Protein AF-A0A9E2VN50-F1 (afdb_monomer_lite)

Secondary structure (DSSP, 8-state):
-----------------------PPPPBHHHHHHHHHTTS--EEEE-TTS-SEEEEETTTTTEEEEEESSGGGSBP-B-B-HHHHHHT---SS----B-SBEEEEE--SSTT-SSS-TT--SSTTT----HHHHTPPPEEEEEETTEEEEEEEEEEE-TT--EEEEEEEEEEEEEPHHHHHHHTT-PPPTT-EEEEEEEEEEEEE-SSS---GGG--BEEEEEEEE---TTEEEEEEB--S-HHHH--S-B--BTBPPPTTTEEEETTEEEEE-SSSS-EEEEE-TTTB-SEEEEEETTTTEEEEEEE---TT---B----SS--S-TTB--SEEEEE---SSTTPPPS-S-EEEEEEPPPB-PPTT-EEEEEEEEEEEES-HHHHHHHHHHHHSS-HHHHHHHS---S--S--PPB-HHHHHHHHT-HHHHTB--SS-EEEEEEE---TT---TT-HHHHT----SS--SEEEEETTEEEEEEEEEESSEEEEEEEEEESS--TT-EEEEEETT-SS-SEEEEHHHHHTTSSS--TTTEEEES--STT---EEEE---EEESSEEEEEEES--HHHH--GGG-EEEEEEEEEEPTT--BPPP-HHHHHHTHHHHHHHHHHHHSPPP---SEEEEEEEEE-TT-EEEEEPPSSSEEEEEEEEEEE-SSHHHHHHHEEEEEEETTEEEEEEEHHHHTT--SS---EE-SSEEE-TTS-EEE---EEESS-EEEEEEE-SSS-EEEEEEEEEEE----TTB-EEEEEEEEEEEEE-SS-EEEEEEEEESSEEEEEEEEEEEESSSS----PPEEEEETT-SS-SEE-S-HHHHTT--TT----EE-SSEEEEEE-SSTT-EEEEEEEE-STT-EEESSEEEEEEEE--SS--EEEEEEEEEEEE-TT-EES----HHHHHSPPP--

Foldseek 3Di:
DDDDDDDDDDDPPPPDDDDDDDQDDFDFPLVVQVLVVVQADWDWAADPVQQWIWTFGQQFQRAGQFIALGHRRGGTWKDAPSVLSVVSDDDFAARCGTGQKAKAKDDCAAQFHQQAAAPDALDSVRGHDPCQRGGGGWDFPDDDNFKTKTKDWDWTAGNNGDIFTKMKIKMKGWDPPVRVCVVLVHDDFPFKGKTKMKMKIKIATQDQFWDDPVRFFMKMKIKGWTRAAPQKKKKFFWDADDCVVQNDLKDKCLLHHDDLLAWDDDRGMIIGHWHLADWTKMFGFLSTGPQKMWMADPVQQKIKIKGKDRDPPARQCAARRHDHDPRRRRGGQWMKTAWHASDVPRDTPGGTMITMGMDHGDRHGNGDMDIMMMMMMMMHGDQVRVQVSCCSRRVDGPVCNSVVRPNPVVPPPPPAAELLVLLVLLLDLVCQLWQHVLHWFKFKFWLQQPLCDAPVDLCSVFDAPSWLNAPDWDQAPNFIKGWRDKDWAWKKFFKKKKFAPAQQQPKWKFKDAPPDSHGLDIDRPNCQQCANPQHHPPQRHFWFQAPVRTTKIGMHRRIFTGGTIIIMIMGDDGCVVPVDRRRTMTMMIMMIHGPHPRRYDGDHSVVSVVCVVSRVVSNVCFVPPDQPADADKDKDKDWAAAFRKDKDKDDWFKWKWFKKKKAKDFPPQLLQQLQKWKWKDAPNRTQETHRNCFVQQNARGQFAADANAWTGDPVRITMGRNIFIHGTIMMIMITRNENTIMIMIMMIGIGDDDDDPTGWGKHKFKDKDPWDWLPPKDWDWLKKKFAWWKWWWKKKKKADADQFAFWQKWKFKCAPPDNGGSGTHGTRVSVQRTDDLRQDWDHGHFKTWRDAPDPHNHTMTMIIGTDRSSIGTHHTMMIMIIMRHTPDGDTMMIMMMTIIIHHPPMDMPGDHDSVSSHDDDDDD

Sequence (924 aa):
MKPTATLLGCLTLSSLIWFPISPARAAAFADDVAFVRAHTDVVVLSDRQGQAEVAVVPAWRGRVLTSTDHGANGPSFGWINRPLIAAGKLEPHINVFGGEDRLWLGPEGGQFSIFFAKDAPFDLEHWYTPPSVDTEPFQVVRERGDRIELRHRFALTNYSGTRFQVQINRAVRLLDTAETWNRLGLAPVAGVRLVGYESVNRLTNLGQQPWQKATGLLSLWILGMYNPSPTTTIVVPIHPGPESQLGRAVTSDYFGAVPPERLVVKDHVIFFSGDGKYRAKIGINPRRSRGILGSYDAANRVLTLVQFSLPNGRTDYVNSQWKLQVDPYAGDAANSYNDGPPAPGAKPLGPFFEMESSSPAAALAPGRSLTHVHRTMHLRGPEAALDAVARAELGVSLEEITRALPRPAAAADKPVITLPSLLQEMINADAVARWPKPAFTERHASSFDRRSKTPGDPQGWFANDDWSEFVRAEDHHGRREWVMLDAAGPGCVVRIWWGGLFPPKDGRIRFYLDDADEPAIEAPAYDLLVGHFLVGRPLAIENGHGPPGAPGGMNLHLPIPYARHCKITWDGPNFRATHRGEDQRWYNIEYRTYEAGTAVKTFTLEELRAARTTVERVERTLLDPPDLVDGFTLKASGYLGPSATTTADFPPGPAALRHLELHVAADDLPRALRSTVLQLTFDGEQTVWCPVGDFFGSGVGLNPMQTWYRSVDKNGTLRCRWVMPYAKSARLTVVNLGRQPVTVQAEARTGGWTWDDRSMHFHANWRYQYPIRTRPFSDWNYITINGQGLYLGDTLALFNPVRDWWGEGDEKIFVDGESFPSHFGTGSEDYYGYSWGNPTLFEGPFSAQPRCDGPGNQGHTTNTRTRNLDVIPFTKSLRFDMEIWHWRDTNVAYAATTYWYARPGATCNRQPEPDAARAPIPSM

Radius of gyration: 33.66 Å; chains: 1; bounding box: 78×70×100 Å

pLDDT: mean 92.15, std 13.13, range [20.61, 98.88]

Structure (mmCIF, N/CA/C/O backbone):
data_AF-A0A9E2VN50-F1
#
_entry.id   AF-A0A9E2VN50-F1
#
loop_
_atom_site.group_PDB
_atom_site.id
_atom_site.type_symbol
_atom_site.label_atom_id
_atom_site.label_alt_id
_atom_site.label_comp_id
_atom_site.label_asym_id
_atom_site.label_entity_id
_atom_site.label_seq_id
_atom_site.pdbx_PDB_ins_code
_atom_site.Cartn_x
_atom_site.Cartn_y
_atom_site.Cartn_z
_atom_site.occupancy
_atom_site.B_iso_or_equiv
_atom_site.auth_seq_id
_atom_site.auth_comp_id
_atom_site.auth_asym_id
_atom_site.auth_atom_id
_atom_site.pdbx_PDB_model_num
ATOM 1 N N . MET A 1 1 ? 41.976 -9.951 -63.081 1.00 32.56 1 MET A N 1
ATOM 2 C CA . MET A 1 1 ? 42.824 -10.772 -62.188 1.00 32.56 1 MET A CA 1
ATOM 3 C C . MET A 1 1 ? 43.218 -9.910 -60.995 1.00 32.56 1 MET A C 1
ATOM 5 O O . MET A 1 1 ? 43.551 -8.755 -61.206 1.00 32.56 1 MET A O 1
ATOM 9 N N . LYS A 1 2 ? 43.054 -10.450 -59.780 1.00 30.88 2 LYS A N 1
ATOM 10 C CA . LYS A 1 2 ? 43.315 -9.852 -58.446 1.00 30.88 2 LYS A CA 1
ATOM 11 C C . LYS A 1 2 ? 44.756 -9.290 -58.302 1.00 30.88 2 LYS A C 1
ATOM 13 O O . LYS A 1 2 ? 45.608 -9.728 -59.073 1.00 30.88 2 LYS A O 1
ATOM 18 N N . PRO A 1 3 ? 45.042 -8.383 -57.334 1.00 38.19 3 PRO A N 1
ATOM 19 C CA . PRO A 1 3 ? 45.327 -8.809 -55.947 1.00 38.19 3 PRO A CA 1
ATOM 20 C C . PRO A 1 3 ? 44.765 -7.925 -54.798 1.00 38.19 3 PRO A C 1
ATOM 22 O O . PRO A 1 3 ? 44.810 -6.704 -54.828 1.00 38.19 3 PRO A O 1
ATOM 25 N N . THR A 1 4 ? 44.234 -8.643 -53.797 1.00 28.73 4 THR A N 1
ATOM 26 C CA . THR A 1 4 ? 44.271 -8.477 -52.320 1.00 28.73 4 THR A CA 1
ATOM 27 C C . THR A 1 4 ? 44.264 -7.102 -51.630 1.00 28.73 4 THR A C 1
ATOM 29 O O . THR A 1 4 ? 45.248 -6.372 -51.677 1.00 28.73 4 THR A O 1
ATOM 32 N N . ALA A 1 5 ? 43.243 -6.895 -50.782 1.00 26.48 5 ALA A N 1
ATOM 33 C CA . ALA A 1 5 ? 43.303 -6.084 -49.562 1.00 26.48 5 ALA A CA 1
ATOM 34 C C . ALA A 1 5 ? 42.621 -6.831 -48.393 1.00 26.48 5 ALA A C 1
ATOM 36 O O . ALA A 1 5 ? 41.614 -7.516 -48.574 1.00 26.48 5 ALA A O 1
ATOM 37 N N . THR A 1 6 ? 43.248 -6.733 -47.225 1.00 26.06 6 THR A N 1
ATOM 38 C CA . THR A 1 6 ? 43.039 -7.490 -45.983 1.00 26.06 6 THR A CA 1
ATOM 39 C C . THR A 1 6 ? 41.771 -7.062 -45.229 1.00 26.06 6 THR A C 1
ATOM 41 O O . THR A 1 6 ? 41.504 -5.873 -45.088 1.00 26.06 6 THR A O 1
ATOM 44 N N . LEU A 1 7 ? 41.010 -8.040 -44.720 1.00 26.47 7 LEU A N 1
ATOM 45 C CA . LEU A 1 7 ? 39.853 -7.865 -43.832 1.00 26.47 7 LEU A CA 1
ATOM 46 C C . LEU A 1 7 ? 40.304 -7.474 -42.410 1.00 26.47 7 LEU A C 1
ATOM 48 O O . LEU A 1 7 ? 41.065 -8.217 -41.792 1.00 26.47 7 LEU A O 1
ATOM 52 N N . LEU A 1 8 ? 39.746 -6.393 -41.857 1.00 26.56 8 LEU A N 1
ATOM 53 C CA . LEU A 1 8 ? 39.602 -6.188 -40.410 1.00 26.56 8 LEU A CA 1
ATOM 54 C C . LEU A 1 8 ? 38.100 -6.057 -40.117 1.00 26.56 8 LEU A C 1
ATOM 56 O O . LEU A 1 8 ? 37.452 -5.114 -40.567 1.00 26.56 8 LEU A O 1
ATOM 60 N N . GLY A 1 9 ? 37.534 -7.048 -39.428 1.00 23.78 9 GLY A N 1
ATOM 61 C CA . GLY A 1 9 ? 36.123 -7.079 -39.057 1.00 23.78 9 GLY A CA 1
ATOM 62 C C . GLY A 1 9 ? 35.833 -6.171 -37.864 1.00 23.78 9 GLY A C 1
ATOM 63 O O . GLY A 1 9 ? 36.377 -6.379 -36.784 1.00 23.78 9 GLY A O 1
ATOM 64 N N . CYS A 1 10 ? 34.939 -5.199 -38.050 1.00 23.64 10 CYS A N 1
ATOM 65 C CA . CYS A 1 10 ? 34.227 -4.541 -36.957 1.00 23.64 10 CYS A CA 1
ATOM 66 C C . CYS A 1 10 ? 32.946 -5.332 -36.661 1.00 23.64 10 CYS A C 1
ATOM 68 O O . CYS A 1 10 ? 31.980 -5.269 -37.418 1.00 23.64 10 CYS A O 1
ATOM 70 N N . LEU A 1 11 ? 32.948 -6.081 -35.558 1.00 22.98 11 LEU A N 1
ATOM 71 C CA . LEU A 1 11 ? 31.744 -6.609 -34.919 1.00 22.98 11 LEU A CA 1
ATOM 72 C C . LEU A 1 11 ? 31.120 -5.485 -34.085 1.00 22.98 11 LEU A C 1
ATOM 74 O O . LEU A 1 11 ? 31.511 -5.248 -32.946 1.00 22.98 11 LEU A O 1
ATOM 78 N N . THR A 1 12 ? 30.149 -4.773 -34.652 1.00 24.58 12 THR A N 1
ATOM 79 C CA . THR A 1 12 ? 29.237 -3.932 -33.872 1.00 24.58 12 THR A CA 1
ATOM 80 C C . THR A 1 12 ? 28.202 -4.835 -33.205 1.00 24.58 12 THR A C 1
ATOM 82 O O . THR A 1 12 ? 27.199 -5.195 -33.824 1.00 24.58 12 THR A O 1
ATOM 85 N N . LEU A 1 13 ? 28.449 -5.222 -31.948 1.00 23.62 13 LEU A N 1
ATOM 86 C CA . LEU A 1 13 ? 27.417 -5.777 -31.071 1.00 23.62 13 LEU A CA 1
ATOM 87 C C . LEU A 1 13 ? 26.358 -4.695 -30.827 1.00 23.62 13 LEU A C 1
ATOM 89 O O . LEU A 1 13 ? 26.558 -3.768 -30.048 1.00 23.62 13 LEU A O 1
ATOM 93 N N . SER A 1 14 ? 25.229 -4.812 -31.515 1.00 23.81 14 SER A N 1
ATOM 94 C CA . SER A 1 14 ? 23.996 -4.114 -31.166 1.00 23.81 14 SER A CA 1
ATOM 95 C C . SER A 1 14 ? 23.349 -4.904 -30.028 1.00 23.81 14 SER A C 1
ATOM 97 O O . SER A 1 14 ? 22.725 -5.940 -30.245 1.00 23.81 14 SER A O 1
ATOM 99 N N . SER A 1 15 ? 23.564 -4.458 -28.793 1.00 23.80 15 SER A N 1
ATOM 100 C CA . SER A 1 15 ? 22.897 -4.987 -27.606 1.00 23.80 15 SER A CA 1
ATOM 101 C C . SER A 1 15 ? 21.396 -4.690 -27.691 1.00 23.80 15 SER A C 1
ATOM 103 O O . SER A 1 15 ? 20.943 -3.559 -27.530 1.00 23.80 15 SER A O 1
ATOM 105 N N . LEU A 1 16 ? 20.617 -5.731 -27.985 1.00 23.44 16 LEU A N 1
ATOM 106 C CA . LEU A 1 16 ? 19.161 -5.741 -27.887 1.00 23.44 16 LEU A CA 1
ATOM 107 C C . LEU A 1 16 ? 18.757 -5.579 -26.415 1.00 23.44 16 LEU A C 1
ATOM 109 O O . LEU A 1 16 ? 18.897 -6.497 -25.611 1.00 23.44 16 LEU A O 1
ATOM 113 N N . ILE A 1 17 ? 18.273 -4.386 -26.076 1.00 25.36 17 ILE A N 1
ATOM 114 C CA . ILE A 1 17 ? 17.692 -4.038 -24.777 1.00 25.36 17 ILE A CA 1
ATOM 115 C C . ILE A 1 17 ? 16.386 -4.829 -24.614 1.00 25.36 17 ILE A C 1
ATOM 117 O O . ILE A 1 17 ? 15.418 -4.622 -25.351 1.00 25.36 17 ILE A O 1
ATOM 121 N N . TRP A 1 18 ? 16.361 -5.756 -23.658 1.00 20.61 18 TRP A N 1
ATOM 122 C CA . TRP A 1 18 ? 15.185 -6.550 -23.311 1.00 20.61 18 TRP A CA 1
ATOM 123 C C . TRP A 1 18 ? 14.410 -5.824 -22.205 1.00 20.61 18 TRP A C 1
ATOM 125 O O . TRP A 1 18 ? 14.773 -5.896 -21.037 1.00 20.61 18 TRP A O 1
ATOM 135 N N . PHE A 1 19 ? 13.360 -5.083 -22.570 1.00 22.59 19 PHE A N 1
ATOM 136 C CA . PHE A 1 19 ? 12.452 -4.470 -21.596 1.00 22.59 19 PHE A CA 1
ATOM 137 C C . PHE A 1 19 ? 11.523 -5.541 -20.995 1.00 22.59 19 PHE A C 1
ATOM 139 O O . PHE A 1 19 ? 10.743 -6.139 -21.746 1.00 22.59 19 PHE A O 1
ATOM 146 N N . PRO A 1 20 ? 11.538 -5.781 -19.671 1.00 24.42 20 PRO A N 1
ATOM 147 C CA . PRO A 1 20 ? 10.512 -6.583 -19.025 1.00 24.42 20 PRO A CA 1
ATOM 148 C C . PRO A 1 20 ? 9.205 -5.779 -18.979 1.00 24.42 20 PRO A C 1
ATOM 150 O O . PRO A 1 20 ? 9.172 -4.618 -18.575 1.00 24.42 20 PRO A O 1
ATOM 153 N N . ILE A 1 21 ? 8.114 -6.398 -19.421 1.00 26.89 21 ILE A N 1
ATOM 154 C CA . ILE A 1 21 ? 6.777 -5.805 -19.404 1.00 26.89 21 ILE A CA 1
ATOM 155 C C . ILE A 1 21 ? 6.240 -5.894 -17.965 1.00 26.89 21 ILE A C 1
ATOM 157 O O . ILE A 1 21 ? 5.832 -6.964 -17.514 1.00 26.89 21 ILE A O 1
ATOM 161 N N . SER A 1 22 ? 6.279 -4.778 -17.229 1.00 28.14 22 SER A N 1
ATOM 162 C CA . SER A 1 22 ? 5.589 -4.609 -15.939 1.00 28.14 22 SER A CA 1
ATOM 163 C C . SER A 1 22 ? 4.064 -4.695 -16.121 1.00 28.14 22 SER A C 1
ATOM 165 O O . SER A 1 22 ? 3.560 -4.265 -17.161 1.00 28.14 22 SER A O 1
ATOM 167 N N . PRO A 1 23 ? 3.292 -5.186 -15.130 1.00 28.19 23 PRO A N 1
ATOM 168 C CA . PRO A 1 23 ? 1.835 -5.140 -15.192 1.00 28.19 23 PRO A CA 1
ATOM 169 C C . PRO A 1 23 ? 1.388 -3.674 -15.113 1.00 28.19 23 PRO A C 1
ATOM 171 O O . PRO A 1 23 ? 1.518 -3.021 -14.078 1.00 28.19 23 PRO A O 1
ATOM 174 N N . ALA A 1 24 ? 0.925 -3.132 -16.237 1.00 34.72 24 ALA A N 1
ATOM 175 C CA . ALA A 1 24 ? 0.445 -1.764 -16.330 1.00 34.72 24 ALA A CA 1
ATOM 176 C C . ALA A 1 24 ? -0.798 -1.577 -15.443 1.00 34.72 24 ALA A C 1
ATOM 178 O O . ALA A 1 24 ? -1.762 -2.335 -15.537 1.00 34.72 24 ALA A O 1
ATOM 179 N N . ARG A 1 25 ? -0.801 -0.539 -14.597 1.00 41.22 25 ARG A N 1
ATOM 180 C CA . ARG A 1 25 ? -2.047 0.047 -14.081 1.00 41.22 25 ARG A CA 1
ATOM 181 C C . ARG A 1 25 ? -2.906 0.417 -15.297 1.00 41.22 25 ARG A C 1
ATOM 183 O O . ARG A 1 25 ? -2.372 1.033 -16.217 1.00 41.22 25 ARG A O 1
ATOM 190 N N . ALA A 1 26 ? -4.194 0.063 -15.294 1.00 54.97 26 ALA A N 1
ATOM 191 C CA . ALA A 1 26 ? -5.105 0.426 -16.379 1.00 54.97 26 ALA A CA 1
ATOM 192 C C . ALA A 1 26 ? -5.023 1.942 -16.633 1.00 54.97 26 ALA A C 1
ATOM 194 O O . ALA A 1 26 ? -5.189 2.740 -15.702 1.00 54.97 26 ALA A O 1
ATOM 195 N N . ALA A 1 27 ? -4.683 2.326 -17.864 1.00 72.56 27 ALA A N 1
ATOM 196 C CA . ALA A 1 27 ? -4.639 3.724 -18.272 1.00 72.56 27 ALA A CA 1
ATOM 197 C C . ALA A 1 27 ? -6.037 4.346 -18.130 1.00 72.56 27 ALA A C 1
ATOM 199 O O . ALA A 1 27 ? -7.050 3.642 -18.210 1.00 72.56 27 ALA A O 1
ATOM 200 N N . ALA A 1 28 ? -6.104 5.657 -17.886 1.00 89.69 28 ALA A N 1
ATOM 201 C CA . ALA A 1 28 ? -7.387 6.344 -17.953 1.00 89.69 28 ALA A CA 1
ATOM 202 C C . ALA A 1 28 ? -7.875 6.361 -19.408 1.00 89.69 28 ALA A C 1
ATOM 204 O O . ALA A 1 28 ? -7.075 6.456 -20.342 1.00 89.69 28 ALA A O 1
ATOM 205 N N . PHE A 1 29 ? -9.189 6.301 -19.606 1.00 95.31 29 PHE A N 1
ATOM 206 C CA . PHE A 1 29 ? -9.799 6.309 -20.935 1.00 95.31 29 PHE A CA 1
ATOM 207 C C . PHE A 1 29 ? -9.353 7.513 -21.776 1.00 95.31 29 PHE A C 1
ATOM 209 O O . PHE A 1 29 ? -8.977 7.358 -22.939 1.00 95.31 29 PHE A O 1
ATOM 216 N N . ALA A 1 30 ? -9.313 8.708 -21.178 1.00 94.50 30 ALA A N 1
ATOM 217 C CA . ALA A 1 30 ? -8.839 9.912 -21.853 1.00 94.50 30 ALA A CA 1
ATOM 218 C C . ALA A 1 30 ? -7.372 9.816 -22.292 1.00 94.50 30 ALA A C 1
ATOM 220 O O . ALA A 1 30 ? -7.042 10.300 -23.373 1.00 94.50 30 ALA A O 1
ATOM 221 N N . ASP A 1 31 ? -6.512 9.166 -21.505 1.00 94.25 31 ASP A N 1
ATOM 222 C CA . ASP A 1 31 ? -5.094 8.999 -21.839 1.00 94.25 31 ASP A CA 1
ATOM 223 C C . ASP A 1 31 ? -4.910 8.073 -23.044 1.00 94.25 31 ASP A C 1
ATOM 225 O O . ASP A 1 31 ? -4.044 8.307 -23.889 1.00 94.25 31 ASP A O 1
ATOM 229 N N . ASP A 1 32 ? -5.707 7.007 -23.133 1.00 96.25 32 ASP A N 1
ATOM 230 C CA . ASP A 1 32 ? -5.695 6.084 -24.270 1.00 96.25 32 ASP A CA 1
ATOM 231 C C . ASP A 1 32 ? -6.272 6.729 -25.531 1.00 96.25 32 ASP A C 1
ATOM 233 O O . ASP A 1 32 ? -5.678 6.629 -26.608 1.00 96.25 32 ASP A O 1
ATOM 237 N N . VAL A 1 33 ? -7.384 7.457 -25.404 1.00 97.00 33 VAL A N 1
ATOM 238 C CA . VAL A 1 33 ? -7.977 8.203 -26.520 1.00 97.00 33 VAL A CA 1
ATOM 239 C C . VAL A 1 33 ? -7.028 9.289 -27.017 1.00 97.00 33 VAL A C 1
ATOM 241 O O . VAL A 1 33 ? -6.829 9.408 -28.224 1.00 97.00 33 VAL A O 1
ATOM 244 N N . ALA A 1 34 ? -6.421 10.071 -26.122 1.00 96.25 34 ALA A N 1
ATOM 245 C CA . ALA A 1 34 ? -5.465 11.113 -26.490 1.00 96.25 34 ALA A CA 1
ATOM 246 C C . ALA A 1 34 ? -4.220 10.525 -27.161 1.00 96.25 34 ALA A C 1
ATOM 248 O O . ALA A 1 34 ? -3.782 11.039 -28.190 1.00 96.25 34 ALA A O 1
ATOM 249 N N . PHE A 1 35 ? -3.692 9.422 -26.621 1.00 97.19 35 PHE A N 1
ATOM 250 C CA . PHE A 1 35 ? -2.577 8.703 -27.227 1.00 97.19 35 PHE A CA 1
ATOM 251 C C . PHE A 1 35 ? -2.909 8.273 -28.658 1.00 97.19 35 PHE A C 1
ATOM 253 O O . PHE A 1 35 ? -2.168 8.603 -29.577 1.00 97.19 35 PHE A O 1
ATOM 260 N N . VAL A 1 36 ? -4.039 7.598 -28.884 1.00 96.62 36 VAL A N 1
ATOM 261 C CA . VAL A 1 36 ? -4.384 7.123 -30.232 1.00 96.62 36 VAL A CA 1
ATOM 262 C C . VAL A 1 36 ? -4.740 8.264 -31.182 1.00 96.62 36 VAL A C 1
ATOM 264 O O . VAL A 1 36 ? -4.352 8.200 -32.347 1.00 96.62 36 VAL A O 1
ATOM 267 N N . ARG A 1 37 ? -5.360 9.347 -30.698 1.00 97.50 37 ARG A N 1
ATOM 268 C CA . ARG A 1 37 ? -5.615 10.564 -31.492 1.00 97.50 37 ARG A CA 1
ATOM 269 C C . ARG A 1 37 ? -4.350 11.213 -32.046 1.00 97.50 37 ARG A C 1
ATOM 271 O O . ARG A 1 37 ? -4.421 11.877 -33.073 1.00 97.50 37 ARG A O 1
ATOM 278 N N . ALA A 1 38 ? -3.197 11.006 -31.411 1.00 96.56 38 ALA A N 1
ATOM 279 C CA . ALA A 1 38 ? -1.919 11.463 -31.952 1.00 96.56 38 ALA A CA 1
ATOM 280 C C . ALA A 1 38 ? -1.474 10.676 -33.202 1.00 96.56 38 ALA A C 1
ATOM 282 O O . ALA A 1 38 ? -0.595 11.133 -33.931 1.00 96.56 38 ALA A O 1
ATOM 283 N N . HIS A 1 39 ? -2.068 9.505 -33.457 1.00 96.00 39 HIS A N 1
ATOM 284 C CA . HIS A 1 39 ? -1.680 8.588 -34.530 1.00 96.00 39 HIS A CA 1
ATOM 285 C C . HIS A 1 39 ? -2.785 8.347 -35.568 1.00 96.00 39 HIS A C 1
ATOM 287 O O . HIS A 1 39 ? -2.481 8.016 -36.714 1.00 96.00 39 HIS A O 1
ATOM 293 N N . THR A 1 40 ? -4.061 8.480 -35.198 1.00 95.50 40 THR A N 1
ATOM 294 C CA . THR A 1 40 ? -5.204 8.302 -36.103 1.00 95.50 40 THR A CA 1
ATOM 295 C C . THR A 1 40 ? -6.490 8.904 -35.528 1.00 95.50 40 THR A C 1
ATOM 297 O O . THR A 1 40 ? -6.578 9.170 -34.331 1.00 95.50 40 THR A O 1
ATOM 300 N N . ASP A 1 41 ? -7.517 9.082 -36.358 1.00 95.50 41 ASP A N 1
ATOM 301 C CA . ASP A 1 41 ? -8.806 9.616 -35.918 1.00 95.50 41 ASP A CA 1
ATOM 302 C C . ASP A 1 41 ? -9.566 8.628 -35.019 1.00 95.50 41 ASP A C 1
ATOM 304 O O . ASP A 1 41 ? -9.726 7.445 -35.340 1.00 95.50 41 ASP A O 1
ATOM 308 N N . VAL A 1 42 ? -10.095 9.146 -33.907 1.00 97.69 42 VAL A N 1
ATOM 309 C CA . VAL A 1 42 ? -10.885 8.387 -32.925 1.00 97.69 42 VAL A CA 1
ATOM 310 C C . VAL A 1 42 ? -12.253 9.033 -32.749 1.00 97.69 42 VAL A C 1
ATOM 312 O O . VAL A 1 42 ? -12.353 10.174 -32.283 1.00 97.69 42 VAL A O 1
ATOM 315 N N . VAL A 1 43 ? -13.302 8.269 -33.049 1.00 98.00 43 VAL A N 1
ATOM 316 C CA . VAL A 1 43 ? -14.694 8.639 -32.778 1.00 98.00 43 VAL A CA 1
ATOM 317 C C . VAL A 1 43 ? -15.061 8.146 -31.385 1.00 98.00 43 VAL A C 1
ATOM 319 O O . VAL A 1 43 ? -14.959 6.954 -31.105 1.00 98.00 43 VAL A O 1
ATOM 322 N N . VAL A 1 44 ? -15.484 9.055 -30.509 1.00 98.00 44 VAL A N 1
ATOM 323 C CA . VAL A 1 44 ? -15.928 8.713 -29.151 1.00 98.00 44 VAL A CA 1
ATOM 324 C C . VAL A 1 44 ? -17.447 8.756 -29.115 1.00 98.00 44 VAL A C 1
ATOM 326 O O . VAL A 1 44 ? -18.044 9.807 -29.339 1.00 98.00 44 VAL A O 1
ATOM 329 N N . LEU A 1 45 ? -18.058 7.602 -28.859 1.00 98.19 45 LEU A N 1
ATOM 330 C CA . LEU A 1 45 ? -19.481 7.489 -28.566 1.00 98.19 45 LEU A CA 1
ATOM 331 C C . LEU A 1 45 ? -19.672 7.694 -27.064 1.00 98.19 45 LEU A C 1
ATOM 333 O O . LEU A 1 45 ? -18.911 7.128 -26.283 1.00 98.19 45 LEU A O 1
ATOM 337 N N . SER A 1 46 ? -20.668 8.473 -26.662 1.00 96.31 46 SER A N 1
ATOM 338 C CA . SER A 1 46 ? -20.876 8.860 -25.266 1.00 96.31 46 SER A CA 1
ATOM 339 C C . SER A 1 46 ? -22.363 8.856 -24.927 1.00 96.31 46 SER A C 1
ATOM 341 O O . SER A 1 46 ? -23.211 9.159 -25.776 1.00 96.31 46 SER A O 1
ATOM 343 N N . ASP A 1 47 ? -22.697 8.481 -23.695 1.00 93.06 47 ASP A N 1
ATOM 344 C CA . ASP A 1 47 ? -24.057 8.629 -23.196 1.00 93.06 47 ASP A CA 1
ATOM 345 C C . ASP A 1 47 ? -24.385 10.115 -22.958 1.00 93.06 47 ASP A C 1
ATOM 347 O O . ASP A 1 47 ? -23.561 11.017 -23.115 1.00 93.06 47 ASP A O 1
ATOM 351 N N . ARG A 1 48 ? -25.628 10.410 -22.571 1.00 89.56 48 ARG A N 1
ATOM 352 C CA . ARG A 1 48 ? -26.036 11.804 -22.328 1.00 89.56 48 ARG A CA 1
ATOM 353 C C . ARG A 1 48 ? -25.333 12.453 -21.130 1.00 89.56 48 ARG A C 1
ATOM 355 O O . ARG A 1 48 ? -25.405 13.671 -21.003 1.00 89.56 48 ARG A O 1
ATOM 362 N N . GLN A 1 49 ? -24.745 11.664 -20.232 1.00 87.38 49 GLN A N 1
ATOM 363 C CA . GLN A 1 49 ? -24.133 12.123 -18.982 1.00 87.38 49 GLN A CA 1
ATOM 364 C C . GLN A 1 49 ? -22.596 12.157 -19.052 1.00 87.38 49 GLN A C 1
ATOM 366 O O . GLN A 1 49 ? -21.958 12.594 -18.092 1.00 87.38 49 GLN A O 1
ATOM 371 N N . GLY A 1 50 ? -21.999 11.699 -20.156 1.00 88.94 50 GLY A N 1
ATOM 372 C CA . GLY A 1 50 ? -20.556 11.527 -20.297 1.00 88.94 50 GLY A CA 1
ATOM 373 C C . GLY A 1 50 ? -19.971 10.481 -19.347 1.00 88.94 50 GLY A C 1
ATOM 374 O O . GLY A 1 50 ? -18.814 10.611 -18.958 1.00 88.94 50 GLY A O 1
ATOM 375 N N . GLN A 1 51 ? -20.768 9.505 -18.896 1.00 90.88 51 GLN A N 1
ATOM 376 C CA . GLN A 1 51 ? -20.318 8.479 -17.946 1.00 90.88 51 GLN A CA 1
ATOM 377 C C . GLN A 1 51 ? -19.914 7.193 -18.662 1.00 90.88 51 GLN A C 1
ATOM 379 O O . GLN A 1 51 ? -18.821 6.687 -18.429 1.00 90.88 51 GLN A O 1
ATOM 384 N N . ALA A 1 52 ? -20.750 6.673 -19.555 1.00 96.12 52 ALA A N 1
ATOM 385 C CA . ALA A 1 52 ? -20.385 5.552 -20.411 1.00 96.12 52 ALA A CA 1
ATOM 386 C C . ALA A 1 52 ? -19.842 6.062 -21.753 1.00 96.12 52 ALA A C 1
ATOM 388 O O . ALA A 1 52 ? -20.547 6.772 -22.474 1.00 96.12 52 ALA A O 1
ATOM 389 N N . GLU A 1 53 ? -18.609 5.687 -22.104 1.00 97.88 53 GLU A N 1
ATOM 390 C CA . GLU A 1 53 ? -17.972 6.105 -23.361 1.00 97.88 53 GLU A CA 1
ATOM 391 C C . GLU A 1 53 ? -17.276 4.941 -24.075 1.00 97.88 53 GLU A C 1
ATOM 393 O O . GLU A 1 53 ? -16.794 4.000 -23.444 1.00 97.88 53 GLU A O 1
ATOM 398 N N . VAL A 1 54 ? -17.228 5.001 -25.410 1.00 98.38 54 VAL A N 1
ATOM 399 C CA . VAL A 1 54 ? -16.646 3.975 -26.292 1.00 98.38 54 VAL A CA 1
ATOM 400 C C . VAL A 1 54 ? -15.816 4.648 -27.379 1.00 98.38 54 VAL A C 1
ATOM 402 O O . VAL A 1 54 ? -16.329 5.455 -28.154 1.00 98.38 54 VAL A O 1
ATOM 405 N N . ALA A 1 55 ? -14.538 4.290 -27.475 1.00 98.25 55 ALA A N 1
ATOM 406 C CA . ALA A 1 55 ? -13.613 4.795 -28.482 1.00 98.25 55 ALA A CA 1
ATOM 407 C C . ALA A 1 55 ? -13.563 3.860 -29.699 1.00 98.25 55 ALA A C 1
ATOM 409 O O . ALA A 1 55 ? -13.150 2.704 -29.596 1.00 98.25 55 ALA A O 1
ATOM 410 N N . VAL A 1 56 ? -13.950 4.366 -30.869 1.00 98.44 56 VAL A N 1
ATOM 411 C CA . VAL A 1 56 ? -13.974 3.634 -32.142 1.00 98.44 56 VAL A CA 1
ATOM 412 C C . VAL A 1 56 ? -12.947 4.222 -33.102 1.00 98.44 56 VAL A C 1
ATOM 414 O O . VAL A 1 56 ? -12.866 5.438 -33.265 1.00 98.44 56 VAL A O 1
ATOM 417 N N . VAL A 1 57 ? -12.196 3.358 -33.788 1.00 97.69 57 VAL A N 1
ATOM 418 C CA . VAL A 1 57 ? -11.158 3.765 -34.748 1.00 97.69 57 VAL A CA 1
ATOM 419 C C . VAL A 1 57 ? -11.525 3.289 -36.161 1.00 97.69 57 VAL A C 1
ATOM 421 O O . VAL A 1 57 ? -11.248 2.136 -36.516 1.00 97.69 57 VAL A O 1
ATOM 424 N N . PRO A 1 58 ? -12.150 4.141 -37.005 1.00 95.81 58 PRO A N 1
ATOM 425 C CA . PRO A 1 58 ? -12.538 3.781 -38.374 1.00 95.81 58 PRO A CA 1
ATOM 426 C C . PRO A 1 58 ? -11.363 3.321 -39.241 1.00 95.81 58 PRO A C 1
ATOM 428 O O . PRO A 1 58 ? -11.497 2.358 -40.004 1.00 95.81 58 PRO A O 1
ATOM 431 N N . ALA A 1 59 ? -10.206 3.970 -39.082 1.00 94.12 59 ALA A N 1
ATOM 432 C CA . ALA A 1 59 ? -8.997 3.666 -39.840 1.00 94.12 59 ALA A CA 1
ATOM 433 C C . ALA A 1 59 ? -8.456 2.260 -39.548 1.00 94.12 59 ALA A C 1
ATOM 435 O O . ALA A 1 59 ? -7.940 1.591 -40.437 1.00 94.12 59 ALA A O 1
ATOM 436 N N . TRP A 1 60 ? -8.636 1.772 -38.321 1.00 94.00 60 TRP A N 1
ATOM 437 C CA . TRP A 1 60 ? -8.175 0.457 -37.890 1.00 94.00 60 TRP A CA 1
ATOM 438 C C . TRP A 1 60 ? -9.341 -0.518 -37.849 1.00 94.00 60 TRP A C 1
ATOM 440 O O . TRP A 1 60 ? -9.696 -1.055 -36.800 1.00 94.00 60 TRP A O 1
ATOM 450 N N . ARG A 1 61 ? -9.940 -0.766 -39.016 1.00 92.00 61 ARG A N 1
ATOM 451 C CA . ARG A 1 61 ? -11.010 -1.764 -39.200 1.00 92.00 61 ARG A CA 1
ATOM 452 C C . ARG A 1 61 ? -12.317 -1.448 -38.468 1.00 92.00 61 ARG A C 1
ATOM 454 O O . ARG A 1 61 ? -13.125 -2.347 -38.241 1.00 92.00 61 ARG A O 1
ATOM 461 N N . GLY A 1 62 ? -12.546 -0.186 -38.099 1.00 92.38 62 GLY A N 1
ATOM 462 C CA . GLY A 1 62 ? -13.748 0.186 -37.353 1.00 92.38 62 GLY A CA 1
ATOM 463 C C . GLY A 1 62 ? -13.828 -0.453 -35.970 1.00 92.38 62 GLY A C 1
ATOM 464 O O . GLY A 1 62 ? -14.933 -0.744 -35.497 1.00 92.38 62 GLY A O 1
ATOM 465 N N . ARG A 1 63 ? -12.672 -0.763 -35.373 1.00 94.94 63 ARG A N 1
ATOM 466 C CA . ARG A 1 63 ? -12.603 -1.480 -34.101 1.00 94.94 63 ARG A CA 1
ATOM 467 C C . ARG A 1 63 ? -13.049 -0.600 -32.946 1.00 94.94 63 ARG A C 1
ATOM 469 O O . ARG A 1 63 ? -12.809 0.608 -32.972 1.00 94.94 63 ARG A O 1
ATOM 476 N N . VAL A 1 64 ? -13.651 -1.216 -31.935 1.00 98.19 64 VAL A N 1
ATOM 477 C CA . VAL A 1 64 ? -13.717 -0.594 -30.611 1.00 98.19 64 VAL A CA 1
ATOM 478 C C . VAL A 1 64 ? -12.356 -0.795 -29.977 1.00 98.19 64 VAL A C 1
ATOM 480 O O . VAL A 1 64 ? -11.899 -1.926 -29.834 1.00 98.19 64 VAL A O 1
ATOM 483 N N . LEU A 1 65 ? -11.677 0.306 -29.689 1.00 96.81 65 LEU A N 1
ATOM 484 C CA . LEU A 1 65 ? -10.356 0.288 -29.086 1.00 96.81 65 LEU A CA 1
ATOM 485 C C . LEU A 1 65 ? -10.459 0.073 -27.577 1.00 96.81 65 LEU A C 1
ATOM 487 O O . LEU A 1 65 ? -9.750 -0.758 -27.026 1.00 96.81 65 LEU A O 1
ATOM 491 N N . THR A 1 66 ? -11.331 0.834 -26.927 1.00 98.12 66 THR A N 1
ATOM 492 C CA . THR A 1 66 ? -11.576 0.737 -25.491 1.00 98.12 66 THR A CA 1
ATOM 493 C C . THR A 1 66 ? -12.893 1.424 -25.122 1.00 98.12 66 THR A C 1
ATOM 495 O O . THR A 1 66 ? -13.476 2.153 -25.935 1.00 98.12 66 THR A O 1
ATOM 498 N N . SER A 1 67 ? -13.342 1.222 -23.892 1.00 98.25 67 SER A N 1
ATOM 499 C CA . SER A 1 67 ? -14.548 1.772 -23.293 1.00 98.25 67 SER A CA 1
ATOM 500 C C . SER A 1 67 ? -14.319 2.084 -21.811 1.00 98.25 67 SER A C 1
ATOM 502 O O . SER A 1 67 ? -13.309 1.684 -21.228 1.00 98.25 67 SER A O 1
ATOM 504 N N . THR A 1 68 ? -15.236 2.845 -21.212 1.00 97.44 68 THR A N 1
ATOM 505 C CA . THR A 1 68 ? -15.197 3.273 -19.802 1.00 97.44 68 THR A CA 1
ATOM 506 C C . THR A 1 68 ? -16.607 3.422 -19.244 1.00 97.44 68 THR A C 1
ATOM 508 O O . THR A 1 68 ? -17.522 3.816 -19.965 1.00 97.44 68 THR A O 1
ATOM 511 N N . ASP A 1 69 ? -16.778 3.124 -17.955 1.00 94.38 69 ASP A N 1
ATOM 512 C CA . ASP A 1 69 ? -18.022 3.284 -17.186 1.00 94.38 69 ASP A CA 1
ATOM 513 C C . ASP A 1 69 ? -18.038 4.559 -16.318 1.00 94.38 69 ASP A C 1
ATOM 515 O O . ASP A 1 69 ? -18.926 4.725 -15.477 1.00 94.38 69 ASP A O 1
ATOM 519 N N . HIS A 1 70 ? -17.017 5.416 -16.435 1.00 93.44 70 HIS A N 1
ATOM 520 C CA . HIS A 1 70 ? -16.861 6.606 -15.593 1.00 93.44 70 HIS A CA 1
ATOM 521 C C . HIS A 1 70 ? -16.180 7.785 -16.315 1.00 93.44 70 HIS A C 1
ATOM 523 O O . HIS A 1 70 ? -15.324 8.485 -15.761 1.00 93.44 70 HIS A O 1
ATOM 529 N N . GLY A 1 71 ? -16.547 7.974 -17.579 1.00 91.06 71 GLY A N 1
ATOM 530 C CA . GLY A 1 71 ? -16.098 9.052 -18.448 1.00 91.06 71 GLY A CA 1
ATOM 531 C C . GLY A 1 71 ? -14.587 9.067 -18.663 1.00 91.06 71 GLY A C 1
ATOM 532 O O . GLY A 1 71 ? -13.882 8.090 -18.388 1.00 91.06 71 GLY A O 1
ATOM 533 N N . ALA A 1 72 ? -14.086 10.226 -19.086 1.00 88.38 72 ALA A N 1
ATOM 534 C CA . ALA A 1 72 ? -12.678 10.511 -19.366 1.00 88.38 72 ALA A CA 1
ATOM 535 C C . ALA A 1 72 ? -11.681 9.982 -18.313 1.00 88.38 72 ALA A C 1
ATOM 537 O O . ALA A 1 72 ? -10.617 9.474 -18.667 1.00 88.38 72 ALA A O 1
ATOM 538 N N . ASN A 1 73 ? -12.027 10.081 -17.025 1.00 89.56 73 ASN A N 1
ATOM 539 C CA . ASN A 1 73 ? -11.158 9.682 -15.910 1.00 89.56 73 ASN A CA 1
ATOM 540 C C . ASN A 1 73 ? -11.374 8.231 -15.451 1.00 89.56 73 ASN A C 1
ATOM 542 O O . ASN A 1 73 ? -10.717 7.773 -14.513 1.00 89.56 73 ASN A O 1
ATOM 546 N N . GLY A 1 74 ? -12.329 7.522 -16.049 1.00 89.44 74 GLY A N 1
ATOM 547 C CA . GLY A 1 74 ? -12.567 6.113 -15.781 1.00 89.44 74 GLY A CA 1
ATOM 548 C C . GLY A 1 74 ? -11.476 5.211 -16.369 1.00 89.44 74 GLY A C 1
ATOM 549 O O . GLY A 1 74 ? -10.646 5.661 -17.167 1.00 89.44 74 GLY A O 1
ATOM 550 N N . PRO A 1 75 ? -11.435 3.940 -15.941 1.00 92.38 75 PRO A N 1
ATOM 551 C CA . PRO A 1 75 ? -10.477 2.978 -16.462 1.00 92.38 75 PRO A CA 1
ATOM 552 C C . PRO A 1 75 ? -10.764 2.663 -17.932 1.00 92.38 75 PRO A C 1
ATOM 554 O O . PRO A 1 75 ? -11.914 2.624 -18.359 1.00 92.38 75 PRO A O 1
ATOM 557 N N . SER A 1 76 ? -9.701 2.386 -18.672 1.00 95.06 76 SER A N 1
ATOM 558 C CA . SER A 1 76 ? -9.759 1.808 -20.007 1.00 95.06 76 SER A CA 1
ATOM 559 C C . SER A 1 76 ? -9.800 0.280 -19.915 1.00 95.06 76 SER A C 1
ATOM 561 O O . SER A 1 76 ? -8.944 -0.333 -19.268 1.00 95.06 76 SER A O 1
ATOM 563 N N . PHE A 1 77 ? -10.804 -0.347 -20.526 1.00 96.69 77 PHE A N 1
ATOM 564 C CA . PHE A 1 77 ? -11.001 -1.799 -20.449 1.00 96.69 77 PHE A CA 1
ATOM 565 C C . PHE A 1 77 ? -10.293 -2.582 -21.570 1.00 96.69 77 PHE A C 1
ATOM 567 O O . PHE A 1 77 ? -9.867 -3.724 -21.357 1.00 96.69 77 PHE A O 1
ATOM 574 N N . GLY A 1 78 ? -10.061 -1.940 -22.717 1.00 96.25 78 GLY A N 1
ATOM 575 C CA . GLY A 1 78 ? -9.356 -2.528 -23.850 1.00 96.25 78 GLY A CA 1
ATOM 576 C C . GLY A 1 78 ? -7.848 -2.534 -23.696 1.00 96.25 78 GLY A C 1
ATOM 577 O O . GLY A 1 78 ? -7.247 -1.578 -23.202 1.00 96.25 78 GLY A O 1
ATOM 578 N N . TRP A 1 79 ? -7.223 -3.609 -24.171 1.00 96.06 79 TRP A N 1
ATOM 579 C CA . TRP A 1 79 ? -5.775 -3.653 -24.306 1.00 96.06 79 TRP A CA 1
ATOM 580 C C . TRP A 1 79 ? -5.330 -2.916 -25.572 1.00 96.06 79 TRP A C 1
ATOM 582 O O . TRP A 1 79 ? -5.902 -3.110 -26.648 1.00 96.06 79 TRP A O 1
ATOM 592 N N . ILE A 1 80 ? -4.292 -2.083 -25.449 1.00 94.69 80 ILE A N 1
ATOM 593 C CA . ILE A 1 80 ? -3.766 -1.237 -26.528 1.00 94.69 80 ILE A CA 1
ATOM 594 C C . ILE A 1 80 ? -2.261 -1.451 -26.667 1.00 94.69 80 ILE A C 1
ATOM 596 O O . ILE A 1 80 ? -1.490 -1.238 -25.727 1.00 94.69 80 ILE A O 1
ATOM 600 N N . ASN A 1 81 ? -1.816 -1.777 -27.881 1.00 94.06 81 ASN A N 1
ATOM 601 C CA . ASN A 1 81 ? -0.399 -1.951 -28.188 1.00 94.06 81 ASN A CA 1
ATOM 602 C C . ASN A 1 81 ? 0.286 -0.604 -28.436 1.00 94.06 81 ASN A C 1
ATOM 604 O O . ASN A 1 81 ? 0.631 -0.246 -29.566 1.00 94.06 81 ASN A O 1
ATOM 608 N N . ARG A 1 82 ? 0.472 0.166 -27.361 1.00 92.81 82 ARG A N 1
ATOM 609 C CA . ARG A 1 82 ? 1.113 1.486 -27.411 1.00 92.81 82 ARG A CA 1
ATOM 610 C C . ARG A 1 82 ? 2.481 1.460 -28.121 1.00 92.81 82 ARG A C 1
ATOM 612 O O . ARG A 1 82 ? 2.691 2.334 -28.958 1.00 92.81 82 ARG A O 1
ATOM 619 N N . PRO A 1 83 ? 3.383 0.479 -27.889 1.00 90.88 83 PRO A N 1
ATOM 620 C CA . PRO A 1 83 ? 4.656 0.412 -28.611 1.00 90.88 83 PRO A CA 1
ATOM 621 C C . PRO A 1 83 ? 4.505 0.277 -30.131 1.00 90.88 83 PRO A C 1
ATOM 623 O O . PRO A 1 83 ? 5.179 0.994 -30.868 1.00 90.88 83 PRO A O 1
ATOM 626 N N . LEU A 1 84 ? 3.615 -0.605 -30.605 1.00 91.00 84 LEU A N 1
ATOM 627 C CA . LEU A 1 84 ? 3.376 -0.793 -32.040 1.00 91.00 84 LEU A CA 1
ATOM 628 C C . LEU A 1 84 ? 2.777 0.469 -32.675 1.00 91.00 84 LEU A C 1
ATOM 630 O O . LEU A 1 84 ? 3.243 0.920 -33.717 1.00 91.00 84 LEU A O 1
ATOM 634 N N . ILE A 1 85 ? 1.773 1.064 -32.023 1.00 93.88 85 ILE A N 1
ATOM 635 C CA . ILE A 1 85 ? 1.117 2.290 -32.501 1.00 93.88 85 ILE A CA 1
ATOM 636 C C . ILE A 1 85 ? 2.127 3.441 -32.588 1.00 93.88 85 ILE A C 1
ATOM 638 O O . ILE A 1 85 ? 2.209 4.115 -33.615 1.00 93.88 85 ILE A O 1
ATOM 642 N N . ALA A 1 86 ? 2.938 3.629 -31.544 1.00 93.19 86 ALA A N 1
ATOM 643 C CA . ALA A 1 86 ? 3.941 4.688 -31.490 1.00 93.19 86 ALA A CA 1
ATOM 644 C C . ALA A 1 86 ? 5.046 4.518 -32.543 1.00 93.19 86 ALA A C 1
ATOM 646 O O . ALA A 1 86 ? 5.580 5.512 -33.033 1.00 93.19 86 ALA A O 1
ATOM 647 N N . ALA A 1 87 ? 5.379 3.277 -32.917 1.00 92.94 87 ALA A N 1
ATOM 648 C CA . ALA A 1 87 ? 6.369 3.005 -33.955 1.00 92.94 87 ALA A CA 1
ATOM 649 C C . ALA A 1 87 ? 5.926 3.494 -35.344 1.00 92.94 87 ALA A C 1
ATOM 651 O O . ALA A 1 87 ? 6.784 3.747 -36.191 1.00 92.94 87 ALA A O 1
ATOM 652 N N . GLY A 1 88 ? 4.613 3.610 -35.593 1.00 90.25 88 GLY A N 1
ATOM 653 C CA . GLY A 1 88 ? 4.053 4.087 -36.863 1.00 90.25 88 GLY A CA 1
ATOM 654 C C . GLY A 1 88 ? 4.405 3.216 -38.075 1.00 90.25 88 GLY A C 1
ATOM 655 O O . GLY A 1 88 ? 4.266 3.661 -39.214 1.00 90.25 88 GLY A O 1
ATOM 656 N N . LYS A 1 89 ? 4.893 1.992 -37.846 1.00 88.31 89 LYS A N 1
ATOM 657 C CA . LYS A 1 89 ? 5.310 1.042 -38.880 1.00 88.31 89 LYS A CA 1
ATOM 658 C C . LYS A 1 89 ? 4.347 -0.128 -38.908 1.00 88.31 89 LYS A C 1
ATOM 660 O O . LYS A 1 89 ? 4.000 -0.664 -37.861 1.00 88.31 89 LYS A O 1
ATOM 665 N N . LEU A 1 90 ? 3.941 -0.503 -40.116 1.00 88.56 90 LEU A N 1
ATOM 666 C CA . LEU A 1 90 ? 3.154 -1.706 -40.322 1.00 88.56 90 LEU A CA 1
ATOM 667 C C . LEU A 1 90 ? 4.079 -2.919 -40.380 1.00 88.56 90 LEU A C 1
ATOM 669 O O . LEU A 1 90 ? 5.100 -2.893 -41.068 1.00 88.56 90 LEU A O 1
ATOM 673 N N . GLU A 1 91 ? 3.696 -3.973 -39.675 1.00 87.56 91 GLU A N 1
ATOM 674 C CA . GLU A 1 91 ? 4.389 -5.253 -39.685 1.00 87.56 91 GLU A CA 1
ATOM 675 C C . GLU A 1 91 ? 3.924 -6.114 -40.871 1.00 87.56 91 GLU A C 1
ATOM 677 O O . GLU A 1 91 ? 2.749 -6.036 -41.256 1.00 87.56 91 GLU A O 1
ATOM 682 N N . PRO A 1 92 ? 4.804 -6.960 -41.446 1.00 82.12 92 PRO A N 1
ATOM 683 C CA . PRO A 1 92 ? 4.471 -7.757 -42.626 1.00 82.12 92 PRO A CA 1
ATOM 684 C C . PRO A 1 92 ? 3.333 -8.765 -42.416 1.00 82.12 92 PRO A C 1
ATOM 686 O O . PRO A 1 92 ? 2.539 -8.957 -43.329 1.00 82.12 92 PRO A O 1
ATOM 689 N N . HIS A 1 93 ? 3.250 -9.408 -41.243 1.00 88.75 93 HIS A N 1
ATOM 690 C CA . HIS A 1 93 ? 2.304 -10.506 -40.987 1.00 88.75 93 HIS A CA 1
ATOM 691 C C . HIS A 1 93 ? 0.949 -10.037 -40.429 1.00 88.75 93 HIS A C 1
ATOM 693 O O . HIS A 1 93 ? -0.107 -10.433 -40.931 1.00 88.75 93 HIS A O 1
ATOM 699 N N . ILE A 1 94 ? 0.976 -9.225 -39.367 1.00 90.25 94 ILE A N 1
ATOM 700 C CA . ILE A 1 94 ? -0.214 -8.719 -38.668 1.00 90.25 94 ILE A CA 1
ATOM 701 C C . ILE A 1 94 ? 0.111 -7.475 -37.841 1.00 90.25 94 ILE A C 1
ATOM 703 O O . ILE A 1 94 ? 1.153 -7.401 -37.191 1.00 90.25 94 ILE A O 1
ATOM 707 N N . ASN A 1 95 ? -0.836 -6.539 -37.779 1.00 91.56 95 ASN A N 1
ATOM 708 C CA . ASN A 1 95 ? -0.742 -5.322 -36.983 1.00 91.56 95 ASN A CA 1
ATOM 709 C C . ASN A 1 95 ? -1.649 -5.388 -35.744 1.00 91.56 95 ASN A C 1
ATOM 711 O O . ASN A 1 95 ? -2.832 -5.030 -35.741 1.00 91.56 95 ASN A O 1
ATOM 715 N N . VAL A 1 96 ? -1.072 -5.862 -34.640 1.00 90.88 96 VAL A N 1
ATOM 716 C CA . VAL A 1 96 ? -1.773 -6.090 -33.368 1.00 90.88 96 VAL A CA 1
ATOM 717 C C . VAL A 1 96 ? -1.935 -4.780 -32.588 1.00 90.88 96 VAL A C 1
ATOM 719 O O . VAL A 1 96 ? -1.315 -4.596 -31.548 1.00 90.88 96 VAL A O 1
ATOM 722 N N . PHE A 1 97 ? -2.753 -3.843 -33.080 1.00 93.56 97 PHE A N 1
ATOM 723 C CA . PHE A 1 97 ? -2.982 -2.550 -32.407 1.00 93.56 97 PHE A CA 1
ATOM 724 C C . PHE A 1 97 ? -3.723 -2.658 -31.058 1.00 93.56 97 PHE A C 1
ATOM 726 O O . PHE A 1 97 ? -3.664 -1.725 -30.259 1.00 93.56 97 PHE A O 1
ATOM 733 N N . GLY A 1 98 ? -4.406 -3.777 -30.794 1.00 93.31 98 GLY A N 1
ATOM 734 C CA . GLY A 1 98 ? -5.312 -3.940 -29.652 1.00 93.31 98 GLY A CA 1
ATOM 735 C C . GLY A 1 98 ? -6.790 -3.726 -30.005 1.00 93.31 98 GLY A C 1
ATOM 736 O O . GLY A 1 98 ? -7.137 -3.601 -31.190 1.00 93.31 98 GLY A O 1
ATOM 737 N N . GLY A 1 99 ? -7.644 -3.663 -28.982 1.00 94.81 99 GLY A N 1
ATOM 738 C CA . GLY A 1 99 ? -9.063 -3.313 -29.092 1.00 94.81 99 GLY A CA 1
ATOM 739 C C . GLY A 1 99 ? -10.052 -4.369 -28.594 1.00 94.81 99 GLY A C 1
ATOM 740 O O . GLY A 1 99 ? -9.916 -5.548 -28.900 1.00 94.81 99 GLY A O 1
ATOM 741 N N . GLU A 1 100 ? -11.096 -3.920 -27.900 1.00 95.44 100 GLU A N 1
ATOM 742 C CA . GLU A 1 100 ? -12.172 -4.737 -27.310 1.00 95.44 100 GLU A CA 1
ATOM 743 C C . GLU A 1 100 ? -13.174 -5.314 -28.319 1.00 95.44 100 GLU A C 1
ATOM 745 O O . GLU A 1 100 ? -13.980 -6.174 -27.976 1.00 95.44 100 GLU A O 1
ATOM 750 N N . ASP A 1 101 ? -13.168 -4.831 -29.561 1.00 96.75 101 ASP A N 1
ATOM 751 C CA . ASP A 1 101 ? -13.975 -5.396 -30.645 1.00 96.75 101 ASP A CA 1
ATOM 752 C C . ASP A 1 101 ? -13.290 -5.138 -31.989 1.00 96.75 101 ASP A C 1
ATOM 754 O O . ASP A 1 101 ? -13.459 -4.079 -32.607 1.00 96.75 101 ASP A O 1
ATOM 758 N N . ARG A 1 102 ? -12.505 -6.115 -32.444 1.00 93.94 102 ARG A N 1
ATOM 759 C CA . ARG A 1 102 ? -11.845 -6.142 -33.750 1.00 93.94 102 ARG A CA 1
ATOM 760 C C . ARG A 1 102 ? -12.593 -7.080 -34.693 1.00 93.94 102 ARG A C 1
ATOM 762 O O . ARG A 1 102 ? -12.723 -8.272 -34.421 1.00 93.94 102 ARG A O 1
ATOM 769 N N . LEU A 1 103 ? -13.027 -6.552 -35.840 1.00 94.81 103 LEU A N 1
ATOM 770 C CA . LEU A 1 103 ? -13.622 -7.362 -36.901 1.00 94.81 103 LEU A CA 1
ATOM 771 C C . LEU A 1 103 ? -12.551 -8.113 -37.695 1.00 94.81 103 LEU A C 1
ATOM 773 O O . LEU A 1 103 ? -11.620 -7.509 -38.227 1.00 94.81 103 LEU A O 1
ATOM 777 N N . TRP A 1 104 ? -12.774 -9.409 -37.856 1.00 93.88 104 TRP A N 1
ATOM 778 C CA . TRP A 1 104 ? -11.969 -10.358 -38.611 1.00 93.88 104 TRP A CA 1
ATOM 779 C C . TRP A 1 104 ? -12.845 -11.194 -39.552 1.00 93.88 104 TRP A C 1
ATOM 781 O O . TRP A 1 104 ? -14.078 -11.084 -39.555 1.00 93.88 104 TRP A O 1
ATOM 791 N N . LEU A 1 105 ? -12.206 -12.031 -40.369 1.00 95.31 105 LEU A N 1
ATOM 792 C CA . LEU A 1 105 ? -12.868 -12.965 -41.279 1.00 95.31 105 LEU A CA 1
ATOM 793 C C . LEU A 1 105 ? -12.201 -14.335 -41.206 1.00 95.31 105 LEU A C 1
ATOM 795 O O . LEU A 1 105 ? -10.981 -14.425 -41.121 1.00 95.31 105 LEU A O 1
ATOM 799 N N . GLY A 1 106 ? -13.000 -15.395 -41.270 1.00 94.06 106 GLY A N 1
ATOM 800 C CA . GLY A 1 106 ? -12.505 -16.758 -41.447 1.00 94.06 106 GLY A CA 1
ATOM 801 C C . GLY A 1 106 ? -12.803 -17.307 -42.848 1.00 94.06 106 GLY A C 1
ATOM 802 O O . GLY A 1 106 ? -13.610 -16.715 -43.577 1.00 94.06 106 GLY A O 1
ATOM 803 N N . PRO A 1 107 ? -12.213 -18.459 -43.216 1.00 94.94 107 PRO A N 1
ATOM 804 C CA . PRO A 1 107 ? -11.312 -19.299 -42.407 1.00 94.94 107 PRO A CA 1
ATOM 805 C C . PRO A 1 107 ? -9.860 -18.800 -42.372 1.00 94.94 107 PRO A C 1
ATOM 807 O O . PRO A 1 107 ? -9.349 -18.270 -43.359 1.00 94.94 107 PRO A O 1
ATOM 810 N N . GLU A 1 108 ? -9.179 -19.044 -41.250 1.00 92.38 108 GLU A N 1
ATOM 811 C CA . GLU A 1 108 ? -7.754 -18.724 -41.098 1.00 92.38 108 GLU A CA 1
ATOM 812 C C . GLU A 1 108 ? -6.825 -19.775 -41.720 1.00 92.38 108 GLU A C 1
ATOM 814 O O . GLU A 1 108 ? -5.831 -19.435 -42.355 1.00 92.38 108 GLU A O 1
ATOM 819 N N . GLY A 1 109 ? -7.172 -21.056 -41.598 1.00 91.56 109 GLY A N 1
ATOM 820 C CA . GLY A 1 109 ? -6.386 -22.186 -42.099 1.00 91.56 109 GLY A CA 1
ATOM 821 C C . GLY A 1 109 ? -7.160 -23.078 -43.074 1.00 91.56 109 GLY A C 1
ATOM 822 O O . GLY A 1 109 ? -8.334 -22.847 -43.366 1.00 91.56 109 GLY A O 1
ATOM 823 N N . GLY A 1 110 ? -6.486 -24.105 -43.591 1.00 94.31 110 GLY A N 1
ATOM 824 C CA . GLY A 1 110 ? -7.070 -25.103 -44.489 1.00 94.31 110 GLY A CA 1
ATOM 825 C C . GLY A 1 110 ? -7.240 -24.655 -45.937 1.00 94.31 110 GLY A C 1
ATOM 826 O O . GLY A 1 110 ? -6.902 -23.540 -46.327 1.00 94.31 110 GLY A O 1
ATOM 827 N N . GLN A 1 111 ? -7.786 -25.553 -46.761 1.00 95.19 111 GLN A N 1
ATOM 828 C CA . GLN A 1 111 ? -7.896 -25.374 -48.216 1.00 95.19 111 GLN A CA 1
ATOM 829 C C . GLN A 1 111 ? -8.769 -24.186 -48.645 1.00 95.19 111 GLN A C 1
ATOM 831 O O . GLN A 1 111 ? -8.742 -23.797 -49.811 1.00 95.19 111 GLN A O 1
ATOM 836 N N . PHE A 1 112 ? -9.531 -23.581 -47.732 1.00 96.75 112 PHE A N 1
ATOM 837 C CA . PHE A 1 112 ? -10.330 -22.385 -48.005 1.00 96.75 112 PHE A CA 1
ATOM 838 C C . PHE A 1 112 ? -9.820 -21.127 -47.300 1.00 96.75 112 PHE A C 1
ATOM 840 O O . PHE A 1 112 ? -10.521 -20.118 -47.352 1.00 96.75 112 PHE A O 1
ATOM 847 N N . SER A 1 113 ? -8.634 -21.174 -46.679 1.00 96.94 113 SER A N 1
ATOM 848 C CA . SER A 1 113 ? -8.017 -20.041 -45.980 1.00 96.94 113 SER A CA 1
ATOM 849 C C . SER A 1 113 ? -7.938 -18.787 -46.847 1.00 96.94 113 SER A C 1
ATOM 851 O O . SER A 1 113 ? -7.660 -18.878 -48.039 1.00 96.94 113 SER A O 1
ATOM 853 N N . ILE A 1 114 ? -8.124 -17.614 -46.244 1.00 96.56 114 ILE A N 1
ATOM 854 C CA . ILE A 1 114 ? -7.858 -16.310 -46.876 1.00 96.56 114 ILE A CA 1
ATOM 855 C C . ILE A 1 114 ? -6.517 -15.687 -46.436 1.00 96.56 114 ILE A C 1
ATOM 857 O O . ILE A 1 114 ? -6.252 -14.543 -46.785 1.00 96.56 114 ILE A O 1
ATOM 861 N N . PHE A 1 115 ? -5.694 -16.420 -45.679 1.00 96.25 115 PHE A N 1
ATOM 862 C CA . PHE A 1 115 ? -4.443 -15.947 -45.055 1.00 96.25 115 PHE A CA 1
ATOM 863 C C . PHE A 1 115 ? -3.186 -16.603 -45.629 1.00 96.25 115 PHE A C 1
ATOM 865 O O . PHE A 1 115 ? -2.072 -16.183 -45.331 1.00 96.25 115 PHE A O 1
ATOM 872 N N . PHE A 1 116 ? -3.365 -17.633 -46.457 1.00 95.69 116 PHE A N 1
ATOM 873 C CA . PHE A 1 116 ? -2.282 -18.354 -47.111 1.00 95.69 116 PHE A CA 1
ATOM 874 C C . PHE A 1 116 ? -2.418 -18.233 -48.624 1.00 95.69 116 PHE A C 1
ATOM 876 O O . PHE A 1 116 ? -3.506 -18.402 -49.187 1.00 95.69 116 PHE A O 1
ATOM 883 N N . ALA A 1 117 ? -1.293 -17.976 -49.289 1.00 94.06 117 ALA A N 1
ATOM 884 C CA . ALA A 1 117 ? -1.217 -18.102 -50.735 1.00 94.06 117 ALA A CA 1
ATOM 885 C C . ALA A 1 117 ? -1.471 -19.559 -51.150 1.00 94.06 117 ALA A C 1
ATOM 887 O O . ALA A 1 117 ? -1.192 -20.493 -50.398 1.00 94.06 117 ALA A O 1
ATOM 888 N N . LYS A 1 118 ? -2.001 -19.753 -52.360 1.00 94.00 118 LYS A N 1
ATOM 889 C CA . LYS A 1 118 ? -2.238 -21.089 -52.908 1.00 94.00 118 LYS A CA 1
ATOM 890 C C . LYS A 1 118 ? -0.952 -21.925 -52.865 1.00 94.00 118 LYS A C 1
ATOM 892 O O . LYS A 1 118 ? 0.113 -21.429 -53.220 1.00 94.00 118 LYS A O 1
ATOM 897 N N . ASP A 1 119 ? -1.093 -23.183 -52.452 1.00 91.81 119 ASP A N 1
ATOM 898 C CA . ASP A 1 119 ? -0.021 -24.178 -52.320 1.00 91.81 119 ASP A CA 1
ATOM 899 C C . ASP A 1 119 ? 1.063 -23.829 -51.273 1.00 91.81 119 ASP A C 1
ATOM 901 O O . ASP A 1 119 ? 2.018 -24.587 -51.103 1.00 91.81 119 ASP A O 1
ATOM 905 N N . ALA A 1 120 ? 0.905 -22.733 -50.517 1.00 94.25 120 ALA A N 1
ATOM 906 C CA . ALA A 1 120 ? 1.815 -22.390 -49.429 1.00 94.25 120 ALA A CA 1
ATOM 907 C C . ALA A 1 120 ? 1.685 -23.376 -48.247 1.00 94.25 120 ALA A C 1
ATOM 909 O O . ALA A 1 120 ? 0.582 -23.879 -47.983 1.00 94.25 120 ALA A O 1
ATOM 910 N N . PRO A 1 121 ? 2.783 -23.644 -47.517 1.00 93.69 121 PRO A N 1
ATOM 911 C CA . PRO A 1 121 ? 2.738 -24.353 -46.242 1.00 93.69 121 PRO A CA 1
ATOM 912 C C . PRO A 1 121 ? 1.892 -23.615 -45.194 1.00 93.69 121 PRO A C 1
ATOM 914 O O . PRO A 1 121 ? 1.814 -22.389 -45.187 1.00 93.69 121 PRO A O 1
ATOM 917 N N . PHE A 1 122 ? 1.282 -24.367 -44.275 1.00 90.56 122 PHE A N 1
ATOM 918 C CA . PHE A 1 122 ? 0.524 -23.810 -43.151 1.00 90.56 122 PHE A CA 1
ATOM 919 C C . PHE A 1 122 ? 1.433 -23.577 -41.933 1.00 90.56 122 PHE A C 1
ATOM 921 O O . PHE A 1 122 ? 1.360 -24.304 -40.942 1.00 90.56 122 PHE A O 1
ATOM 928 N N . ASP A 1 123 ? 2.307 -22.578 -42.020 1.00 87.19 123 ASP A N 1
ATOM 929 C CA . ASP A 1 123 ? 3.208 -22.155 -40.944 1.00 87.19 123 ASP A CA 1
ATOM 930 C C . ASP A 1 123 ? 3.219 -20.624 -40.771 1.00 87.19 123 ASP A C 1
ATOM 932 O O . ASP A 1 123 ? 2.564 -19.891 -41.510 1.00 87.19 123 ASP A O 1
ATOM 936 N N . LEU A 1 124 ? 3.933 -20.131 -39.754 1.00 82.94 124 LEU A N 1
ATOM 937 C CA . LEU A 1 124 ? 3.935 -18.705 -39.409 1.00 82.94 124 LEU A CA 1
ATOM 938 C C . LEU A 1 124 ? 4.617 -17.834 -40.477 1.00 82.94 124 LEU A C 1
ATOM 940 O O . LEU A 1 124 ? 4.231 -16.682 -40.646 1.00 82.94 124 LEU A O 1
ATOM 944 N N . GLU A 1 125 ? 5.609 -18.370 -41.191 1.00 88.88 125 GLU A N 1
ATOM 945 C CA . GLU A 1 125 ? 6.356 -17.639 -42.224 1.00 88.88 125 GLU A CA 1
ATOM 946 C C . GLU A 1 125 ? 5.472 -17.326 -43.437 1.00 88.88 125 GLU A C 1
ATOM 948 O O . GLU A 1 125 ? 5.592 -16.264 -44.041 1.00 88.88 125 GLU A O 1
ATOM 953 N N . HIS A 1 126 ? 4.540 -18.220 -43.763 1.00 93.56 126 HIS A N 1
ATOM 954 C CA . HIS A 1 126 ? 3.653 -18.079 -44.919 1.00 93.56 126 HIS A CA 1
ATOM 955 C C . HIS A 1 126 ? 2.274 -17.505 -44.580 1.00 93.56 126 HIS A C 1
ATOM 957 O O . HIS A 1 126 ? 1.450 -17.302 -45.478 1.00 93.56 126 HIS A O 1
ATOM 963 N N . TRP A 1 127 ? 2.008 -17.256 -43.300 1.00 93.69 127 TRP A N 1
ATOM 964 C CA . TRP A 1 127 ? 0.752 -16.690 -42.831 1.00 93.69 127 TRP A CA 1
ATOM 965 C C . TRP A 1 127 ? 0.768 -15.163 -42.936 1.00 93.69 127 TRP A C 1
ATOM 967 O O . TRP A 1 127 ? 1.643 -14.502 -42.375 1.00 93.69 127 TRP A O 1
ATOM 977 N N . TYR A 1 128 ? -0.226 -14.588 -43.612 1.00 93.06 128 TYR A N 1
ATOM 978 C CA . TYR A 1 128 ? -0.355 -13.141 -43.773 1.00 93.06 128 TYR A CA 1
ATOM 979 C C . TYR A 1 128 ? -1.799 -12.686 -43.613 1.00 93.06 128 TYR A C 1
ATOM 981 O O . TYR A 1 128 ? -2.721 -13.267 -44.186 1.00 93.06 128 TYR A O 1
ATOM 989 N N . THR A 1 129 ? -2.002 -11.587 -42.889 1.00 93.81 129 THR A N 1
ATOM 990 C CA . THR A 1 129 ? -3.322 -10.963 -42.791 1.00 93.81 129 THR A CA 1
ATOM 991 C C . THR A 1 129 ? -3.595 -10.120 -44.040 1.00 93.81 129 THR A C 1
ATOM 993 O O . THR A 1 129 ? -2.830 -9.197 -44.326 1.00 93.81 129 THR A O 1
ATOM 996 N N . PRO A 1 130 ? -4.690 -10.361 -44.789 1.00 93.06 130 PRO A N 1
ATOM 997 C CA . PRO A 1 130 ? -5.042 -9.510 -45.919 1.00 93.06 130 PRO A CA 1
ATOM 998 C C . PRO A 1 130 ? -5.189 -8.041 -45.490 1.00 93.06 130 PRO A C 1
ATOM 1000 O O . PRO A 1 130 ? -5.806 -7.780 -44.453 1.00 93.06 130 PRO A O 1
ATOM 1003 N N . PRO A 1 131 ? -4.745 -7.058 -46.299 1.00 92.06 131 PRO A N 1
ATOM 1004 C CA . PRO A 1 131 ? -4.942 -5.639 -45.985 1.00 92.06 131 PRO A CA 1
ATOM 1005 C C . PRO A 1 131 ? -6.413 -5.299 -45.717 1.00 92.06 131 PRO A C 1
ATOM 1007 O O . PRO A 1 131 ? -6.740 -4.595 -44.764 1.00 92.06 131 PRO A O 1
ATOM 1010 N N . SER A 1 132 ? -7.313 -5.923 -46.480 1.00 92.12 132 SER A N 1
ATOM 1011 C CA . SER A 1 132 ? -8.768 -5.859 -46.305 1.00 92.12 132 SER A CA 1
ATOM 1012 C C . SER A 1 132 ? -9.312 -6.478 -45.012 1.00 92.12 132 SER A C 1
ATOM 1014 O O . SER A 1 132 ? -10.527 -6.494 -44.834 1.00 92.12 132 SER A O 1
ATOM 1016 N N . VAL A 1 133 ? -8.467 -6.994 -44.116 1.00 90.94 133 VAL A N 1
ATOM 1017 C CA . VAL A 1 133 ? -8.795 -7.510 -42.774 1.00 90.94 133 VAL A CA 1
ATOM 1018 C C . VAL A 1 133 ? -7.963 -6.809 -41.688 1.00 90.94 133 VAL A C 1
ATOM 1020 O O . VAL A 1 133 ? -8.457 -6.678 -40.571 1.00 90.94 133 VAL A O 1
ATOM 1023 N N . ASP A 1 134 ? -6.783 -6.271 -42.019 1.00 91.75 134 ASP A N 1
ATOM 1024 C CA . ASP A 1 134 ? -5.853 -5.651 -41.059 1.00 91.75 134 ASP A CA 1
ATOM 1025 C C . ASP A 1 134 ? -5.783 -4.115 -41.133 1.00 91.75 134 ASP A C 1
ATOM 1027 O O . ASP A 1 134 ? -6.093 -3.416 -40.166 1.00 91.75 134 ASP A O 1
ATOM 1031 N N . THR A 1 135 ? -5.400 -3.579 -42.295 1.00 90.88 135 THR A N 1
ATOM 1032 C CA . THR A 1 135 ? -4.863 -2.214 -42.431 1.00 90.88 135 THR A CA 1
ATOM 1033 C C . THR A 1 135 ? -5.728 -1.281 -43.273 1.00 90.88 135 THR A C 1
ATOM 1035 O O . THR A 1 135 ? -5.627 -0.065 -43.126 1.00 90.88 135 THR A O 1
ATOM 1038 N N . GLU A 1 136 ? -6.606 -1.803 -44.133 1.00 93.81 136 GLU A N 1
ATOM 1039 C CA . GLU A 1 136 ? -7.485 -0.965 -44.950 1.00 93.81 136 GLU A CA 1
ATOM 1040 C C . GLU A 1 136 ? -8.629 -0.362 -44.111 1.00 93.81 136 GLU A C 1
ATOM 1042 O O . GLU A 1 136 ? -9.324 -1.100 -43.395 1.00 93.81 136 GLU A O 1
ATOM 1047 N N . PRO A 1 137 ? -8.886 0.954 -44.226 1.00 94.69 137 PRO A N 1
ATOM 1048 C CA . PRO A 1 137 ? -9.854 1.654 -43.393 1.00 94.69 137 PRO A CA 1
ATOM 1049 C C . PRO A 1 137 ? -11.307 1.361 -43.792 1.00 94.69 137 PRO A C 1
ATOM 1051 O O . PRO A 1 137 ? -11.630 1.054 -44.946 1.00 94.69 137 PRO A O 1
ATOM 1054 N N . PHE A 1 138 ? -12.221 1.532 -42.836 1.00 96.31 138 PHE A N 1
ATOM 1055 C CA . PHE A 1 138 ? -13.647 1.625 -43.139 1.00 96.31 138 PHE A CA 1
ATOM 1056 C C . PHE A 1 138 ? -14.026 3.059 -43.511 1.00 96.31 138 PHE A C 1
ATOM 1058 O O . PHE A 1 138 ? -13.603 4.021 -42.876 1.00 96.31 138 PHE A O 1
ATOM 1065 N N . GLN A 1 139 ? -14.914 3.193 -44.492 1.00 97.19 139 GLN A N 1
ATOM 1066 C CA . GLN A 1 139 ? -15.604 4.447 -44.758 1.00 97.19 139 GLN A CA 1
ATOM 1067 C C . GLN A 1 139 ? -16.650 4.696 -43.667 1.00 97.19 139 GLN A C 1
ATOM 1069 O O . GLN A 1 139 ? -17.534 3.859 -43.460 1.00 97.19 139 GLN A O 1
ATOM 1074 N N . VAL A 1 140 ? -16.611 5.868 -43.035 1.00 97.69 140 VAL A N 1
ATOM 1075 C CA . VAL A 1 140 ? -17.708 6.353 -42.186 1.00 97.69 140 VAL A CA 1
ATOM 1076 C C . VAL A 1 140 ? -18.898 6.718 -43.072 1.00 97.69 140 VAL A C 1
ATOM 1078 O O . VAL A 1 140 ? -18.816 7.600 -43.921 1.00 97.69 140 VAL A O 1
ATOM 1081 N N . VAL A 1 141 ? -20.003 5.991 -42.912 1.00 97.94 141 VAL A N 1
ATOM 1082 C CA . VAL A 1 141 ? -21.271 6.234 -43.620 1.00 97.94 141 VAL A CA 1
ATOM 1083 C C . VAL A 1 141 ? -22.131 7.219 -42.843 1.00 97.94 141 VAL A C 1
ATOM 1085 O O . VAL A 1 141 ? -22.797 8.064 -43.438 1.00 97.94 141 VAL A O 1
ATOM 1088 N N . ARG A 1 142 ? -22.152 7.081 -41.515 1.00 97.19 142 ARG A N 1
ATOM 1089 C CA . ARG A 1 142 ? -22.946 7.920 -40.624 1.00 97.19 142 ARG A CA 1
ATOM 1090 C C . ARG A 1 142 ? -22.346 7.932 -39.227 1.00 97.19 142 ARG A C 1
ATOM 1092 O O . ARG A 1 142 ? -21.949 6.886 -38.728 1.00 97.19 142 ARG A O 1
ATOM 1099 N N . GLU A 1 143 ? -22.393 9.086 -38.580 1.00 96.62 143 GLU A N 1
ATOM 1100 C CA . GLU A 1 143 ? -21.987 9.272 -37.189 1.00 96.62 143 GLU A CA 1
ATOM 1101 C C . GLU A 1 143 ? -23.099 9.983 -36.404 1.00 96.62 143 GLU A C 1
ATOM 1103 O O . GLU A 1 143 ? -23.813 10.840 -36.935 1.00 96.62 143 GLU A O 1
ATOM 1108 N N . ARG A 1 144 ? -23.291 9.564 -35.156 1.00 94.81 144 ARG A N 1
ATOM 1109 C CA . ARG A 1 144 ? -24.143 10.163 -34.125 1.00 94.81 144 ARG A CA 1
ATOM 1110 C C . ARG A 1 144 ? -23.413 10.027 -32.784 1.00 94.81 144 ARG A C 1
ATOM 1112 O O . ARG A 1 144 ? -22.545 9.171 -32.658 1.00 94.81 144 ARG A O 1
ATOM 1119 N N . GLY A 1 145 ? -23.813 10.805 -31.776 1.00 93.75 145 GLY A N 1
ATOM 1120 C CA . GLY A 1 145 ? -23.152 10.795 -30.461 1.00 93.75 145 GLY A CA 1
ATOM 1121 C C . GLY A 1 145 ? -23.107 9.427 -29.763 1.00 93.75 145 GLY A C 1
ATOM 1122 O O . GLY A 1 145 ? -22.197 9.178 -28.990 1.00 93.75 145 GLY A O 1
ATOM 1123 N N . ASP A 1 146 ? -24.035 8.521 -30.069 1.00 96.31 146 ASP A N 1
ATOM 1124 C CA . ASP A 1 146 ? -24.158 7.185 -29.473 1.00 96.31 146 ASP A CA 1
ATOM 1125 C C . ASP A 1 146 ? -23.895 6.036 -30.468 1.00 96.31 146 ASP A C 1
ATOM 1127 O O . ASP A 1 146 ? -23.972 4.860 -30.104 1.00 96.31 146 ASP A O 1
ATOM 1131 N N . ARG A 1 147 ? -23.628 6.339 -31.747 1.00 97.88 147 ARG A N 1
ATOM 1132 C CA . ARG A 1 147 ? -23.518 5.328 -32.807 1.00 97.88 147 ARG A CA 1
ATOM 1133 C C . ARG A 1 147 ? -22.682 5.781 -33.997 1.00 97.88 147 ARG A C 1
ATOM 1135 O O . ARG A 1 147 ? -22.881 6.867 -34.533 1.00 97.88 147 ARG A O 1
ATOM 1142 N N . ILE A 1 148 ? -21.900 4.855 -34.542 1.00 98.38 148 ILE A N 1
ATOM 1143 C CA . ILE A 1 148 ? -21.213 5.009 -35.828 1.00 98.38 148 ILE A CA 1
ATOM 1144 C C . ILE A 1 148 ? -21.554 3.863 -36.786 1.00 98.38 148 ILE A C 1
ATOM 1146 O O . ILE A 1 148 ? -21.655 2.701 -36.393 1.00 98.38 148 ILE A O 1
ATOM 1150 N N . GLU A 1 149 ? -21.750 4.193 -38.061 1.00 98.69 149 GLU A N 1
ATOM 1151 C CA . GLU A 1 149 ? -21.982 3.255 -39.158 1.00 98.69 149 GLU A CA 1
ATOM 1152 C C . GLU A 1 149 ? -20.847 3.332 -40.170 1.00 98.69 149 GLU A C 1
ATOM 1154 O O . GLU A 1 149 ? -20.477 4.399 -40.662 1.00 98.69 149 GLU A O 1
ATOM 1159 N N . LEU A 1 150 ? -20.329 2.165 -40.516 1.00 98.31 150 LEU A N 1
ATOM 1160 C CA . LEU A 1 150 ? -19.101 1.969 -41.254 1.00 98.31 150 LEU A CA 1
ATOM 1161 C C . LEU A 1 150 ? -19.357 1.035 -42.441 1.00 98.31 150 LEU A C 1
ATOM 1163 O O . LEU A 1 150 ? -20.165 0.098 -42.372 1.00 98.31 150 LEU A O 1
ATOM 1167 N N . ARG A 1 151 ? -18.660 1.269 -43.553 1.00 98.38 151 ARG A N 1
ATOM 1168 C CA . ARG A 1 151 ? -18.712 0.423 -44.749 1.00 98.38 151 ARG A CA 1
ATOM 1169 C C . ARG A 1 151 ? -17.322 0.163 -45.299 1.00 98.38 151 ARG A C 1
ATOM 1171 O O . ARG A 1 151 ? -16.520 1.076 -45.432 1.00 98.38 151 ARG A O 1
ATOM 1178 N N . HIS A 1 152 ? -17.081 -1.074 -45.700 1.00 97.69 152 HIS A N 1
ATOM 1179 C CA . HIS A 1 152 ? -15.858 -1.459 -46.387 1.00 97.69 152 HIS A CA 1
ATOM 1180 C C . HIS A 1 152 ? -16.195 -2.430 -47.522 1.00 97.69 152 HIS A C 1
ATOM 1182 O O . HIS A 1 152 ? -17.056 -3.300 -47.366 1.00 97.69 152 HIS A O 1
ATOM 1188 N N . ARG A 1 153 ? -15.584 -2.227 -48.692 1.00 98.00 153 ARG A N 1
ATOM 1189 C CA . ARG A 1 153 ? -15.774 -3.039 -49.901 1.00 98.00 153 ARG A CA 1
ATOM 1190 C C . ARG A 1 153 ? -14.412 -3.451 -50.422 1.00 98.00 153 ARG A C 1
ATOM 1192 O O . ARG A 1 153 ? -13.564 -2.588 -50.605 1.00 98.00 153 ARG A O 1
ATOM 1199 N N . PHE A 1 154 ? -14.236 -4.735 -50.687 1.00 97.50 154 PHE A N 1
ATOM 1200 C CA . PHE A 1 154 ? -12.951 -5.294 -51.090 1.00 97.50 154 PHE A CA 1
ATOM 1201 C C . PHE A 1 154 ? -13.152 -6.605 -51.845 1.00 97.50 154 PHE A C 1
ATOM 1203 O O . PHE A 1 154 ? -14.243 -7.188 -51.853 1.00 97.50 154 PHE A O 1
ATOM 1210 N N . ALA A 1 155 ? -12.073 -7.071 -52.465 1.00 96.81 155 ALA A N 1
ATOM 1211 C CA . ALA A 1 155 ? -11.986 -8.412 -53.007 1.00 96.81 155 ALA A CA 1
ATOM 1212 C C . ALA A 1 155 ? -10.888 -9.185 -52.280 1.00 96.81 155 ALA A C 1
ATOM 1214 O O . ALA A 1 155 ? -9.845 -8.620 -51.964 1.00 96.81 155 ALA A O 1
ATOM 1215 N N . LEU A 1 156 ? -11.105 -10.476 -52.065 1.00 94.81 156 LEU A N 1
ATOM 1216 C CA . LEU A 1 156 ? -10.067 -11.385 -51.589 1.00 94.81 156 LEU A CA 1
ATOM 1217 C C . LEU A 1 156 ? -10.162 -12.720 -52.321 1.00 94.81 156 LEU A C 1
ATOM 1219 O O . LEU A 1 156 ? -11.193 -13.035 -52.919 1.00 94.81 156 LEU A O 1
ATOM 1223 N N . THR A 1 157 ? -9.084 -13.489 -52.292 1.00 96.06 157 THR A N 1
ATOM 1224 C CA . THR A 1 157 ? -9.009 -14.811 -52.913 1.00 96.06 157 THR A CA 1
ATOM 1225 C C . THR A 1 157 ? -8.572 -15.800 -51.851 1.00 96.06 157 THR A C 1
ATOM 1227 O O . THR A 1 157 ? -7.651 -15.502 -51.097 1.00 96.06 157 THR A O 1
ATOM 1230 N N . ASN A 1 158 ? -9.237 -16.950 -51.769 1.00 96.75 158 ASN A N 1
ATOM 1231 C CA . ASN A 1 158 ? -8.820 -17.993 -50.840 1.00 96.75 158 ASN A CA 1
ATOM 1232 C C . ASN A 1 158 ? -7.744 -18.915 -51.433 1.00 96.75 158 ASN A C 1
ATOM 1234 O O . ASN A 1 158 ? -7.460 -18.880 -52.630 1.00 96.75 158 ASN A O 1
ATOM 1238 N N . TYR A 1 159 ? -7.197 -19.789 -50.595 1.00 96.56 159 TYR A N 1
ATOM 1239 C CA . TYR A 1 159 ? -6.167 -20.770 -50.922 1.00 96.56 159 TYR A CA 1
ATOM 1240 C C . TYR A 1 159 ? -6.529 -21.656 -52.129 1.00 96.56 159 TYR A C 1
ATOM 1242 O O . TYR A 1 159 ? -5.684 -21.942 -52.971 1.00 96.56 159 TYR A O 1
ATOM 1250 N N . SER A 1 160 ? -7.807 -22.030 -52.275 1.00 95.81 160 SER A N 1
ATOM 1251 C CA . SER A 1 160 ? -8.313 -22.800 -53.427 1.00 95.81 160 SER A CA 1
ATOM 1252 C C . SER A 1 160 ? -8.465 -21.982 -54.722 1.00 95.81 160 SER A C 1
ATOM 1254 O O . SER A 1 160 ? -8.769 -22.549 -55.771 1.00 95.81 160 SER A O 1
ATOM 1256 N N . GLY A 1 161 ? -8.257 -20.663 -54.686 1.00 95.62 161 GLY A N 1
ATOM 1257 C CA . GLY A 1 161 ? -8.365 -19.767 -55.842 1.00 95.62 161 GLY A CA 1
ATOM 1258 C C . GLY A 1 161 ? -9.747 -19.137 -56.048 1.00 95.62 161 GLY A C 1
ATOM 1259 O O . GLY A 1 161 ? -9.971 -18.459 -57.051 1.00 95.62 161 GLY A O 1
ATOM 1260 N N . THR A 1 162 ? -10.684 -19.315 -55.117 1.00 96.19 162 THR A N 1
ATOM 1261 C CA . THR A 1 162 ? -12.014 -18.697 -55.189 1.00 96.19 162 THR A CA 1
ATOM 1262 C C . THR A 1 162 ? -11.922 -17.220 -54.850 1.00 96.19 162 THR A C 1
ATOM 1264 O O . THR A 1 162 ? -11.466 -16.853 -53.767 1.00 96.19 162 THR A O 1
ATOM 1267 N N . ARG A 1 163 ? -12.399 -16.363 -55.757 1.00 96.44 163 ARG A N 1
ATOM 1268 C CA . ARG A 1 163 ? -12.431 -14.910 -55.563 1.00 96.44 163 ARG A CA 1
ATOM 1269 C C . ARG A 1 163 ? -13.770 -14.454 -54.989 1.00 96.44 163 ARG A C 1
ATOM 1271 O O . ARG A 1 163 ? -14.826 -14.705 -55.568 1.00 96.44 163 ARG A O 1
ATOM 1278 N N . PHE A 1 164 ? -13.712 -13.698 -53.903 1.00 97.56 164 PHE A N 1
ATOM 1279 C CA . PHE A 1 164 ? -14.855 -13.107 -53.222 1.00 97.56 164 PHE A CA 1
ATOM 1280 C C . PHE A 1 164 ? -14.892 -11.603 -53.487 1.00 97.56 164 PHE A C 1
ATOM 1282 O O . PHE A 1 164 ? -13.868 -10.930 -53.412 1.00 97.56 164 PHE A O 1
ATOM 1289 N N . GLN A 1 165 ? -16.079 -11.077 -53.785 1.00 98.12 165 GLN A N 1
ATOM 1290 C CA . GLN A 1 165 ? -16.364 -9.642 -53.818 1.00 98.12 165 GLN A CA 1
ATOM 1291 C C . GLN A 1 165 ? -17.265 -9.345 -52.625 1.00 98.12 165 GLN A C 1
ATOM 1293 O O . GLN A 1 165 ? -18.377 -9.872 -52.545 1.00 98.12 165 GLN A O 1
ATOM 1298 N N . VAL A 1 166 ? -16.773 -8.562 -51.672 1.00 98.12 166 VAL A N 1
ATOM 1299 C CA . VAL A 1 166 ? -17.346 -8.488 -50.327 1.00 98.12 166 VAL A CA 1
ATOM 1300 C C . VAL A 1 166 ? -17.705 -7.051 -49.978 1.00 98.12 166 VAL A C 1
ATOM 1302 O O . VAL A 1 166 ? -16.949 -6.120 -50.249 1.00 98.12 166 VAL A O 1
ATOM 1305 N N . GLN A 1 167 ? -18.857 -6.871 -49.332 1.00 98.31 167 GLN A N 1
ATOM 1306 C CA . GLN A 1 167 ? -19.157 -5.665 -48.562 1.00 98.31 167 GLN A CA 1
ATOM 1307 C C . GLN A 1 167 ? -19.399 -6.029 -47.105 1.00 98.31 167 GLN A C 1
ATOM 1309 O O . GLN A 1 167 ? -20.216 -6.903 -46.808 1.00 98.31 167 GLN A O 1
ATOM 1314 N N . ILE A 1 168 ? -18.754 -5.286 -46.211 1.00 98.31 168 ILE A N 1
ATOM 1315 C CA . ILE A 1 168 ? -19.042 -5.297 -44.782 1.00 98.31 168 ILE A CA 1
ATOM 1316 C C . ILE A 1 168 ? -19.719 -3.981 -44.419 1.00 98.31 168 ILE A C 1
ATOM 1318 O O . ILE A 1 168 ? -19.198 -2.900 -44.702 1.00 98.31 168 ILE A O 1
ATOM 1322 N N . ASN A 1 169 ? -20.890 -4.072 -43.793 1.00 98.56 169 ASN A N 1
ATOM 1323 C CA . ASN A 1 169 ? -21.495 -2.959 -43.070 1.00 98.56 169 ASN A CA 1
ATOM 1324 C C . ASN A 1 169 ? -21.390 -3.240 -41.581 1.00 98.56 169 ASN A C 1
ATOM 1326 O O . ASN A 1 169 ? -21.841 -4.288 -41.126 1.00 98.56 169 ASN A O 1
ATOM 1330 N N . ARG A 1 170 ? -20.813 -2.303 -40.840 1.00 98.25 170 ARG A N 1
ATOM 1331 C CA . ARG A 1 170 ? -20.615 -2.418 -39.401 1.00 98.25 170 ARG A CA 1
ATOM 1332 C C . ARG A 1 170 ? -21.265 -1.231 -38.716 1.00 98.25 170 ARG A C 1
ATOM 1334 O O . ARG A 1 170 ? -21.064 -0.102 -39.145 1.00 98.25 170 ARG A O 1
ATOM 1341 N N . ALA A 1 171 ? -22.053 -1.478 -37.683 1.00 98.44 171 ALA A N 1
ATOM 1342 C CA . ALA A 1 171 ? -22.568 -0.432 -36.813 1.00 98.44 171 ALA A CA 1
ATOM 1343 C C . ALA A 1 171 ? -22.075 -0.697 -35.395 1.00 98.44 171 ALA A C 1
ATOM 1345 O O . ALA A 1 171 ? -22.324 -1.783 -34.885 1.00 98.44 171 ALA A O 1
ATOM 1346 N N . VAL A 1 172 ? -21.392 0.270 -34.787 1.00 98.62 172 VAL A N 1
ATOM 1347 C CA . VAL A 1 172 ? -21.024 0.232 -33.366 1.00 98.62 172 VAL A CA 1
ATOM 1348 C C . VAL A 1 172 ? -21.931 1.204 -32.634 1.00 98.62 172 VAL A C 1
ATOM 1350 O O . VAL A 1 172 ? -22.080 2.349 -33.067 1.00 98.62 172 VAL A O 1
ATOM 1353 N N . ARG A 1 173 ? -22.566 0.740 -31.560 1.00 98.06 173 ARG A N 1
ATOM 1354 C CA . ARG A 1 173 ? -23.535 1.518 -30.793 1.00 98.06 173 ARG A CA 1
ATOM 1355 C C . ARG A 1 173 ? -23.281 1.370 -29.302 1.00 98.06 173 ARG A C 1
ATOM 1357 O O . ARG A 1 173 ? -23.194 0.247 -28.809 1.00 98.06 173 ARG A O 1
ATOM 1364 N N . LEU A 1 174 ? -23.226 2.501 -28.611 1.00 98.19 174 LEU A N 1
ATOM 1365 C CA . LEU A 1 174 ? -23.291 2.549 -27.160 1.00 98.19 174 LEU A CA 1
ATOM 1366 C C . LEU A 1 174 ? -24.720 2.212 -26.715 1.00 98.19 174 LEU A C 1
ATOM 1368 O O . LEU A 1 174 ? -25.696 2.761 -27.234 1.00 98.19 174 LEU A O 1
ATOM 1372 N N . LEU A 1 175 ? -24.845 1.280 -25.780 1.00 97.00 175 LEU A N 1
ATOM 1373 C CA . LEU A 1 175 ? -26.110 0.939 -25.146 1.00 97.00 175 LEU A CA 1
ATOM 1374 C C . LEU A 1 175 ? -26.297 1.859 -23.947 1.00 97.00 175 LEU A C 1
ATOM 1376 O O . LEU A 1 175 ? -25.385 2.008 -23.134 1.00 97.00 175 LEU A O 1
ATOM 1380 N N . ASP A 1 176 ? -27.478 2.456 -23.807 1.00 92.56 176 ASP A N 1
ATOM 1381 C CA . ASP A 1 176 ? -27.778 3.150 -22.561 1.00 92.56 176 ASP A CA 1
ATOM 1382 C C . ASP A 1 176 ? -27.874 2.148 -21.393 1.00 92.56 176 ASP A C 1
ATOM 1384 O O . ASP A 1 176 ? -27.996 0.928 -21.575 1.00 92.56 176 ASP A O 1
ATOM 1388 N N . THR A 1 177 ? -27.779 2.657 -20.166 1.00 91.25 177 THR A N 1
ATOM 1389 C CA . THR A 1 177 ? -27.762 1.823 -18.959 1.00 91.25 177 THR A CA 1
ATOM 1390 C C . THR A 1 177 ? -29.007 0.943 -18.852 1.00 91.25 177 THR A C 1
ATOM 1392 O O . THR A 1 177 ? -28.900 -0.229 -18.496 1.00 91.25 177 THR A O 1
ATOM 1395 N N . ALA A 1 178 ? -30.187 1.482 -19.177 1.00 92.12 178 ALA A N 1
ATOM 1396 C CA . ALA A 1 178 ? -31.446 0.751 -19.074 1.00 92.12 178 ALA A CA 1
ATOM 1397 C C . ALA A 1 178 ? -31.517 -0.374 -20.113 1.00 92.12 178 ALA A C 1
ATOM 1399 O O . ALA A 1 178 ? -31.897 -1.497 -19.785 1.00 92.12 178 ALA A O 1
ATOM 1400 N N . GLU A 1 179 ? -31.105 -0.106 -21.352 1.00 95.00 179 GLU A N 1
ATOM 1401 C CA . GLU A 1 179 ? -31.000 -1.125 -22.384 1.00 95.00 179 GLU A CA 1
ATOM 1402 C C . GLU A 1 179 ? -29.990 -2.199 -21.989 1.00 95.00 179 GLU A C 1
ATOM 1404 O O . GLU A 1 179 ? -30.291 -3.379 -22.145 1.00 95.00 179 GLU A O 1
ATOM 1409 N N . THR A 1 180 ? -28.833 -1.830 -21.439 1.00 95.06 180 THR A N 1
ATOM 1410 C CA . THR A 1 180 ? -27.816 -2.810 -21.035 1.00 95.06 180 THR A CA 1
ATOM 1411 C C . THR A 1 180 ? -28.350 -3.767 -19.968 1.00 95.06 180 THR A C 1
ATOM 1413 O O . THR A 1 180 ? -28.251 -4.980 -20.141 1.00 95.06 180 THR A O 1
ATOM 1416 N N . TRP A 1 181 ? -29.022 -3.256 -18.932 1.00 95.19 181 TRP A N 1
ATOM 1417 C CA . TRP A 1 181 ? -29.705 -4.093 -17.936 1.00 95.19 181 TRP A CA 1
ATOM 1418 C C . TRP A 1 181 ? -30.807 -4.966 -18.549 1.00 95.19 181 TRP A C 1
ATOM 1420 O O . TRP A 1 181 ? -30.890 -6.156 -18.248 1.00 95.19 181 TRP A O 1
ATOM 1430 N N . ASN A 1 182 ? -31.592 -4.426 -19.487 1.00 94.75 182 ASN A N 1
ATOM 1431 C CA . ASN A 1 182 ? -32.595 -5.207 -20.213 1.00 94.75 182 ASN A CA 1
ATOM 1432 C C . ASN A 1 182 ? -31.966 -6.348 -21.033 1.00 94.75 182 ASN A C 1
ATOM 1434 O O . ASN A 1 182 ? -32.559 -7.420 -21.134 1.00 94.75 182 ASN A O 1
ATOM 1438 N N . ARG A 1 183 ? -30.773 -6.151 -21.618 1.00 93.94 183 ARG A N 1
ATOM 1439 C CA . ARG A 1 183 ? -30.034 -7.207 -22.341 1.00 93.94 183 ARG A CA 1
ATOM 1440 C C . ARG A 1 183 ? -29.485 -8.290 -21.416 1.00 93.94 183 ARG A C 1
ATOM 1442 O O . ARG A 1 183 ? -29.386 -9.430 -21.856 1.00 93.94 183 ARG A O 1
ATOM 1449 N N . LEU A 1 184 ? -29.152 -7.933 -20.180 1.00 93.00 184 LEU A N 1
ATOM 1450 C CA . LEU A 1 184 ? -28.788 -8.876 -19.119 1.00 93.00 184 LEU A CA 1
ATOM 1451 C C . LEU A 1 184 ? -30.016 -9.591 -18.533 1.00 93.00 184 LEU A C 1
ATOM 1453 O O . LEU A 1 184 ? -29.875 -10.487 -17.719 1.00 93.00 184 LEU A O 1
ATOM 1457 N N . GLY A 1 185 ? -31.241 -9.170 -18.872 1.00 90.94 185 GLY A N 1
ATOM 1458 C CA . GLY A 1 185 ? -32.451 -9.725 -18.261 1.00 90.94 185 GLY A CA 1
ATOM 1459 C C . GLY A 1 185 ? -32.531 -9.496 -16.745 1.00 90.94 185 GLY A C 1
ATOM 1460 O O . GLY A 1 185 ? -33.223 -10.241 -16.051 1.00 90.94 185 GLY A O 1
ATOM 1461 N N . LEU A 1 186 ? -31.832 -8.480 -16.228 1.00 91.62 186 LEU A N 1
ATOM 1462 C CA . LEU A 1 186 ? -31.714 -8.179 -14.802 1.00 91.62 186 LEU A CA 1
ATOM 1463 C C . LEU A 1 186 ? -32.247 -6.783 -14.484 1.00 91.62 186 LEU A C 1
ATOM 1465 O O . LEU A 1 186 ? -32.125 -5.851 -15.278 1.00 91.62 186 LEU A O 1
ATOM 1469 N N . ALA A 1 187 ? -32.797 -6.624 -13.281 1.00 92.06 187 ALA A N 1
ATOM 1470 C CA . ALA A 1 187 ? -33.058 -5.298 -12.738 1.00 92.06 187 ALA A CA 1
ATOM 1471 C C . ALA A 1 187 ? -31.726 -4.594 -12.406 1.00 92.06 187 ALA A C 1
ATOM 1473 O O . ALA A 1 187 ? -30.785 -5.270 -11.979 1.00 92.06 187 ALA A O 1
ATOM 1474 N N . PRO A 1 188 ? -31.642 -3.255 -12.541 1.00 92.81 188 PRO A N 1
ATOM 1475 C CA . PRO A 1 188 ? -30.455 -2.510 -12.145 1.00 92.81 188 PRO A CA 1
ATOM 1476 C C . PRO A 1 188 ? -30.043 -2.799 -10.700 1.00 92.81 188 PRO A C 1
ATOM 1478 O O . PRO A 1 188 ? -30.836 -2.631 -9.772 1.00 92.81 188 PRO A O 1
ATOM 1481 N N . VAL A 1 189 ? -28.791 -3.216 -10.509 1.00 89.56 189 VAL A N 1
ATOM 1482 C CA . VAL A 1 189 ? -28.242 -3.531 -9.185 1.00 89.56 189 VAL A CA 1
ATOM 1483 C C . VAL A 1 189 ? -27.567 -2.292 -8.597 1.00 89.56 189 VAL A C 1
ATOM 1485 O O . VAL A 1 189 ? -26.713 -1.671 -9.231 1.00 89.56 189 VAL A O 1
ATOM 1488 N N . ALA A 1 190 ? -27.941 -1.924 -7.370 1.00 87.12 190 ALA A N 1
ATOM 1489 C CA . ALA A 1 190 ? -27.385 -0.756 -6.693 1.00 87.12 190 ALA A CA 1
ATOM 1490 C C . ALA A 1 190 ? -25.859 -0.870 -6.515 1.00 87.12 190 ALA A C 1
ATOM 1492 O O . ALA A 1 190 ? -25.339 -1.919 -6.140 1.00 87.12 190 ALA A O 1
ATOM 1493 N N . GLY A 1 191 ? -25.143 0.228 -6.774 1.00 87.06 191 GLY A N 1
ATOM 1494 C CA . GLY A 1 191 ? -23.681 0.281 -6.663 1.00 87.06 191 GLY A CA 1
ATOM 1495 C C . GLY A 1 191 ? -22.916 -0.336 -7.840 1.00 87.06 191 GLY A C 1
ATOM 1496 O O . GLY A 1 191 ? -21.687 -0.298 -7.826 1.00 87.06 191 GLY A O 1
ATOM 1497 N N . VAL A 1 192 ? -23.604 -0.868 -8.859 1.00 93.62 192 VAL A N 1
ATOM 1498 C CA . VAL A 1 192 ? -22.973 -1.352 -10.095 1.00 93.62 192 VAL A CA 1
ATOM 1499 C C . VAL A 1 192 ? -22.981 -0.249 -11.147 1.00 93.62 192 VAL A C 1
ATOM 1501 O O . VAL A 1 192 ? -24.035 0.180 -11.615 1.00 93.62 192 VAL A O 1
ATOM 1504 N N . ARG A 1 193 ? -21.784 0.189 -11.534 1.00 93.88 193 ARG A N 1
ATOM 1505 C CA . ARG A 1 193 ? -21.554 0.984 -12.742 1.00 93.88 193 ARG A CA 1
ATOM 1506 C C . ARG A 1 193 ? -21.298 0.051 -13.912 1.00 93.88 193 ARG A C 1
ATOM 1508 O O . ARG A 1 193 ? -20.767 -1.046 -13.724 1.00 93.88 193 ARG A O 1
ATOM 1515 N N . LEU A 1 194 ? -21.683 0.485 -15.106 1.00 95.50 194 LEU A N 1
ATOM 1516 C CA . LEU A 1 194 ? -21.465 -0.301 -16.306 1.00 95.50 194 LEU A CA 1
ATOM 1517 C C . LEU A 1 194 ? -21.303 0.563 -17.549 1.00 95.50 194 LEU A C 1
ATOM 1519 O O . LEU A 1 194 ? -21.848 1.662 -17.632 1.00 95.50 194 LEU A O 1
ATOM 1523 N N . VAL A 1 195 ? -20.615 -0.003 -18.532 1.00 97.81 195 VAL A N 1
ATOM 1524 C CA . VAL A 1 195 ? -20.638 0.430 -19.929 1.00 97.81 195 VAL A CA 1
ATOM 1525 C C . VAL A 1 195 ? -20.965 -0.782 -20.789 1.00 97.81 195 VAL A C 1
ATOM 1527 O O . VAL A 1 195 ? -20.421 -1.866 -20.578 1.00 97.81 195 VAL A O 1
ATOM 1530 N N . GLY A 1 196 ? -21.888 -0.613 -21.732 1.00 97.88 196 GLY A N 1
ATOM 1531 C CA . GLY A 1 196 ? -22.284 -1.652 -22.672 1.00 97.88 196 GLY A CA 1
ATOM 1532 C C . GLY A 1 196 ? -22.278 -1.113 -24.091 1.00 97.88 196 GLY A C 1
ATOM 1533 O O . GLY A 1 196 ? -22.772 -0.017 -24.346 1.00 97.88 196 GLY A O 1
ATOM 1534 N N . TYR A 1 197 ? -21.750 -1.880 -25.036 1.00 98.44 197 TYR A N 1
ATOM 1535 C CA . TYR A 1 197 ? -21.806 -1.535 -26.453 1.00 98.44 197 TYR A CA 1
ATOM 1536 C C . TYR A 1 197 ? -22.007 -2.781 -27.309 1.00 98.44 197 TYR A C 1
ATOM 1538 O O . TYR A 1 197 ? -21.694 -3.899 -26.903 1.00 98.44 197 TYR A O 1
ATOM 1546 N N . GLU A 1 198 ? -22.534 -2.598 -28.516 1.00 97.94 198 GLU A N 1
ATOM 1547 C CA . GLU A 1 198 ? -22.675 -3.682 -29.486 1.00 97.94 198 GLU A CA 1
ATOM 1548 C C . GLU A 1 198 ? -22.132 -3.298 -30.860 1.00 97.94 198 GLU A C 1
ATOM 1550 O O . GLU A 1 198 ? -22.285 -2.160 -31.316 1.00 97.94 198 GLU A O 1
ATOM 1555 N N . SER A 1 199 ? -21.537 -4.277 -31.541 1.00 98.38 199 SER A N 1
ATOM 1556 C CA . SER A 1 199 ? -21.239 -4.221 -32.962 1.00 98.38 199 SER A CA 1
ATOM 1557 C C . SER A 1 199 ? -22.188 -5.128 -33.749 1.00 98.38 199 SER A C 1
ATOM 1559 O O . SER A 1 199 ? -22.334 -6.325 -33.490 1.00 98.38 199 SER A O 1
ATOM 1561 N N . VAL A 1 200 ? -22.860 -4.550 -34.744 1.00 98.50 200 VAL A N 1
ATOM 1562 C CA . VAL A 1 200 ? -23.711 -5.264 -35.703 1.00 98.50 200 VAL A CA 1
ATOM 1563 C C . VAL A 1 200 ? -22.976 -5.323 -37.031 1.00 98.50 200 VAL A C 1
ATOM 1565 O O . VAL A 1 200 ? -22.779 -4.301 -37.690 1.00 98.50 200 VAL A O 1
ATOM 1568 N N . ASN A 1 201 ? -22.578 -6.525 -37.429 1.00 98.38 201 ASN A N 1
ATOM 1569 C CA . ASN A 1 201 ? -21.671 -6.761 -38.544 1.00 98.38 201 ASN A CA 1
ATOM 1570 C C . ASN A 1 201 ? -22.407 -7.530 -39.640 1.00 98.38 201 ASN A C 1
ATOM 1572 O O . ASN A 1 201 ? -22.909 -8.624 -39.403 1.00 98.38 201 ASN A O 1
ATOM 1576 N N . ARG A 1 202 ? -22.494 -6.967 -40.846 1.00 98.50 202 ARG A N 1
ATOM 1577 C CA . ARG A 1 202 ? -23.230 -7.544 -41.975 1.00 98.50 202 ARG A CA 1
ATOM 1578 C C . ARG A 1 202 ? -22.298 -7.822 -43.146 1.00 98.50 202 ARG A C 1
ATOM 1580 O O . ARG A 1 202 ? -21.797 -6.887 -43.766 1.00 98.50 202 ARG A O 1
ATOM 1587 N N . LEU A 1 203 ? -22.126 -9.099 -43.471 1.00 98.44 203 LEU A N 1
ATOM 1588 C CA . LEU A 1 203 ? -21.315 -9.608 -44.577 1.00 98.44 203 LEU A CA 1
ATOM 1589 C C . LEU A 1 203 ? -22.197 -9.823 -45.805 1.00 98.44 203 LEU A C 1
ATOM 1591 O O . LEU A 1 203 ? -23.183 -10.546 -45.715 1.00 98.44 203 LEU A O 1
ATOM 1595 N N . THR A 1 204 ? -21.864 -9.213 -46.942 1.00 98.69 204 THR A N 1
ATOM 1596 C CA . THR A 1 204 ? -22.663 -9.280 -48.179 1.00 98.69 204 THR A CA 1
ATOM 1597 C C . THR A 1 204 ? -21.822 -9.754 -49.356 1.00 98.69 204 THR A C 1
ATOM 1599 O O . THR A 1 204 ? -20.727 -9.236 -49.578 1.00 98.69 204 THR A O 1
ATOM 1602 N N . ASN A 1 205 ? -22.369 -10.681 -50.145 1.00 98.44 205 ASN A N 1
ATOM 1603 C CA . ASN A 1 205 ? -21.777 -11.108 -51.411 1.00 98.44 205 ASN A CA 1
ATOM 1604 C C . ASN A 1 205 ? -22.111 -10.094 -52.520 1.00 98.44 205 ASN A C 1
ATOM 1606 O O . ASN A 1 205 ? -23.262 -9.993 -52.942 1.00 98.44 205 ASN A O 1
ATOM 1610 N N . LEU A 1 206 ? -21.113 -9.345 -52.991 1.00 98.44 206 LEU A N 1
ATOM 1611 C CA . LEU A 1 206 ? -21.224 -8.437 -54.143 1.00 98.44 206 LEU A CA 1
ATOM 1612 C C . LEU A 1 206 ? -20.832 -9.099 -55.475 1.00 98.44 206 LEU A C 1
ATOM 1614 O O . LEU A 1 206 ? -20.841 -8.446 -56.517 1.00 98.44 206 LEU A O 1
ATOM 1618 N N . GLY A 1 207 ? -20.450 -10.374 -55.450 1.00 96.56 207 GLY A N 1
ATOM 1619 C CA . GLY A 1 207 ? -20.108 -11.138 -56.640 1.00 96.56 207 GLY A CA 1
ATOM 1620 C C . GLY A 1 207 ? -21.337 -11.509 -57.464 1.00 96.56 207 GLY A C 1
ATOM 1621 O O . GLY A 1 207 ? -22.478 -11.361 -57.035 1.00 96.56 207 GLY A O 1
ATOM 1622 N N . GLN A 1 208 ? -21.089 -12.038 -58.661 1.00 95.81 208 GLN A N 1
ATOM 1623 C CA . GLN A 1 208 ? -22.144 -12.493 -59.574 1.00 95.81 208 GLN A CA 1
ATOM 1624 C C . GLN A 1 208 ? -22.563 -13.952 -59.334 1.00 95.81 208 GLN A C 1
ATOM 1626 O O . GLN A 1 208 ? -23.572 -14.391 -59.875 1.00 95.81 208 GLN A O 1
ATOM 1631 N N . GLN A 1 209 ? -21.803 -14.701 -58.528 1.00 95.75 209 GLN A N 1
ATOM 1632 C CA . GLN A 1 209 ? -22.021 -16.124 -58.260 1.00 95.75 209 GLN A CA 1
ATOM 1633 C C . GLN A 1 209 ? -22.283 -16.379 -56.769 1.00 95.75 209 GLN A C 1
ATOM 1635 O O . GLN A 1 209 ? -21.759 -15.642 -55.924 1.00 95.75 209 GLN A O 1
ATOM 1640 N N . PRO A 1 210 ? -23.079 -17.407 -56.416 1.00 97.25 210 PRO A N 1
ATOM 1641 C CA . PRO A 1 210 ? -23.272 -17.799 -55.026 1.00 97.25 210 PRO A CA 1
ATOM 1642 C C . PRO A 1 210 ? -21.985 -18.382 -54.429 1.00 97.25 210 PRO A C 1
ATOM 1644 O O . PRO A 1 210 ? -21.252 -19.102 -55.107 1.00 97.25 210 PRO A O 1
ATOM 1647 N N . TRP A 1 211 ? -21.729 -18.112 -53.147 1.00 97.62 211 TRP A N 1
ATOM 1648 C CA . TRP A 1 211 ? -20.659 -18.783 -52.402 1.00 97.62 211 TRP A CA 1
ATOM 1649 C C . TRP A 1 211 ? -21.091 -20.203 -52.041 1.00 97.62 211 TRP A C 1
ATOM 1651 O O . TRP A 1 211 ? -22.193 -20.410 -51.527 1.00 97.62 211 TRP A O 1
ATOM 1661 N N . GLN A 1 212 ? -20.228 -21.180 -52.313 1.00 96.56 212 GLN A N 1
ATOM 1662 C CA . GLN A 1 212 ? -20.538 -22.601 -52.172 1.00 96.56 212 GLN A CA 1
ATOM 1663 C C . GLN A 1 212 ? -19.528 -23.300 -51.265 1.00 96.56 212 GLN A C 1
ATOM 1665 O O . GLN A 1 212 ? -18.337 -22.996 -51.292 1.00 96.56 212 GLN A O 1
ATOM 1670 N N . LYS A 1 213 ? -19.994 -24.303 -50.507 1.00 95.69 213 LYS A N 1
ATOM 1671 C CA . LYS A 1 213 ? -19.134 -25.089 -49.606 1.00 95.69 213 LYS A CA 1
ATOM 1672 C C . LYS A 1 213 ? -17.927 -25.702 -50.319 1.00 95.69 213 LYS A C 1
ATOM 1674 O O . LYS A 1 213 ? -16.845 -25.710 -49.743 1.00 95.69 213 LYS A O 1
ATOM 1679 N N . ALA A 1 214 ? -18.109 -26.169 -51.556 1.00 95.25 214 ALA A N 1
ATOM 1680 C CA . ALA A 1 214 ? -17.064 -26.811 -52.354 1.00 95.25 214 ALA A CA 1
ATOM 1681 C C . ALA A 1 214 ? -15.911 -25.866 -52.741 1.00 95.25 214 ALA A C 1
ATOM 1683 O O . ALA A 1 214 ? -14.804 -26.324 -52.991 1.00 95.25 214 ALA A O 1
ATOM 1684 N N . THR A 1 215 ? -16.165 -24.557 -52.784 1.00 94.94 215 THR A N 1
ATOM 1685 C CA . THR A 1 215 ? -15.193 -23.531 -53.193 1.00 94.94 215 THR A CA 1
ATOM 1686 C C . THR A 1 215 ? -14.722 -22.662 -52.022 1.00 94.94 215 THR A C 1
ATOM 1688 O O . THR A 1 215 ? -13.857 -21.804 -52.198 1.00 94.94 215 THR A O 1
ATOM 1691 N N . GLY A 1 216 ? -15.291 -22.869 -50.832 1.00 96.06 216 GLY A N 1
ATOM 1692 C CA . GLY A 1 216 ? -15.028 -22.093 -49.625 1.00 96.06 216 GLY A CA 1
ATOM 1693 C C . GLY A 1 216 ? -16.140 -21.097 -49.304 1.00 96.06 216 GLY A C 1
ATOM 1694 O O . GLY A 1 216 ? -16.696 -20.449 -50.193 1.00 96.06 216 GLY A O 1
ATOM 1695 N N . LEU A 1 217 ? -16.440 -20.962 -48.014 1.00 97.50 217 LEU A N 1
ATOM 1696 C CA . LEU A 1 217 ? -17.350 -19.961 -47.457 1.00 97.50 217 LEU A CA 1
ATOM 1697 C C . LEU A 1 217 ? -16.598 -19.084 -46.456 1.00 97.50 217 LEU A C 1
ATOM 1699 O O . LEU A 1 217 ? -15.693 -19.565 -45.780 1.00 97.50 217 LEU A O 1
ATOM 1703 N N . LEU A 1 218 ? -17.026 -17.829 -46.325 1.00 97.38 218 LEU A N 1
ATOM 1704 C CA . LEU A 1 218 ? -16.501 -16.897 -45.328 1.00 97.38 218 LEU A CA 1
ATOM 1705 C C . LEU A 1 218 ? -17.381 -16.872 -44.074 1.00 97.38 218 LEU A C 1
ATOM 1707 O O . LEU A 1 218 ? -18.581 -17.151 -44.144 1.00 97.38 218 LEU A O 1
ATOM 1711 N N . SER A 1 219 ? -16.802 -16.467 -42.949 1.00 97.19 219 SER A N 1
ATOM 1712 C CA . SER A 1 219 ? -17.522 -16.120 -41.719 1.00 97.19 219 SER A CA 1
ATOM 1713 C C . SER A 1 219 ? -17.054 -14.767 -41.182 1.00 97.19 219 SER A C 1
ATOM 1715 O O . SER A 1 219 ? -15.940 -14.325 -41.463 1.00 97.19 219 SER A O 1
ATOM 1717 N N . LEU A 1 220 ? -17.912 -14.107 -40.404 1.00 97.81 220 LEU A N 1
ATOM 1718 C CA . LEU A 1 220 ? -17.524 -13.001 -39.532 1.00 97.81 220 LEU A CA 1
ATOM 1719 C C . LEU A 1 220 ? -16.955 -13.565 -38.230 1.00 97.81 220 LEU A C 1
ATOM 1721 O O . LEU A 1 220 ? -17.514 -14.510 -37.673 1.00 97.81 220 LEU A O 1
ATOM 1725 N N . TRP A 1 221 ? -15.888 -12.950 -37.736 1.00 96.94 221 TRP A N 1
ATOM 1726 C CA . TRP A 1 221 ? -15.244 -13.313 -36.478 1.00 96.94 221 TRP A CA 1
ATOM 1727 C C . TRP A 1 221 ? -14.865 -12.026 -35.749 1.00 96.94 221 TRP A C 1
ATOM 1729 O O . TRP A 1 221 ? -14.259 -11.139 -36.338 1.00 96.94 221 TRP A O 1
ATOM 1739 N N . ILE A 1 222 ? -15.306 -11.876 -34.504 1.00 97.62 222 ILE A N 1
ATOM 1740 C CA . ILE A 1 222 ? -15.055 -10.697 -33.673 1.00 97.62 222 ILE A CA 1
ATOM 1741 C C . ILE A 1 222 ? -14.154 -11.111 -32.518 1.00 97.62 222 ILE A C 1
ATOM 1743 O O . ILE A 1 222 ? -14.482 -12.072 -31.821 1.00 97.62 222 ILE A O 1
ATOM 1747 N N . LEU A 1 223 ? -13.046 -10.394 -32.337 1.00 94.88 223 LEU A N 1
ATOM 1748 C CA . LEU A 1 223 ? -12.043 -10.647 -31.305 1.00 94.88 223 LEU A CA 1
ATOM 1749 C C . LEU A 1 223 ? -11.939 -9.417 -30.406 1.00 94.88 223 LEU A C 1
ATOM 1751 O O . LEU A 1 223 ? -11.640 -8.332 -30.907 1.00 94.88 223 LEU A O 1
ATOM 1755 N N . GLY A 1 224 ? -12.188 -9.574 -29.108 1.00 96.75 224 GLY A N 1
ATOM 1756 C CA . GLY A 1 224 ? -11.962 -8.516 -28.127 1.00 96.75 224 GLY A CA 1
ATOM 1757 C C . GLY A 1 224 ? -10.704 -8.783 -27.322 1.00 96.75 224 GLY A C 1
ATOM 1758 O O . GLY A 1 224 ? -10.649 -9.807 -26.659 1.00 96.75 224 GLY A O 1
ATOM 1759 N N . MET A 1 225 ? -9.718 -7.885 -27.382 1.00 96.88 225 MET A N 1
ATOM 1760 C CA . MET A 1 225 ? -8.474 -7.922 -26.607 1.00 96.88 225 MET A CA 1
ATOM 1761 C C . MET A 1 225 ? -8.622 -7.078 -25.340 1.00 96.88 225 MET A C 1
ATOM 1763 O O . MET A 1 225 ? -8.740 -5.851 -25.409 1.00 96.88 225 MET A O 1
ATOM 1767 N N . TYR A 1 226 ? -8.571 -7.731 -24.184 1.00 96.88 226 TYR A N 1
ATOM 1768 C CA . TYR A 1 226 ? -8.795 -7.111 -22.881 1.00 96.88 226 TYR A CA 1
ATOM 1769 C C . TYR A 1 226 ? -7.515 -7.058 -22.048 1.00 96.88 226 TYR A C 1
ATOM 1771 O O . TYR A 1 226 ? -6.601 -7.874 -22.214 1.00 96.88 226 TYR A O 1
ATOM 1779 N N . ASN A 1 227 ? -7.467 -6.097 -21.124 1.00 93.94 227 ASN A N 1
ATOM 1780 C CA . ASN A 1 227 ? -6.365 -5.962 -20.176 1.00 93.94 227 ASN A CA 1
ATOM 1781 C C . ASN A 1 227 ? -6.319 -7.172 -19.222 1.00 93.94 227 ASN A C 1
ATOM 1783 O O . ASN A 1 227 ? -7.302 -7.414 -18.521 1.00 93.94 227 ASN A O 1
ATOM 1787 N N . PRO A 1 228 ? -5.206 -7.926 -19.155 1.00 93.00 228 PRO A N 1
ATOM 1788 C CA . PRO A 1 228 ? -5.103 -9.084 -18.281 1.00 93.00 228 PRO A CA 1
ATOM 1789 C C . PRO A 1 228 ? -4.716 -8.676 -16.858 1.00 93.00 228 PRO A C 1
ATOM 1791 O O . PRO A 1 228 ? -4.096 -7.636 -16.622 1.00 93.00 228 PRO A O 1
ATOM 1794 N N . SER A 1 229 ? -4.983 -9.559 -15.900 1.00 89.25 229 SER A N 1
ATOM 1795 C CA . SER A 1 229 ? -4.462 -9.448 -14.536 1.00 89.25 229 SER A CA 1
ATOM 1796 C C . SER A 1 229 ? -4.062 -10.821 -13.992 1.00 89.25 229 SER A C 1
ATOM 1798 O O . SER A 1 229 ? -4.605 -11.835 -14.437 1.00 89.25 229 SER A O 1
ATOM 1800 N N . PRO A 1 230 ? -3.186 -10.900 -12.969 1.00 85.44 230 PRO A N 1
ATOM 1801 C CA . PRO A 1 230 ? -2.833 -12.173 -12.332 1.00 85.44 230 PRO A CA 1
ATOM 1802 C C . PRO A 1 230 ? -4.028 -12.959 -11.771 1.00 85.44 230 PRO A C 1
ATOM 1804 O O . PRO A 1 230 ? -3.891 -14.137 -11.453 1.00 85.44 230 PRO A O 1
ATOM 1807 N N . THR A 1 231 ? -5.179 -12.305 -11.602 1.00 89.38 231 THR A N 1
ATOM 1808 C CA . THR A 1 231 ? -6.404 -12.891 -11.052 1.00 89.38 231 THR A CA 1
ATOM 1809 C C . THR A 1 231 ? -7.536 -12.999 -12.069 1.00 89.38 231 THR A C 1
ATOM 1811 O O . THR A 1 231 ? -8.652 -13.337 -11.680 1.00 89.38 231 THR A O 1
ATOM 1814 N N . THR A 1 232 ? -7.280 -12.712 -13.347 1.00 95.62 232 THR A N 1
ATOM 1815 C CA . THR A 1 232 ? -8.310 -12.773 -14.386 1.00 95.62 232 THR A CA 1
ATOM 1816 C C . THR A 1 232 ? -8.617 -14.217 -14.767 1.00 95.62 232 THR A C 1
ATOM 1818 O O . THR A 1 232 ? -7.738 -14.975 -15.187 1.00 95.62 232 THR A O 1
ATOM 1821 N N . THR A 1 233 ? -9.888 -14.591 -14.635 1.00 97.94 233 THR A N 1
ATOM 1822 C CA . THR A 1 233 ? -10.408 -15.900 -15.052 1.00 97.94 233 THR A CA 1
ATOM 1823 C C . THR A 1 233 ? -11.524 -15.703 -16.066 1.00 97.94 233 THR A C 1
ATOM 1825 O O . THR A 1 233 ? -12.511 -15.025 -15.781 1.00 97.94 233 THR A O 1
ATOM 1828 N N . ILE A 1 234 ? -11.363 -16.302 -17.241 1.00 98.50 234 ILE A N 1
ATOM 1829 C CA . ILE A 1 234 ? -12.384 -16.409 -18.282 1.00 98.50 234 ILE A CA 1
ATOM 1830 C C . ILE A 1 234 ? -13.329 -17.553 -17.916 1.00 98.50 234 ILE A C 1
ATOM 1832 O O . ILE A 1 234 ? -12.909 -18.606 -17.433 1.00 98.50 234 ILE A O 1
ATOM 1836 N N . VAL A 1 235 ? -14.613 -17.334 -18.150 1.00 98.38 235 VAL A N 1
ATOM 1837 C CA . VAL A 1 235 ? -15.726 -18.204 -17.791 1.00 98.38 235 VAL A CA 1
ATOM 1838 C C . VAL A 1 235 ? -16.560 -18.421 -19.039 1.00 98.38 235 VAL A C 1
ATOM 1840 O O . VAL A 1 235 ? -17.043 -17.468 -19.650 1.00 98.38 235 VAL A O 1
ATOM 1843 N N . VAL A 1 236 ? -16.746 -19.679 -19.425 1.00 98.25 236 VAL A N 1
ATOM 1844 C CA . VAL A 1 236 ? -17.487 -20.028 -20.638 1.00 98.25 236 VAL A CA 1
ATOM 1845 C C . VAL A 1 236 ? -18.595 -21.019 -20.296 1.00 98.25 236 VAL A C 1
ATOM 1847 O O . VAL A 1 236 ? -18.330 -22.216 -20.152 1.00 98.25 236 VAL A O 1
ATOM 1850 N N . PRO A 1 237 ? -19.841 -20.544 -20.136 1.00 97.94 237 PRO A N 1
ATOM 1851 C CA . PRO A 1 237 ? -20.993 -21.413 -19.932 1.00 97.94 237 PRO A CA 1
ATOM 1852 C C . PRO A 1 237 ? -21.235 -22.311 -21.153 1.00 97.94 237 PRO A C 1
ATOM 1854 O O . PRO A 1 237 ? -21.254 -21.839 -22.292 1.00 97.94 237 PRO A O 1
ATOM 1857 N N . ILE A 1 238 ? -21.478 -23.605 -20.922 1.00 97.56 238 ILE A N 1
ATOM 1858 C CA . ILE A 1 238 ? -21.719 -24.594 -21.985 1.00 97.56 238 ILE A CA 1
ATOM 1859 C C . ILE A 1 238 ? -22.981 -25.425 -21.741 1.00 97.56 238 ILE A C 1
ATOM 1861 O O . ILE A 1 238 ? -23.455 -25.588 -20.613 1.00 97.56 238 ILE A O 1
ATOM 1865 N N . HIS A 1 239 ? -23.577 -25.950 -22.809 1.00 96.31 239 HIS A N 1
ATOM 1866 C CA . HIS A 1 239 ? -24.643 -26.944 -22.711 1.00 96.31 239 HIS A CA 1
ATOM 1867 C C . HIS A 1 239 ? -24.079 -28.290 -22.204 1.00 96.31 239 HIS A C 1
ATOM 1869 O O . HIS A 1 239 ? -23.191 -28.858 -22.857 1.00 96.31 239 HIS A O 1
ATOM 1875 N N . PRO A 1 240 ? -24.574 -28.817 -21.063 1.00 95.56 240 PRO A N 1
ATOM 1876 C CA . PRO A 1 240 ? -24.148 -30.115 -20.547 1.00 95.56 240 PRO A CA 1
ATOM 1877 C C . PRO A 1 240 ? -24.707 -31.253 -21.409 1.00 95.56 240 PRO A C 1
ATOM 1879 O O . PRO A 1 240 ? -25.763 -31.120 -22.025 1.00 95.56 240 PRO A O 1
ATOM 1882 N N . GLY A 1 241 ? -24.006 -32.387 -21.444 1.00 93.62 241 GLY A N 1
ATOM 1883 C CA . GLY A 1 241 ? -24.449 -33.579 -22.176 1.00 93.62 241 GLY A CA 1
ATOM 1884 C C . GLY A 1 241 ? -23.304 -34.386 -22.796 1.00 93.62 241 GLY A C 1
ATOM 1885 O O . GLY A 1 241 ? -22.151 -33.940 -22.776 1.00 93.62 241 GLY A O 1
ATOM 1886 N N . PRO A 1 242 ? -23.599 -35.567 -23.369 1.00 93.00 242 PRO A N 1
ATOM 1887 C CA . PRO A 1 242 ? -22.588 -36.482 -23.891 1.00 93.00 242 PRO A CA 1
ATOM 1888 C C . PRO A 1 242 ? -21.906 -35.945 -25.156 1.00 93.00 242 PRO A C 1
ATOM 1890 O O . PRO A 1 242 ? -22.540 -35.347 -26.030 1.00 93.00 242 PRO A O 1
ATOM 1893 N N . GLU A 1 243 ? -20.604 -36.210 -25.282 1.00 91.62 243 GLU A N 1
ATOM 1894 C CA . GLU A 1 243 ? -19.797 -35.811 -26.445 1.00 91.62 243 GLU A CA 1
ATOM 1895 C C . GLU A 1 243 ? -20.299 -36.418 -27.763 1.00 91.62 243 GLU A C 1
ATOM 1897 O O . GLU A 1 243 ? -20.250 -35.754 -28.794 1.00 91.62 243 GLU A O 1
ATOM 1902 N N . SER A 1 244 ? -20.891 -37.615 -27.736 1.00 92.06 244 SER A N 1
ATOM 1903 C CA . SER A 1 244 ? -21.492 -38.242 -28.924 1.00 92.06 244 SER A CA 1
ATOM 1904 C C . SER A 1 244 ? -22.642 -37.437 -29.547 1.00 92.06 244 SER A C 1
ATOM 1906 O O . SER A 1 244 ? -22.946 -37.632 -30.720 1.00 92.06 244 SER A O 1
ATOM 1908 N N . GLN A 1 245 ? -23.275 -36.533 -28.789 1.00 91.94 245 GLN A N 1
ATOM 1909 C CA . GLN A 1 245 ? -24.382 -35.695 -29.266 1.00 91.94 245 GLN A CA 1
ATOM 1910 C C . GLN A 1 245 ? -23.952 -34.244 -29.509 1.00 91.94 245 GLN A C 1
ATOM 1912 O O . GLN A 1 245 ? -24.318 -33.639 -30.517 1.00 91.94 245 GLN A O 1
ATOM 1917 N N . LEU A 1 246 ? -23.170 -33.677 -28.586 1.00 93.38 246 LEU A N 1
ATOM 1918 C CA . LEU A 1 246 ? -22.828 -32.250 -28.576 1.00 93.38 246 LEU A CA 1
ATOM 1919 C C . LEU A 1 246 ? -21.382 -31.963 -29.012 1.00 93.38 246 LEU A C 1
ATOM 1921 O O . LEU A 1 246 ? -20.981 -30.803 -29.081 1.00 93.38 246 LEU A O 1
ATOM 1925 N N . GLY A 1 247 ? -20.590 -32.993 -29.310 1.00 91.69 247 GLY A N 1
ATOM 1926 C CA . GLY A 1 247 ? -19.146 -32.876 -29.513 1.00 91.69 247 GLY A CA 1
ATOM 1927 C C . GLY A 1 247 ? -18.386 -32.616 -28.208 1.00 91.69 247 GLY A C 1
ATOM 1928 O O . GLY A 1 247 ? -18.978 -32.507 -27.122 1.00 91.69 247 GLY A O 1
ATOM 1929 N N . ARG A 1 248 ? -17.056 -32.522 -28.316 1.00 91.19 248 ARG A N 1
ATOM 1930 C CA . ARG A 1 248 ? -16.162 -32.222 -27.188 1.00 91.19 248 ARG A CA 1
ATOM 1931 C C . ARG A 1 248 ? -16.592 -30.949 -26.462 1.00 91.19 248 ARG A C 1
ATOM 1933 O O . ARG A 1 248 ? -17.074 -30.010 -27.096 1.00 91.19 248 ARG A O 1
ATOM 1940 N N . ALA A 1 249 ? -16.422 -30.921 -25.142 1.00 91.31 249 ALA A N 1
ATOM 1941 C CA . ALA A 1 249 ? -16.771 -29.758 -24.325 1.00 91.31 249 ALA A CA 1
ATOM 1942 C C . ALA A 1 249 ? -15.919 -28.528 -24.682 1.00 91.31 249 ALA A C 1
ATOM 1944 O O . ALA A 1 249 ? -16.448 -27.423 -24.770 1.00 91.31 249 ALA A O 1
ATOM 1945 N N . VAL A 1 250 ? -14.624 -28.742 -24.939 1.00 94.12 250 VAL A N 1
ATOM 1946 C CA . VAL A 1 250 ? -13.658 -27.707 -25.315 1.00 94.12 250 VAL A CA 1
ATOM 1947 C C . VAL A 1 250 ? -12.612 -28.274 -26.276 1.00 94.12 250 VAL A C 1
ATOM 1949 O O . VAL A 1 250 ? -12.162 -29.409 -26.124 1.00 94.12 250 VAL A O 1
ATOM 1952 N N . THR A 1 251 ? -12.220 -27.486 -27.271 1.00 91.38 251 THR A N 1
ATOM 1953 C CA . THR A 1 251 ? -11.005 -27.684 -28.070 1.00 91.38 251 THR A CA 1
ATOM 1954 C C . THR A 1 251 ? -9.891 -26.869 -27.425 1.00 91.38 251 THR A C 1
ATOM 1956 O O . THR A 1 251 ? -10.032 -25.657 -27.334 1.00 91.38 251 THR A O 1
ATOM 1959 N N . SER A 1 252 ? -8.805 -27.489 -26.965 1.00 89.44 252 SER A N 1
ATOM 1960 C CA . SER A 1 252 ? -7.727 -26.793 -26.234 1.00 89.44 252 SER A CA 1
ATOM 1961 C C . SER A 1 252 ? -6.322 -27.134 -26.730 1.00 89.44 252 SER A C 1
ATOM 1963 O O . SER A 1 252 ? -5.345 -26.734 -26.120 1.00 89.44 252 SER A O 1
ATOM 1965 N N . ASP A 1 253 ? -6.194 -27.894 -27.813 1.00 82.06 253 ASP A N 1
ATOM 1966 C CA . ASP A 1 253 ? -4.931 -28.419 -28.342 1.00 82.06 253 ASP A CA 1
ATOM 1967 C C . ASP A 1 253 ? -4.336 -27.564 -29.476 1.00 82.06 253 ASP A C 1
ATOM 1969 O O . ASP A 1 253 ? -3.405 -27.992 -30.155 1.00 82.06 253 ASP A O 1
ATOM 1973 N N . TYR A 1 254 ? -4.829 -26.332 -29.658 1.00 80.19 254 TYR A N 1
ATOM 1974 C CA . TYR A 1 254 ? -4.394 -25.392 -30.702 1.00 80.19 254 TYR A CA 1
ATOM 1975 C C . TYR A 1 254 ? -2.878 -25.137 -30.722 1.00 80.19 254 TYR A C 1
ATOM 1977 O O . TYR A 1 254 ? -2.296 -25.009 -31.796 1.00 80.19 254 TYR A O 1
ATOM 1985 N N . PHE A 1 255 ? -2.245 -25.087 -29.547 1.00 79.06 255 PHE A N 1
ATOM 1986 C CA . PHE A 1 255 ? -0.803 -24.858 -29.382 1.00 79.06 255 PHE A CA 1
ATOM 1987 C C . PHE A 1 255 ? -0.134 -25.937 -28.513 1.00 79.06 255 PHE A C 1
ATOM 1989 O O . PHE A 1 255 ? 0.931 -25.705 -27.946 1.00 79.06 255 PHE A O 1
ATOM 1996 N N . GLY A 1 256 ? -0.768 -27.107 -28.391 1.00 80.25 256 GLY A N 1
ATOM 1997 C CA . GLY A 1 256 ? -0.434 -28.132 -27.398 1.00 80.25 256 GLY A CA 1
ATOM 1998 C C . GLY A 1 256 ? -1.430 -28.171 -26.235 1.00 80.25 256 GLY A C 1
ATOM 1999 O O . GLY A 1 256 ? -2.368 -27.381 -26.181 1.00 80.25 256 GLY A O 1
ATOM 2000 N N . ALA A 1 257 ? -1.257 -29.131 -25.324 1.00 83.25 257 ALA A N 1
ATOM 2001 C CA . ALA A 1 257 ? -2.167 -29.323 -24.196 1.00 83.25 257 ALA A CA 1
ATOM 2002 C C . ALA A 1 257 ? -2.099 -28.149 -23.203 1.00 83.25 257 ALA A C 1
ATOM 2004 O O . ALA A 1 257 ? -1.013 -27.769 -22.767 1.00 83.25 257 ALA A O 1
ATOM 2005 N N . VAL A 1 258 ? -3.259 -27.613 -22.811 1.00 88.31 258 VAL A N 1
ATOM 2006 C CA . VAL A 1 258 ? -3.344 -26.575 -21.773 1.00 88.31 258 VAL A CA 1
ATOM 2007 C C . VAL A 1 258 ? -3.244 -27.225 -20.387 1.00 88.31 258 VAL A C 1
ATOM 2009 O O . VAL A 1 258 ? -4.005 -28.157 -20.114 1.00 88.31 258 VAL A O 1
ATOM 2012 N N . PRO A 1 259 ? -2.349 -26.750 -19.503 1.00 86.44 259 PRO A N 1
ATOM 2013 C CA . PRO A 1 259 ? -2.192 -27.317 -18.169 1.00 86.44 259 PRO A CA 1
ATOM 2014 C C . PRO A 1 259 ? -3.460 -27.197 -17.295 1.00 86.44 259 PRO A C 1
ATOM 2016 O O . PRO A 1 259 ? -4.172 -26.191 -17.403 1.00 86.44 259 PRO A O 1
ATOM 2019 N N . PRO A 1 260 ? -3.740 -28.164 -16.394 1.00 86.19 260 PRO A N 1
ATOM 2020 C CA . PRO A 1 260 ? -4.915 -28.143 -15.511 1.00 86.19 260 PRO A CA 1
ATOM 2021 C C . PRO A 1 260 ? -5.016 -26.910 -14.598 1.00 86.19 260 PRO A C 1
ATOM 2023 O O . PRO A 1 260 ? -6.112 -26.488 -14.240 1.00 86.19 260 PRO A O 1
ATOM 2026 N N . GLU A 1 261 ? -3.890 -26.292 -14.241 1.00 84.75 261 GLU A N 1
ATOM 2027 C CA . GLU A 1 261 ? -3.834 -25.034 -13.487 1.00 84.75 261 GLU A CA 1
ATOM 2028 C C . GLU A 1 261 ? -4.321 -23.814 -14.290 1.00 84.75 261 GLU A C 1
ATOM 2030 O O . GLU A 1 261 ? -4.561 -22.750 -13.721 1.00 84.75 261 GLU A O 1
ATOM 2035 N N . ARG A 1 262 ? -4.494 -23.949 -15.613 1.00 92.06 262 ARG A N 1
ATOM 2036 C CA . ARG A 1 262 ? -4.948 -22.872 -16.510 1.00 92.06 262 ARG A CA 1
ATOM 2037 C C . ARG A 1 262 ? -6.257 -23.159 -17.229 1.00 92.06 262 ARG A C 1
ATOM 2039 O O . ARG A 1 262 ? -6.824 -22.228 -17.798 1.00 92.06 262 ARG A O 1
ATOM 2046 N N . LEU A 1 263 ? -6.736 -24.400 -17.204 1.00 95.62 263 LEU A N 1
ATOM 2047 C CA . LEU A 1 263 ? -7.995 -24.806 -17.814 1.00 95.62 263 LEU A CA 1
ATOM 2048 C C . LEU A 1 263 ? -8.689 -25.862 -16.952 1.00 95.62 263 LEU A C 1
ATOM 2050 O O . LEU A 1 263 ? -8.186 -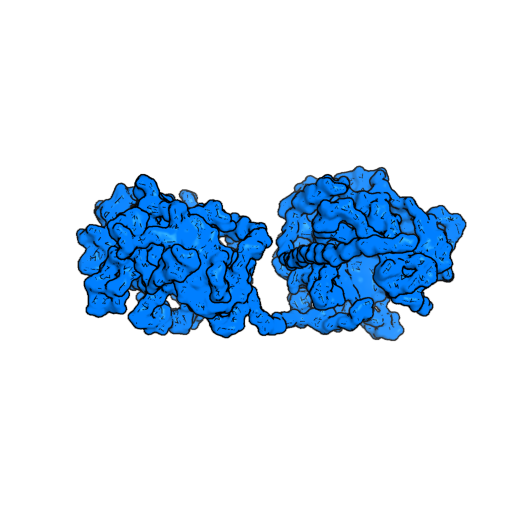26.970 -16.786 1.00 95.62 263 LEU A O 1
ATOM 2054 N N . VAL A 1 264 ? -9.887 -25.535 -16.470 1.00 95.56 264 VAL A N 1
ATOM 2055 C CA . VAL A 1 264 ? -10.766 -26.468 -15.756 1.00 95.56 264 VAL A CA 1
ATOM 2056 C C . VAL A 1 264 ? -12.094 -26.568 -16.491 1.00 95.56 264 VAL A C 1
ATOM 2058 O O . VAL A 1 264 ? -12.781 -25.573 -16.709 1.00 95.56 264 VAL A O 1
ATOM 2061 N N . VAL A 1 265 ? -12.470 -27.791 -16.858 1.00 95.44 265 VAL A N 1
ATOM 2062 C CA . VAL A 1 265 ? -13.713 -28.097 -17.573 1.00 95.44 265 VAL A CA 1
ATOM 2063 C C . VAL A 1 265 ? -14.670 -28.787 -16.607 1.00 95.44 265 VAL A C 1
ATOM 2065 O O . VAL A 1 265 ? -14.361 -29.861 -16.097 1.00 95.44 265 VAL A O 1
ATOM 2068 N N . LYS A 1 266 ? -15.828 -28.174 -16.352 1.00 94.88 266 LYS A N 1
ATOM 2069 C CA . LYS A 1 266 ? -16.955 -28.782 -15.632 1.00 94.88 266 LYS A CA 1
ATOM 2070 C C . LYS A 1 266 ? -18.102 -29.055 -16.609 1.00 94.88 266 LYS A C 1
ATOM 2072 O O . LYS A 1 266 ? -18.124 -28.522 -17.715 1.00 94.88 266 LYS A O 1
ATOM 2077 N N . ASP A 1 267 ? -19.096 -29.829 -16.177 1.00 93.25 267 ASP A N 1
ATOM 2078 C CA . ASP A 1 267 ? -20.210 -30.268 -17.036 1.00 93.25 267 ASP A CA 1
ATOM 2079 C C . ASP A 1 267 ? -20.965 -29.125 -17.735 1.00 93.25 267 ASP A C 1
ATOM 2081 O O . ASP A 1 267 ? -21.422 -29.286 -18.865 1.00 93.25 267 ASP A O 1
ATOM 2085 N N . HIS A 1 268 ? -21.115 -27.977 -17.068 1.00 96.12 268 HIS A N 1
ATOM 2086 C CA . HIS A 1 268 ? -21.919 -26.847 -17.548 1.00 96.12 268 HIS A CA 1
ATOM 2087 C C . HIS A 1 268 ? -21.124 -25.549 -17.752 1.00 96.12 268 HIS A C 1
ATOM 2089 O O . HIS A 1 268 ? -21.706 -24.547 -18.170 1.00 96.12 268 HIS A O 1
ATOM 2095 N N . VAL A 1 269 ? -19.822 -25.537 -17.453 1.00 98.00 269 VAL A N 1
ATOM 2096 C CA . VAL A 1 269 ? -18.985 -24.329 -17.490 1.00 98.00 269 VAL A CA 1
ATOM 2097 C C . VAL A 1 269 ? -17.507 -24.685 -17.640 1.00 98.00 269 VAL A C 1
ATOM 2099 O O . VAL A 1 269 ? -17.033 -25.683 -17.098 1.00 98.00 269 VAL A O 1
ATOM 2102 N N . ILE A 1 270 ? -16.770 -23.845 -18.356 1.00 98.19 270 ILE A N 1
ATOM 2103 C CA . ILE A 1 270 ? -15.316 -23.924 -18.502 1.00 98.19 270 ILE A CA 1
ATOM 2104 C C . ILE A 1 270 ? -14.693 -22.693 -17.852 1.00 98.19 270 ILE A C 1
ATOM 2106 O O . ILE A 1 270 ? -15.186 -21.581 -18.031 1.00 98.19 270 ILE A O 1
ATOM 2110 N N . PHE A 1 271 ? -13.591 -22.894 -17.140 1.00 98.06 271 PHE A N 1
ATOM 2111 C CA . PHE A 1 271 ? -12.760 -21.833 -16.586 1.00 98.06 271 PHE A CA 1
ATOM 2112 C C . PHE A 1 271 ? -11.397 -21.852 -17.262 1.00 98.06 271 PHE A C 1
ATOM 2114 O O . PHE A 1 271 ? -10.775 -22.908 -17.365 1.00 98.06 271 PHE A O 1
ATOM 2121 N N . PHE A 1 272 ? -10.934 -20.692 -17.714 1.00 97.62 272 PHE A N 1
ATOM 2122 C CA . PHE A 1 272 ? -9.701 -20.548 -18.479 1.00 97.62 272 PHE A CA 1
ATOM 2123 C C . PHE A 1 272 ? -8.913 -19.319 -18.015 1.00 97.62 272 PHE A C 1
ATOM 2125 O O . PHE A 1 272 ? -9.490 -18.294 -17.661 1.00 97.62 272 PHE A O 1
ATOM 2132 N N . SER A 1 273 ? -7.590 -19.426 -17.940 1.00 95.50 273 SER A N 1
ATOM 2133 C CA . SER A 1 273 ? -6.729 -18.354 -17.427 1.00 95.50 273 SER A CA 1
ATOM 2134 C C . SER A 1 273 ? -6.624 -17.194 -18.423 1.00 95.50 273 SER A C 1
ATOM 2136 O O . SER A 1 273 ? -6.313 -17.424 -19.588 1.00 95.50 273 SER A O 1
ATOM 2138 N N . GLY A 1 274 ? -6.842 -15.958 -17.956 1.00 94.94 274 GLY A N 1
ATOM 2139 C CA . GLY A 1 274 ? -6.710 -14.722 -18.745 1.00 94.94 274 GLY A CA 1
ATOM 2140 C C . GLY A 1 274 ? -5.615 -13.792 -18.216 1.00 94.94 274 GLY A C 1
ATOM 2141 O O . GLY A 1 274 ? -5.812 -12.583 -18.133 1.00 94.94 274 GLY A O 1
ATOM 2142 N N . ASP A 1 275 ? -4.493 -14.352 -17.757 1.00 92.12 275 ASP A N 1
ATOM 2143 C CA . ASP A 1 275 ? -3.447 -13.611 -17.039 1.00 92.12 275 ASP A CA 1
ATOM 2144 C C . ASP A 1 275 ? -2.344 -13.002 -17.920 1.00 92.12 275 ASP A C 1
ATOM 2146 O O . ASP A 1 275 ? -1.468 -12.308 -17.399 1.00 92.12 275 ASP A O 1
ATOM 2150 N N . GLY A 1 276 ? -2.355 -13.269 -19.228 1.00 91.00 276 GLY A N 1
ATOM 2151 C CA . GLY A 1 276 ? -1.333 -12.812 -20.171 1.00 91.00 276 GLY A CA 1
ATOM 2152 C C . GLY A 1 276 ? 0.059 -13.423 -19.947 1.00 91.00 276 GLY A C 1
ATOM 2153 O O . GLY A 1 276 ? 1.065 -12.817 -20.313 1.00 91.00 276 GLY A O 1
ATOM 2154 N N . LYS A 1 277 ? 0.164 -14.586 -19.280 1.00 88.12 277 LYS A N 1
ATOM 2155 C CA . LYS A 1 277 ? 1.460 -15.223 -18.946 1.00 88.12 277 LYS A CA 1
ATOM 2156 C C . LYS A 1 277 ? 1.699 -16.577 -19.597 1.00 88.12 277 LYS A C 1
ATOM 2158 O O . LYS A 1 277 ? 2.801 -17.108 -19.486 1.00 88.12 277 LYS A O 1
ATOM 2163 N N . TYR A 1 278 ? 0.704 -17.157 -20.259 1.00 87.56 278 TYR A N 1
ATOM 2164 C CA . TYR A 1 278 ? 0.852 -18.452 -20.916 1.00 87.56 278 TYR A CA 1
ATOM 2165 C C . TYR A 1 278 ? 0.068 -18.495 -22.217 1.00 87.56 278 TYR A C 1
ATOM 2167 O O . TYR A 1 278 ? -1.151 -18.322 -22.195 1.00 87.56 278 TYR A O 1
ATOM 2175 N N . ARG A 1 279 ? 0.759 -18.767 -23.330 1.00 90.75 279 ARG A N 1
ATOM 2176 C CA . ARG A 1 279 ? 0.109 -18.856 -24.634 1.00 90.75 279 ARG A CA 1
ATOM 2177 C C . ARG A 1 279 ? -0.800 -20.077 -24.703 1.00 90.75 279 ARG A C 1
ATOM 2179 O O . ARG A 1 279 ? -0.318 -21.206 -24.743 1.00 90.75 279 ARG A O 1
ATOM 2186 N N . ALA A 1 280 ? -2.103 -19.849 -24.776 1.00 91.62 280 ALA A N 1
ATOM 2187 C CA . ALA A 1 280 ? -3.096 -20.906 -24.921 1.00 91.62 280 ALA A CA 1
ATOM 2188 C C . ALA A 1 280 ? -4.329 -20.400 -25.665 1.00 91.62 280 ALA A C 1
ATOM 2190 O O . ALA A 1 280 ? -4.647 -19.215 -25.624 1.00 91.62 280 ALA A O 1
ATOM 2191 N N . LYS A 1 281 ? -5.047 -21.320 -26.312 1.00 93.56 281 LYS A N 1
ATOM 2192 C CA . LYS A 1 281 ? -6.333 -21.036 -26.944 1.00 93.56 281 LYS A CA 1
ATOM 2193 C C . LYS A 1 281 ? -7.321 -22.144 -26.639 1.00 93.56 281 LYS A C 1
ATOM 2195 O O . LYS A 1 281 ? -6.970 -23.322 -26.706 1.00 93.56 281 LYS A O 1
ATOM 2200 N N . ILE A 1 282 ? -8.555 -21.749 -26.357 1.00 95.81 282 ILE A N 1
ATOM 2201 C CA . ILE A 1 282 ? -9.696 -22.649 -26.272 1.00 95.81 282 ILE A CA 1
ATOM 2202 C C . ILE A 1 282 ? -10.741 -22.320 -27.335 1.00 95.81 282 ILE A C 1
ATOM 2204 O O . ILE A 1 282 ? -10.823 -21.199 -27.844 1.00 95.81 282 ILE A O 1
ATOM 2208 N N . GLY A 1 283 ? -11.550 -23.317 -27.668 1.00 95.56 283 GLY A N 1
ATOM 2209 C CA . GLY A 1 283 ? -12.599 -23.218 -28.665 1.00 95.56 283 GLY A CA 1
ATOM 2210 C C . GLY A 1 283 ? -13.827 -24.034 -28.304 1.00 95.56 283 GLY A C 1
ATOM 2211 O O . GLY A 1 283 ? -13.712 -25.158 -27.811 1.00 95.56 283 GLY A O 1
ATOM 2212 N N . ILE A 1 284 ? -14.999 -23.435 -28.503 1.00 96.88 284 ILE A N 1
ATOM 2213 C CA . ILE A 1 284 ? -16.300 -23.996 -28.154 1.00 96.88 284 ILE A CA 1
ATOM 2214 C C . ILE A 1 284 ? -17.141 -24.132 -29.414 1.00 96.88 284 ILE A C 1
ATOM 2216 O O . ILE A 1 284 ? -17.526 -23.148 -30.054 1.00 96.88 284 ILE A O 1
ATOM 2220 N N . ASN A 1 285 ? -17.492 -25.373 -29.723 1.00 95.25 285 ASN A N 1
ATOM 2221 C CA . ASN A 1 285 ? -18.307 -25.696 -30.879 1.00 95.25 285 ASN A CA 1
ATOM 2222 C C . ASN A 1 285 ? -19.750 -25.143 -30.732 1.00 95.25 285 ASN A C 1
ATOM 2224 O O . ASN A 1 285 ? -20.247 -24.968 -29.610 1.00 95.25 285 ASN A O 1
ATOM 2228 N N . PRO A 1 286 ? -20.469 -24.903 -31.843 1.00 95.75 286 PRO A N 1
ATOM 2229 C CA . PRO A 1 286 ? -21.804 -24.294 -31.825 1.00 95.75 286 PRO A CA 1
ATOM 2230 C C . PRO A 1 286 ? -22.877 -25.081 -31.057 1.00 95.75 286 PRO A C 1
ATOM 2232 O O . PRO A 1 286 ? -23.861 -24.485 -30.636 1.00 95.75 286 PRO A O 1
ATOM 2235 N N . ARG A 1 287 ? -22.719 -26.397 -30.855 1.00 95.25 287 ARG A N 1
ATOM 2236 C CA . ARG A 1 287 ? -23.666 -27.212 -30.068 1.00 95.25 287 ARG A CA 1
ATOM 2237 C C . ARG A 1 287 ? -23.440 -27.087 -28.560 1.00 95.25 287 ARG A C 1
ATOM 2239 O O . ARG A 1 287 ? -24.353 -27.365 -27.789 1.00 95.25 287 ARG A O 1
ATOM 2246 N N . ARG A 1 288 ? -22.231 -26.703 -28.133 1.00 96.31 288 ARG A N 1
ATOM 2247 C CA . ARG A 1 288 ? -21.872 -26.488 -26.720 1.00 96.31 288 ARG A CA 1
ATOM 2248 C C . ARG A 1 288 ? -22.051 -25.044 -26.288 1.00 96.31 288 ARG A C 1
ATOM 2250 O O . ARG A 1 288 ? -22.419 -24.817 -25.141 1.00 96.31 288 ARG A O 1
ATOM 2257 N N . SER A 1 289 ? -21.764 -24.091 -27.171 1.00 96.44 289 SER A N 1
ATOM 2258 C CA . SER A 1 289 ? -21.814 -22.669 -26.844 1.00 96.44 289 SER A CA 1
ATOM 2259 C C . SER A 1 289 ? -23.216 -22.234 -26.417 1.00 96.44 289 SER A C 1
ATOM 2261 O O . SER A 1 289 ? -24.200 -22.636 -27.029 1.00 96.44 289 SER A O 1
ATOM 2263 N N . ARG A 1 290 ? -23.297 -21.373 -25.397 1.00 96.31 290 ARG A N 1
ATOM 2264 C CA . ARG A 1 290 ? -24.543 -20.707 -24.986 1.00 96.31 290 ARG A CA 1
ATOM 2265 C C . ARG A 1 290 ? -24.720 -19.306 -25.585 1.00 96.31 290 ARG A C 1
ATOM 2267 O O . ARG A 1 290 ? -25.658 -18.610 -25.217 1.00 96.31 290 ARG A O 1
ATOM 2274 N N . GLY A 1 291 ? -23.828 -18.875 -26.481 1.00 96.75 291 GLY A N 1
ATOM 2275 C CA . GLY A 1 291 ? -23.861 -17.515 -27.035 1.00 96.75 291 GLY A CA 1
ATOM 2276 C C . GLY A 1 291 ? -23.341 -16.435 -26.077 1.00 96.75 291 GLY A C 1
ATOM 2277 O O . GLY A 1 291 ? -23.615 -15.255 -26.291 1.00 96.75 291 GLY A O 1
ATOM 2278 N N . ILE A 1 292 ? -22.612 -16.833 -25.027 1.00 97.81 292 ILE A N 1
ATOM 2279 C CA . ILE A 1 292 ? -22.032 -15.934 -24.026 1.00 97.81 292 ILE A CA 1
ATOM 2280 C C . ILE A 1 292 ? -20.647 -16.417 -23.568 1.00 97.81 292 ILE A C 1
ATOM 2282 O O . ILE A 1 292 ? -20.415 -17.621 -23.438 1.00 97.81 292 ILE A O 1
ATOM 2286 N N . LEU A 1 293 ? -19.743 -15.470 -23.314 1.00 97.81 293 LEU A N 1
ATOM 2287 C CA . LEU A 1 293 ? -18.515 -15.638 -22.534 1.00 97.81 293 LEU A CA 1
ATOM 2288 C C . LEU A 1 293 ? -18.471 -14.558 -21.448 1.00 97.81 293 LEU A C 1
ATOM 2290 O O . LEU A 1 293 ? -19.093 -13.505 -21.589 1.00 97.81 293 LEU A O 1
ATOM 2294 N N . GLY A 1 294 ? -17.703 -14.783 -20.390 1.00 98.19 294 GLY A N 1
ATOM 2295 C CA . GLY A 1 294 ? -17.378 -13.738 -19.432 1.00 98.19 294 GLY A CA 1
ATOM 2296 C C . GLY A 1 294 ? -15.953 -13.845 -18.923 1.00 98.19 294 GLY A C 1
ATOM 2297 O O . GLY A 1 294 ? -15.281 -14.854 -19.108 1.00 98.19 294 GLY A O 1
ATOM 2298 N N . SER A 1 295 ? -15.495 -12.808 -18.242 1.00 98.44 295 SER A N 1
ATOM 2299 C CA . SER A 1 295 ? -14.257 -12.832 -17.475 1.00 98.44 295 SER A CA 1
ATOM 2300 C C . SER A 1 295 ? -14.429 -12.036 -16.196 1.00 98.44 295 SER A C 1
ATOM 2302 O O . SER A 1 295 ? -15.071 -10.985 -16.206 1.00 98.44 295 SER A O 1
ATOM 2304 N N . TYR A 1 296 ? -13.814 -12.497 -15.114 1.00 98.31 296 TYR A N 1
ATOM 2305 C CA . TYR A 1 296 ? -13.756 -11.742 -13.872 1.00 98.31 296 TYR A CA 1
ATOM 2306 C C . TYR A 1 296 ? -12.313 -11.440 -13.492 1.00 98.31 296 TYR A C 1
ATOM 2308 O O . TYR A 1 296 ? -11.509 -12.353 -13.290 1.00 98.31 296 TYR A O 1
ATOM 2316 N N . ASP A 1 297 ? -12.009 -10.151 -13.377 1.00 95.38 297 ASP A N 1
ATOM 2317 C CA . ASP A 1 297 ? -10.769 -9.644 -12.811 1.00 95.38 297 ASP A CA 1
ATOM 2318 C C . ASP A 1 297 ? -10.993 -9.283 -11.339 1.00 95.38 297 ASP A C 1
ATOM 2320 O O . ASP A 1 297 ? -11.476 -8.195 -11.011 1.00 95.38 297 ASP A O 1
ATOM 2324 N N . ALA A 1 298 ? -10.633 -10.205 -10.443 1.00 88.12 298 ALA A N 1
ATOM 2325 C CA . ALA A 1 298 ? -10.829 -10.024 -9.007 1.00 88.12 298 ALA A CA 1
ATOM 2326 C C . ALA A 1 298 ? -9.993 -8.873 -8.419 1.00 88.12 298 ALA A C 1
ATOM 2328 O O . ALA A 1 298 ? -10.448 -8.199 -7.499 1.00 88.12 298 ALA A O 1
ATOM 2329 N N . ALA A 1 299 ? -8.796 -8.611 -8.955 1.00 83.88 299 ALA A N 1
ATOM 2330 C CA . ALA A 1 299 ? -7.923 -7.544 -8.467 1.00 83.88 299 ALA A CA 1
ATOM 2331 C C . ALA A 1 299 ? -8.526 -6.156 -8.713 1.00 83.88 299 ALA A C 1
ATOM 2333 O O . ALA A 1 299 ? -8.404 -5.274 -7.865 1.00 83.88 299 ALA A O 1
ATOM 2334 N N . ASN A 1 300 ? -9.199 -5.977 -9.852 1.00 85.44 300 ASN A N 1
ATOM 2335 C CA . ASN A 1 300 ? -9.797 -4.698 -10.240 1.00 85.44 300 ASN A CA 1
ATOM 2336 C C . ASN A 1 300 ? -11.328 -4.658 -10.077 1.00 85.44 300 ASN A C 1
ATOM 2338 O O . ASN A 1 300 ? -11.944 -3.632 -10.370 1.00 85.44 300 ASN A O 1
ATOM 2342 N N . ARG A 1 301 ? -11.943 -5.750 -9.596 1.00 93.44 301 ARG A N 1
ATOM 2343 C CA . ARG A 1 301 ? -13.398 -5.936 -9.447 1.00 93.44 301 ARG A CA 1
ATOM 2344 C C . ARG A 1 301 ? -14.165 -5.612 -10.737 1.00 93.44 301 ARG A C 1
ATOM 2346 O O . ARG A 1 301 ? -15.146 -4.866 -10.715 1.00 93.44 301 ARG A O 1
ATOM 2353 N N . VAL A 1 302 ? -13.705 -6.168 -11.859 1.00 96.69 302 VAL A N 1
ATOM 2354 C CA . VAL A 1 302 ? -14.327 -5.985 -13.181 1.00 96.69 302 VAL A CA 1
ATOM 2355 C C . VAL A 1 302 ? -14.917 -7.307 -13.655 1.00 96.69 302 VAL A C 1
ATOM 2357 O O . VAL A 1 302 ? -14.191 -8.284 -13.832 1.00 96.69 302 VAL A O 1
ATOM 2360 N N . LEU A 1 303 ? -16.233 -7.333 -13.872 1.00 98.38 303 LEU A N 1
ATOM 2361 C CA . LEU A 1 303 ? -16.919 -8.412 -14.579 1.00 98.38 303 LEU A CA 1
ATOM 2362 C C . LEU A 1 303 ? -17.159 -7.962 -16.021 1.00 98.38 303 LEU A C 1
ATOM 2364 O O . LEU A 1 303 ? -17.902 -7.010 -16.253 1.00 98.38 303 LEU A O 1
ATOM 2368 N N . THR A 1 304 ? -16.544 -8.648 -16.977 1.00 98.56 304 THR A N 1
ATOM 2369 C CA . THR A 1 304 ? -16.770 -8.421 -18.408 1.00 98.56 304 THR A CA 1
ATOM 2370 C C . THR A 1 304 ? -17.636 -9.543 -18.959 1.00 98.56 304 THR A C 1
ATOM 2372 O O . THR A 1 304 ? -17.370 -10.713 -18.691 1.00 98.56 304 THR A O 1
ATOM 2375 N N . LEU A 1 305 ? -18.651 -9.197 -19.744 1.00 98.56 305 LEU A N 1
ATOM 2376 C CA . LEU A 1 305 ? -19.552 -10.134 -20.406 1.00 98.56 305 LEU A CA 1
ATOM 2377 C C . LEU A 1 305 ? -19.554 -9.876 -21.910 1.00 98.56 305 LEU A C 1
ATOM 2379 O O . LEU A 1 305 ? -19.633 -8.729 -22.350 1.00 98.56 305 LEU A O 1
ATOM 2383 N N . VAL A 1 306 ? -19.506 -10.953 -22.687 1.00 98.50 306 VAL A N 1
ATOM 2384 C CA . VAL A 1 306 ? -19.587 -10.938 -24.147 1.00 98.50 306 VAL A CA 1
ATOM 2385 C C . VAL A 1 306 ? -20.761 -11.799 -24.584 1.00 98.50 306 VAL A C 1
ATOM 2387 O O . VAL A 1 306 ? -20.707 -13.021 -24.477 1.00 98.50 306 VAL A O 1
ATOM 2390 N N . GLN A 1 307 ? -21.812 -11.173 -25.107 1.00 98.12 307 GLN A N 1
ATOM 2391 C CA . GLN A 1 307 ? -22.970 -11.845 -25.704 1.00 98.12 307 GLN A CA 1
ATOM 2392 C C . GLN A 1 307 ? -22.881 -11.764 -27.232 1.00 98.12 307 GLN A C 1
ATOM 2394 O O . GLN A 1 307 ? -22.529 -10.720 -27.785 1.00 98.12 307 GLN A O 1
ATOM 2399 N N . PHE A 1 308 ? -23.245 -12.826 -27.947 1.00 98.19 308 PHE A N 1
ATOM 2400 C CA . PHE A 1 308 ? -23.179 -12.822 -29.410 1.00 98.19 308 PHE A CA 1
ATOM 2401 C C . PHE A 1 308 ? -24.290 -13.635 -30.076 1.00 98.19 308 PHE A C 1
ATOM 2403 O O . PHE A 1 308 ? -24.961 -14.462 -29.461 1.00 98.19 308 PHE A O 1
ATOM 2410 N N . SER A 1 309 ? -24.507 -13.395 -31.371 1.00 96.62 309 SER A N 1
ATOM 2411 C CA . SER A 1 309 ? -25.518 -14.128 -32.133 1.00 96.62 309 SER A CA 1
ATOM 2412 C C . SER A 1 309 ? -25.113 -15.581 -32.373 1.00 96.62 309 SER A C 1
ATOM 2414 O O . SER A 1 309 ? -24.170 -15.856 -33.114 1.00 96.62 309 SER A O 1
ATOM 2416 N N . LEU A 1 310 ? -25.899 -16.502 -31.818 1.00 95.94 310 LEU A N 1
ATOM 2417 C CA . LEU A 1 310 ? -25.792 -17.942 -32.031 1.00 95.94 310 LEU A CA 1
ATOM 2418 C C . LEU A 1 310 ? -27.105 -18.466 -32.652 1.00 95.94 310 LEU A C 1
ATOM 2420 O O . LEU A 1 310 ? -28.077 -18.707 -31.935 1.00 95.94 310 LEU A O 1
ATOM 2424 N N . PRO A 1 311 ? -27.203 -18.575 -33.989 1.00 93.44 311 PRO A N 1
ATOM 2425 C CA . PRO A 1 311 ? -28.442 -18.979 -34.645 1.00 93.44 311 PRO A CA 1
ATOM 2426 C C . PRO A 1 311 ? -28.761 -20.457 -34.395 1.00 93.44 311 PRO A C 1
ATOM 2428 O O . PRO A 1 311 ? -27.939 -21.339 -34.645 1.00 93.44 311 PRO A O 1
ATOM 2431 N N . ASN A 1 312 ? -29.994 -20.728 -33.965 1.00 87.00 312 ASN A N 1
ATOM 2432 C CA . ASN A 1 312 ? -30.443 -22.075 -33.621 1.00 87.00 312 ASN A CA 1
ATOM 2433 C C . ASN A 1 312 ? -30.301 -23.061 -34.802 1.00 87.00 312 ASN A C 1
ATOM 2435 O O . ASN A 1 312 ? -30.629 -22.737 -35.947 1.00 87.00 312 ASN A O 1
ATOM 2439 N N . GLY A 1 313 ? -29.815 -24.272 -34.518 1.00 84.12 313 GLY A N 1
ATOM 2440 C CA . GLY A 1 313 ? -29.692 -25.373 -35.479 1.00 84.12 313 GLY A CA 1
ATOM 2441 C C . GLY A 1 313 ? -28.591 -25.225 -36.539 1.00 84.12 313 GLY A C 1
ATOM 2442 O O . GLY A 1 313 ? -28.474 -26.086 -37.409 1.00 84.12 313 GLY A O 1
ATOM 2443 N N . ARG A 1 314 ? -27.773 -24.164 -36.506 1.00 90.88 314 ARG A N 1
ATOM 2444 C CA . ARG A 1 314 ? -26.647 -23.984 -37.436 1.00 90.88 314 ARG A CA 1
ATOM 2445 C C . ARG A 1 314 ? -25.360 -24.533 -36.831 1.00 90.88 314 ARG A C 1
ATOM 2447 O O . ARG A 1 314 ? -24.952 -24.107 -35.760 1.00 90.88 314 ARG A O 1
ATOM 2454 N N . THR A 1 315 ? -24.701 -25.441 -37.547 1.00 91.25 315 THR A N 1
ATOM 2455 C CA . THR A 1 315 ? -23.450 -26.071 -37.083 1.00 91.25 315 THR A CA 1
ATOM 2456 C C . THR A 1 315 ? -22.281 -25.909 -38.046 1.00 91.25 315 THR A C 1
ATOM 2458 O O . THR A 1 315 ? -21.176 -26.308 -37.709 1.00 91.25 315 THR A O 1
ATOM 2461 N N . ASP A 1 316 ? -22.507 -25.326 -39.225 1.00 95.00 316 ASP A N 1
ATOM 2462 C CA . ASP A 1 316 ? -21.451 -25.057 -40.201 1.00 95.00 316 ASP A CA 1
ATOM 2463 C C . ASP A 1 316 ? -20.652 -23.820 -39.773 1.00 95.00 316 ASP A C 1
ATOM 2465 O O . ASP A 1 316 ? -21.058 -22.692 -40.050 1.00 95.00 316 ASP A O 1
ATOM 2469 N N . TYR A 1 317 ? -19.531 -24.022 -39.088 1.00 96.38 317 TYR A N 1
ATOM 2470 C CA . TYR A 1 317 ? -18.622 -22.969 -38.624 1.00 96.38 317 TYR A CA 1
ATOM 2471 C C . TYR A 1 317 ? -17.240 -23.224 -39.196 1.00 96.38 317 TYR A C 1
ATOM 2473 O O . TYR A 1 317 ? -16.780 -24.358 -39.200 1.00 96.38 317 TYR A O 1
ATOM 2481 N N . VAL A 1 318 ? -16.572 -22.200 -39.718 1.00 94.88 318 VAL A N 1
ATOM 2482 C CA . VAL A 1 318 ? -15.276 -22.410 -40.374 1.00 94.88 318 VAL A CA 1
ATOM 2483 C C . VAL A 1 318 ? -14.225 -22.921 -39.384 1.00 94.88 318 VAL A C 1
ATOM 2485 O O . VAL A 1 318 ? -14.094 -22.395 -38.281 1.00 94.88 318 VAL A O 1
ATOM 2488 N N . ASN A 1 319 ? -13.480 -23.953 -39.771 1.00 91.38 319 ASN A N 1
ATOM 2489 C CA . ASN A 1 319 ? -12.361 -24.475 -38.997 1.00 91.38 319 ASN A CA 1
ATOM 2490 C C . ASN A 1 319 ? -11.089 -23.682 -39.343 1.00 91.38 319 ASN A C 1
ATOM 2492 O O . ASN A 1 319 ? -10.695 -23.591 -40.505 1.00 91.38 319 ASN A O 1
ATOM 2496 N N . SER A 1 320 ? -10.444 -23.101 -38.333 1.00 87.12 320 SER A N 1
ATOM 2497 C CA . SER A 1 320 ? -9.274 -22.228 -38.502 1.00 87.12 320 SER A CA 1
ATOM 2498 C C . SER A 1 320 ? -7.933 -22.918 -38.216 1.00 87.12 320 SER A C 1
ATOM 2500 O O . SER A 1 320 ? -6.903 -22.256 -38.190 1.00 87.12 320 SER A O 1
ATOM 2502 N N . GLN A 1 321 ? -7.896 -24.244 -38.034 1.00 87.44 321 GLN A N 1
ATOM 2503 C CA . GLN A 1 321 ? -6.638 -24.969 -37.814 1.00 87.44 321 GLN A CA 1
ATOM 2504 C C . GLN A 1 321 ? -5.712 -24.917 -39.042 1.00 87.44 321 GLN A C 1
ATOM 2506 O O . GLN A 1 321 ? -6.154 -25.124 -40.175 1.00 87.44 321 GLN A O 1
ATOM 2511 N N . TRP A 1 322 ? -4.414 -24.708 -38.804 1.00 90.38 322 TRP A N 1
ATOM 2512 C CA . TRP A 1 322 ? -3.354 -24.576 -39.816 1.00 90.38 322 TRP A CA 1
ATOM 2513 C C . TRP A 1 322 ? -2.927 -25.935 -40.391 1.00 90.38 322 TRP A C 1
ATOM 2515 O O . TRP A 1 322 ? -1.841 -26.447 -40.140 1.00 90.38 322 TRP A O 1
ATOM 2525 N N . LYS A 1 323 ? -3.840 -26.564 -41.128 1.00 89.31 323 LYS A N 1
ATOM 2526 C CA . LYS A 1 323 ? -3.639 -27.819 -41.864 1.00 89.31 323 LYS A CA 1
ATOM 2527 C C . LYS A 1 323 ? -4.731 -27.967 -42.912 1.00 89.31 323 LYS A C 1
ATOM 2529 O O . LYS A 1 323 ? -5.784 -27.351 -42.778 1.00 89.31 323 LYS A O 1
ATOM 2534 N N . LEU A 1 324 ? -4.538 -28.838 -43.900 1.00 92.62 324 LEU A N 1
ATOM 2535 C CA . LEU A 1 324 ? -5.654 -29.297 -44.730 1.00 92.62 324 LEU A CA 1
ATOM 2536 C C . LEU A 1 324 ? -6.660 -30.060 -43.861 1.00 92.62 324 LEU A C 1
ATOM 2538 O O . LEU A 1 324 ? -6.281 -30.884 -43.025 1.00 92.62 324 LEU A O 1
ATOM 2542 N N . GLN A 1 325 ? -7.942 -29.751 -44.030 1.00 92.62 325 GLN A N 1
ATOM 2543 C CA . GLN A 1 325 ? -8.999 -30.199 -43.128 1.00 92.62 325 GLN A CA 1
ATOM 2544 C C . GLN A 1 325 ? -9.918 -31.179 -43.847 1.00 92.62 325 GLN A C 1
ATOM 2546 O O . GLN A 1 325 ? -10.388 -30.902 -44.947 1.00 92.62 325 GLN A O 1
ATOM 2551 N N . VAL A 1 326 ? -10.224 -32.297 -43.186 1.00 92.00 326 VAL A N 1
ATOM 2552 C CA . VAL A 1 326 ? -11.261 -33.231 -43.651 1.00 92.00 326 VAL A CA 1
ATOM 2553 C C . VAL A 1 326 ? -12.642 -32.575 -43.561 1.00 92.00 326 VAL A C 1
ATOM 2555 O O . VAL A 1 326 ? -13.411 -32.651 -44.513 1.00 92.00 326 VAL A O 1
ATOM 2558 N N . ASP A 1 327 ? -12.900 -31.857 -42.459 1.00 92.06 327 ASP A N 1
ATOM 2559 C CA . ASP A 1 327 ? -14.159 -31.157 -42.186 1.00 92.06 327 ASP A CA 1
ATOM 2560 C C . ASP A 1 327 ? -13.927 -29.644 -41.999 1.00 92.06 327 ASP A C 1
ATOM 2562 O O . ASP A 1 327 ? -13.698 -29.166 -40.881 1.00 92.06 327 ASP A O 1
ATOM 2566 N N . PRO A 1 328 ? -13.995 -28.849 -43.082 1.00 94.88 328 PRO A N 1
ATOM 2567 C CA . PRO A 1 328 ? -13.633 -27.427 -43.056 1.00 94.88 328 PRO A CA 1
ATOM 2568 C C . PRO A 1 328 ? -14.659 -26.523 -42.372 1.00 94.88 328 PRO A C 1
ATOM 2570 O O . PRO A 1 328 ? -14.395 -25.351 -42.111 1.00 94.88 328 PRO A O 1
ATOM 2573 N N . TYR A 1 329 ? -15.850 -27.065 -42.116 1.00 96.25 329 TYR A N 1
ATOM 2574 C CA . TYR A 1 329 ? -16.980 -26.364 -41.509 1.00 96.25 329 TYR A CA 1
ATOM 2575 C C . TYR A 1 329 ? -17.352 -26.938 -40.130 1.00 96.25 329 TYR A C 1
ATOM 2577 O O . TYR A 1 329 ? -18.474 -26.744 -39.664 1.00 96.25 329 TYR A O 1
ATOM 2585 N N . ALA A 1 330 ? -16.414 -27.638 -39.484 1.00 93.25 330 ALA A N 1
ATOM 2586 C CA . ALA A 1 330 ? -16.533 -28.162 -38.123 1.00 93.25 330 ALA A CA 1
ATOM 2587 C C . ALA A 1 330 ? -15.698 -27.344 -37.115 1.00 93.25 330 ALA A C 1
ATOM 2589 O O . ALA A 1 330 ? -14.929 -27.900 -36.334 1.00 93.25 330 ALA A O 1
ATOM 2590 N N . GLY A 1 331 ? -15.795 -26.018 -37.190 1.00 93.50 331 GLY A N 1
ATOM 2591 C CA . GLY A 1 331 ? -15.106 -25.077 -36.310 1.00 93.50 331 GLY A CA 1
ATOM 2592 C C . GLY A 1 331 ? -15.918 -24.632 -35.095 1.00 93.50 331 GLY A C 1
ATOM 2593 O O . GLY A 1 331 ? -16.982 -25.172 -34.780 1.00 93.50 331 GLY A O 1
ATOM 2594 N N . ASP A 1 332 ? -15.401 -23.603 -34.429 1.00 94.94 332 ASP A N 1
ATOM 2595 C CA . ASP A 1 332 ? -15.931 -23.088 -33.169 1.00 94.94 332 ASP A CA 1
ATOM 2596 C C . ASP A 1 332 ? -16.804 -21.840 -33.361 1.00 94.94 332 ASP A C 1
ATOM 2598 O O . ASP A 1 332 ? -16.591 -21.024 -34.260 1.00 94.94 332 ASP A O 1
ATOM 2602 N N . ALA A 1 333 ? -17.801 -21.689 -32.488 1.00 96.69 333 ALA A N 1
ATOM 2603 C CA . ALA A 1 333 ? -18.659 -20.507 -32.422 1.00 96.69 333 ALA A CA 1
ATOM 2604 C C . ALA A 1 333 ? -18.128 -19.446 -31.451 1.00 96.69 333 ALA A C 1
ATOM 2606 O O . ALA A 1 333 ? -18.428 -18.263 -31.612 1.00 96.69 333 ALA A O 1
ATOM 2607 N N . ALA A 1 334 ? -17.351 -19.870 -30.456 1.00 97.00 334 ALA A N 1
ATOM 2608 C CA . ALA A 1 334 ? -16.679 -19.002 -29.506 1.00 97.00 334 ALA A CA 1
ATOM 2609 C C . ALA A 1 334 ? -15.268 -19.507 -29.245 1.00 97.00 334 ALA A C 1
ATOM 2611 O O . ALA A 1 334 ? -15.029 -20.714 -29.190 1.00 97.00 334 ALA A O 1
ATOM 2612 N N . ASN A 1 335 ? -14.353 -18.578 -29.022 1.00 96.69 335 ASN A N 1
ATOM 2613 C CA . ASN A 1 335 ? -12.973 -18.882 -28.698 1.00 96.69 335 ASN A CA 1
ATOM 2614 C C . ASN A 1 335 ? -12.483 -17.938 -27.605 1.00 96.69 335 ASN A C 1
ATOM 2616 O O . ASN A 1 335 ? -13.060 -16.879 -27.358 1.00 96.69 335 ASN A O 1
ATOM 2620 N N . SER A 1 336 ? -11.409 -18.339 -26.940 1.00 96.81 336 SER A N 1
ATOM 2621 C CA . SER A 1 336 ? -10.681 -17.451 -26.049 1.00 96.81 336 SER A CA 1
ATOM 2622 C C . SER A 1 336 ? -9.195 -17.752 -26.132 1.00 96.81 336 SER A C 1
ATOM 2624 O O . SER A 1 336 ? -8.798 -18.919 -26.180 1.00 96.81 336 SER A O 1
ATOM 2626 N N . TYR A 1 337 ? -8.390 -16.698 -26.182 1.00 94.81 337 TYR A N 1
ATOM 2627 C CA . TYR A 1 337 ? -6.939 -16.746 -26.306 1.00 94.81 337 TYR A CA 1
ATOM 2628 C C . TYR A 1 337 ? -6.296 -16.059 -25.101 1.00 94.81 337 TYR A C 1
ATOM 2630 O O . TYR A 1 337 ? -6.814 -15.066 -24.609 1.00 94.81 337 TYR A O 1
ATOM 2638 N N . ASN A 1 338 ? -5.173 -16.573 -24.619 1.00 93.81 338 ASN A N 1
ATOM 2639 C CA . ASN A 1 338 ? -4.341 -15.915 -23.614 1.00 93.81 338 ASN A CA 1
ATOM 2640 C C . ASN A 1 338 ? -2.958 -15.717 -24.231 1.00 93.81 338 ASN A C 1
ATOM 2642 O O . ASN A 1 338 ? -2.347 -16.702 -24.650 1.00 93.81 338 ASN A O 1
ATOM 2646 N N . ASP A 1 339 ? -2.470 -14.479 -24.309 1.00 89.06 339 ASP A N 1
ATOM 2647 C CA . ASP A 1 339 ? -1.175 -14.167 -24.915 1.00 89.06 339 ASP A CA 1
ATOM 2648 C C . ASP A 1 339 ? -0.079 -14.126 -23.848 1.00 89.06 339 ASP A C 1
ATOM 2650 O O . ASP A 1 339 ? 0.035 -13.175 -23.080 1.00 89.06 339 ASP A O 1
ATOM 2654 N N . GLY A 1 340 ? 0.734 -15.179 -23.797 1.00 83.44 340 GLY A N 1
ATOM 2655 C CA . GLY A 1 340 ? 1.960 -15.233 -23.003 1.00 83.44 340 GLY A CA 1
ATOM 2656 C C . GLY A 1 340 ? 3.162 -15.629 -23.859 1.00 83.44 340 GLY A C 1
ATOM 2657 O O . GLY A 1 340 ? 3.007 -15.877 -25.057 1.00 83.44 340 GLY A O 1
ATOM 2658 N N . PRO A 1 341 ? 4.373 -15.713 -23.278 1.00 77.00 341 PRO A N 1
ATOM 2659 C CA . PRO A 1 341 ? 5.567 -16.129 -24.008 1.00 77.00 341 PRO A CA 1
ATOM 2660 C C . PRO A 1 341 ? 5.332 -17.455 -24.760 1.00 77.00 341 PRO A C 1
ATOM 2662 O O . PRO A 1 341 ? 4.929 -18.441 -24.136 1.00 77.00 341 PRO A O 1
ATOM 2665 N N . PRO A 1 342 ? 5.566 -17.516 -26.086 1.00 72.56 342 PRO A N 1
ATOM 2666 C CA . PRO A 1 342 ? 5.301 -18.718 -26.881 1.00 72.56 342 PRO A CA 1
ATOM 2667 C C . PRO A 1 342 ? 6.312 -19.846 -26.618 1.00 72.56 342 PRO A C 1
ATOM 2669 O O . PRO A 1 342 ? 6.040 -21.004 -26.927 1.00 72.56 342 PRO A O 1
ATOM 2672 N N . ALA A 1 343 ? 7.467 -19.489 -26.057 1.00 70.81 343 ALA A N 1
ATOM 2673 C CA . ALA A 1 343 ? 8.519 -20.353 -25.538 1.00 70.81 343 ALA A CA 1
ATOM 2674 C C . ALA A 1 343 ? 9.309 -19.565 -24.467 1.00 70.81 343 ALA A C 1
ATOM 2676 O O . ALA A 1 343 ? 9.240 -18.329 -24.460 1.00 70.81 343 ALA A O 1
ATOM 2677 N N . PRO A 1 344 ? 10.070 -20.224 -23.572 1.00 65.56 344 PRO A N 1
ATOM 2678 C CA . PRO A 1 344 ? 10.933 -19.531 -22.614 1.00 65.56 344 PRO A CA 1
ATOM 2679 C C . PRO A 1 344 ? 11.854 -18.508 -23.304 1.00 65.56 344 PRO A C 1
ATOM 2681 O O . PRO A 1 344 ? 12.570 -18.848 -24.241 1.00 65.56 344 PRO A O 1
ATOM 2684 N N . GLY A 1 345 ? 11.810 -17.247 -22.861 1.00 62.25 345 GLY A N 1
ATOM 2685 C CA . GLY A 1 345 ? 12.614 -16.145 -23.415 1.00 62.25 345 GLY A CA 1
ATOM 2686 C C . GLY A 1 345 ? 12.064 -15.483 -24.688 1.00 62.25 345 GLY A C 1
ATOM 2687 O O . GLY A 1 345 ? 12.555 -14.423 -25.072 1.00 62.25 345 GLY A O 1
ATOM 2688 N N . ALA A 1 346 ? 11.030 -16.040 -25.327 1.00 70.19 346 ALA A N 1
ATOM 2689 C CA . ALA A 1 346 ? 10.413 -15.439 -26.508 1.00 70.19 346 ALA A CA 1
ATOM 2690 C C . ALA A 1 346 ? 9.410 -14.336 -26.128 1.00 70.19 346 ALA A C 1
ATOM 2692 O O . ALA A 1 346 ? 8.658 -14.459 -25.159 1.00 70.19 346 ALA A O 1
ATOM 2693 N N . LYS A 1 347 ? 9.380 -13.251 -26.908 1.00 74.75 347 LYS A N 1
ATOM 2694 C CA . LYS A 1 347 ? 8.488 -12.113 -26.658 1.00 74.75 347 LYS A CA 1
ATOM 2695 C C . LYS A 1 347 ? 7.045 -12.454 -27.090 1.00 74.75 347 LYS A C 1
ATOM 2697 O O . LYS A 1 347 ? 6.874 -12.900 -28.225 1.00 74.75 347 LYS A O 1
ATOM 2702 N N . PRO A 1 348 ? 6.024 -12.259 -26.231 1.00 80.44 348 PRO A N 1
ATOM 2703 C CA . PRO A 1 348 ? 4.616 -12.342 -26.637 1.00 80.44 348 PRO A CA 1
ATOM 2704 C C . PRO A 1 348 ? 4.237 -11.202 -27.603 1.00 80.44 348 PRO A C 1
ATOM 2706 O O . PRO A 1 348 ? 4.988 -10.231 -27.741 1.00 80.44 348 PRO A O 1
ATOM 2709 N N . LEU A 1 349 ? 3.066 -11.289 -28.245 1.00 76.56 349 LEU A N 1
ATOM 2710 C CA . LEU A 1 349 ? 2.510 -10.184 -29.046 1.00 76.56 349 LEU A CA 1
ATOM 2711 C C . LEU A 1 349 ? 2.167 -8.980 -28.147 1.00 76.56 349 LEU A C 1
ATOM 2713 O O . LEU A 1 349 ? 2.300 -7.826 -28.558 1.00 76.56 349 LEU A O 1
ATOM 2717 N N . GLY A 1 350 ? 1.814 -9.259 -26.895 1.00 73.06 350 GLY A N 1
ATOM 2718 C CA . GLY A 1 350 ? 1.672 -8.339 -25.771 1.00 73.06 350 GLY A CA 1
ATOM 2719 C C . GLY A 1 350 ? 0.802 -8.996 -24.697 1.00 73.06 350 GLY A C 1
ATOM 2720 O O . GLY A 1 350 ? 0.004 -9.848 -25.044 1.00 73.06 350 GLY A O 1
ATOM 2721 N N . PRO A 1 351 ? 0.889 -8.678 -23.395 1.00 87.31 351 PRO A N 1
ATOM 2722 C CA . PRO A 1 351 ? 0.041 -9.387 -22.444 1.00 87.31 351 PRO A CA 1
ATOM 2723 C C . PRO A 1 351 ? -1.412 -8.926 -22.618 1.00 87.31 351 PRO A C 1
ATOM 2725 O O . PRO A 1 351 ? -1.765 -7.828 -22.189 1.00 87.31 351 PRO A O 1
ATOM 2728 N N . PHE A 1 352 ? -2.242 -9.769 -23.230 1.00 94.06 352 PHE A N 1
ATOM 2729 C CA . PHE A 1 352 ? -3.696 -9.631 -23.320 1.00 94.06 352 PHE A CA 1
ATOM 2730 C C . PHE A 1 352 ? -4.364 -11.003 -23.265 1.00 94.06 352 PHE A C 1
ATOM 2732 O O . PHE A 1 352 ? -3.722 -12.042 -23.436 1.00 94.06 352 PHE A O 1
ATOM 2739 N N . PHE A 1 353 ? -5.673 -11.004 -23.044 1.00 96.62 353 PHE A N 1
ATOM 2740 C CA . PHE A 1 353 ? -6.510 -12.162 -23.330 1.00 96.62 353 PHE A CA 1
ATOM 2741 C C . PHE A 1 353 ? -7.645 -11.756 -24.266 1.00 96.62 353 PHE A C 1
ATOM 2743 O O . PHE A 1 353 ? -8.025 -10.584 -24.323 1.00 96.62 353 PHE A O 1
ATOM 2750 N N . GLU A 1 354 ? -8.177 -12.725 -25.004 1.00 97.19 354 GLU A N 1
ATOM 2751 C CA . GLU A 1 354 ? -9.281 -12.524 -25.928 1.00 97.19 354 GLU A CA 1
ATOM 2752 C C . GLU A 1 354 ? -10.530 -13.284 -25.504 1.00 97.19 354 GLU A C 1
ATOM 2754 O O . GLU A 1 354 ? -10.461 -14.431 -25.056 1.00 97.19 354 GLU A O 1
ATOM 2759 N N . MET A 1 355 ? -11.688 -12.665 -25.715 1.00 98.06 355 MET A N 1
ATOM 2760 C CA . MET A 1 355 ? -12.961 -13.371 -25.844 1.00 98.06 355 MET A CA 1
ATOM 2761 C C . MET A 1 355 ? -13.497 -13.112 -27.243 1.00 98.06 355 MET A C 1
ATOM 2763 O O . MET A 1 355 ? -13.620 -11.971 -27.688 1.00 98.06 355 MET A O 1
ATOM 2767 N N . GLU A 1 356 ? -13.773 -14.191 -27.959 1.00 97.12 356 GLU A N 1
ATOM 2768 C CA . GLU A 1 356 ? -14.004 -14.153 -29.392 1.00 97.12 356 GLU A CA 1
ATOM 2769 C C . GLU A 1 356 ? -15.326 -14.835 -29.742 1.00 97.12 356 GLU A C 1
ATOM 2771 O O . GLU A 1 356 ? -15.726 -15.827 -29.126 1.00 97.12 356 GLU A O 1
ATOM 2776 N N . SER A 1 357 ? -15.983 -14.341 -30.788 1.00 97.50 357 SER A N 1
ATOM 2777 C CA . SER A 1 357 ? -17.215 -14.937 -31.310 1.00 97.50 357 SER A CA 1
ATOM 2778 C C . SER A 1 357 ? -17.193 -15.024 -32.826 1.00 97.50 357 SER A C 1
ATOM 2780 O O . SER A 1 357 ? -16.776 -14.076 -33.494 1.00 97.50 357 SER A O 1
ATOM 2782 N N . SER A 1 358 ? -17.735 -16.109 -33.361 1.00 97.44 358 SER A N 1
ATOM 2783 C CA . SER A 1 358 ? -17.830 -16.356 -34.795 1.00 97.44 358 SER A CA 1
ATOM 2784 C C . SER A 1 358 ? -19.282 -16.478 -35.233 1.00 97.44 358 SER A C 1
ATOM 2786 O O . SER A 1 358 ? -20.152 -16.945 -34.498 1.00 97.44 358 SER A O 1
ATOM 2788 N N . SER A 1 359 ? -19.546 -16.083 -36.470 1.00 97.94 359 SER A N 1
ATOM 2789 C CA . SER A 1 359 ? -20.787 -16.400 -37.168 1.00 97.94 359 SER A CA 1
ATOM 2790 C C . SER A 1 359 ? -20.666 -17.749 -37.893 1.00 97.94 359 SER A C 1
ATOM 2792 O O . SER A 1 359 ? -19.545 -18.143 -38.227 1.00 97.94 359 SER A O 1
ATOM 2794 N N . PRO A 1 360 ? -21.778 -18.403 -38.273 1.00 97.25 360 PRO A N 1
ATOM 2795 C CA . PRO A 1 360 ? -21.722 -19.540 -39.186 1.00 97.25 360 PRO A CA 1
ATOM 2796 C C . PRO A 1 360 ? -21.050 -19.194 -40.524 1.00 97.25 360 PRO A C 1
ATOM 2798 O O . PRO A 1 360 ? -21.070 -18.047 -40.976 1.00 97.25 360 PRO A O 1
ATOM 2801 N N . ALA A 1 361 ? -20.518 -20.208 -41.198 1.00 95.62 361 ALA A N 1
ATOM 2802 C CA . ALA A 1 361 ? -20.029 -20.106 -42.564 1.00 95.62 361 ALA A CA 1
ATOM 2803 C C . ALA A 1 361 ? -21.176 -19.736 -43.528 1.00 95.62 361 ALA A C 1
ATOM 2805 O O . ALA A 1 361 ? -22.247 -20.351 -43.528 1.00 95.62 361 ALA A O 1
ATOM 2806 N N . ALA A 1 362 ? -20.966 -18.719 -44.363 1.00 92.00 362 ALA A N 1
ATOM 2807 C CA . ALA A 1 362 ? -22.042 -18.054 -45.090 1.00 92.00 362 ALA A CA 1
ATOM 2808 C C . ALA A 1 362 ? -22.149 -18.513 -46.558 1.00 92.00 362 ALA A C 1
ATOM 2810 O O . ALA A 1 362 ? -21.419 -18.032 -47.420 1.00 92.00 362 ALA A O 1
ATOM 2811 N N . ALA A 1 363 ? -23.107 -19.389 -46.883 1.00 95.81 363 ALA A N 1
ATOM 2812 C CA . ALA A 1 363 ? -23.465 -19.712 -48.273 1.00 95.81 363 ALA A CA 1
ATOM 2813 C C . ALA A 1 363 ? -24.372 -18.617 -48.872 1.00 95.81 363 ALA A C 1
ATOM 2815 O O . ALA A 1 363 ? -25.599 -18.734 -48.882 1.00 95.81 363 ALA A O 1
ATOM 2816 N N . LEU A 1 364 ? -23.773 -17.504 -49.305 1.00 97.38 364 LEU A N 1
ATOM 2817 C CA . LEU A 1 364 ? -24.502 -16.312 -49.752 1.00 97.38 364 LEU A CA 1
ATOM 2818 C C . LEU A 1 364 ? -24.678 -16.268 -51.274 1.00 97.38 364 LEU A C 1
ATOM 2820 O O . LEU A 1 364 ? -23.701 -16.230 -52.023 1.00 97.38 364 LEU A O 1
ATOM 2824 N N . ALA A 1 365 ? -25.928 -16.174 -51.732 1.00 97.94 365 ALA A N 1
ATOM 2825 C CA . ALA A 1 365 ? -26.239 -15.789 -53.109 1.00 97.94 365 ALA A CA 1
ATOM 2826 C C . ALA A 1 365 ? -25.873 -14.308 -53.376 1.00 97.94 365 ALA A C 1
ATOM 2828 O O . ALA A 1 365 ? -25.784 -13.530 -52.420 1.00 97.94 365 ALA A O 1
ATOM 2829 N N . PRO A 1 366 ? -25.693 -13.892 -54.646 1.00 98.25 366 PRO A N 1
ATOM 2830 C CA . PRO A 1 366 ? -25.449 -12.493 -55.003 1.00 98.25 366 PRO A CA 1
ATOM 2831 C C . PRO A 1 366 ? -26.437 -11.527 -54.334 1.00 98.25 366 PRO A C 1
ATOM 2833 O O . PRO A 1 366 ? -27.649 -11.750 -54.335 1.00 98.25 366 PRO A O 1
ATOM 2836 N N . GLY A 1 367 ? -25.916 -10.470 -53.713 1.00 97.31 367 GLY A N 1
ATOM 2837 C CA . GLY A 1 367 ? -26.688 -9.453 -52.993 1.00 97.31 367 GLY A CA 1
ATOM 2838 C C . GLY A 1 367 ? -27.280 -9.899 -51.650 1.00 97.31 367 GLY A C 1
ATOM 2839 O O . GLY A 1 367 ? -27.893 -9.083 -50.959 1.00 97.31 367 GLY A O 1
ATOM 2840 N N . ARG A 1 368 ? -27.118 -11.167 -51.246 1.00 98.38 368 ARG A N 1
ATOM 2841 C CA . ARG A 1 368 ? -27.560 -11.662 -49.933 1.00 98.38 368 ARG A CA 1
ATOM 2842 C C . ARG A 1 368 ? -26.492 -11.432 -48.871 1.00 98.38 368 ARG A C 1
ATOM 2844 O O . ARG A 1 368 ? -25.305 -11.303 -49.177 1.00 98.38 368 ARG A O 1
ATOM 2851 N N . SER A 1 369 ? -26.939 -11.397 -47.616 1.00 98.12 369 SER A N 1
ATOM 2852 C CA . SER A 1 369 ? -26.089 -11.070 -46.475 1.00 98.12 369 SER A CA 1
ATOM 2853 C C . SER A 1 369 ? -26.306 -11.994 -45.281 1.00 98.12 369 SER A C 1
ATOM 2855 O O . SER A 1 369 ? -27.422 -12.459 -45.054 1.00 98.12 369 SER A O 1
ATOM 2857 N N . LEU A 1 370 ? -25.253 -12.166 -44.486 1.00 97.38 370 LEU A N 1
ATOM 2858 C CA . LEU A 1 370 ? -25.276 -12.694 -43.122 1.00 97.38 370 LEU A CA 1
ATOM 2859 C C . LEU A 1 370 ? -25.066 -11.534 -42.139 1.00 97.38 370 LEU A C 1
ATOM 2861 O O . LEU A 1 370 ? -24.317 -10.608 -42.450 1.00 97.38 370 LEU A O 1
ATOM 2865 N N . THR A 1 371 ? -25.691 -11.591 -40.964 1.00 98.25 371 THR A N 1
ATOM 2866 C CA . THR A 1 371 ? -25.464 -10.630 -39.874 1.00 98.25 371 THR A CA 1
ATOM 2867 C C . THR A 1 371 ? -24.968 -11.363 -38.633 1.00 98.25 371 THR A C 1
ATOM 2869 O O . THR A 1 371 ? -25.528 -12.398 -38.280 1.00 98.25 371 THR A O 1
ATOM 2872 N N . HIS A 1 372 ? -23.959 -10.801 -37.968 1.00 98.38 372 HIS A N 1
ATOM 2873 C CA . HIS A 1 372 ? -23.437 -11.248 -36.679 1.00 98.38 372 HIS A CA 1
ATOM 2874 C C . HIS A 1 372 ? -23.403 -10.079 -35.698 1.00 98.38 372 HIS A C 1
ATOM 2876 O O . HIS A 1 372 ? -22.899 -9.003 -36.033 1.00 98.38 372 HIS A O 1
ATOM 2882 N N . VAL A 1 373 ? -23.950 -10.283 -34.505 1.00 98.50 373 VAL A N 1
ATOM 2883 C CA . VAL A 1 373 ? -23.947 -9.297 -33.419 1.00 98.50 373 VAL A CA 1
ATOM 2884 C C . VAL A 1 373 ? -22.977 -9.763 -32.345 1.00 98.50 373 VAL A C 1
ATOM 2886 O O . VAL A 1 373 ? -23.024 -10.928 -31.954 1.00 98.50 373 VAL A O 1
ATOM 2889 N N . HIS A 1 374 ? -22.138 -8.850 -31.869 1.00 98.44 374 HIS A N 1
ATOM 2890 C CA . HIS A 1 374 ? -21.252 -9.030 -30.724 1.00 98.44 374 HIS A CA 1
ATOM 2891 C C . HIS A 1 374 ? -21.487 -7.872 -29.758 1.00 98.44 374 HIS A C 1
ATOM 2893 O O . HIS A 1 374 ? -21.583 -6.722 -30.186 1.00 98.44 374 HIS A O 1
ATOM 2899 N N . ARG A 1 375 ? -21.639 -8.164 -28.472 1.00 98.31 375 ARG A N 1
ATOM 2900 C CA . ARG A 1 375 ? -21.956 -7.177 -27.445 1.00 98.31 375 ARG A CA 1
ATOM 2901 C C . ARG A 1 375 ? -21.053 -7.383 -26.250 1.00 98.31 375 ARG A C 1
ATOM 2903 O O . ARG A 1 375 ? -21.068 -8.467 -25.676 1.00 98.31 375 ARG A O 1
ATOM 2910 N N . THR A 1 376 ? -20.364 -6.325 -25.857 1.00 98.56 376 THR A N 1
ATOM 2911 C CA . THR A 1 376 ? -19.460 -6.311 -24.710 1.00 98.56 376 THR A CA 1
ATOM 2912 C C . THR A 1 376 ? -20.054 -5.431 -23.624 1.00 98.56 376 THR A C 1
ATOM 2914 O O . THR A 1 376 ? -20.592 -4.356 -23.905 1.00 98.56 376 THR A O 1
ATOM 2917 N N . MET A 1 377 ? -19.979 -5.892 -22.381 1.00 98.38 377 MET A N 1
ATOM 2918 C CA . MET A 1 377 ? -20.412 -5.145 -21.208 1.00 98.38 377 MET A CA 1
ATOM 2919 C C . MET A 1 377 ? -19.372 -5.271 -20.105 1.00 98.38 377 MET A C 1
ATOM 2921 O O . MET A 1 377 ? -18.995 -6.385 -19.746 1.00 98.38 377 MET A O 1
ATOM 2925 N N . HIS A 1 378 ? -18.964 -4.145 -19.532 1.00 98.25 378 HIS A N 1
ATOM 2926 C CA . HIS A 1 378 ? -18.105 -4.099 -18.354 1.00 98.25 378 HIS A CA 1
ATOM 2927 C C . HIS A 1 378 ? -18.925 -3.619 -17.170 1.00 98.25 378 HIS A C 1
ATOM 2929 O O . HIS A 1 378 ? -19.588 -2.588 -17.262 1.00 98.25 378 HIS A O 1
ATOM 2935 N N . LEU A 1 379 ? -18.876 -4.358 -16.066 1.00 98.00 379 LEU A N 1
ATOM 2936 C CA . LEU A 1 379 ? -19.560 -4.034 -14.823 1.00 98.00 379 LEU A CA 1
ATOM 2937 C C . LEU A 1 379 ? -18.538 -3.910 -13.692 1.00 98.00 379 LEU A C 1
ATOM 2939 O O . LEU A 1 379 ? -17.685 -4.784 -13.511 1.00 98.00 379 LEU A O 1
ATOM 2943 N N . ARG A 1 380 ? -18.649 -2.838 -12.903 1.00 95.81 380 ARG A N 1
ATOM 2944 C CA . ARG A 1 380 ? -17.823 -2.589 -11.715 1.00 95.81 380 ARG A CA 1
ATOM 2945 C C . ARG A 1 380 ? -18.681 -2.200 -10.527 1.00 95.81 380 ARG A C 1
ATOM 2947 O O . ARG A 1 380 ? -19.580 -1.371 -10.639 1.00 95.81 380 ARG A O 1
ATOM 2954 N N . GLY A 1 381 ? -18.358 -2.748 -9.365 1.00 91.56 381 GLY A N 1
ATOM 2955 C CA . GLY A 1 381 ? -19.083 -2.473 -8.132 1.00 91.56 381 GLY A CA 1
ATOM 2956 C C . GLY A 1 381 ? -18.659 -3.402 -6.998 1.00 91.56 381 GLY A C 1
ATOM 2957 O O . GLY A 1 381 ? -17.666 -4.124 -7.130 1.00 91.56 381 GLY A O 1
ATOM 2958 N N . PRO A 1 382 ? -19.398 -3.393 -5.878 1.00 90.75 382 PRO A N 1
ATOM 2959 C CA . PRO A 1 382 ? -19.195 -4.339 -4.786 1.00 90.75 382 PRO A CA 1
ATOM 2960 C C . PRO A 1 382 ? -19.295 -5.792 -5.269 1.00 90.75 382 PRO A C 1
ATOM 2962 O O . PRO A 1 382 ? -20.157 -6.117 -6.087 1.00 90.75 382 PRO A O 1
ATOM 2965 N N . GLU A 1 383 ? -18.464 -6.687 -4.728 1.00 90.62 383 GLU A N 1
ATOM 2966 C CA . GLU A 1 383 ? -18.420 -8.095 -5.158 1.00 90.62 383 GLU A CA 1
ATOM 2967 C C . GLU A 1 383 ? -19.775 -8.791 -5.025 1.00 90.62 383 GLU A C 1
ATOM 2969 O O . GLU A 1 383 ? -20.196 -9.470 -5.951 1.00 90.62 383 GLU A O 1
ATOM 2974 N N . ALA A 1 384 ? -20.513 -8.551 -3.937 1.00 87.69 384 ALA A N 1
ATOM 2975 C CA . ALA A 1 384 ? -21.849 -9.121 -3.751 1.00 87.69 384 ALA A CA 1
ATOM 2976 C C . ALA A 1 384 ? -22.837 -8.710 -4.860 1.00 87.69 384 ALA A C 1
ATOM 2978 O O . ALA A 1 384 ? -23.700 -9.493 -5.253 1.00 87.69 384 ALA A O 1
ATOM 2979 N N . ALA A 1 385 ? -22.703 -7.489 -5.386 1.00 89.62 385 ALA A N 1
ATOM 2980 C CA . ALA A 1 385 ? -23.550 -6.990 -6.462 1.00 89.62 385 ALA A CA 1
ATOM 2981 C C . ALA A 1 385 ? -23.163 -7.603 -7.818 1.00 89.62 385 ALA A C 1
ATOM 2983 O O . ALA A 1 385 ? -24.032 -7.994 -8.595 1.00 89.62 385 ALA A O 1
ATOM 2984 N N . LEU A 1 386 ? -21.860 -7.741 -8.080 1.00 96.00 386 LEU A N 1
ATOM 2985 C CA . LEU A 1 386 ? -21.345 -8.417 -9.273 1.00 96.00 386 LEU A CA 1
ATOM 2986 C C . LEU A 1 386 ? -21.620 -9.933 -9.248 1.00 96.00 386 LEU A C 1
ATOM 2988 O O . LEU A 1 386 ? -21.863 -10.521 -10.298 1.00 96.00 386 LEU A O 1
ATOM 2992 N N . ASP A 1 387 ? -21.648 -10.557 -8.067 1.00 95.88 387 ASP A N 1
ATOM 2993 C CA . ASP A 1 387 ? -21.969 -11.979 -7.877 1.00 95.88 387 ASP A CA 1
ATOM 2994 C C . ASP A 1 387 ? -23.388 -12.316 -8.327 1.00 95.88 387 ASP A C 1
ATOM 2996 O O . ASP A 1 387 ? -23.600 -13.334 -8.985 1.00 95.88 387 ASP A O 1
ATOM 3000 N N . ALA A 1 388 ? -24.351 -11.429 -8.065 1.00 92.50 388 ALA A N 1
ATOM 3001 C CA . ALA A 1 388 ? -25.713 -11.588 -8.565 1.00 92.50 388 ALA A CA 1
ATOM 3002 C C . ALA A 1 388 ? -25.758 -11.635 -10.104 1.00 92.50 388 ALA A C 1
ATOM 3004 O O . ALA A 1 388 ? -26.454 -12.476 -10.675 1.00 92.50 388 ALA A O 1
ATOM 3005 N N . VAL A 1 389 ? -24.977 -10.778 -10.772 1.00 95.94 389 VAL A N 1
ATOM 3006 C CA . VAL A 1 389 ? -24.887 -10.749 -12.240 1.00 95.94 389 VAL A CA 1
ATOM 3007 C C . VAL A 1 389 ? -24.172 -11.993 -12.770 1.00 95.94 389 VAL A C 1
ATOM 3009 O O . VAL A 1 389 ? -24.666 -12.632 -13.697 1.00 95.94 389 VAL A O 1
ATOM 3012 N N . ALA A 1 390 ? -23.046 -12.384 -12.163 1.00 97.75 390 ALA A N 1
ATOM 3013 C CA . ALA A 1 390 ? -22.291 -13.571 -12.562 1.00 97.75 390 ALA A CA 1
ATOM 3014 C C . ALA A 1 390 ? -23.144 -14.846 -12.477 1.00 97.75 390 ALA A C 1
ATOM 3016 O O . ALA A 1 390 ? -23.173 -15.638 -13.419 1.00 97.75 390 ALA A O 1
ATOM 3017 N N . ARG A 1 391 ? -23.919 -15.014 -11.400 1.00 96.81 391 ARG A N 1
ATOM 3018 C CA . ARG A 1 391 ? -24.821 -16.164 -11.251 1.00 96.81 391 ARG A CA 1
ATOM 3019 C C . ARG A 1 391 ? -25.908 -16.195 -12.315 1.00 96.81 391 ARG A C 1
ATOM 3021 O O . ARG A 1 391 ? -26.229 -17.273 -12.806 1.00 96.81 391 ARG A O 1
ATOM 3028 N N . ALA A 1 392 ? -26.471 -15.041 -12.657 1.00 94.75 392 ALA A N 1
ATOM 3029 C CA . ALA A 1 392 ? -27.540 -14.951 -13.642 1.00 94.75 392 ALA A CA 1
ATOM 3030 C C . ALA A 1 392 ? -27.046 -15.231 -15.069 1.00 94.75 392 ALA A C 1
ATOM 3032 O O . ALA A 1 392 ? -27.634 -16.052 -15.769 1.00 94.75 392 ALA A O 1
ATOM 3033 N N . GLU A 1 393 ? -25.944 -14.599 -15.477 1.00 96.00 393 GLU A N 1
ATOM 3034 C CA . GLU A 1 393 ? -25.461 -14.650 -16.864 1.00 96.00 393 GLU A CA 1
ATOM 3035 C C . GLU A 1 393 ? -24.515 -15.827 -17.126 1.00 96.00 393 GLU A C 1
ATOM 3037 O O . GLU A 1 393 ? -24.553 -16.446 -18.190 1.00 96.00 393 GLU A O 1
ATOM 3042 N N . LEU A 1 394 ? -23.660 -16.163 -16.156 1.00 97.62 394 LEU A N 1
ATOM 3043 C CA . LEU A 1 394 ? -22.633 -17.199 -16.300 1.00 97.62 394 LEU A CA 1
ATOM 3044 C C . LEU A 1 394 ? -23.010 -18.515 -15.609 1.00 97.62 394 LEU A C 1
ATOM 3046 O O . LEU A 1 394 ? -22.373 -19.540 -15.851 1.00 97.62 394 LEU A O 1
ATOM 3050 N N . GLY A 1 395 ? -24.050 -18.515 -14.770 1.00 96.75 395 GLY A N 1
ATOM 3051 C CA . GLY A 1 395 ? -24.491 -19.700 -14.030 1.00 96.75 395 GLY A CA 1
ATOM 3052 C C . GLY A 1 395 ? -23.560 -20.113 -12.887 1.00 96.75 395 GLY A C 1
ATOM 3053 O O . GLY A 1 395 ? -23.717 -21.214 -12.368 1.00 96.75 395 GLY A O 1
ATOM 3054 N N . VAL A 1 396 ? -22.601 -19.260 -12.507 1.00 97.25 396 VAL A N 1
ATOM 3055 C CA . VAL A 1 396 ? -21.593 -19.516 -11.465 1.00 97.25 396 VAL A CA 1
ATOM 3056 C C . VAL A 1 396 ? -21.360 -18.277 -10.604 1.00 97.25 396 VAL A C 1
ATOM 3058 O O . VAL A 1 396 ? -21.581 -17.152 -11.051 1.00 97.25 396 VAL A O 1
ATOM 3061 N N . SER A 1 397 ? -20.908 -18.469 -9.368 1.00 97.75 397 SER A N 1
ATOM 3062 C CA . SER A 1 397 ? -20.559 -17.368 -8.460 1.00 97.75 397 SER A CA 1
ATOM 3063 C C . SER A 1 397 ? -19.162 -16.801 -8.723 1.00 97.75 397 SER A C 1
ATOM 3065 O O . SER A 1 397 ? -18.291 -17.480 -9.267 1.00 97.75 397 SER A O 1
ATOM 3067 N N . LEU A 1 398 ? -18.889 -15.578 -8.264 1.00 95.50 398 LEU A N 1
ATOM 3068 C CA . LEU A 1 398 ? -17.532 -15.019 -8.254 1.00 95.50 398 LEU A CA 1
ATOM 3069 C C . LEU A 1 398 ? -16.583 -15.843 -7.380 1.00 95.50 398 LEU A C 1
ATOM 3071 O O . LEU A 1 398 ? -15.405 -15.976 -7.704 1.00 95.50 398 LEU A O 1
ATOM 3075 N N . GLU A 1 399 ? -17.077 -16.440 -6.295 1.00 93.50 399 GLU A N 1
ATOM 3076 C CA . GLU A 1 399 ? -16.289 -17.357 -5.464 1.00 93.50 399 GLU A CA 1
ATOM 3077 C C . GLU A 1 399 ? -15.878 -18.611 -6.252 1.00 93.50 399 GLU A C 1
ATOM 3079 O O . GLU A 1 399 ? -14.724 -19.037 -6.196 1.00 93.50 399 GLU A O 1
ATOM 3084 N N . GLU A 1 400 ? -16.793 -19.181 -7.038 1.00 95.00 400 GLU A N 1
ATOM 3085 C CA . GLU A 1 400 ? -16.490 -20.305 -7.921 1.00 95.00 400 GLU A CA 1
ATOM 3086 C C . GLU A 1 400 ? -15.486 -19.896 -8.991 1.00 95.00 400 GLU A C 1
ATOM 3088 O O . GLU A 1 400 ? -14.509 -20.611 -9.184 1.00 95.00 400 GLU A O 1
ATOM 3093 N N . ILE A 1 401 ? -15.672 -18.739 -9.634 1.00 96.56 401 ILE A N 1
ATOM 3094 C CA . ILE A 1 401 ? -14.755 -18.224 -10.659 1.00 96.56 401 ILE A CA 1
ATOM 3095 C C . ILE A 1 401 ? -13.351 -18.024 -10.078 1.00 96.56 401 ILE A C 1
ATOM 3097 O O . ILE A 1 401 ? -12.364 -18.480 -10.651 1.00 96.56 401 ILE A O 1
ATOM 3101 N N . THR A 1 402 ? -13.245 -17.390 -8.910 1.00 90.69 402 THR A N 1
ATOM 3102 C CA . THR A 1 402 ? -11.954 -17.070 -8.281 1.00 90.69 402 THR A CA 1
ATOM 3103 C C . THR A 1 402 ? -11.193 -18.296 -7.783 1.00 90.69 402 THR A C 1
ATOM 3105 O O . THR A 1 402 ? -9.958 -18.239 -7.725 1.00 90.69 402 THR A O 1
ATOM 3108 N N . ARG A 1 403 ? -11.898 -19.384 -7.448 1.00 90.12 403 ARG A N 1
ATOM 3109 C CA . ARG A 1 403 ? -11.331 -20.663 -6.986 1.00 90.12 403 ARG A CA 1
ATOM 3110 C C . ARG A 1 403 ? -11.248 -21.741 -8.068 1.00 90.12 403 ARG A C 1
ATOM 3112 O O . ARG A 1 403 ? -10.695 -22.803 -7.800 1.00 90.12 403 ARG A O 1
ATOM 3119 N N . ALA A 1 404 ? -11.819 -21.508 -9.249 1.00 90.06 404 ALA A N 1
ATOM 3120 C CA . ALA A 1 404 ? -11.993 -22.547 -10.258 1.00 90.06 404 ALA A CA 1
ATOM 3121 C C . ALA A 1 404 ? -10.680 -23.088 -10.811 1.00 90.06 404 ALA A C 1
ATOM 3123 O O . ALA A 1 404 ? -10.568 -24.289 -11.039 1.00 90.06 404 ALA A O 1
ATOM 3124 N N . LEU A 1 405 ? -9.712 -22.208 -11.048 1.00 87.88 405 LEU A N 1
ATOM 3125 C CA . LEU A 1 405 ? -8.385 -22.607 -11.478 1.00 87.88 405 LEU A CA 1
ATOM 3126 C C . LEU A 1 405 ? -7.539 -22.865 -10.229 1.00 87.88 405 LEU A C 1
ATOM 3128 O O . LEU A 1 405 ? -7.487 -21.983 -9.361 1.00 87.88 405 LEU A O 1
ATOM 3132 N N . PRO A 1 406 ? -6.872 -24.033 -10.123 1.00 66.38 406 PRO A N 1
ATOM 3133 C CA . PRO A 1 406 ? -5.825 -24.230 -9.143 1.00 66.38 406 PRO A CA 1
ATOM 3134 C C . PRO A 1 406 ? -4.766 -23.192 -9.461 1.00 66.38 406 PRO A C 1
ATOM 3136 O O . PRO A 1 406 ? -3.932 -23.365 -10.345 1.00 66.38 406 PRO A O 1
ATOM 3139 N N . ARG A 1 407 ? -4.824 -22.063 -8.758 1.00 58.06 407 ARG A N 1
ATOM 3140 C CA . ARG A 1 407 ? -3.704 -21.143 -8.753 1.00 58.06 407 ARG A CA 1
ATOM 3141 C C . ARG A 1 407 ? -2.538 -22.002 -8.293 1.00 58.06 407 ARG A C 1
ATOM 3143 O O . ARG A 1 407 ? -2.724 -22.774 -7.344 1.00 58.06 407 ARG A O 1
ATOM 3150 N N . PRO A 1 408 ? -1.353 -21.896 -8.906 1.00 40.25 408 PRO A N 1
ATOM 3151 C CA . PRO A 1 408 ? -0.175 -22.302 -8.177 1.00 40.25 408 PRO A CA 1
ATOM 3152 C C . PRO A 1 408 ? -0.341 -21.642 -6.803 1.00 40.25 408 PRO A C 1
ATOM 3154 O O . PRO A 1 408 ? -0.444 -20.414 -6.727 1.00 40.25 408 PRO A O 1
ATOM 3157 N N . ALA A 1 409 ? -0.474 -22.427 -5.724 1.00 38.12 409 ALA A N 1
ATOM 3158 C CA . ALA A 1 409 ? 0.034 -21.954 -4.447 1.00 38.12 409 ALA A CA 1
ATOM 3159 C C . ALA A 1 409 ? 1.448 -21.614 -4.840 1.00 38.12 409 ALA A C 1
ATOM 3161 O O . ALA A 1 409 ? 2.134 -22.579 -5.179 1.00 38.12 409 ALA A O 1
ATOM 3162 N N . ALA A 1 410 ? 1.709 -20.309 -5.060 1.00 32.78 410 ALA A N 1
ATOM 3163 C CA . ALA A 1 410 ? 2.790 -19.813 -5.906 1.00 32.78 410 ALA A CA 1
ATOM 3164 C C . ALA A 1 410 ? 3.888 -20.845 -5.823 1.00 32.78 410 ALA A C 1
ATOM 3166 O O . ALA A 1 410 ? 4.324 -21.067 -4.687 1.00 32.78 410 ALA A O 1
ATOM 3167 N N . ALA A 1 411 ? 4.159 -21.599 -6.913 1.00 30.33 411 ALA A N 1
ATOM 3168 C CA . ALA A 1 411 ? 5.257 -22.563 -6.891 1.00 30.33 411 ALA A CA 1
ATOM 3169 C C . ALA A 1 411 ? 6.349 -21.823 -6.148 1.00 30.33 411 ALA A C 1
ATOM 3171 O O . ALA A 1 411 ? 6.583 -20.671 -6.515 1.00 30.33 411 ALA A O 1
ATOM 3172 N N . ALA A 1 412 ? 6.759 -22.352 -4.993 1.00 32.56 412 ALA A N 1
ATOM 3173 C CA . ALA A 1 412 ? 7.350 -21.549 -3.935 1.00 32.56 412 ALA A CA 1
ATOM 3174 C C . ALA A 1 412 ? 8.773 -21.115 -4.309 1.00 32.56 412 ALA A C 1
ATOM 3176 O O . ALA A 1 412 ? 9.703 -21.282 -3.533 1.00 32.56 412 ALA A O 1
ATOM 3177 N N . ASP A 1 413 ? 8.953 -20.525 -5.484 1.00 36.62 413 ASP A N 1
ATOM 3178 C CA . ASP A 1 413 ? 9.648 -19.271 -5.638 1.00 36.62 413 ASP A CA 1
ATOM 3179 C C . ASP A 1 413 ? 9.164 -18.379 -4.502 1.00 36.62 413 ASP A C 1
ATOM 3181 O O . ASP A 1 413 ? 8.069 -17.806 -4.507 1.00 36.62 413 ASP A O 1
ATOM 3185 N N . LYS A 1 414 ? 9.969 -18.374 -3.440 1.00 48.16 414 LYS A N 1
ATOM 3186 C CA . LYS A 1 414 ? 9.830 -17.451 -2.323 1.00 48.16 414 LYS A CA 1
ATOM 3187 C C . LYS A 1 414 ? 9.505 -16.075 -2.922 1.00 48.16 414 LYS A C 1
ATOM 3189 O O . LYS A 1 414 ? 10.245 -15.655 -3.814 1.00 48.16 414 LYS A O 1
ATOM 3194 N N . PRO A 1 415 ? 8.412 -15.404 -2.503 1.00 67.25 415 PRO A N 1
ATOM 3195 C CA . PRO A 1 415 ? 8.028 -14.121 -3.080 1.00 67.25 415 PRO A CA 1
ATOM 3196 C C . PRO A 1 415 ? 9.242 -13.195 -3.066 1.00 67.25 415 PRO A C 1
ATOM 3198 O O . PRO A 1 415 ? 9.819 -12.954 -2.005 1.00 67.25 415 PRO A O 1
ATOM 3201 N N . VAL A 1 416 ? 9.665 -12.755 -4.252 1.00 88.12 416 VAL A N 1
ATOM 3202 C CA . VAL A 1 416 ? 10.850 -11.911 -4.388 1.00 88.12 416 VAL A CA 1
ATOM 3203 C C . VAL A 1 416 ? 10.480 -10.510 -3.926 1.00 88.12 416 VAL A C 1
ATOM 3205 O O . VAL A 1 416 ? 9.559 -9.896 -4.468 1.00 88.12 416 VAL A O 1
ATOM 3208 N N . ILE A 1 417 ? 11.194 -9.998 -2.932 1.00 95.94 417 ILE A N 1
ATOM 3209 C CA . ILE A 1 417 ? 11.063 -8.607 -2.504 1.00 95.94 417 ILE A CA 1
ATOM 3210 C C . ILE A 1 417 ? 11.740 -7.723 -3.548 1.00 95.94 417 ILE A C 1
ATOM 3212 O O . ILE A 1 417 ? 12.892 -7.945 -3.907 1.00 95.94 417 ILE A O 1
ATOM 3216 N N . THR A 1 418 ? 11.026 -6.720 -4.040 1.00 96.00 418 THR A N 1
ATOM 3217 C CA . THR A 1 418 ? 11.479 -5.786 -5.079 1.00 96.00 418 THR A CA 1
ATOM 3218 C C . THR A 1 418 ? 11.160 -4.350 -4.667 1.00 96.00 418 THR A C 1
ATOM 3220 O O . THR A 1 418 ? 10.297 -4.124 -3.813 1.00 96.00 418 THR A O 1
ATOM 3223 N N . LEU A 1 419 ? 11.790 -3.362 -5.308 1.00 97.50 419 LEU A N 1
ATOM 3224 C CA . LEU A 1 419 ? 11.445 -1.953 -5.098 1.00 97.50 419 LEU A CA 1
ATOM 3225 C C . LEU A 1 419 ? 9.931 -1.686 -5.313 1.00 97.50 419 LEU A C 1
ATOM 3227 O O . LEU A 1 419 ? 9.300 -1.134 -4.409 1.00 97.50 419 LEU A O 1
ATOM 3231 N N . PRO A 1 420 ? 9.289 -2.125 -6.420 1.00 93.00 420 PRO A N 1
ATOM 3232 C CA . PRO A 1 420 ? 7.846 -1.948 -6.599 1.00 93.00 420 PRO A CA 1
ATOM 3233 C C . PRO A 1 420 ? 6.980 -2.625 -5.529 1.00 93.00 420 PRO A C 1
ATOM 3235 O O . PRO A 1 420 ? 5.965 -2.052 -5.127 1.00 93.00 420 PRO A O 1
ATOM 3238 N N . SER A 1 421 ? 7.353 -3.821 -5.049 1.00 94.19 421 SER A N 1
ATOM 3239 C CA . SER A 1 421 ? 6.571 -4.496 -4.002 1.00 94.19 421 SER A CA 1
ATOM 3240 C C . SER A 1 421 ? 6.641 -3.750 -2.670 1.00 94.19 421 SER A C 1
ATOM 3242 O O . SER A 1 421 ? 5.621 -3.636 -2.000 1.00 94.19 421 SER A O 1
ATOM 3244 N N . LEU A 1 422 ? 7.805 -3.194 -2.318 1.00 98.06 422 LEU A N 1
ATOM 3245 C CA . LEU A 1 422 ? 7.995 -2.393 -1.102 1.00 98.06 422 LEU A CA 1
ATOM 3246 C C . LEU A 1 422 ? 7.265 -1.046 -1.182 1.00 98.06 422 LEU A C 1
ATOM 3248 O O . LEU A 1 422 ? 6.599 -0.644 -0.232 1.00 98.06 422 LEU A O 1
ATOM 3252 N N . LEU A 1 423 ? 7.310 -0.376 -2.338 1.00 97.06 423 LEU A N 1
ATOM 3253 C CA . LEU A 1 423 ? 6.526 0.838 -2.590 1.00 97.06 423 LEU A CA 1
ATOM 3254 C C . LEU A 1 423 ? 5.016 0.581 -2.450 1.00 97.06 423 LEU A C 1
ATOM 3256 O O . LEU A 1 423 ? 4.290 1.403 -1.898 1.00 97.06 423 LEU A O 1
ATOM 3260 N N . GLN A 1 424 ? 4.530 -0.571 -2.918 1.00 94.25 424 GLN A N 1
ATOM 3261 C CA . GLN A 1 424 ? 3.127 -0.951 -2.762 1.00 94.25 424 GLN A CA 1
ATOM 3262 C C . GLN A 1 424 ? 2.772 -1.331 -1.317 1.00 94.25 424 GLN A C 1
ATOM 3264 O O . GLN A 1 424 ? 1.666 -1.024 -0.873 1.00 94.25 424 GLN A O 1
ATOM 3269 N N . GLU A 1 425 ? 3.682 -1.989 -0.595 1.00 95.56 425 GLU A N 1
ATOM 3270 C CA . GLU A 1 425 ? 3.533 -2.299 0.831 1.00 95.56 425 GLU A CA 1
ATOM 3271 C C . GLU A 1 425 ? 3.418 -1.020 1.669 1.00 95.56 425 GLU A C 1
ATOM 3273 O O . GLU A 1 425 ? 2.549 -0.938 2.533 1.00 95.56 425 GLU A O 1
ATOM 3278 N N . MET A 1 426 ? 4.215 0.008 1.358 1.00 96.06 426 MET A N 1
ATOM 3279 C CA . MET A 1 426 ? 4.233 1.287 2.076 1.00 96.06 426 MET A CA 1
ATOM 3280 C C . MET A 1 426 ? 2.863 1.973 2.149 1.00 96.06 426 MET A C 1
ATOM 3282 O O . MET A 1 426 ? 2.559 2.602 3.157 1.00 96.06 426 MET A O 1
ATOM 3286 N N . ILE A 1 427 ? 2.040 1.849 1.104 1.00 94.75 427 ILE A N 1
ATOM 3287 C CA . ILE A 1 427 ? 0.688 2.434 1.035 1.00 94.75 427 ILE A CA 1
ATOM 3288 C C . ILE A 1 427 ? -0.424 1.402 1.270 1.00 94.75 427 ILE A C 1
ATOM 3290 O O . ILE A 1 427 ? -1.585 1.649 0.946 1.00 94.75 427 ILE A O 1
ATOM 3294 N N . ASN A 1 428 ? -0.090 0.222 1.795 1.00 92.94 428 ASN A N 1
ATOM 3295 C CA . ASN A 1 428 ? -1.054 -0.825 2.108 1.00 92.94 428 ASN A CA 1
ATOM 3296 C C . ASN A 1 428 ? -1.294 -0.906 3.621 1.00 92.94 428 ASN A C 1
ATOM 3298 O O . ASN A 1 428 ? -0.546 -1.562 4.343 1.00 92.94 428 ASN A O 1
ATOM 3302 N N . ALA A 1 429 ? -2.384 -0.299 4.093 1.00 90.00 429 ALA A N 1
ATOM 3303 C CA . ALA A 1 429 ? -2.741 -0.306 5.512 1.00 90.00 429 ALA A CA 1
ATOM 3304 C C . ALA A 1 429 ? -3.002 -1.722 6.079 1.00 90.00 429 ALA A C 1
ATOM 3306 O O . ALA A 1 429 ? -2.816 -1.944 7.274 1.00 90.00 429 ALA A O 1
ATOM 3307 N N . ASP A 1 430 ? -3.360 -2.704 5.240 1.00 91.62 430 ASP A N 1
ATOM 3308 C CA . ASP A 1 430 ? -3.567 -4.094 5.679 1.00 91.62 430 ASP A CA 1
ATOM 3309 C C . ASP A 1 430 ? -2.244 -4.825 5.944 1.00 91.62 430 ASP A C 1
ATOM 3311 O O . ASP A 1 430 ? -2.231 -5.820 6.673 1.00 91.62 430 ASP A O 1
ATOM 3315 N N . ALA A 1 431 ? -1.134 -4.364 5.352 1.00 92.56 431 ALA A N 1
ATOM 3316 C CA . ALA A 1 431 ? 0.160 -5.029 5.471 1.00 92.56 431 ALA A CA 1
ATOM 3317 C C . ALA A 1 431 ? 0.673 -5.006 6.917 1.00 92.56 431 ALA A C 1
ATOM 3319 O O . ALA A 1 431 ? 1.098 -6.042 7.423 1.00 92.56 431 ALA A O 1
ATOM 3320 N N . VAL A 1 432 ? 0.560 -3.859 7.595 1.00 92.94 432 VAL A N 1
ATOM 3321 C CA . VAL A 1 432 ? 1.011 -3.682 8.986 1.00 92.94 432 VAL A CA 1
ATOM 3322 C C . VAL A 1 432 ? 0.067 -4.298 10.022 1.00 92.94 432 VAL A C 1
ATOM 3324 O O . VAL A 1 432 ? 0.478 -4.568 11.143 1.00 92.94 432 VAL A O 1
ATOM 3327 N N . ALA A 1 433 ? -1.187 -4.581 9.661 1.00 95.31 433 ALA A N 1
ATOM 3328 C CA . ALA A 1 433 ? -2.131 -5.284 10.536 1.00 95.31 433 ALA A CA 1
ATOM 3329 C C . ALA A 1 433 ? -1.909 -6.814 10.549 1.00 95.31 433 ALA A C 1
ATOM 3331 O O . ALA A 1 433 ? -2.656 -7.564 11.185 1.00 95.31 433 ALA A O 1
ATOM 3332 N N . ARG A 1 434 ? -0.889 -7.303 9.826 1.00 95.44 434 ARG A N 1
ATOM 3333 C CA . ARG A 1 434 ? -0.537 -8.722 9.697 1.00 95.44 434 ARG A CA 1
ATOM 3334 C C . ARG A 1 434 ? 0.919 -8.947 10.069 1.00 95.44 434 ARG A C 1
ATOM 3336 O O . ARG A 1 434 ? 1.787 -8.157 9.716 1.00 95.44 434 ARG A O 1
ATOM 3343 N N . TRP A 1 435 ? 1.203 -10.076 10.714 1.00 96.81 435 TRP A N 1
ATOM 3344 C CA . TRP A 1 435 ? 2.579 -10.512 10.935 1.00 96.81 435 TRP A CA 1
ATOM 3345 C C . TRP A 1 435 ? 3.314 -10.575 9.584 1.00 96.81 435 TRP A C 1
ATOM 3347 O O . TRP A 1 435 ? 2.743 -11.128 8.633 1.00 96.81 435 TRP A O 1
ATOM 3357 N N . PRO A 1 436 ? 4.518 -10.000 9.438 1.00 94.31 436 PRO A N 1
ATOM 3358 C CA . PRO A 1 436 ? 5.179 -9.865 8.145 1.00 94.31 436 PRO A CA 1
ATOM 3359 C C . PRO A 1 436 ? 5.502 -11.223 7.511 1.00 94.31 436 PRO A C 1
ATOM 3361 O O . PRO A 1 436 ? 5.835 -12.197 8.189 1.00 94.31 436 PRO A O 1
ATOM 3364 N N . LYS A 1 437 ? 5.367 -11.294 6.181 1.00 89.44 437 LYS A N 1
ATOM 3365 C CA . LYS A 1 437 ? 5.755 -12.455 5.369 1.00 89.44 437 LYS A CA 1
ATOM 3366 C C . LYS A 1 437 ? 6.362 -11.968 4.041 1.00 89.44 437 LYS A C 1
ATOM 3368 O O . LYS A 1 437 ? 5.609 -11.399 3.251 1.00 89.44 437 LYS A O 1
ATOM 3373 N N . PRO A 1 438 ? 7.653 -12.232 3.763 1.00 90.62 438 PRO A N 1
ATOM 3374 C CA . PRO A 1 438 ? 8.608 -12.916 4.644 1.00 90.62 438 PRO A CA 1
ATOM 3375 C C . PRO A 1 438 ? 8.824 -12.154 5.959 1.00 90.62 438 PRO A C 1
ATOM 3377 O O . PRO A 1 438 ? 8.593 -10.947 6.028 1.00 90.62 438 PRO A O 1
ATOM 3380 N N . ALA A 1 439 ? 9.199 -12.880 7.012 1.00 92.25 439 ALA A N 1
ATOM 3381 C CA . ALA A 1 439 ? 9.531 -12.262 8.288 1.00 92.25 439 ALA A CA 1
ATOM 3382 C C . ALA A 1 439 ? 10.835 -11.460 8.157 1.00 92.25 439 ALA A C 1
ATOM 3384 O O . ALA A 1 439 ? 11.718 -11.808 7.367 1.00 92.25 439 ALA A O 1
ATOM 3385 N N . PHE A 1 440 ? 10.946 -10.390 8.936 1.00 96.69 440 PHE A N 1
ATOM 3386 C CA . PHE A 1 440 ? 12.151 -9.578 9.043 1.00 96.69 440 PHE A CA 1
ATOM 3387 C C . PHE A 1 440 ? 12.326 -9.085 10.476 1.00 96.69 440 PHE A C 1
ATOM 3389 O O . PHE A 1 440 ? 11.369 -9.060 11.250 1.00 96.69 440 PHE A O 1
ATOM 3396 N N . THR A 1 441 ? 13.545 -8.677 10.814 1.00 97.81 441 THR A N 1
ATOM 3397 C CA . THR A 1 441 ? 13.823 -7.824 11.975 1.00 97.81 441 THR A CA 1
ATOM 3398 C C . THR A 1 441 ? 14.111 -6.420 11.487 1.00 97.81 441 THR A C 1
ATOM 3400 O O . THR A 1 441 ? 14.811 -6.276 10.481 1.00 97.81 441 THR A O 1
ATOM 3403 N N . GLU A 1 442 ? 13.642 -5.413 12.211 1.00 98.25 442 GLU A N 1
ATOM 3404 C CA . GLU A 1 442 ? 14.086 -4.043 11.977 1.00 98.25 442 GLU A CA 1
ATOM 3405 C C . GLU A 1 442 ? 15.352 -3.751 12.775 1.00 98.25 442 GLU A C 1
ATOM 3407 O O . GLU A 1 442 ? 15.528 -4.258 13.884 1.00 98.25 442 GLU A O 1
ATOM 3412 N N . ARG A 1 443 ? 16.275 -3.007 12.169 1.00 96.31 443 ARG A N 1
ATOM 3413 C CA . ARG A 1 443 ? 17.579 -2.660 12.730 1.00 96.31 443 ARG A CA 1
ATOM 3414 C C . ARG A 1 443 ? 17.859 -1.185 12.503 1.00 96.31 443 ARG A C 1
ATOM 3416 O O . ARG A 1 443 ? 17.316 -0.569 11.592 1.00 96.31 443 ARG A O 1
ATOM 3423 N N . HIS A 1 444 ? 18.752 -0.636 13.316 1.00 96.06 444 HIS A N 1
ATOM 3424 C CA . HIS A 1 444 ? 19.077 0.783 13.311 1.00 96.06 444 HIS A CA 1
ATOM 3425 C C . HIS A 1 444 ? 20.589 0.970 13.438 1.00 96.06 444 HIS A C 1
ATOM 3427 O O . HIS A 1 444 ? 21.253 0.309 14.235 1.00 96.06 444 HIS A O 1
ATOM 3433 N N . ALA A 1 445 ? 21.146 1.838 12.600 1.00 97.69 445 ALA A N 1
ATOM 3434 C CA . ALA A 1 445 ? 22.507 2.339 12.704 1.00 97.69 445 ALA A CA 1
ATOM 3435 C C . ALA A 1 445 ? 22.460 3.860 12.841 1.00 97.69 445 ALA A C 1
ATOM 3437 O O . ALA A 1 445 ? 21.831 4.534 12.028 1.00 97.69 445 ALA A O 1
ATOM 3438 N N . SER A 1 446 ? 23.135 4.402 13.844 1.00 98.00 446 SER A N 1
ATOM 3439 C CA . SER A 1 446 ? 23.136 5.835 14.127 1.00 98.00 446 SER A CA 1
ATOM 3440 C C . SER A 1 446 ? 24.514 6.331 14.541 1.00 98.00 446 SER A C 1
ATOM 3442 O O . SER A 1 446 ? 25.446 5.538 14.757 1.00 98.00 446 SER A O 1
ATOM 3444 N N . SER A 1 447 ? 24.618 7.652 14.661 1.00 97.81 447 SER A N 1
ATOM 3445 C CA . SER A 1 447 ? 25.769 8.343 15.230 1.00 97.81 447 SER A CA 1
ATOM 3446 C C . SER A 1 447 ? 25.758 8.425 16.763 1.00 97.81 447 SER A C 1
ATOM 3448 O O . SER A 1 447 ? 26.570 9.174 17.294 1.00 97.81 447 SER A O 1
ATOM 3450 N N . PHE A 1 448 ? 24.915 7.651 17.469 1.00 97.38 448 PHE A N 1
ATOM 3451 C CA . PHE A 1 448 ? 24.819 7.699 18.936 1.00 97.38 448 PHE A CA 1
ATOM 3452 C C . PHE A 1 448 ? 26.192 7.690 19.631 1.00 97.38 448 PHE A C 1
ATOM 3454 O O . PHE A 1 448 ? 27.151 7.053 19.167 1.00 97.38 448 PHE A O 1
ATOM 3461 N N . ASP A 1 449 ? 26.278 8.348 20.786 1.00 97.19 449 ASP A N 1
ATOM 3462 C CA . ASP A 1 449 ? 27.527 8.468 21.533 1.00 97.19 449 ASP A CA 1
ATOM 3463 C C . ASP A 1 449 ? 28.051 7.099 22.010 1.00 97.19 449 ASP A C 1
ATOM 3465 O O . ASP A 1 449 ? 27.452 6.406 22.834 1.00 97.19 449 ASP A O 1
ATOM 3469 N N . ARG A 1 450 ? 29.244 6.708 21.547 1.00 95.44 450 ARG A N 1
ATOM 3470 C CA . ARG A 1 450 ? 29.859 5.403 21.862 1.00 95.44 450 ARG A CA 1
ATOM 3471 C C . ARG A 1 450 ? 30.305 5.253 23.324 1.00 95.44 450 ARG A C 1
ATOM 3473 O O . ARG A 1 450 ? 30.750 4.170 23.726 1.00 95.44 450 ARG A O 1
ATOM 3480 N N . ARG A 1 451 ? 30.217 6.309 24.139 1.00 96.25 451 ARG A N 1
ATOM 3481 C CA . ARG A 1 451 ? 30.358 6.231 25.603 1.00 96.25 451 ARG A CA 1
ATOM 3482 C C . ARG A 1 451 ? 29.154 5.540 26.251 1.00 96.25 451 ARG A C 1
ATOM 3484 O O . ARG A 1 451 ? 29.341 4.900 27.289 1.00 96.25 451 ARG A O 1
ATOM 3491 N N . SER A 1 452 ? 27.989 5.559 25.604 1.00 96.69 452 SER A N 1
ATOM 3492 C CA . SER A 1 452 ? 26.768 4.881 26.042 1.00 96.69 452 SER A CA 1
ATOM 3493 C C . SER A 1 452 ? 26.904 3.367 25.907 1.00 96.69 452 SER A C 1
ATOM 3495 O O . SER A 1 452 ? 26.771 2.792 24.829 1.00 96.69 452 SER A O 1
ATOM 3497 N N . LYS A 1 453 ? 27.216 2.699 27.027 1.00 95.25 453 LYS A N 1
ATOM 3498 C CA . LYS A 1 453 ? 27.510 1.251 27.070 1.00 95.25 453 LYS A CA 1
ATOM 3499 C C . LYS A 1 453 ? 26.558 0.445 27.941 1.00 95.25 453 LYS A C 1
ATOM 3501 O O . LYS A 1 453 ? 26.243 -0.693 27.607 1.00 95.25 453 LYS A O 1
ATOM 3506 N N . THR A 1 454 ? 26.156 0.987 29.088 1.00 94.50 454 THR A N 1
ATOM 3507 C CA . THR A 1 454 ? 25.310 0.271 30.049 1.00 94.50 454 THR A CA 1
ATOM 3508 C C . THR A 1 454 ? 24.556 1.237 30.962 1.00 94.50 454 THR A C 1
ATOM 3510 O O . THR A 1 454 ? 25.169 2.193 31.436 1.00 94.50 454 THR A O 1
ATOM 3513 N N . PRO A 1 455 ? 23.285 0.955 31.314 1.00 91.38 455 PRO A N 1
ATOM 3514 C CA . PRO A 1 455 ? 22.542 1.733 32.309 1.00 91.38 455 PRO A CA 1
ATOM 3515 C C . PRO A 1 455 ? 23.209 1.787 33.694 1.00 91.38 455 PRO A C 1
ATOM 3517 O O . PRO A 1 455 ? 22.896 2.655 34.504 1.00 91.38 455 PRO A O 1
ATOM 3520 N N . GLY A 1 456 ? 24.114 0.845 33.994 1.00 93.12 456 GLY A N 1
ATOM 3521 C CA . GLY A 1 456 ? 24.867 0.814 35.252 1.00 93.12 456 GLY A CA 1
ATOM 3522 C C . GLY A 1 456 ? 25.930 1.913 35.389 1.00 93.12 456 GLY A C 1
ATOM 3523 O O . GLY A 1 456 ? 26.445 2.107 36.487 1.00 93.12 456 GLY A O 1
ATOM 3524 N N . ASP A 1 457 ? 26.244 2.629 34.306 1.00 95.00 457 ASP A N 1
ATOM 3525 C CA . ASP A 1 457 ? 27.110 3.811 34.285 1.00 95.00 457 ASP A CA 1
ATOM 3526 C C . ASP A 1 457 ? 26.302 5.013 33.772 1.00 95.00 457 ASP A C 1
ATOM 3528 O O . ASP A 1 457 ? 26.310 5.286 32.573 1.00 95.00 457 ASP A O 1
ATOM 3532 N N . PRO A 1 458 ? 25.582 5.741 34.646 1.00 92.19 458 PRO A N 1
ATOM 3533 C CA . PRO A 1 458 ? 24.711 6.833 34.216 1.00 92.19 458 PRO A CA 1
ATOM 3534 C C . PRO A 1 458 ? 25.448 7.959 33.484 1.00 92.19 458 PRO A C 1
ATOM 3536 O O . PRO A 1 458 ? 24.866 8.613 32.628 1.00 92.19 458 PRO A O 1
ATOM 3539 N N . GLN A 1 459 ? 26.722 8.207 33.804 1.00 92.62 459 GLN A N 1
ATOM 3540 C CA . GLN A 1 459 ? 27.480 9.262 33.134 1.00 92.62 459 GLN A CA 1
ATOM 3541 C C . GLN A 1 459 ? 27.777 8.890 31.680 1.00 92.62 459 GLN A C 1
ATOM 3543 O O . GLN A 1 459 ? 27.684 9.746 30.805 1.00 92.62 459 GLN A O 1
ATOM 3548 N N . GLY A 1 460 ? 28.141 7.630 31.433 1.00 95.69 460 GLY A N 1
ATOM 3549 C CA . GLY A 1 460 ? 28.312 7.111 30.082 1.00 95.69 460 GLY A CA 1
ATOM 3550 C C . GLY A 1 460 ? 26.984 6.909 29.355 1.00 95.69 460 GLY A C 1
ATOM 3551 O O . GLY A 1 460 ? 26.915 7.184 28.171 1.00 95.69 460 GLY A O 1
ATOM 3552 N N . TRP A 1 461 ? 25.941 6.441 30.045 1.00 97.31 461 TRP A N 1
ATOM 3553 C CA . TRP A 1 461 ? 24.652 6.062 29.454 1.00 97.31 461 TRP A CA 1
ATOM 3554 C C . TRP A 1 461 ? 23.864 7.225 28.847 1.00 97.31 461 TRP A C 1
ATOM 3556 O O . TRP A 1 461 ? 23.242 7.030 27.810 1.00 97.31 461 TRP A O 1
ATOM 3566 N N . PHE A 1 462 ? 23.924 8.398 29.488 1.00 97.38 462 PHE A N 1
ATOM 3567 C CA . PHE A 1 462 ? 23.293 9.651 29.047 1.00 97.38 462 PHE A CA 1
ATOM 3568 C C . PHE A 1 462 ? 24.326 10.608 28.416 1.00 97.38 462 PHE A C 1
ATOM 3570 O O . PHE A 1 462 ? 24.274 11.825 28.626 1.00 97.38 462 PHE A O 1
ATOM 3577 N N . ALA A 1 463 ? 25.359 10.057 27.773 1.00 97.06 463 ALA A N 1
ATOM 3578 C CA . ALA A 1 463 ? 26.380 10.840 27.090 1.00 97.06 463 ALA A CA 1
ATOM 3579 C C . ALA A 1 463 ? 25.863 11.333 25.733 1.00 97.06 463 ALA A C 1
ATOM 3581 O O . ALA A 1 463 ? 25.120 10.617 25.074 1.00 97.06 463 ALA A O 1
ATOM 3582 N N . ASN A 1 464 ? 26.297 12.525 25.316 1.00 95.06 464 ASN A N 1
ATOM 3583 C CA . ASN A 1 464 ? 25.746 13.185 24.135 1.00 95.06 464 ASN A CA 1
ATOM 3584 C C . ASN A 1 464 ? 26.774 13.916 23.270 1.00 95.06 464 ASN A C 1
ATOM 3586 O O . ASN A 1 464 ? 26.680 15.108 22.997 1.00 95.06 464 ASN A O 1
ATOM 3590 N N . ASP A 1 465 ? 27.831 13.222 22.891 1.00 95.00 465 ASP A N 1
ATOM 3591 C CA . ASP A 1 465 ? 28.618 13.606 21.725 1.00 95.00 465 ASP A CA 1
ATOM 3592 C C . ASP A 1 465 ? 28.228 12.675 20.563 1.00 95.00 465 ASP A C 1
ATOM 3594 O O . ASP A 1 465 ? 29.062 11.961 20.014 1.00 95.00 465 ASP A O 1
ATOM 3598 N N . ASP A 1 466 ? 26.948 12.657 20.207 1.00 94.69 466 ASP A N 1
ATOM 3599 C CA . ASP A 1 466 ? 26.243 11.708 19.329 1.00 94.69 466 ASP A CA 1
ATOM 3600 C C . ASP A 1 466 ? 26.290 12.075 17.825 1.00 94.69 466 ASP A C 1
ATOM 3602 O O . ASP A 1 466 ? 25.453 11.685 17.005 1.00 94.69 466 ASP A O 1
ATOM 3606 N N . TRP A 1 467 ? 27.321 12.824 17.434 1.00 94.25 467 TRP A N 1
ATOM 3607 C CA . TRP A 1 467 ? 27.582 13.227 16.054 1.00 94.25 467 TRP A CA 1
ATOM 3608 C C . TRP A 1 467 ? 28.871 12.630 15.506 1.00 94.25 467 TRP A C 1
ATOM 3610 O O . TRP A 1 467 ? 29.901 12.532 16.175 1.00 94.25 467 TRP A O 1
ATOM 3620 N N . SER A 1 468 ? 28.851 12.343 14.208 1.00 94.31 468 SER A N 1
ATOM 3621 C CA . SER A 1 468 ? 29.997 11.911 13.408 1.00 94.31 468 SER A CA 1
ATOM 3622 C C . SER A 1 468 ? 30.686 10.642 13.940 1.00 94.31 468 SER A C 1
ATOM 3624 O O . SER A 1 468 ? 31.867 10.406 13.669 1.00 94.31 468 SER A O 1
ATOM 3626 N N . GLU A 1 469 ? 29.942 9.810 14.675 1.00 96.00 469 GLU A N 1
ATOM 3627 C CA . GLU A 1 469 ? 30.349 8.482 15.141 1.00 96.00 469 GLU A CA 1
ATOM 3628 C C . GLU A 1 469 ? 30.082 7.414 14.076 1.00 96.00 469 GLU A C 1
ATOM 3630 O O . GLU A 1 469 ? 29.068 6.714 14.088 1.00 96.00 469 GLU A O 1
ATOM 3635 N N . PHE A 1 470 ? 31.028 7.267 13.154 1.00 95.88 470 PHE A N 1
ATOM 3636 C CA . PHE A 1 470 ? 30.987 6.258 12.096 1.00 95.88 470 PHE A CA 1
ATOM 3637 C C . PHE A 1 470 ? 31.473 4.887 12.585 1.00 95.88 470 PHE A C 1
ATOM 3639 O O . PHE A 1 470 ? 32.274 4.791 13.513 1.00 95.88 470 PHE A O 1
ATOM 3646 N N . VAL A 1 471 ? 31.054 3.814 11.908 1.00 95.44 471 VAL A N 1
ATOM 3647 C CA . VAL A 1 471 ? 31.471 2.433 12.219 1.00 95.44 471 VAL A CA 1
ATOM 3648 C C . VAL A 1 471 ? 32.986 2.281 12.096 1.00 95.44 471 VAL A C 1
ATOM 3650 O O . VAL A 1 471 ? 33.633 1.652 12.930 1.00 95.44 471 VAL A O 1
ATOM 3653 N N . ARG A 1 472 ? 33.544 2.826 11.012 1.00 96.06 472 ARG A N 1
ATOM 3654 C CA . ARG A 1 472 ? 34.976 2.842 10.696 1.00 96.06 472 ARG A CA 1
ATOM 3655 C C . ARG A 1 472 ? 35.235 3.783 9.524 1.00 96.06 472 ARG A C 1
ATOM 3657 O O . ARG A 1 472 ? 34.311 4.383 8.976 1.00 96.06 472 ARG A O 1
ATOM 3664 N N . ALA A 1 473 ? 36.490 3.863 9.109 1.00 96.00 473 ALA A N 1
ATOM 3665 C CA . ALA A 1 473 ? 36.897 4.603 7.930 1.00 96.00 473 ALA A CA 1
ATOM 3666 C C . ALA A 1 473 ? 37.734 3.719 7.000 1.00 96.00 473 ALA A C 1
ATOM 3668 O O . ALA A 1 473 ? 38.543 2.919 7.474 1.00 96.00 473 ALA A O 1
ATOM 3669 N N . GLU A 1 474 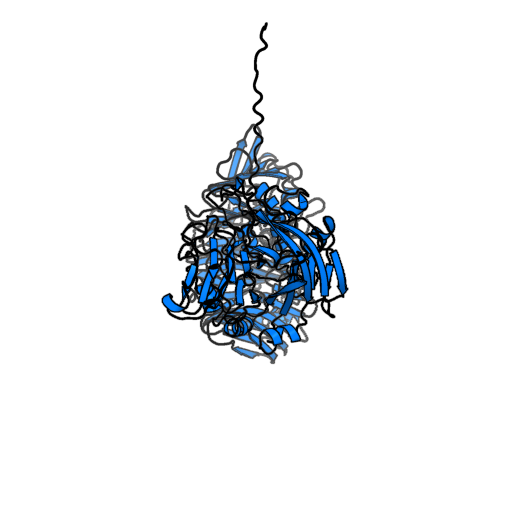? 37.531 3.871 5.697 1.00 95.69 474 GLU A N 1
ATOM 3670 C CA . GLU A 1 474 ? 38.144 3.063 4.641 1.00 95.69 474 GLU A CA 1
ATOM 3671 C C . GLU A 1 474 ? 38.773 3.965 3.578 1.00 95.69 474 GLU A C 1
ATOM 3673 O O . GLU A 1 474 ? 38.263 5.047 3.291 1.00 95.69 474 GLU A O 1
ATOM 3678 N N . ASP A 1 475 ? 39.878 3.513 2.988 1.00 94.06 475 ASP A N 1
ATOM 3679 C CA . ASP A 1 475 ? 40.453 4.132 1.795 1.00 94.06 475 ASP A CA 1
ATOM 3680 C C . ASP A 1 475 ? 40.006 3.325 0.572 1.00 94.06 475 ASP A C 1
ATOM 3682 O O . ASP A 1 475 ? 40.316 2.140 0.450 1.00 94.06 475 ASP A O 1
ATOM 3686 N N . HIS A 1 476 ? 39.258 3.961 -0.323 1.00 89.88 476 HIS A N 1
ATOM 3687 C CA . HIS A 1 476 ? 38.645 3.333 -1.486 1.00 89.88 476 HIS A CA 1
ATOM 3688 C C . HIS A 1 476 ? 39.011 4.134 -2.740 1.00 89.88 476 HIS A C 1
ATOM 3690 O O . HIS A 1 476 ? 38.657 5.306 -2.863 1.00 89.88 476 HIS A O 1
ATOM 3696 N N . HIS A 1 477 ? 39.801 3.534 -3.638 1.00 87.62 477 HIS A N 1
ATOM 3697 C CA . HIS A 1 477 ? 40.330 4.174 -4.859 1.00 87.62 477 HIS A CA 1
ATOM 3698 C C . HIS A 1 477 ? 40.960 5.564 -4.633 1.00 87.62 477 HIS A C 1
ATOM 3700 O O . HIS A 1 477 ? 40.780 6.489 -5.421 1.00 87.62 477 HIS A O 1
ATOM 3706 N N . GLY A 1 478 ? 41.708 5.725 -3.533 1.00 88.19 478 GLY A N 1
ATOM 3707 C CA . GLY A 1 478 ? 42.380 6.985 -3.179 1.00 88.19 478 GLY A CA 1
ATOM 3708 C C . GLY A 1 478 ? 41.484 8.034 -2.508 1.00 88.19 478 GLY A C 1
ATOM 3709 O O . GLY A 1 478 ? 41.934 9.156 -2.284 1.00 88.19 478 GLY A O 1
ATOM 3710 N N . ARG A 1 479 ? 40.238 7.679 -2.171 1.00 91.94 479 ARG A N 1
ATOM 3711 C CA . ARG A 1 479 ? 39.281 8.507 -1.424 1.00 91.94 479 ARG A CA 1
ATOM 3712 C C . ARG A 1 479 ? 39.105 7.952 -0.014 1.00 91.94 479 ARG A C 1
ATOM 3714 O O . ARG A 1 479 ? 39.063 6.736 0.154 1.00 91.94 479 ARG A O 1
ATOM 3721 N N . ARG A 1 480 ? 38.954 8.825 0.983 1.00 93.25 480 ARG A N 1
ATOM 3722 C CA . ARG A 1 480 ? 38.651 8.423 2.363 1.00 93.25 480 ARG A CA 1
ATOM 3723 C C . ARG A 1 480 ? 37.142 8.431 2.577 1.00 93.25 480 ARG A C 1
ATOM 3725 O O . ARG A 1 480 ? 36.529 9.489 2.513 1.00 93.25 480 ARG A O 1
ATOM 3732 N N . GLU A 1 481 ? 36.563 7.280 2.891 1.00 96.25 481 GLU A N 1
ATOM 3733 C CA . GLU A 1 481 ? 35.128 7.133 3.139 1.00 96.25 481 GLU A CA 1
ATOM 3734 C C . GLU A 1 481 ? 34.853 6.701 4.586 1.00 96.25 481 GLU A C 1
ATOM 3736 O O . GLU A 1 481 ? 35.557 5.863 5.154 1.00 96.25 481 GLU A O 1
ATOM 3741 N N . TRP A 1 482 ? 33.815 7.270 5.194 1.00 97.12 482 TRP A N 1
ATOM 3742 C CA . TRP A 1 482 ? 33.365 6.966 6.549 1.00 97.12 482 TRP A CA 1
ATOM 3743 C C . TRP A 1 482 ? 32.147 6.047 6.492 1.00 97.12 482 TRP A C 1
ATOM 3745 O O . TRP A 1 482 ? 31.105 6.418 5.958 1.00 97.12 482 TRP A O 1
ATOM 3755 N N . VAL A 1 483 ? 32.266 4.834 7.024 1.00 98.00 483 VAL A N 1
ATOM 3756 C CA . VAL A 1 483 ? 31.207 3.821 6.947 1.00 98.00 483 VAL A CA 1
ATOM 3757 C C . VAL A 1 483 ? 30.117 4.134 7.971 1.00 98.00 483 VAL A C 1
ATOM 3759 O O . VAL A 1 483 ? 30.367 4.104 9.175 1.00 98.00 483 VAL A O 1
ATOM 3762 N N . MET A 1 484 ? 28.906 4.418 7.493 1.00 98.00 484 MET A N 1
ATOM 3763 C CA . MET A 1 484 ? 27.724 4.714 8.313 1.00 98.00 484 MET A CA 1
ATOM 3764 C C . MET A 1 484 ? 26.917 3.451 8.632 1.00 98.00 484 MET A C 1
ATOM 3766 O O . MET A 1 484 ? 26.415 3.299 9.744 1.00 98.00 484 MET A O 1
ATOM 3770 N N . LEU A 1 485 ? 26.815 2.546 7.653 1.00 98.44 485 LEU A N 1
ATOM 3771 C CA . LEU A 1 485 ? 26.133 1.255 7.741 1.00 98.44 485 LEU A CA 1
ATOM 3772 C C . LEU A 1 485 ? 26.980 0.185 7.050 1.00 98.44 485 LEU A C 1
ATOM 3774 O O . LEU A 1 485 ? 27.531 0.435 5.979 1.00 98.44 485 LEU A O 1
ATOM 3778 N N . ASP A 1 486 ? 27.018 -1.009 7.635 1.00 98.19 486 ASP A N 1
ATOM 3779 C CA . ASP A 1 486 ? 27.573 -2.220 7.031 1.00 98.19 486 ASP A CA 1
ATOM 3780 C C . ASP A 1 486 ? 26.709 -3.421 7.447 1.00 98.19 486 ASP A C 1
ATOM 3782 O O . ASP A 1 486 ? 26.824 -3.928 8.565 1.00 98.19 486 ASP A O 1
ATOM 3786 N N . ALA A 1 487 ? 25.769 -3.803 6.582 1.00 98.00 487 ALA A N 1
ATOM 3787 C CA . ALA A 1 487 ? 24.737 -4.794 6.860 1.00 98.00 487 ALA A CA 1
ATOM 3788 C C . ALA A 1 487 ? 24.854 -5.991 5.912 1.00 98.00 487 ALA A C 1
ATOM 3790 O O . ALA A 1 487 ? 24.786 -5.847 4.692 1.00 98.00 487 ALA A O 1
ATOM 3791 N N . ALA A 1 488 ? 24.990 -7.188 6.482 1.00 97.06 488 ALA A N 1
ATOM 3792 C CA . ALA A 1 488 ? 25.048 -8.441 5.737 1.00 97.06 488 ALA A CA 1
ATOM 3793 C C . ALA A 1 488 ? 23.676 -9.127 5.639 1.00 97.06 488 ALA A C 1
ATOM 3795 O O . ALA A 1 488 ? 22.838 -9.018 6.532 1.00 97.06 488 ALA A O 1
ATOM 3796 N N . GLY A 1 489 ? 23.498 -9.916 4.581 1.00 96.62 489 GLY A N 1
ATOM 3797 C CA . GLY A 1 489 ? 22.284 -10.672 4.294 1.00 96.62 489 GLY A CA 1
ATOM 3798 C C . GLY A 1 489 ? 21.275 -9.918 3.418 1.00 96.62 489 GLY A C 1
ATOM 3799 O O . GLY A 1 489 ? 21.482 -8.754 3.075 1.00 96.62 489 GLY A O 1
ATOM 3800 N N . PRO A 1 490 ? 20.180 -10.592 3.023 1.00 97.88 490 PRO A N 1
ATOM 3801 C CA . PRO A 1 490 ? 19.088 -9.957 2.296 1.00 97.88 490 PRO A CA 1
ATOM 3802 C C . PRO A 1 490 ? 18.392 -8.919 3.180 1.00 97.88 490 PRO A C 1
ATOM 3804 O O . PRO A 1 490 ? 17.976 -9.223 4.300 1.00 97.88 490 PRO A O 1
ATOM 3807 N N . GLY A 1 491 ? 18.201 -7.709 2.666 1.00 98.44 491 GLY A N 1
ATOM 3808 C CA . GLY A 1 491 ? 17.664 -6.603 3.450 1.00 98.44 491 GLY A CA 1
ATOM 3809 C C . GLY A 1 491 ? 17.097 -5.466 2.612 1.00 98.44 491 GLY A C 1
ATOM 3810 O O . GLY A 1 491 ? 16.972 -5.547 1.388 1.00 98.44 491 GLY A O 1
ATOM 3811 N N . CYS A 1 492 ? 16.685 -4.405 3.298 1.00 98.75 492 CYS A N 1
ATOM 3812 C CA . CYS A 1 492 ? 16.234 -3.170 2.669 1.00 98.75 492 CYS A CA 1
ATOM 3813 C C . CYS A 1 492 ? 16.460 -1.991 3.608 1.00 98.75 492 CYS A C 1
ATOM 3815 O O . CYS A 1 492 ? 15.967 -2.019 4.730 1.00 98.75 492 CYS A O 1
ATOM 3817 N N . VAL A 1 493 ? 17.129 -0.936 3.144 1.00 98.88 493 VAL A N 1
ATOM 3818 C CA . VAL A 1 493 ? 17.107 0.359 3.846 1.00 98.88 493 VAL A CA 1
ATOM 3819 C C . VAL A 1 493 ? 15.710 0.944 3.677 1.00 98.88 493 VAL A C 1
ATOM 3821 O O . VAL A 1 493 ? 15.207 0.960 2.554 1.00 98.88 493 VAL A O 1
ATOM 3824 N N . VAL A 1 494 ? 15.062 1.363 4.762 1.00 98.56 494 VAL A N 1
ATOM 3825 C CA . VAL A 1 494 ? 13.655 1.810 4.746 1.00 98.56 494 VAL A CA 1
ATOM 3826 C C . VAL A 1 494 ? 13.466 3.238 5.241 1.00 98.56 494 VAL A C 1
ATOM 3828 O O . VAL A 1 494 ? 12.478 3.876 4.872 1.00 98.56 494 VAL A O 1
ATOM 3831 N N . ARG A 1 495 ? 14.413 3.765 6.023 1.00 98.12 495 ARG A N 1
ATOM 3832 C CA . ARG A 1 495 ? 14.454 5.180 6.390 1.00 98.12 495 ARG A CA 1
ATOM 3833 C C . ARG A 1 495 ? 15.890 5.633 6.637 1.00 98.12 495 ARG A C 1
ATOM 3835 O O . ARG A 1 495 ? 16.675 4.923 7.255 1.00 98.12 495 ARG A O 1
ATOM 3842 N N . ILE A 1 496 ? 16.214 6.839 6.191 1.00 98.38 496 ILE A N 1
ATOM 3843 C CA . ILE A 1 496 ? 17.395 7.587 6.622 1.00 98.38 496 ILE A CA 1
ATOM 3844 C C . ILE A 1 496 ? 16.912 8.934 7.133 1.00 98.38 496 ILE A C 1
ATOM 3846 O O . ILE A 1 496 ? 16.174 9.619 6.431 1.00 98.38 496 ILE A O 1
ATOM 3850 N N . TRP A 1 497 ? 17.339 9.320 8.324 1.00 97.62 497 TRP A N 1
ATOM 3851 C CA . TRP A 1 497 ? 17.280 10.690 8.807 1.00 97.62 497 TRP A CA 1
ATOM 3852 C C . TRP A 1 497 ? 18.697 11.238 8.955 1.00 97.62 497 TRP A C 1
ATOM 3854 O O . TRP A 1 497 ? 19.626 10.494 9.284 1.00 97.62 497 TRP A O 1
ATOM 3864 N N . TRP A 1 498 ? 18.856 12.529 8.682 1.00 94.75 498 TRP A N 1
ATOM 3865 C CA . TRP A 1 498 ? 20.135 13.220 8.738 1.00 94.75 498 TRP A CA 1
ATOM 3866 C C . TRP A 1 498 ? 19.957 14.662 9.229 1.00 94.75 498 TRP A C 1
ATOM 3868 O O . TRP A 1 498 ? 19.145 15.412 8.678 1.00 94.75 498 TRP A O 1
ATOM 3878 N N . GLY A 1 499 ? 20.787 15.062 10.196 1.00 91.69 499 GLY A N 1
ATOM 3879 C CA . GLY A 1 499 ? 20.932 16.432 10.698 1.00 91.69 499 GLY A CA 1
ATOM 3880 C C . GLY A 1 499 ? 22.358 16.989 10.546 1.00 91.69 499 GLY A C 1
ATOM 3881 O O . GLY A 1 499 ? 23.339 16.253 10.383 1.00 91.69 499 GLY A O 1
ATOM 3882 N N . GLY A 1 500 ? 22.504 18.316 10.573 1.00 85.94 500 GLY A N 1
ATOM 3883 C CA . GLY A 1 500 ? 23.810 18.977 10.484 1.00 85.94 500 GLY A CA 1
ATOM 3884 C C . GLY A 1 500 ? 23.736 20.499 10.592 1.00 85.94 500 GLY A C 1
ATOM 3885 O O . GLY A 1 500 ? 22.707 21.097 10.288 1.00 85.94 500 GLY A O 1
ATOM 3886 N N . LEU A 1 501 ? 24.834 21.133 11.029 1.00 76.75 501 LEU A N 1
ATOM 3887 C CA . LEU A 1 501 ? 24.925 22.600 11.167 1.00 76.75 501 LEU A CA 1
ATOM 3888 C C . LEU A 1 501 ? 24.948 23.327 9.821 1.00 76.75 501 LEU A C 1
ATOM 3890 O O . LEU A 1 501 ? 24.632 24.510 9.742 1.00 76.75 501 LEU A O 1
ATOM 3894 N N . PHE A 1 502 ? 25.341 22.623 8.764 1.00 78.69 502 PHE A N 1
ATOM 3895 C CA . PHE A 1 502 ? 25.391 23.143 7.407 1.00 78.69 502 PHE A CA 1
ATOM 3896 C C . PHE A 1 502 ? 24.939 22.049 6.444 1.00 78.69 502 PHE A C 1
ATOM 3898 O O . PHE A 1 502 ? 25.160 20.863 6.719 1.00 78.69 502 PHE A O 1
ATOM 3905 N N . PRO A 1 503 ? 24.337 22.416 5.299 1.00 75.38 503 PRO A N 1
ATOM 3906 C CA . PRO A 1 503 ? 23.987 21.449 4.286 1.00 75.38 503 PRO A CA 1
ATOM 3907 C C . PRO A 1 503 ? 25.270 20.747 3.827 1.00 75.38 503 PRO A C 1
ATOM 3909 O O . PRO A 1 503 ? 26.264 21.427 3.551 1.00 75.38 503 PRO A O 1
ATOM 3912 N N . PRO A 1 504 ? 25.279 19.411 3.722 1.00 73.06 504 PRO A N 1
ATOM 3913 C CA . PRO A 1 504 ? 26.448 18.644 3.303 1.00 73.06 504 PRO A CA 1
ATOM 3914 C C . PRO A 1 504 ? 26.704 18.783 1.788 1.00 73.06 504 PRO A C 1
ATOM 3916 O O . PRO A 1 504 ? 26.729 17.790 1.070 1.00 73.06 504 PRO A O 1
ATOM 3919 N N . LYS A 1 505 ? 26.852 20.013 1.273 1.00 69.25 505 LYS A N 1
ATOM 3920 C CA . LYS A 1 505 ? 26.890 20.307 -0.174 1.00 69.25 505 LYS A CA 1
ATOM 3921 C C . LYS A 1 505 ? 28.095 19.691 -0.877 1.00 69.25 505 LYS A C 1
ATOM 3923 O O . LYS A 1 505 ? 27.966 19.251 -2.014 1.00 69.25 505 LYS A O 1
ATOM 3928 N N . ASP A 1 506 ? 29.228 19.627 -0.185 1.00 73.81 506 ASP A N 1
ATOM 3929 C CA . ASP A 1 506 ? 30.487 19.147 -0.763 1.00 73.81 506 ASP A CA 1
ATOM 3930 C C . ASP A 1 506 ? 30.748 17.661 -0.500 1.00 73.81 506 ASP A C 1
ATOM 3932 O O . ASP A 1 506 ? 31.714 17.109 -1.023 1.00 73.81 506 ASP A O 1
ATOM 3936 N N . GLY A 1 507 ? 29.904 17.002 0.301 1.00 87.50 507 GLY A N 1
ATOM 3937 C CA . GLY A 1 507 ? 30.083 15.595 0.627 1.00 87.50 507 GLY A CA 1
ATOM 3938 C C . GLY A 1 507 ? 29.032 14.693 -0.002 1.00 87.50 507 GLY A C 1
ATOM 3939 O O . GLY A 1 507 ? 27.888 15.077 -0.274 1.00 87.50 507 GLY A O 1
ATOM 3940 N N . ARG A 1 508 ? 29.454 13.462 -0.266 1.00 94.50 508 ARG A N 1
ATOM 3941 C CA . ARG A 1 508 ? 28.684 12.472 -1.009 1.00 94.50 508 ARG A CA 1
ATOM 3942 C C . ARG A 1 508 ? 28.298 11.322 -0.107 1.00 94.50 508 ARG A C 1
ATOM 3944 O O . ARG A 1 508 ? 29.087 10.875 0.719 1.00 94.50 508 ARG A O 1
ATOM 3951 N N . ILE A 1 509 ? 27.083 10.832 -0.297 1.00 96.31 509 ILE A N 1
ATOM 3952 C CA . ILE A 1 509 ? 26.640 9.566 0.272 1.00 96.31 509 ILE A CA 1
ATOM 3953 C C . ILE A 1 509 ? 26.697 8.499 -0.819 1.00 96.31 509 ILE A C 1
ATOM 3955 O O . ILE A 1 509 ? 26.306 8.750 -1.967 1.00 96.31 509 ILE A O 1
ATOM 3959 N N . ARG A 1 510 ? 27.208 7.318 -0.470 1.00 97.88 510 ARG A N 1
ATOM 3960 C CA . ARG A 1 510 ? 27.330 6.182 -1.386 1.00 97.88 510 ARG A CA 1
ATOM 3961 C C . ARG A 1 510 ? 26.697 4.931 -0.817 1.00 97.88 510 ARG A C 1
ATOM 3963 O O . ARG A 1 510 ? 26.832 4.661 0.369 1.00 97.88 510 ARG A O 1
ATOM 3970 N N . PHE A 1 511 ? 26.043 4.166 -1.685 1.00 98.69 511 PHE A N 1
ATOM 3971 C CA . PHE A 1 511 ? 25.429 2.881 -1.365 1.00 98.69 511 PHE A CA 1
ATOM 3972 C C . PHE A 1 511 ? 26.086 1.803 -2.220 1.00 98.69 511 PHE A C 1
ATOM 3974 O O . PHE A 1 511 ? 25.852 1.744 -3.427 1.00 98.69 511 PHE A O 1
ATOM 3981 N N . TYR A 1 512 ? 26.881 0.943 -1.598 1.00 98.56 512 TYR A N 1
ATOM 3982 C CA . TYR A 1 512 ? 27.447 -0.252 -2.216 1.00 98.56 512 TYR A CA 1
ATOM 3983 C C . TYR A 1 512 ? 26.535 -1.427 -1.877 1.00 98.56 512 TYR A C 1
ATOM 3985 O O . TYR A 1 512 ? 26.258 -1.672 -0.700 1.00 98.56 512 TYR A O 1
ATOM 3993 N N . LEU A 1 513 ? 26.022 -2.111 -2.898 1.00 98.62 513 LEU A N 1
ATOM 3994 C CA . LEU A 1 513 ? 25.047 -3.189 -2.735 1.00 98.62 513 LEU A CA 1
ATOM 3995 C C . LEU A 1 513 ? 25.631 -4.503 -3.254 1.00 98.62 513 LEU A C 1
ATOM 3997 O O . LEU A 1 513 ? 26.307 -4.524 -4.278 1.00 98.62 513 LEU A O 1
ATOM 4001 N N . ASP A 1 514 ? 25.339 -5.593 -2.553 1.00 97.81 514 ASP A N 1
ATOM 4002 C CA . ASP A 1 514 ? 25.739 -6.962 -2.891 1.00 97.81 514 ASP A CA 1
ATOM 4003 C C . ASP A 1 514 ? 27.239 -7.161 -3.135 1.00 97.81 514 ASP A C 1
ATOM 4005 O O . ASP A 1 514 ? 27.642 -7.833 -4.086 1.00 97.81 514 ASP A O 1
ATOM 4009 N N . ASP A 1 515 ? 28.062 -6.597 -2.250 1.00 95.94 515 ASP A N 1
ATOM 4010 C CA . ASP A 1 515 ? 29.526 -6.688 -2.305 1.00 95.94 515 ASP A CA 1
ATOM 4011 C C . ASP A 1 515 ? 30.141 -6.031 -3.563 1.00 95.94 515 ASP A C 1
ATOM 4013 O O . ASP A 1 515 ? 31.299 -6.290 -3.898 1.00 95.94 515 ASP A O 1
ATOM 4017 N N . ALA A 1 516 ? 29.382 -5.189 -4.280 1.00 96.50 516 ALA A N 1
ATOM 4018 C CA . ALA A 1 516 ? 29.891 -4.449 -5.429 1.00 96.50 516 ALA A CA 1
ATOM 4019 C C . ALA A 1 516 ? 30.951 -3.418 -5.010 1.00 96.50 516 ALA A C 1
ATOM 4021 O O . ALA A 1 516 ? 30.781 -2.701 -4.023 1.00 96.50 516 ALA A O 1
ATOM 4022 N N . ASP A 1 517 ? 32.024 -3.325 -5.801 1.00 93.62 517 ASP A N 1
ATOM 4023 C CA . ASP A 1 517 ? 33.090 -2.334 -5.601 1.00 93.62 517 ASP A CA 1
ATOM 4024 C C . ASP A 1 517 ? 32.632 -0.920 -5.988 1.00 93.62 517 ASP A C 1
ATOM 4026 O O . ASP A 1 517 ? 33.026 0.050 -5.359 1.00 93.62 517 ASP A O 1
ATOM 4030 N N . GLU A 1 518 ? 31.739 -0.802 -6.974 1.00 95.88 518 GLU A N 1
ATOM 4031 C CA . GLU A 1 518 ? 31.159 0.474 -7.406 1.00 95.88 518 GLU A CA 1
ATOM 4032 C C . GLU A 1 518 ? 29.816 0.748 -6.706 1.00 95.88 518 GLU A C 1
ATOM 4034 O O . GLU A 1 518 ? 29.005 -0.173 -6.537 1.00 95.88 518 GLU A O 1
ATOM 4039 N N . PRO A 1 519 ? 29.521 2.007 -6.330 1.00 97.19 519 PRO A N 1
ATOM 4040 C CA . PRO A 1 519 ? 28.279 2.344 -5.651 1.00 97.19 519 PRO A CA 1
ATOM 4041 C C . PRO A 1 519 ? 27.079 2.282 -6.610 1.00 97.19 519 PRO A C 1
ATOM 4043 O O . PRO A 1 519 ? 27.074 2.881 -7.685 1.00 97.19 519 PRO A O 1
ATOM 4046 N N . ALA A 1 520 ? 26.000 1.624 -6.185 1.00 97.88 520 ALA A N 1
ATOM 4047 C CA . ALA A 1 520 ? 24.718 1.627 -6.893 1.00 97.88 520 ALA A CA 1
ATOM 4048 C C . ALA A 1 520 ? 24.028 3.004 -6.842 1.00 97.88 520 ALA A C 1
ATOM 4050 O O . ALA A 1 520 ? 23.262 3.359 -7.742 1.00 97.88 520 ALA A O 1
ATOM 4051 N N . ILE A 1 521 ? 24.295 3.777 -5.784 1.00 98.19 521 ILE A N 1
ATOM 4052 C CA . ILE A 1 521 ? 23.875 5.173 -5.631 1.00 98.19 521 ILE A CA 1
ATOM 4053 C C . ILE A 1 521 ? 25.089 5.971 -5.172 1.00 98.19 521 ILE A C 1
ATOM 4055 O O . ILE A 1 521 ? 25.675 5.657 -4.140 1.00 98.19 521 ILE A O 1
ATOM 4059 N N . GLU A 1 522 ? 25.415 7.034 -5.898 1.00 96.50 522 GLU A N 1
ATOM 4060 C CA . GLU A 1 522 ? 26.334 8.083 -5.468 1.00 96.50 522 GLU A CA 1
ATOM 4061 C C . GLU A 1 522 ? 25.649 9.433 -5.685 1.00 96.50 522 GLU A C 1
ATOM 4063 O O . GLU A 1 522 ? 25.277 9.767 -6.813 1.00 96.50 522 GLU A O 1
ATOM 4068 N N . ALA A 1 523 ? 25.475 10.206 -4.614 1.00 95.50 523 ALA A N 1
ATOM 4069 C CA . ALA A 1 523 ? 24.745 11.469 -4.662 1.00 95.50 523 ALA A CA 1
ATOM 4070 C C . ALA A 1 523 ? 25.344 12.510 -3.705 1.00 95.50 523 ALA A C 1
ATOM 4072 O O . ALA A 1 523 ? 25.869 12.130 -2.652 1.00 95.50 523 ALA A O 1
ATOM 4073 N N . PRO A 1 524 ? 25.223 13.818 -4.005 1.00 94.81 524 PRO A N 1
ATOM 4074 C CA . PRO A 1 524 ? 25.319 14.846 -2.974 1.00 94.81 524 PRO A CA 1
ATOM 4075 C C . PRO A 1 524 ? 24.304 14.534 -1.869 1.00 94.81 524 PRO A C 1
ATOM 4077 O O . PRO A 1 524 ? 23.119 14.341 -2.156 1.00 94.81 524 PRO A O 1
ATOM 4080 N N . ALA A 1 525 ? 24.758 14.448 -0.616 1.00 92.62 525 ALA A N 1
ATOM 4081 C CA . ALA A 1 525 ? 23.900 13.972 0.472 1.00 92.62 525 ALA A CA 1
ATOM 4082 C C . ALA A 1 525 ? 22.667 14.869 0.661 1.00 92.62 525 ALA A C 1
ATOM 4084 O O . ALA A 1 525 ? 21.560 14.362 0.821 1.00 92.62 525 ALA A O 1
ATOM 4085 N N . TYR A 1 526 ? 22.845 16.191 0.558 1.00 91.56 526 TYR A N 1
ATOM 4086 C CA . TYR A 1 526 ? 21.743 17.146 0.677 1.00 91.56 526 TYR A CA 1
ATOM 4087 C C . TYR A 1 526 ? 20.665 16.897 -0.387 1.00 91.56 526 TYR A C 1
ATOM 4089 O O . TYR A 1 526 ? 19.514 16.648 -0.041 1.00 91.56 526 TYR A O 1
ATOM 4097 N N . ASP A 1 527 ? 21.045 16.864 -1.670 1.00 93.12 527 ASP A N 1
ATOM 4098 C CA . ASP A 1 527 ? 20.102 16.709 -2.786 1.00 93.12 527 ASP A CA 1
ATOM 4099 C C . ASP A 1 527 ? 19.350 15.372 -2.748 1.00 93.12 527 ASP A C 1
ATOM 4101 O O . ASP A 1 527 ? 18.180 15.305 -3.133 1.00 93.12 527 ASP A O 1
ATOM 4105 N N . LEU A 1 528 ? 19.993 14.304 -2.262 1.00 95.19 528 LEU A N 1
ATOM 4106 C CA . LEU A 1 528 ? 19.334 13.013 -2.071 1.00 95.19 528 LEU A CA 1
ATOM 4107 C C . LEU A 1 528 ? 18.219 13.090 -1.025 1.00 95.19 528 LEU A C 1
ATOM 4109 O O . LEU A 1 528 ? 17.121 12.592 -1.267 1.00 95.19 528 LEU A O 1
ATOM 4113 N N . LEU A 1 529 ? 18.510 13.691 0.127 1.00 93.56 529 LEU A N 1
ATOM 4114 C CA . LEU A 1 529 ? 17.647 13.632 1.305 1.00 93.56 529 LEU A CA 1
ATOM 4115 C C . LEU A 1 529 ? 16.506 14.659 1.268 1.00 93.56 529 LEU A C 1
ATOM 4117 O O . LEU A 1 529 ? 15.457 14.411 1.855 1.00 93.56 529 LEU A O 1
ATOM 4121 N N . VAL A 1 530 ? 16.674 15.779 0.554 1.00 90.94 530 VAL A N 1
ATOM 4122 C CA . VAL A 1 530 ? 15.616 16.802 0.387 1.00 90.94 530 VAL A CA 1
ATOM 4123 C C . VAL A 1 530 ? 14.790 16.632 -0.893 1.00 90.94 530 VAL A C 1
ATOM 4125 O O . VAL A 1 530 ? 13.870 17.405 -1.150 1.00 90.94 530 VAL A O 1
ATOM 4128 N N . GLY A 1 531 ? 15.088 15.603 -1.689 1.00 93.12 531 GLY A N 1
ATOM 4129 C CA . GLY A 1 531 ? 14.270 15.200 -2.833 1.00 93.12 531 GLY A CA 1
ATOM 4130 C C . GLY A 1 531 ? 14.592 15.896 -4.154 1.00 93.12 531 GLY A C 1
ATOM 4131 O O . GLY A 1 531 ? 13.728 16.035 -5.018 1.00 93.12 531 GLY A O 1
ATOM 4132 N N . HIS A 1 532 ? 15.840 16.326 -4.333 1.00 93.88 532 HIS A N 1
ATOM 4133 C CA . HIS A 1 532 ? 16.345 16.918 -5.576 1.00 93.88 532 HIS A CA 1
ATOM 4134 C C . HIS A 1 532 ? 17.149 15.927 -6.440 1.00 93.88 532 HIS A C 1
ATOM 4136 O O . HIS A 1 532 ? 17.691 16.323 -7.471 1.00 93.88 532 HIS A O 1
ATOM 4142 N N . PHE A 1 533 ? 17.227 14.647 -6.044 1.00 94.94 533 PHE A N 1
ATOM 4143 C CA . PHE A 1 533 ? 18.035 13.635 -6.738 1.00 94.94 533 PHE A CA 1
ATOM 4144 C C . PHE A 1 533 ? 17.245 12.402 -7.230 1.00 94.94 533 PHE A C 1
ATOM 4146 O O . PHE A 1 533 ? 17.128 12.217 -8.440 1.00 94.94 533 PHE A O 1
ATOM 4153 N N . LEU A 1 534 ? 16.715 11.543 -6.337 1.00 96.31 534 LEU A N 1
ATOM 4154 C CA . LEU A 1 534 ? 16.045 10.280 -6.734 1.00 96.31 534 LEU A CA 1
ATOM 4155 C C . LEU A 1 534 ? 14.513 10.349 -6.772 1.00 96.31 534 LEU A C 1
ATOM 4157 O O . LEU A 1 534 ? 13.906 9.818 -7.701 1.00 96.31 534 LEU A O 1
ATOM 4161 N N . VAL A 1 535 ? 13.898 10.928 -5.742 1.00 97.50 535 VAL A N 1
ATOM 4162 C CA . VAL A 1 535 ? 12.441 10.962 -5.516 1.00 97.50 535 VAL A CA 1
ATOM 4163 C C . VAL A 1 535 ? 12.043 12.293 -4.889 1.00 97.50 535 VAL A C 1
ATOM 4165 O O . VAL A 1 535 ? 12.911 12.991 -4.371 1.00 97.50 535 VAL A O 1
ATOM 4168 N N . GLY A 1 536 ? 10.761 12.649 -4.937 1.00 96.38 536 GLY A N 1
ATOM 4169 C CA . GLY A 1 536 ? 10.248 13.893 -4.374 1.00 96.38 536 GLY A CA 1
ATOM 4170 C C . GLY A 1 536 ? 9.578 13.711 -3.011 1.00 96.38 536 GLY A C 1
ATOM 4171 O O . GLY A 1 536 ? 9.631 12.656 -2.369 1.00 96.38 536 GLY A O 1
ATOM 4172 N N . ARG A 1 537 ? 8.902 14.773 -2.563 1.00 96.06 537 ARG A N 1
ATOM 4173 C CA . ARG A 1 537 ? 8.060 14.745 -1.362 1.00 96.06 537 ARG A CA 1
ATOM 4174 C C . ARG A 1 537 ? 6.856 13.811 -1.586 1.00 96.06 537 ARG A C 1
ATOM 4176 O O . ARG A 1 537 ? 6.197 13.931 -2.616 1.00 96.06 537 ARG A O 1
ATOM 4183 N N . PRO A 1 538 ? 6.498 12.944 -0.619 1.00 96.25 538 PRO A N 1
ATOM 4184 C CA . PRO A 1 538 ? 7.026 12.852 0.741 1.00 96.25 538 PRO A CA 1
ATOM 4185 C C . PRO A 1 538 ? 8.076 11.751 0.948 1.00 96.25 538 PRO A C 1
ATOM 4187 O O . PRO A 1 538 ? 8.431 11.482 2.092 1.00 96.25 538 PRO A O 1
ATOM 4190 N N . LEU A 1 539 ? 8.557 11.089 -0.110 1.00 97.88 539 LEU A N 1
ATOM 4191 C CA . LEU A 1 539 ? 9.571 10.038 0.025 1.00 97.88 539 LEU A CA 1
ATOM 4192 C C . LEU A 1 539 ? 10.961 10.600 0.331 1.00 97.88 539 LEU A C 1
ATOM 4194 O O . LEU A 1 539 ? 11.766 9.901 0.933 1.00 97.88 539 LEU A O 1
ATOM 4198 N N . ALA A 1 540 ? 11.228 11.845 -0.044 1.00 97.81 540 ALA A N 1
ATOM 4199 C CA . ALA A 1 540 ? 12.324 12.652 0.468 1.00 97.81 540 ALA A CA 1
ATOM 4200 C C . ALA A 1 540 ? 11.753 13.991 0.961 1.00 97.81 540 ALA A C 1
ATOM 4202 O O . ALA A 1 540 ? 10.962 14.627 0.257 1.00 97.81 540 ALA A O 1
ATOM 4203 N N . ILE A 1 541 ? 12.061 14.381 2.198 1.00 95.44 541 ILE A N 1
ATOM 4204 C CA . ILE A 1 541 ? 11.399 15.502 2.875 1.00 95.44 541 ILE A CA 1
ATOM 4205 C C . ILE A 1 541 ? 12.304 16.144 3.931 1.00 95.44 541 ILE A C 1
ATOM 4207 O O . ILE A 1 541 ? 12.888 15.465 4.772 1.00 95.44 541 ILE A O 1
ATOM 4211 N N . GLU A 1 542 ? 12.371 17.474 3.909 1.00 94.94 542 GLU A N 1
ATOM 4212 C CA . GLU A 1 542 ? 12.973 18.291 4.965 1.00 94.94 542 GLU A CA 1
ATOM 4213 C C . GLU A 1 542 ? 11.868 18.800 5.904 1.00 94.94 542 GLU A C 1
ATOM 4215 O O . GLU A 1 542 ? 10.900 19.422 5.456 1.00 94.94 542 GLU A O 1
ATOM 4220 N N . ASN A 1 543 ? 11.994 18.510 7.200 1.00 94.31 543 ASN A N 1
ATOM 4221 C CA . ASN A 1 543 ? 11.037 18.905 8.230 1.00 94.31 543 ASN A CA 1
ATOM 4222 C C . ASN A 1 543 ? 11.623 19.984 9.144 1.00 94.31 543 ASN A C 1
ATOM 4224 O O . ASN A 1 543 ? 12.736 19.856 9.663 1.00 94.31 543 ASN A O 1
ATOM 4228 N N . GLY A 1 544 ? 10.830 21.027 9.392 1.00 88.00 544 GLY A N 1
ATOM 4229 C CA . GLY A 1 544 ? 11.275 22.199 10.140 1.00 88.00 544 GLY A CA 1
ATOM 4230 C C . GLY A 1 544 ? 12.332 22.999 9.374 1.00 88.00 544 GLY A C 1
ATOM 4231 O O . GLY A 1 544 ? 12.405 22.951 8.150 1.00 88.00 544 GLY A O 1
ATOM 4232 N N . HIS A 1 545 ? 13.136 23.766 10.102 1.00 83.56 545 HIS A N 1
ATOM 4233 C CA . HIS A 1 545 ? 14.305 24.459 9.565 1.00 83.56 545 HIS A CA 1
ATOM 4234 C C . HIS A 1 545 ? 15.383 24.564 10.642 1.00 83.56 545 HIS A C 1
ATOM 4236 O O . HIS A 1 545 ? 15.076 24.619 11.834 1.00 83.56 545 HIS A O 1
ATOM 4242 N N . GLY A 1 546 ? 16.646 24.607 10.238 1.00 81.19 546 GLY A N 1
ATOM 4243 C CA . GLY A 1 546 ? 17.734 24.897 11.160 1.00 81.19 546 GLY A CA 1
ATOM 4244 C C . GLY A 1 546 ? 17.871 26.397 11.458 1.00 81.19 546 GLY A C 1
ATOM 4245 O O . GLY A 1 546 ? 17.115 27.223 10.930 1.00 81.19 546 GLY A O 1
ATOM 4246 N N . PRO A 1 547 ? 18.846 26.788 12.300 1.00 81.06 547 PRO A N 1
ATOM 4247 C CA . PRO A 1 547 ? 19.308 28.175 12.365 1.00 81.06 547 PRO A CA 1
ATOM 4248 C C . PRO A 1 547 ? 19.720 28.694 10.971 1.00 81.06 547 PRO A C 1
ATOM 4250 O O . PRO A 1 547 ? 19.940 27.895 10.062 1.00 81.06 547 PRO A O 1
ATOM 4253 N N . PRO A 1 548 ? 19.848 30.021 10.760 1.00 82.31 548 PRO A N 1
ATOM 4254 C CA . PRO A 1 548 ? 20.194 30.578 9.453 1.00 82.31 548 PRO A CA 1
ATOM 4255 C C . PRO A 1 548 ? 21.405 29.886 8.810 1.00 82.31 548 PRO A C 1
ATOM 4257 O O . PRO A 1 548 ? 22.522 29.977 9.313 1.00 82.31 548 PRO A O 1
ATOM 4260 N N . GLY A 1 549 ? 21.165 29.207 7.685 1.00 78.81 549 GLY A N 1
ATOM 4261 C CA . GLY A 1 549 ? 22.184 28.465 6.943 1.00 78.81 549 GLY A CA 1
ATOM 4262 C C . GLY A 1 549 ? 22.237 26.959 7.216 1.00 78.81 549 GLY A C 1
ATOM 4263 O O . GLY A 1 549 ? 22.897 26.278 6.442 1.00 78.81 549 GLY A O 1
ATOM 4264 N N . ALA A 1 550 ? 21.532 26.439 8.224 1.00 85.38 550 ALA A N 1
ATOM 4265 C CA . ALA A 1 550 ? 21.437 25.014 8.542 1.00 85.38 550 ALA A CA 1
ATOM 4266 C C . ALA A 1 550 ? 20.138 24.391 7.988 1.00 85.38 550 ALA A C 1
ATOM 4268 O O . ALA A 1 550 ? 19.087 25.041 8.031 1.00 85.38 550 ALA A O 1
ATOM 4269 N N . PRO A 1 551 ? 20.176 23.141 7.489 1.00 87.88 551 PRO A N 1
ATOM 4270 C CA . PRO A 1 551 ? 18.968 22.421 7.100 1.00 87.88 551 PRO A CA 1
ATOM 4271 C C . PRO A 1 551 ? 18.121 22.045 8.327 1.00 87.88 551 PRO A C 1
ATOM 4273 O O . PRO A 1 551 ? 18.623 21.954 9.451 1.00 87.88 551 PRO A O 1
ATOM 4276 N N . GLY A 1 552 ? 16.827 21.819 8.106 1.00 91.88 552 GLY A N 1
ATOM 4277 C CA . GLY A 1 552 ? 15.973 21.063 9.021 1.00 91.88 552 GLY A CA 1
ATOM 4278 C C . GLY A 1 552 ? 16.329 19.571 9.039 1.00 91.88 552 GLY A C 1
ATOM 4279 O O . GLY A 1 552 ? 17.357 19.151 8.503 1.00 91.88 552 GLY A O 1
ATOM 4280 N N . GLY A 1 553 ? 15.457 18.752 9.628 1.00 94.75 553 GLY A N 1
ATOM 4281 C CA . GLY A 1 553 ? 15.643 17.300 9.635 1.00 94.75 553 GLY A CA 1
ATOM 4282 C C . GLY A 1 553 ? 15.333 16.714 8.266 1.00 94.75 553 GLY A C 1
ATOM 4283 O O . GLY A 1 553 ? 14.195 16.791 7.798 1.00 94.75 553 GLY A O 1
ATOM 4284 N N . MET A 1 554 ? 16.337 16.138 7.611 1.00 95.56 554 MET A N 1
ATOM 4285 C CA . MET A 1 554 ? 16.205 15.597 6.259 1.00 95.56 554 MET A CA 1
ATOM 4286 C C . MET A 1 554 ? 15.906 14.101 6.335 1.00 95.56 554 MET A C 1
ATOM 4288 O O . MET A 1 554 ? 16.647 13.359 6.975 1.00 95.56 554 MET A O 1
ATOM 4292 N N . ASN A 1 555 ? 14.834 13.647 5.686 1.00 96.94 555 ASN A N 1
ATOM 4293 C CA . ASN A 1 555 ? 14.366 12.263 5.750 1.00 96.94 555 ASN A CA 1
ATOM 4294 C C . ASN A 1 555 ? 14.246 11.669 4.345 1.00 96.94 555 ASN A C 1
ATOM 4296 O O . ASN A 1 555 ? 13.610 12.259 3.475 1.00 96.94 555 ASN A O 1
ATOM 4300 N N . LEU A 1 556 ? 14.770 10.459 4.156 1.00 98.12 556 LEU A N 1
ATOM 4301 C CA . LEU A 1 556 ? 14.570 9.629 2.972 1.00 98.12 556 LEU A CA 1
ATOM 4302 C C . LEU A 1 556 ? 13.847 8.341 3.370 1.00 98.12 556 LEU A C 1
ATOM 4304 O O . LEU A 1 556 ? 14.380 7.533 4.122 1.00 98.12 556 LEU A O 1
ATOM 4308 N N . HIS A 1 557 ? 12.657 8.137 2.819 1.00 98.31 557 HIS A N 1
ATOM 4309 C CA . HIS A 1 557 ? 11.806 6.958 2.984 1.00 98.31 557 HIS A CA 1
ATOM 4310 C C . HIS A 1 557 ? 11.785 6.055 1.740 1.00 98.31 557 HIS A C 1
ATOM 4312 O O . HIS A 1 557 ? 11.026 5.092 1.696 1.00 98.31 557 HIS A O 1
ATOM 4318 N N . LEU A 1 558 ? 12.579 6.354 0.704 1.00 98.44 558 LEU A N 1
ATOM 4319 C CA . LEU A 1 558 ? 12.718 5.482 -0.465 1.00 98.44 558 LEU A CA 1
ATOM 4320 C C . LEU A 1 558 ? 13.298 4.119 -0.039 1.00 98.44 558 LEU A C 1
ATOM 4322 O O . LEU A 1 558 ? 14.434 4.090 0.436 1.00 98.44 558 LEU A O 1
ATOM 4326 N N . PRO A 1 559 ? 12.590 2.989 -0.242 1.00 98.69 559 PRO A N 1
ATOM 4327 C CA . PRO A 1 559 ? 13.159 1.682 0.053 1.00 98.69 559 PRO A CA 1
ATOM 4328 C C . PRO A 1 559 ? 14.305 1.331 -0.906 1.00 98.69 559 PRO A C 1
ATOM 4330 O O . PRO A 1 559 ? 14.142 1.392 -2.125 1.00 98.69 559 PRO A O 1
ATOM 4333 N N . ILE A 1 560 ? 15.444 0.900 -0.361 1.00 98.81 560 ILE A N 1
ATOM 4334 C CA . ILE A 1 560 ? 16.625 0.463 -1.124 1.00 98.81 560 ILE A CA 1
ATOM 4335 C C . ILE A 1 560 ? 16.893 -1.018 -0.794 1.00 98.81 560 ILE A C 1
ATOM 4337 O O . ILE A 1 560 ? 17.612 -1.305 0.168 1.00 98.81 560 ILE A O 1
ATOM 4341 N N . PRO A 1 561 ? 16.273 -1.972 -1.523 1.00 98.75 561 PRO A N 1
ATOM 4342 C CA . PRO A 1 561 ? 16.470 -3.407 -1.300 1.00 98.75 561 PRO A CA 1
ATOM 4343 C C . PRO A 1 561 ? 17.845 -3.906 -1.769 1.00 98.75 561 PRO A C 1
ATOM 4345 O O . PRO A 1 561 ? 18.399 -3.402 -2.747 1.00 98.75 561 PRO A O 1
ATOM 4348 N N . TYR A 1 562 ? 18.367 -4.939 -1.108 1.00 98.69 562 TYR A N 1
ATOM 4349 C CA . TYR A 1 562 ? 19.629 -5.610 -1.437 1.00 98.69 562 TYR A CA 1
ATOM 4350 C C . TYR A 1 562 ? 19.566 -7.105 -1.102 1.00 98.69 562 TYR A C 1
ATOM 4352 O O . TYR A 1 562 ? 18.919 -7.517 -0.137 1.00 98.69 562 TYR A O 1
ATOM 4360 N N . ALA A 1 563 ? 20.210 -7.939 -1.916 1.00 97.50 563 ALA A N 1
ATOM 4361 C CA . ALA A 1 563 ? 20.115 -9.394 -1.835 1.00 97.50 563 ALA A CA 1
ATOM 4362 C C . ALA A 1 563 ? 21.119 -10.021 -0.865 1.00 97.50 563 ALA A C 1
ATOM 4364 O O . ALA A 1 563 ? 20.847 -11.077 -0.291 1.00 97.50 563 ALA A O 1
ATOM 4365 N N . ARG A 1 564 ? 22.291 -9.405 -0.711 1.00 96.88 564 ARG A N 1
ATOM 4366 C CA . ARG A 1 564 ? 23.433 -9.992 -0.005 1.00 96.88 564 ARG A CA 1
ATOM 4367 C C . ARG A 1 564 ? 24.068 -9.063 1.009 1.00 96.88 564 ARG A C 1
ATOM 4369 O O . ARG A 1 564 ? 24.514 -9.552 2.043 1.00 96.88 564 ARG A O 1
ATOM 4376 N N . HIS A 1 565 ? 24.184 -7.778 0.689 1.00 98.38 565 HIS A N 1
ATOM 4377 C CA . HIS A 1 565 ? 24.955 -6.839 1.499 1.00 98.38 565 HIS A CA 1
ATOM 4378 C C . HIS A 1 565 ? 24.599 -5.390 1.171 1.00 98.38 565 HIS A C 1
ATOM 4380 O O . HIS A 1 565 ? 24.275 -5.075 0.026 1.00 98.38 565 HIS A O 1
ATOM 4386 N N . CYS A 1 566 ? 24.678 -4.511 2.164 1.00 98.75 566 CYS A N 1
ATOM 4387 C CA . CYS A 1 566 ? 24.575 -3.072 1.986 1.00 98.75 566 CYS A CA 1
ATOM 4388 C C . CYS A 1 566 ? 25.626 -2.362 2.834 1.00 98.75 566 CYS A C 1
ATOM 4390 O O . CYS A 1 566 ? 25.639 -2.490 4.060 1.00 98.75 566 CYS A O 1
ATOM 4392 N N . LYS A 1 567 ? 26.462 -1.553 2.182 1.00 98.69 567 LYS A N 1
ATOM 4393 C CA . LYS A 1 567 ? 27.350 -0.597 2.840 1.00 98.69 567 LYS A CA 1
ATOM 4394 C C . LYS A 1 567 ? 26.979 0.815 2.424 1.00 98.69 567 LYS A C 1
ATOM 4396 O O . LYS A 1 567 ? 26.927 1.115 1.232 1.00 98.69 567 LYS A O 1
ATOM 4401 N N . ILE A 1 568 ? 26.757 1.680 3.409 1.00 98.62 568 ILE A N 1
ATOM 4402 C CA . ILE A 1 568 ? 26.511 3.108 3.188 1.00 98.62 568 ILE A CA 1
ATOM 4403 C C . ILE A 1 568 ? 27.700 3.884 3.725 1.00 98.62 568 ILE A C 1
ATOM 4405 O O . ILE A 1 568 ? 28.083 3.700 4.885 1.00 98.62 568 ILE A O 1
ATOM 4409 N N . THR A 1 569 ? 28.277 4.750 2.899 1.00 98.00 569 THR A N 1
ATOM 4410 C CA . THR A 1 569 ? 29.423 5.574 3.283 1.00 98.00 569 THR A CA 1
ATOM 4411 C C . THR A 1 569 ? 29.161 7.059 3.071 1.00 98.00 569 THR A C 1
ATOM 4413 O O . THR A 1 569 ? 28.397 7.466 2.195 1.00 98.00 569 THR A O 1
ATOM 4416 N N . TRP A 1 570 ? 29.821 7.861 3.900 1.00 95.94 570 TRP A N 1
ATOM 4417 C CA . TRP A 1 570 ? 29.957 9.302 3.768 1.00 95.94 570 TRP A CA 1
ATOM 4418 C C . TRP A 1 570 ? 31.367 9.629 3.273 1.00 95.94 570 TRP A C 1
ATOM 4420 O O . TRP A 1 570 ? 32.357 9.299 3.925 1.00 95.94 570 TRP A O 1
ATOM 4430 N N . ASP A 1 571 ? 31.460 10.296 2.132 1.00 94.44 571 ASP A N 1
ATOM 4431 C CA . ASP A 1 571 ? 32.692 10.860 1.587 1.00 94.44 571 ASP A CA 1
ATOM 4432 C C . ASP A 1 571 ? 32.647 12.373 1.747 1.00 94.44 571 ASP A C 1
ATOM 4434 O O . ASP A 1 571 ? 31.991 13.094 0.992 1.00 94.44 571 ASP A O 1
ATOM 4438 N N . GLY A 1 572 ? 33.305 12.834 2.800 1.00 92.38 572 GLY A N 1
ATOM 4439 C CA . GLY A 1 572 ? 33.404 14.233 3.153 1.00 92.38 572 GLY A CA 1
ATOM 4440 C C . GLY A 1 572 ? 34.154 14.417 4.470 1.00 92.38 572 GLY A C 1
ATOM 4441 O O . GLY A 1 572 ? 34.616 13.447 5.087 1.00 92.38 572 GLY A O 1
ATOM 4442 N N . PRO A 1 573 ? 34.285 15.669 4.930 1.00 90.94 573 PRO A N 1
ATOM 4443 C CA . PRO A 1 573 ? 34.877 15.962 6.225 1.00 90.94 573 PRO A CA 1
ATOM 4444 C C . PRO A 1 573 ? 34.146 15.247 7.368 1.00 90.94 573 PRO A C 1
ATOM 4446 O O . PRO A 1 573 ? 32.923 15.095 7.351 1.00 90.94 573 PRO A O 1
ATOM 4449 N N . ASN A 1 574 ? 34.907 14.831 8.377 1.00 91.94 574 ASN A N 1
ATOM 4450 C CA . ASN A 1 574 ? 34.390 14.272 9.620 1.00 91.94 574 ASN A CA 1
ATOM 4451 C C . ASN A 1 574 ? 34.906 15.123 10.781 1.00 91.94 574 ASN A C 1
ATOM 4453 O O . ASN A 1 574 ? 36.120 15.252 10.944 1.00 91.94 574 ASN A O 1
ATOM 4457 N N . PHE A 1 575 ? 34.000 15.626 11.621 1.00 92.81 575 PHE A N 1
ATOM 4458 C CA . PHE A 1 575 ? 34.332 16.342 12.853 1.00 92.81 575 PHE A CA 1
ATOM 4459 C C . PHE A 1 575 ? 35.403 15.644 13.705 1.00 92.81 575 PHE A C 1
ATOM 4461 O O . PHE A 1 575 ? 36.281 16.311 14.244 1.00 92.81 575 PHE A O 1
ATOM 4468 N N . ARG A 1 576 ? 35.384 14.309 13.819 1.00 92.06 576 ARG A N 1
ATOM 4469 C CA . ARG A 1 576 ? 36.380 13.552 14.601 1.00 92.06 576 ARG A CA 1
ATOM 4470 C C . ARG A 1 576 ? 37.802 13.672 14.042 1.00 92.06 576 ARG A C 1
ATOM 4472 O O . ARG A 1 576 ? 38.754 13.452 14.780 1.00 92.06 576 ARG A O 1
ATOM 4479 N N . ALA A 1 577 ? 37.946 14.033 12.767 1.00 90.56 577 ALA A N 1
ATOM 4480 C CA . ALA A 1 577 ? 39.229 14.300 12.125 1.00 90.56 577 ALA A CA 1
ATOM 4481 C C . ALA A 1 577 ? 39.558 15.801 12.038 1.00 90.56 577 ALA A C 1
ATOM 4483 O O . ALA A 1 577 ? 40.726 16.175 12.094 1.00 90.56 577 ALA A O 1
ATOM 4484 N N . THR A 1 578 ? 38.554 16.665 11.862 1.00 92.69 578 THR A N 1
ATOM 4485 C CA . THR A 1 578 ? 38.764 18.093 11.567 1.00 92.69 578 THR A CA 1
ATOM 4486 C C . THR A 1 578 ? 38.591 19.013 12.768 1.00 92.69 578 THR A C 1
ATOM 4488 O O . THR A 1 578 ? 39.118 20.124 12.754 1.00 92.69 578 THR A O 1
ATOM 4491 N N . HIS A 1 579 ? 37.830 18.584 13.777 1.00 92.50 579 HIS A N 1
ATOM 4492 C CA . HIS A 1 579 ? 37.376 19.380 14.919 1.00 92.50 579 HIS A CA 1
ATOM 4493 C C . HIS A 1 579 ? 36.649 20.685 14.544 1.00 92.50 579 HIS A C 1
ATOM 4495 O O . HIS A 1 579 ? 36.548 21.599 15.363 1.00 92.50 579 HIS A O 1
ATOM 4501 N N . ARG A 1 580 ? 36.120 20.790 13.316 1.00 90.31 580 ARG A N 1
ATOM 4502 C CA . ARG A 1 580 ? 35.318 21.938 12.874 1.00 90.31 580 ARG A CA 1
ATOM 4503 C C . ARG A 1 580 ? 33.839 21.636 13.059 1.00 90.31 580 ARG A C 1
ATOM 4505 O O . ARG A 1 580 ? 33.359 20.627 12.553 1.00 90.31 580 ARG A O 1
ATOM 4512 N N . GLY A 1 581 ? 33.107 22.523 13.739 1.00 85.31 581 GLY A N 1
ATOM 4513 C CA . GLY A 1 581 ? 31.668 22.347 13.991 1.00 85.31 581 GLY A CA 1
ATOM 4514 C C . GLY A 1 581 ? 30.854 22.116 12.712 1.00 85.31 581 GLY A C 1
ATOM 4515 O O . GLY A 1 581 ? 29.943 21.298 12.692 1.00 85.31 581 GLY A O 1
ATOM 4516 N N . GLU A 1 582 ? 31.254 22.732 11.599 1.00 86.50 582 GLU A N 1
ATOM 4517 C CA . GLU A 1 582 ? 30.604 22.541 10.297 1.00 86.50 582 GLU A CA 1
ATOM 4518 C C . GLU A 1 582 ? 30.659 21.106 9.741 1.00 86.50 582 GLU A C 1
ATOM 4520 O O . GLU A 1 582 ? 29.904 20.773 8.827 1.00 86.50 582 GLU A O 1
ATOM 4525 N N . ASP A 1 583 ? 31.493 20.241 10.324 1.00 90.62 583 ASP A N 1
ATOM 4526 C CA . ASP A 1 583 ? 31.676 18.834 9.956 1.00 90.62 583 ASP A CA 1
ATOM 4527 C C . ASP A 1 583 ? 30.946 17.862 10.909 1.00 90.62 583 ASP A C 1
ATOM 4529 O O . ASP A 1 583 ? 31.128 16.641 10.820 1.00 90.62 583 ASP A O 1
ATOM 4533 N N . GLN A 1 584 ? 30.126 18.378 11.836 1.00 91.81 584 GLN A N 1
ATOM 4534 C CA . GLN A 1 584 ? 29.242 17.569 12.684 1.00 91.81 584 GLN A CA 1
ATOM 4535 C C . GLN A 1 584 ? 28.083 17.000 11.860 1.00 91.81 584 GLN A C 1
ATOM 4537 O O . GLN A 1 584 ? 27.433 17.721 11.093 1.00 91.81 584 GLN A O 1
ATOM 4542 N N . ARG A 1 585 ? 27.846 15.694 11.979 1.00 91.44 585 ARG A N 1
ATOM 4543 C CA . ARG A 1 585 ? 26.817 14.962 11.235 1.00 91.44 585 ARG A CA 1
ATOM 4544 C C . ARG A 1 585 ? 26.046 14.070 12.195 1.00 91.44 585 ARG A C 1
ATOM 4546 O O . ARG A 1 585 ? 26.653 13.201 12.810 1.00 91.44 585 ARG A O 1
ATOM 4553 N N . TRP A 1 586 ? 24.736 14.243 12.255 1.00 95.31 586 TRP A N 1
ATOM 4554 C CA . TRP A 1 586 ? 23.841 13.334 12.961 1.00 95.31 586 TRP A CA 1
ATOM 4555 C C . TRP A 1 586 ? 23.130 12.474 11.932 1.00 95.31 586 TRP A C 1
ATOM 4557 O O . TRP A 1 586 ? 22.734 12.982 10.878 1.00 95.31 586 TRP A O 1
ATOM 4567 N N . TYR A 1 587 ? 22.995 11.180 12.196 1.00 97.12 587 TYR A N 1
ATOM 4568 C CA . TYR A 1 587 ? 22.266 10.303 11.293 1.00 97.12 587 TYR A CA 1
ATOM 4569 C C . TYR A 1 587 ? 21.597 9.144 12.019 1.00 97.12 587 TYR A C 1
ATOM 4571 O O . TYR A 1 587 ? 22.127 8.606 12.986 1.00 97.12 587 TYR A O 1
ATOM 4579 N N . ASN A 1 588 ? 20.470 8.714 11.457 1.00 98.38 588 ASN A N 1
ATOM 4580 C CA . ASN A 1 588 ? 19.721 7.528 11.847 1.00 98.38 588 ASN A CA 1
ATOM 4581 C C . ASN A 1 588 ? 19.343 6.761 10.577 1.00 98.38 588 ASN A C 1
ATOM 4583 O O . ASN A 1 588 ? 18.641 7.288 9.719 1.00 98.38 588 ASN A O 1
ATOM 4587 N N . ILE A 1 589 ? 19.820 5.528 10.433 1.00 98.69 589 ILE A N 1
ATOM 4588 C CA . ILE A 1 589 ? 19.557 4.649 9.291 1.00 98.69 589 ILE A CA 1
ATOM 4589 C C . ILE A 1 589 ? 18.807 3.423 9.796 1.00 98.69 589 ILE A C 1
ATOM 4591 O O . ILE A 1 589 ? 19.345 2.635 10.571 1.00 98.69 589 ILE A O 1
ATOM 4595 N N . GLU A 1 590 ? 17.580 3.251 9.329 1.00 98.56 590 GLU A N 1
ATOM 4596 C CA . GLU A 1 590 ? 16.692 2.143 9.670 1.00 98.56 590 GLU A CA 1
ATOM 4597 C C . GLU A 1 590 ? 16.578 1.199 8.466 1.00 98.56 590 GLU A C 1
ATOM 4599 O O . GLU A 1 590 ? 16.416 1.628 7.311 1.00 98.56 590 GLU A O 1
ATOM 4604 N N . TYR A 1 591 ? 16.757 -0.094 8.724 1.00 98.75 591 TYR A N 1
ATOM 4605 C CA . TYR A 1 591 ? 16.787 -1.127 7.701 1.00 98.75 591 TYR A CA 1
ATOM 4606 C C . TYR A 1 591 ? 16.227 -2.465 8.188 1.00 98.75 591 TYR A C 1
ATOM 4608 O O . TYR A 1 591 ? 16.509 -2.948 9.288 1.00 98.75 591 TYR A O 1
ATOM 4616 N N . ARG A 1 592 ? 15.534 -3.138 7.270 1.00 98.38 592 ARG A N 1
ATOM 4617 C CA . ARG A 1 592 ? 15.047 -4.502 7.444 1.00 98.38 592 ARG A CA 1
ATOM 4618 C C . ARG A 1 592 ? 16.161 -5.496 7.174 1.00 98.38 592 ARG A C 1
ATOM 4620 O O . ARG A 1 592 ? 16.849 -5.398 6.157 1.00 98.38 592 ARG A O 1
ATOM 4627 N N . THR A 1 593 ? 16.255 -6.513 8.021 1.00 98.12 593 THR A N 1
ATOM 4628 C CA . THR A 1 593 ? 17.031 -7.735 7.771 1.00 98.12 593 THR A CA 1
ATOM 4629 C C . THR A 1 593 ? 16.068 -8.907 7.615 1.00 98.12 593 THR A C 1
ATOM 4631 O O . THR A 1 593 ? 15.313 -9.216 8.540 1.00 98.12 593 THR A O 1
ATOM 4634 N N . TYR A 1 594 ? 16.075 -9.556 6.452 1.00 96.94 594 TYR A N 1
ATOM 4635 C CA . TYR A 1 594 ? 15.241 -10.725 6.174 1.00 96.94 594 TYR A CA 1
ATOM 4636 C C . TYR A 1 594 ? 15.955 -12.024 6.560 1.00 96.94 594 TYR A C 1
ATOM 4638 O O . TYR A 1 594 ? 17.182 -12.088 6.641 1.00 96.94 594 TYR A O 1
ATOM 4646 N N . GLU A 1 595 ? 15.185 -13.097 6.756 1.00 91.56 595 GLU A N 1
ATOM 4647 C CA . GLU A 1 595 ? 15.756 -14.428 6.975 1.00 91.56 595 GLU A CA 1
ATOM 4648 C C . GLU A 1 595 ? 16.664 -14.851 5.810 1.00 91.56 595 GLU A C 1
ATOM 4650 O O . GLU A 1 595 ? 16.384 -14.573 4.636 1.00 91.56 595 GLU A O 1
ATOM 4655 N N . ALA A 1 596 ? 17.737 -15.578 6.130 1.00 88.62 596 ALA A N 1
ATOM 4656 C CA . ALA A 1 596 ? 18.677 -16.077 5.137 1.00 88.62 596 ALA A CA 1
ATOM 4657 C C . ALA A 1 596 ? 17.968 -16.880 4.028 1.00 88.62 596 ALA A C 1
ATOM 4659 O O . ALA A 1 596 ? 17.111 -17.733 4.271 1.00 88.62 596 ALA A O 1
ATOM 4660 N N . GLY A 1 597 ? 18.334 -16.601 2.775 1.00 85.75 597 GLY A N 1
ATOM 4661 C CA . GLY A 1 597 ? 17.716 -17.218 1.602 1.00 85.75 597 GLY A CA 1
ATOM 4662 C C . GLY A 1 597 ? 16.341 -16.653 1.234 1.00 85.75 597 GLY A C 1
ATOM 4663 O O . GLY A 1 597 ? 15.674 -17.241 0.379 1.00 85.75 597 GLY A O 1
ATOM 4664 N N . THR A 1 598 ? 15.893 -15.562 1.861 1.00 92.81 598 THR A N 1
ATOM 4665 C CA . THR A 1 598 ? 14.806 -14.731 1.329 1.00 92.81 598 THR A CA 1
ATOM 4666 C C . THR A 1 598 ? 15.254 -14.122 0.005 1.00 92.81 598 THR A C 1
ATOM 4668 O O . THR A 1 598 ? 16.330 -13.536 -0.079 1.00 92.81 598 THR A O 1
ATOM 4671 N N . ALA A 1 599 ? 14.442 -14.280 -1.039 1.00 94.31 599 ALA A N 1
ATOM 4672 C CA . ALA A 1 599 ? 14.750 -13.707 -2.338 1.00 94.31 599 ALA A CA 1
ATOM 4673 C C . ALA A 1 599 ? 14.463 -12.201 -2.311 1.00 94.31 599 ALA A C 1
ATOM 4675 O O . ALA A 1 599 ? 13.318 -11.782 -2.143 1.00 94.31 599 ALA A O 1
ATOM 4676 N N . VAL A 1 600 ? 15.501 -11.393 -2.484 1.00 97.25 600 VAL A N 1
ATOM 4677 C CA . VAL A 1 600 ? 15.402 -9.939 -2.624 1.00 97.25 600 VAL A CA 1
ATOM 4678 C C . VAL A 1 600 ? 16.078 -9.567 -3.935 1.00 97.25 600 VAL A C 1
ATOM 4680 O O . VAL A 1 600 ? 17.153 -10.072 -4.247 1.00 97.25 600 VAL A O 1
ATOM 4683 N N . LYS A 1 601 ? 15.432 -8.717 -4.728 1.00 97.56 601 LYS A N 1
ATOM 4684 C CA . LYS A 1 601 ? 16.027 -8.111 -5.912 1.00 97.56 601 LYS A CA 1
ATOM 4685 C C . LYS A 1 601 ? 16.685 -6.804 -5.501 1.00 97.56 601 LYS A C 1
ATOM 4687 O O . LYS A 1 601 ? 16.023 -5.913 -4.973 1.00 97.56 601 LYS A O 1
ATOM 4692 N N . THR A 1 602 ? 17.975 -6.710 -5.773 1.00 98.44 602 THR A N 1
ATOM 4693 C CA . THR A 1 602 ? 18.783 -5.543 -5.435 1.00 98.44 602 THR A CA 1
ATOM 4694 C C . THR A 1 602 ? 18.382 -4.327 -6.246 1.00 98.44 602 THR A C 1
ATOM 4696 O O . THR A 1 602 ? 18.107 -4.416 -7.445 1.00 98.44 602 THR A O 1
ATOM 4699 N N . PHE A 1 603 ? 18.341 -3.191 -5.560 1.00 98.56 603 PHE A N 1
ATOM 4700 C CA . PHE A 1 603 ? 18.007 -1.894 -6.114 1.00 98.56 603 PHE A CA 1
ATOM 4701 C C . PHE A 1 603 ? 18.907 -1.535 -7.301 1.00 98.56 603 PHE A C 1
ATOM 4703 O O . PHE A 1 603 ? 20.124 -1.711 -7.262 1.00 98.56 603 PHE A O 1
ATOM 4710 N N . THR A 1 604 ? 18.308 -0.942 -8.336 1.00 97.56 604 THR A N 1
ATOM 4711 C CA . THR A 1 604 ? 19.038 -0.308 -9.440 1.00 97.56 604 THR A CA 1
ATOM 4712 C C . THR A 1 604 ? 18.361 0.999 -9.848 1.00 97.56 604 THR A C 1
ATOM 4714 O O . THR A 1 604 ? 17.138 1.138 -9.764 1.00 97.56 604 THR A O 1
ATOM 4717 N N . LEU A 1 605 ? 19.142 1.951 -10.368 1.00 96.00 605 LEU A N 1
ATOM 4718 C CA . LEU A 1 605 ? 18.594 3.194 -10.926 1.00 96.00 605 LEU A CA 1
ATOM 4719 C C . LEU A 1 605 ? 17.675 2.940 -12.131 1.00 96.00 605 LEU A C 1
ATOM 4721 O O . LEU A 1 605 ? 16.735 3.698 -12.357 1.00 96.00 605 LEU A O 1
ATOM 4725 N N . GLU A 1 606 ? 17.927 1.883 -12.906 1.00 93.69 606 GLU A N 1
ATOM 4726 C CA . GLU A 1 606 ? 17.050 1.474 -14.006 1.00 93.69 606 GLU A CA 1
ATOM 4727 C C . GLU A 1 606 ? 15.676 1.036 -13.490 1.00 93.69 606 GLU A C 1
ATOM 4729 O O . GLU A 1 606 ? 14.656 1.498 -14.001 1.00 93.69 606 GLU A O 1
ATOM 4734 N N . GLU A 1 607 ? 15.634 0.214 -12.438 1.00 91.50 607 GLU A N 1
ATOM 4735 C CA . GLU A 1 607 ? 14.376 -0.205 -11.823 1.00 91.50 607 GLU A CA 1
ATOM 4736 C C . GLU A 1 607 ? 13.624 0.976 -11.204 1.00 91.50 607 GLU A C 1
ATOM 4738 O O . GLU A 1 607 ? 12.411 1.073 -11.382 1.00 91.50 607 GLU A O 1
ATOM 4743 N N . LEU A 1 608 ? 14.320 1.912 -10.552 1.00 96.00 608 LEU A N 1
ATOM 4744 C CA . LEU A 1 608 ? 13.696 3.137 -10.046 1.00 96.00 608 LEU A CA 1
ATOM 4745 C C . LEU A 1 608 ? 13.069 3.963 -11.182 1.00 96.00 608 LEU A C 1
ATOM 4747 O O . LEU A 1 608 ? 11.918 4.385 -11.071 1.00 96.00 608 LEU A O 1
ATOM 4751 N N . ARG A 1 609 ? 13.783 4.148 -12.303 1.00 93.56 609 ARG A N 1
ATOM 4752 C CA . ARG A 1 609 ? 13.251 4.842 -13.492 1.00 93.56 609 ARG A CA 1
ATOM 4753 C C . ARG A 1 609 ? 12.036 4.117 -14.068 1.00 93.56 609 ARG A C 1
ATOM 4755 O O . ARG A 1 609 ? 11.051 4.766 -14.413 1.00 93.56 609 ARG A O 1
ATOM 4762 N N . ALA A 1 610 ? 12.075 2.787 -14.136 1.00 87.25 610 ALA A N 1
ATOM 4763 C CA . ALA A 1 610 ? 10.943 1.973 -14.575 1.00 87.25 610 ALA A CA 1
ATOM 4764 C C . ALA A 1 610 ? 9.752 2.046 -13.598 1.00 87.25 610 ALA A C 1
ATOM 4766 O O . ALA A 1 610 ? 8.599 1.967 -14.021 1.00 87.25 610 ALA A O 1
ATOM 4767 N N . ALA A 1 611 ? 10.013 2.246 -12.303 1.00 87.19 611 ALA A N 1
ATOM 4768 C CA . ALA A 1 611 ? 9.011 2.371 -11.248 1.00 87.19 611 ALA A CA 1
ATOM 4769 C C . ALA A 1 611 ? 8.460 3.797 -11.070 1.00 87.19 611 ALA A C 1
ATOM 4771 O O . ALA A 1 611 ? 7.637 4.010 -10.179 1.00 87.19 611 ALA A O 1
ATOM 4772 N N . ARG A 1 612 ? 8.846 4.769 -11.909 1.00 89.75 612 ARG A N 1
ATOM 4773 C CA . ARG A 1 612 ? 8.484 6.191 -11.757 1.00 89.75 612 ARG A CA 1
ATOM 4774 C C . ARG A 1 612 ? 6.987 6.432 -11.520 1.00 89.75 612 ARG A C 1
ATOM 4776 O O . ARG A 1 612 ? 6.621 7.141 -10.592 1.00 89.75 612 ARG A O 1
ATOM 4783 N N . THR A 1 613 ? 6.108 5.800 -12.295 1.00 88.56 613 THR A N 1
ATOM 4784 C CA . THR A 1 613 ? 4.648 5.954 -12.127 1.00 88.56 613 THR A CA 1
ATOM 4785 C C . THR A 1 613 ? 4.131 5.349 -10.817 1.00 88.56 613 THR A C 1
ATOM 4787 O O . THR A 1 613 ? 3.125 5.799 -10.264 1.00 88.56 613 THR A O 1
ATOM 4790 N N . THR A 1 614 ? 4.813 4.322 -10.301 1.00 89.81 614 THR A N 1
ATOM 4791 C CA . THR A 1 614 ? 4.517 3.732 -8.990 1.00 89.81 614 THR A CA 1
ATOM 4792 C C . THR A 1 614 ? 4.948 4.675 -7.875 1.00 89.81 614 THR A C 1
ATOM 4794 O O . THR A 1 614 ? 4.155 4.891 -6.962 1.00 89.81 614 THR A O 1
ATOM 4797 N N . VAL A 1 615 ? 6.138 5.272 -7.987 1.00 95.25 615 VAL A N 1
ATOM 4798 C CA . VAL A 1 615 ? 6.650 6.304 -7.072 1.00 95.25 615 VAL A CA 1
ATOM 4799 C C . VAL A 1 615 ? 5.684 7.488 -7.004 1.00 95.25 615 VAL A C 1
ATOM 4801 O O . VAL A 1 615 ? 5.153 7.759 -5.934 1.00 95.25 615 VAL A O 1
ATOM 4804 N N . GLU A 1 616 ? 5.336 8.096 -8.142 1.00 94.19 616 GLU A N 1
ATOM 4805 C CA . GLU A 1 616 ? 4.417 9.249 -8.205 1.00 94.19 616 GLU A CA 1
ATOM 4806 C C . GLU A 1 616 ? 3.035 8.921 -7.602 1.00 94.19 616 GLU A C 1
ATOM 4808 O O . GLU A 1 616 ? 2.397 9.740 -6.936 1.00 94.19 616 GLU A O 1
ATOM 4813 N N . ARG A 1 617 ? 2.545 7.687 -7.800 1.00 94.81 617 ARG A N 1
ATOM 4814 C CA . ARG A 1 617 ? 1.301 7.225 -7.169 1.00 94.81 617 ARG A CA 1
ATOM 4815 C C . ARG A 1 617 ? 1.449 7.112 -5.654 1.00 94.81 617 ARG A C 1
ATOM 4817 O O . ARG A 1 617 ? 0.524 7.527 -4.958 1.00 94.81 617 ARG A O 1
ATOM 4824 N N . VAL A 1 618 ? 2.537 6.521 -5.166 1.00 96.75 618 VAL A N 1
ATOM 4825 C CA . VAL A 1 618 ? 2.812 6.379 -3.730 1.00 96.75 618 VAL A CA 1
ATOM 4826 C C . VAL A 1 618 ? 2.922 7.750 -3.081 1.00 96.75 618 VAL A C 1
ATOM 4828 O O . VAL A 1 618 ? 2.228 7.990 -2.100 1.00 96.75 618 VAL A O 1
ATOM 4831 N N . GLU A 1 619 ? 3.679 8.672 -3.673 1.00 97.38 619 GLU A N 1
ATOM 4832 C CA . GLU A 1 619 ? 3.846 10.034 -3.161 1.00 97.38 619 GLU A CA 1
ATOM 4833 C C . GLU A 1 619 ? 2.501 10.752 -3.006 1.00 97.38 619 GLU A C 1
ATOM 4835 O O . GLU A 1 619 ? 2.177 11.236 -1.922 1.00 97.38 619 GLU A O 1
ATOM 4840 N N . ARG A 1 620 ? 1.664 10.738 -4.053 1.00 96.69 620 ARG A N 1
ATOM 4841 C CA . ARG A 1 620 ? 0.313 11.316 -3.991 1.00 96.69 620 ARG A CA 1
ATOM 4842 C C . ARG A 1 620 ? -0.557 10.643 -2.930 1.00 96.69 620 ARG A C 1
ATOM 4844 O O . ARG A 1 620 ? -1.261 11.333 -2.209 1.00 96.69 620 ARG A O 1
ATOM 4851 N N . THR A 1 621 ? -0.527 9.314 -2.852 1.00 95.81 621 THR A N 1
ATOM 4852 C CA . THR A 1 621 ? -1.376 8.548 -1.920 1.00 95.81 621 THR A CA 1
ATOM 4853 C C . THR A 1 621 ? -0.974 8.801 -0.468 1.00 95.81 621 THR A C 1
ATOM 4855 O O . THR A 1 621 ? -1.832 8.873 0.398 1.00 95.81 621 THR A O 1
ATOM 4858 N N . LEU A 1 622 ? 0.319 8.975 -0.191 1.00 96.75 622 LEU A N 1
ATOM 4859 C CA . LEU A 1 622 ? 0.809 9.312 1.144 1.00 96.75 622 LEU A CA 1
ATOM 4860 C C . LEU A 1 622 ? 0.426 10.737 1.570 1.00 96.75 622 LEU A C 1
ATOM 4862 O O . LEU A 1 622 ? 0.165 10.961 2.749 1.00 96.75 622 LEU A O 1
ATOM 4866 N N . LEU A 1 623 ? 0.403 11.692 0.633 1.00 95.25 623 LEU A N 1
ATOM 4867 C CA . LEU A 1 623 ? -0.011 13.078 0.898 1.00 95.25 623 LEU A CA 1
ATOM 4868 C C . LEU A 1 623 ? -1.534 13.233 1.023 1.00 95.25 623 LEU A C 1
ATOM 4870 O O . LEU A 1 623 ? -1.998 14.107 1.752 1.00 95.25 623 LEU A O 1
ATOM 4874 N N . ASP A 1 624 ? -2.298 12.382 0.340 1.00 94.06 624 ASP A N 1
ATOM 4875 C CA . ASP A 1 624 ? -3.761 12.347 0.382 1.00 94.06 624 ASP A CA 1
ATOM 4876 C C . ASP A 1 624 ? -4.258 10.914 0.657 1.00 94.06 624 ASP A C 1
ATOM 4878 O O . ASP A 1 624 ? -4.659 10.197 -0.271 1.00 94.06 624 ASP A O 1
ATOM 4882 N N . PRO A 1 625 ? -4.161 10.443 1.919 1.00 93.12 625 PRO A N 1
ATOM 4883 C CA . PRO A 1 625 ? -4.537 9.084 2.282 1.00 93.12 625 PRO A CA 1
ATOM 4884 C C . PRO A 1 625 ? -6.035 8.859 2.051 1.00 93.12 625 PRO A C 1
ATOM 4886 O O . PRO A 1 625 ? -6.854 9.592 2.612 1.00 93.12 625 PRO A O 1
ATOM 4889 N N . PRO A 1 626 ? -6.429 7.838 1.271 1.00 88.06 626 PRO A N 1
ATOM 4890 C CA . PRO A 1 626 ? -7.836 7.566 1.034 1.00 88.06 626 PRO A CA 1
ATOM 4891 C C . PRO A 1 626 ? -8.510 7.084 2.319 1.00 88.06 626 PRO A C 1
ATOM 4893 O O . PRO A 1 626 ? -7.952 6.283 3.074 1.00 88.06 626 PRO A O 1
ATOM 4896 N N . ASP A 1 627 ? -9.754 7.501 2.532 1.00 81.12 627 ASP A N 1
ATOM 4897 C CA . ASP A 1 627 ? -10.593 6.874 3.545 1.00 81.12 627 ASP A CA 1
ATOM 4898 C C . ASP A 1 627 ? -10.959 5.451 3.088 1.00 81.12 627 ASP A C 1
ATOM 4900 O O . ASP A 1 627 ? -11.339 5.209 1.937 1.00 81.12 627 ASP A O 1
ATOM 4904 N N . LEU A 1 628 ? -10.853 4.479 3.992 1.00 69.75 628 LEU A N 1
ATOM 4905 C CA . LEU A 1 628 ? -11.190 3.083 3.713 1.00 69.75 628 LEU A CA 1
ATOM 4906 C C . LEU A 1 628 ? -12.679 2.863 4.023 1.00 69.75 628 LEU A C 1
ATOM 4908 O O . LEU A 1 628 ? -13.057 2.590 5.162 1.00 69.75 628 LEU A O 1
ATOM 4912 N N . VAL A 1 629 ? -13.536 3.045 3.013 1.00 62.41 629 VAL A N 1
ATOM 4913 C CA . VAL A 1 629 ? -14.980 3.302 3.215 1.00 62.41 629 VAL A CA 1
ATOM 4914 C C . VAL A 1 629 ? -15.942 2.142 2.916 1.00 62.41 629 VAL A C 1
ATOM 4916 O O . VAL A 1 629 ? -17.147 2.315 3.084 1.00 62.41 629 VAL A O 1
ATOM 4919 N N . ASP A 1 630 ? -15.459 0.968 2.507 1.00 62.16 630 ASP A N 1
ATOM 4920 C CA . ASP A 1 630 ? -16.333 -0.163 2.160 1.00 62.16 630 ASP A CA 1
ATOM 4921 C C . ASP A 1 630 ? -16.776 -0.955 3.413 1.00 62.16 630 ASP A C 1
ATOM 4923 O O . ASP A 1 630 ? -15.944 -1.586 4.067 1.00 62.16 630 ASP A O 1
ATOM 4927 N N . GLY A 1 631 ? -18.089 -1.001 3.693 1.00 75.06 631 GLY A N 1
ATOM 4928 C CA . GLY A 1 631 ? -18.723 -1.990 4.584 1.00 75.06 631 GLY A CA 1
ATOM 4929 C C . GLY A 1 631 ? -19.691 -1.427 5.639 1.00 75.06 631 GLY A C 1
ATOM 4930 O O . GLY A 1 631 ? -20.382 -0.435 5.397 1.00 75.06 631 GLY A O 1
ATOM 4931 N N . PHE A 1 632 ? -19.834 -2.107 6.785 1.00 85.25 632 PHE A N 1
ATOM 4932 C CA . PHE A 1 632 ? -20.819 -1.734 7.812 1.00 85.25 632 PHE A CA 1
ATOM 4933 C C . PHE A 1 632 ? -20.418 -0.428 8.498 1.00 85.25 632 PHE A C 1
ATOM 4935 O O . PHE A 1 632 ? -19.290 -0.296 8.974 1.00 85.25 632 PHE A O 1
ATOM 4942 N N . THR A 1 633 ? -21.366 0.506 8.581 1.00 90.75 633 THR A N 1
ATOM 4943 C CA . THR A 1 633 ? -21.188 1.808 9.230 1.00 90.75 633 THR A CA 1
ATOM 4944 C C . THR A 1 633 ? -21.933 1.840 10.557 1.00 90.75 633 THR A C 1
ATOM 4946 O O . THR A 1 633 ? -23.146 1.641 10.608 1.00 90.75 633 THR A O 1
ATOM 4949 N N . LEU A 1 634 ? -21.202 2.153 11.619 1.00 89.19 634 LEU A N 1
ATOM 4950 C CA . LEU A 1 634 ? -21.708 2.426 12.952 1.00 89.19 634 LEU A CA 1
ATOM 4951 C C . LEU A 1 634 ? -21.709 3.934 13.188 1.00 89.19 634 LEU A C 1
ATOM 4953 O O . LEU A 1 634 ? -20.704 4.597 12.941 1.00 89.19 634 LEU A O 1
ATOM 4957 N N . LYS A 1 635 ? -22.808 4.470 13.717 1.00 89.81 635 LYS A N 1
ATOM 4958 C CA . LYS A 1 635 ? -22.880 5.855 14.192 1.00 89.81 635 LYS A CA 1
ATOM 4959 C C . LYS A 1 635 ? -23.296 5.856 15.651 1.00 89.81 635 LYS A C 1
ATOM 4961 O O . LYS A 1 635 ? -24.298 5.238 16.001 1.00 89.81 635 LYS A O 1
ATOM 4966 N N . ALA A 1 636 ? -22.541 6.556 16.485 1.00 85.56 636 ALA A N 1
ATOM 4967 C CA . ALA A 1 636 ? -22.856 6.750 17.891 1.00 85.56 636 ALA A CA 1
ATOM 4968 C C . ALA A 1 636 ? -22.767 8.239 18.216 1.00 85.56 636 ALA A C 1
ATOM 4970 O O . ALA A 1 636 ? -21.734 8.866 18.020 1.00 85.56 636 ALA A O 1
ATOM 4971 N N . SER A 1 637 ? -23.849 8.817 18.723 1.00 89.25 637 SER A N 1
ATOM 4972 C CA . SER A 1 637 ? -23.873 10.209 19.171 1.00 89.25 637 SER A CA 1
ATOM 4973 C C . SER A 1 637 ? -24.484 10.297 20.558 1.00 89.25 637 SER A C 1
ATOM 4975 O O . SER A 1 637 ? -25.442 9.580 20.845 1.00 89.25 637 SER A O 1
ATOM 4977 N N . GLY A 1 638 ? -23.974 11.180 21.411 1.00 90.62 638 GLY A N 1
ATOM 4978 C CA . GLY A 1 638 ? -24.512 11.332 22.759 1.00 90.62 638 GLY A CA 1
ATOM 4979 C C . GLY A 1 638 ? -24.073 12.608 23.459 1.00 90.62 638 GLY A C 1
ATOM 4980 O O . GLY A 1 638 ? -22.980 13.119 23.223 1.00 90.62 638 GLY A O 1
ATOM 4981 N N . TYR A 1 639 ? -24.939 13.092 24.349 1.00 96.62 639 TYR A N 1
ATOM 4982 C CA . TYR A 1 639 ? -24.611 14.104 25.348 1.00 96.62 639 TYR A CA 1
ATOM 4983 C C . TYR A 1 639 ? -24.197 13.390 26.637 1.00 96.62 639 TYR A C 1
ATOM 4985 O O . TYR A 1 639 ? -25.016 12.745 27.292 1.00 96.62 639 TYR A O 1
ATOM 4993 N N . LEU A 1 640 ? -22.912 13.454 26.973 1.00 97.31 640 LEU A N 1
ATOM 4994 C CA . LEU A 1 640 ? -22.314 12.727 28.085 1.00 97.31 640 LEU A CA 1
ATOM 4995 C C . LEU A 1 640 ? -22.022 13.687 29.235 1.00 97.31 640 LEU A C 1
ATOM 4997 O O . LEU A 1 640 ? -21.096 14.495 29.162 1.00 97.31 640 LEU A O 1
ATOM 5001 N N . GLY A 1 641 ? -22.783 13.570 30.322 1.00 97.31 641 GLY A N 1
ATOM 5002 C CA . GLY A 1 641 ? -22.440 14.212 31.591 1.00 97.31 641 GLY A CA 1
ATOM 5003 C C . GLY A 1 641 ? -21.148 13.647 32.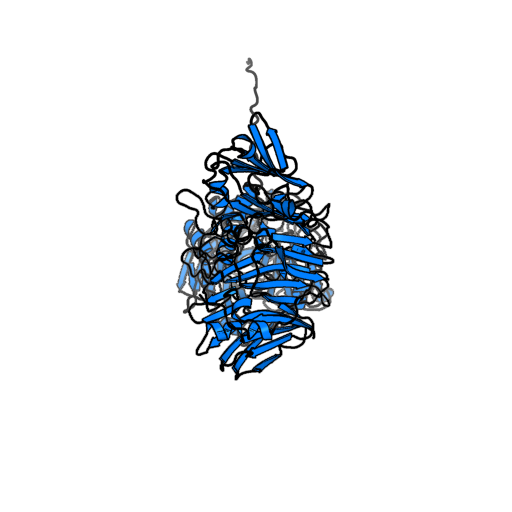209 1.00 97.31 641 GLY A C 1
ATOM 5004 O O . GLY A 1 641 ? -20.574 12.687 31.689 1.00 97.31 641 GLY A O 1
ATOM 5005 N N . PRO A 1 642 ? -20.684 14.208 33.336 1.00 96.00 642 PRO A N 1
ATOM 5006 C CA . PRO A 1 642 ? -19.518 13.694 34.051 1.00 96.00 642 PRO A CA 1
ATOM 5007 C C . PRO A 1 642 ? -19.656 12.205 34.392 1.00 96.00 642 PRO A C 1
ATOM 5009 O O . PRO A 1 642 ? -20.668 11.779 34.943 1.00 96.00 642 PRO A O 1
ATOM 5012 N N . SER A 1 643 ? -18.625 11.414 34.094 1.00 93.00 643 SER A N 1
ATOM 5013 C CA . SER A 1 643 ? -18.584 9.944 34.231 1.00 93.00 643 SER A CA 1
ATOM 5014 C C . SER A 1 643 ? -19.580 9.161 33.360 1.00 93.00 643 SER A C 1
ATOM 5016 O O . SER A 1 643 ? -19.643 7.937 33.469 1.00 93.00 643 SER A O 1
ATOM 5018 N N . ALA A 1 644 ? -20.338 9.821 32.479 1.00 96.50 644 ALA A N 1
ATOM 5019 C CA . ALA A 1 644 ?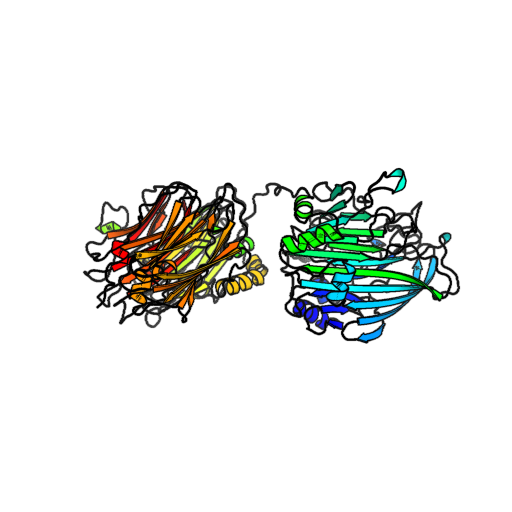 -21.224 9.141 31.541 1.00 96.50 644 ALA A CA 1
ATOM 5020 C C . ALA A 1 644 ? -20.434 8.490 30.395 1.00 96.50 644 ALA A C 1
ATOM 5022 O O . ALA A 1 644 ? -19.315 8.888 30.064 1.00 96.50 644 ALA A O 1
ATOM 5023 N N . THR A 1 645 ? -21.036 7.471 29.785 1.00 95.19 645 THR A N 1
ATOM 5024 C CA . THR A 1 645 ? -20.422 6.644 28.741 1.00 95.19 645 THR A CA 1
ATOM 5025 C C . THR A 1 645 ? -21.432 6.372 27.631 1.00 95.19 645 THR A C 1
ATOM 5027 O O . THR A 1 645 ? -22.625 6.244 27.902 1.00 95.19 645 THR A O 1
ATOM 5030 N N . THR A 1 646 ? -20.957 6.259 26.393 1.00 94.25 646 THR A N 1
ATOM 5031 C CA . THR A 1 646 ? -21.711 5.672 25.277 1.00 94.25 646 THR A CA 1
ATOM 5032 C C . THR A 1 646 ? -20.931 4.504 24.689 1.00 94.25 646 THR A C 1
ATOM 5034 O O . THR A 1 646 ? -19.700 4.541 24.638 1.00 94.25 646 THR A O 1
ATOM 5037 N N . THR A 1 647 ? -21.643 3.468 24.258 1.00 94.12 647 THR A N 1
ATOM 5038 C CA . THR A 1 647 ? -21.065 2.220 23.761 1.00 94.12 647 THR A CA 1
ATOM 5039 C C . THR A 1 647 ? -21.820 1.759 22.528 1.00 94.12 647 THR A C 1
ATOM 5041 O O . THR A 1 647 ? -23.039 1.909 22.444 1.00 94.12 647 THR A O 1
ATOM 5044 N N . ALA A 1 648 ? -21.093 1.168 21.590 1.00 93.25 648 ALA A N 1
ATOM 5045 C CA . ALA A 1 648 ? -21.651 0.573 20.397 1.00 93.25 648 ALA A CA 1
ATOM 5046 C C . ALA A 1 648 ? -20.876 -0.697 20.017 1.00 93.25 648 ALA A C 1
ATOM 5048 O O . ALA A 1 648 ? -19.644 -0.701 19.965 1.00 93.25 648 ALA A O 1
ATOM 5049 N N . ASP A 1 649 ? -21.613 -1.777 19.768 1.00 95.25 649 ASP A N 1
ATOM 5050 C CA . ASP A 1 649 ? -21.063 -3.058 19.331 1.00 95.25 649 ASP A CA 1
ATOM 5051 C C . ASP A 1 649 ? -21.012 -3.117 17.799 1.00 95.25 649 ASP A C 1
ATOM 5053 O O . ASP A 1 649 ? -21.938 -2.686 17.106 1.00 95.25 649 ASP A O 1
ATOM 5057 N N . PHE A 1 650 ? -19.920 -3.656 17.266 1.00 94.81 650 PHE A N 1
ATOM 5058 C CA . PHE A 1 650 ? -19.773 -3.929 15.840 1.00 94.81 650 PHE A CA 1
ATOM 5059 C C . PHE A 1 650 ? -20.394 -5.288 15.474 1.00 94.81 650 PHE A C 1
ATOM 5061 O O . PHE A 1 650 ? -20.657 -6.107 16.362 1.00 94.81 650 PHE A O 1
ATOM 5068 N N . PRO A 1 651 ? -20.620 -5.570 14.176 1.00 90.69 651 PRO A N 1
ATOM 5069 C CA . PRO A 1 651 ? -21.151 -6.854 13.742 1.00 90.69 651 PRO A CA 1
ATOM 5070 C C . PRO A 1 651 ? -20.278 -8.022 14.226 1.00 90.69 651 PRO A C 1
ATOM 5072 O O . PRO A 1 651 ? -19.047 -7.903 14.202 1.00 90.69 651 PRO A O 1
ATOM 5075 N N . PRO A 1 652 ? -20.891 -9.145 14.645 1.00 93.44 652 PRO A N 1
ATOM 5076 C CA . PRO A 1 652 ? -20.153 -10.328 15.064 1.00 93.44 652 PRO A CA 1
ATOM 5077 C C . PRO A 1 652 ? -19.456 -11.009 13.879 1.00 93.44 652 PRO A C 1
ATOM 5079 O O . PRO A 1 652 ? -19.886 -10.893 12.731 1.00 93.44 652 PRO A O 1
ATOM 5082 N N . GLY A 1 653 ? -18.424 -11.795 14.184 1.00 92.50 653 GLY A N 1
ATOM 5083 C CA . GLY A 1 653 ? -17.600 -12.504 13.205 1.00 92.50 653 GLY A CA 1
ATOM 5084 C C . GLY A 1 653 ? -16.362 -11.712 12.771 1.00 92.50 653 GLY A C 1
ATOM 5085 O O . GLY A 1 653 ? -16.110 -10.627 13.293 1.00 92.50 653 GLY A O 1
ATOM 5086 N N . PRO A 1 654 ? -15.555 -12.262 11.850 1.00 93.88 654 PRO A N 1
ATOM 5087 C CA . PRO A 1 654 ? -14.288 -11.657 11.480 1.00 93.88 654 PRO A CA 1
ATOM 5088 C C . PRO A 1 654 ? -14.488 -10.442 10.568 1.00 93.88 654 PRO A C 1
ATOM 5090 O O . PRO A 1 654 ? -15.097 -10.534 9.500 1.00 93.88 654 PRO A O 1
ATOM 5093 N N . ALA A 1 655 ? -13.941 -9.302 10.977 1.00 95.00 655 ALA A N 1
ATOM 5094 C CA . ALA A 1 655 ? -13.914 -8.066 10.202 1.00 95.00 655 ALA A CA 1
ATOM 5095 C C . ALA A 1 655 ? -12.764 -7.170 10.692 1.00 95.00 655 ALA A C 1
ATOM 5097 O O . ALA A 1 655 ? -12.006 -7.540 11.588 1.00 95.00 655 ALA A O 1
ATOM 5098 N N . ALA A 1 656 ? -12.603 -5.997 10.086 1.00 95.62 656 ALA A N 1
ATOM 5099 C CA . ALA A 1 656 ? -11.675 -4.983 10.569 1.00 95.62 656 ALA A CA 1
ATOM 5100 C C . ALA A 1 656 ? -12.348 -3.614 10.599 1.00 95.62 656 ALA A C 1
ATOM 5102 O O . ALA A 1 656 ? -12.992 -3.229 9.623 1.00 95.62 656 ALA A O 1
ATOM 5103 N N . LEU A 1 657 ? -12.170 -2.866 11.690 1.00 95.75 657 LEU A N 1
ATOM 5104 C CA . LEU A 1 657 ? -12.433 -1.426 11.710 1.00 95.75 657 LEU A CA 1
ATOM 5105 C C . LEU A 1 657 ? -11.395 -0.753 10.809 1.00 95.75 657 LEU A C 1
ATOM 5107 O O . LEU A 1 657 ? -10.203 -0.973 10.981 1.00 95.75 657 LEU A O 1
ATOM 5111 N N . ARG A 1 658 ? -11.840 0.006 9.811 1.00 94.12 658 ARG A N 1
ATOM 5112 C CA . ARG A 1 658 ? -10.971 0.594 8.776 1.00 94.12 658 ARG A CA 1
ATOM 5113 C C . ARG A 1 658 ? -11.015 2.117 8.750 1.00 94.12 658 ARG A C 1
ATOM 5115 O O . ARG A 1 658 ? -10.119 2.743 8.196 1.00 94.12 658 ARG A O 1
ATOM 5122 N N . HIS A 1 659 ? -12.047 2.695 9.357 1.00 94.94 659 HIS A N 1
ATOM 5123 C CA . HIS A 1 659 ? -12.221 4.134 9.488 1.00 94.94 659 HIS A CA 1
ATOM 5124 C C . HIS A 1 659 ? -12.904 4.444 10.812 1.00 94.94 659 HIS A C 1
ATOM 5126 O O . HIS A 1 659 ? -13.918 3.822 11.129 1.00 94.94 659 HIS A O 1
ATOM 5132 N N . LEU A 1 660 ? -12.381 5.405 11.563 1.00 96.25 660 LEU A N 1
ATOM 5133 C CA . LEU A 1 660 ? -13.003 5.943 12.768 1.00 96.25 660 LEU A CA 1
ATOM 5134 C C . LEU A 1 660 ? -12.923 7.467 12.734 1.00 96.25 660 LEU A C 1
ATOM 5136 O O . LEU A 1 660 ? -11.830 8.028 12.754 1.00 96.25 660 LEU A O 1
ATOM 5140 N N . GLU A 1 661 ? -14.076 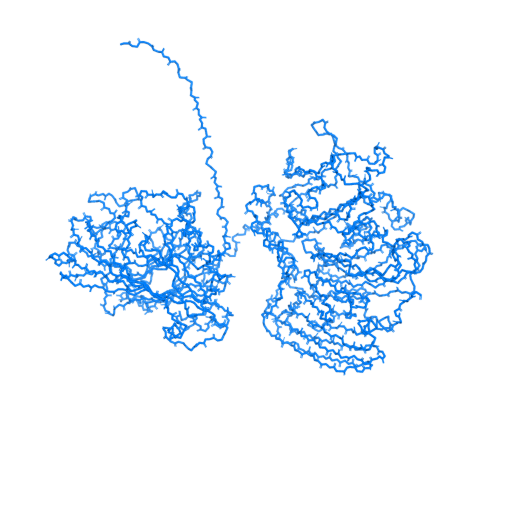8.121 12.738 1.00 96.31 661 GLU A N 1
ATOM 5141 C CA . GLU A 1 661 ? -14.224 9.554 12.952 1.00 96.31 661 GLU A CA 1
ATOM 5142 C C . GLU A 1 661 ? -14.806 9.827 14.331 1.00 96.31 661 GLU A C 1
ATOM 5144 O O . GLU A 1 661 ? -15.712 9.126 14.791 1.00 96.31 661 GLU A O 1
ATOM 5149 N N . LEU A 1 662 ? -14.309 10.876 14.975 1.00 97.12 662 LEU A N 1
ATOM 5150 C CA . LEU A 1 662 ? -14.818 11.362 16.242 1.00 97.12 662 LEU A CA 1
ATOM 5151 C C . LEU A 1 662 ? -14.850 12.891 16.241 1.00 97.12 662 LEU A C 1
ATOM 5153 O O . LEU A 1 662 ? -13.919 13.551 15.788 1.00 97.12 662 LEU A O 1
ATOM 5157 N N . HIS A 1 663 ? -15.915 13.453 16.792 1.00 97.44 663 HIS A N 1
ATOM 5158 C CA . HIS A 1 663 ? -16.061 14.875 17.052 1.00 97.44 663 HIS A CA 1
ATOM 5159 C C . HIS A 1 663 ? -16.523 15.062 18.497 1.00 97.44 663 HIS A C 1
ATOM 5161 O O . HIS A 1 663 ? -17.493 14.435 18.936 1.00 97.44 663 HIS A O 1
ATOM 5167 N N . VAL A 1 664 ? -15.828 15.927 19.236 1.00 97.56 664 VAL A N 1
ATOM 5168 C CA . VAL A 1 664 ? -16.131 16.258 20.633 1.00 97.56 664 VAL A CA 1
ATOM 5169 C C . VAL A 1 664 ? -16.388 17.755 20.730 1.00 97.56 664 VAL A C 1
ATOM 5171 O O . VAL A 1 664 ? -15.545 18.552 20.333 1.00 97.56 664 VAL A O 1
ATOM 5174 N N . ALA A 1 665 ? -17.539 18.135 21.279 1.00 97.12 665 ALA A N 1
ATOM 5175 C CA . ALA A 1 665 ? -17.885 19.524 21.568 1.00 97.12 665 ALA A CA 1
ATOM 5176 C C . ALA A 1 665 ? -18.075 19.727 23.075 1.00 97.12 665 ALA A C 1
ATOM 5178 O O . ALA A 1 665 ? -18.738 18.921 23.734 1.00 97.12 665 ALA A O 1
ATOM 5179 N N . ALA A 1 666 ? -17.501 20.804 23.605 1.00 97.38 666 ALA A N 1
ATOM 5180 C CA . ALA A 1 666 ? -17.581 21.208 25.005 1.00 97.38 666 ALA A CA 1
ATOM 5181 C C . ALA A 1 666 ? -17.178 22.685 25.149 1.00 97.38 666 ALA A C 1
ATOM 5183 O O . ALA A 1 666 ? -16.579 23.239 24.225 1.00 97.38 666 ALA A O 1
ATOM 5184 N N . ASP A 1 667 ? -17.450 23.288 26.308 1.00 97.00 667 ASP A N 1
ATOM 5185 C CA . ASP A 1 667 ? -17.090 24.684 26.591 1.00 97.00 667 ASP A CA 1
ATOM 5186 C C . ASP A 1 667 ? -15.564 24.869 26.688 1.00 97.00 667 ASP A C 1
ATOM 5188 O O . ASP A 1 667 ? -14.999 25.773 26.077 1.00 97.00 667 ASP A O 1
ATOM 5192 N N . ASP A 1 668 ? -14.874 23.974 27.406 1.00 96.56 668 ASP A N 1
ATOM 5193 C CA . ASP A 1 668 ? -13.407 23.902 27.456 1.00 96.56 668 ASP A CA 1
ATOM 5194 C C . ASP A 1 668 ? -12.927 22.688 26.646 1.00 96.56 668 ASP A C 1
ATOM 5196 O O . ASP A 1 668 ? -12.786 21.572 27.162 1.00 96.56 668 ASP A O 1
ATOM 5200 N N . LEU A 1 669 ? -12.718 22.893 25.343 1.00 96.12 669 LEU A N 1
ATOM 5201 C CA . LEU A 1 669 ? -12.367 21.820 24.412 1.00 96.12 669 LEU A CA 1
ATOM 5202 C C . LEU A 1 669 ? -11.020 21.133 24.731 1.00 96.12 669 LEU A C 1
ATOM 5204 O O . LEU A 1 669 ? -10.998 19.900 24.733 1.00 96.12 669 LEU A O 1
ATOM 5208 N N . PRO A 1 670 ? -9.908 21.836 25.045 1.00 96.00 670 PRO A N 1
ATOM 5209 C CA . PRO A 1 670 ? -8.664 21.175 25.449 1.00 96.00 670 PRO A CA 1
ATOM 5210 C C . PRO A 1 670 ? -8.838 20.247 26.652 1.00 96.00 670 PRO A C 1
ATOM 5212 O O . PRO A 1 670 ? -8.361 19.107 26.636 1.00 96.00 670 PRO A O 1
ATOM 5215 N N . ARG A 1 671 ? -9.582 20.688 27.672 1.00 97.00 671 ARG A N 1
ATOM 5216 C CA . ARG A 1 671 ? -9.918 19.853 28.827 1.00 97.00 671 ARG A CA 1
ATOM 5217 C C . ARG A 1 671 ? -10.800 18.671 28.440 1.00 97.00 671 ARG A C 1
ATOM 5219 O O . ARG A 1 671 ? -10.588 17.567 28.948 1.00 97.00 671 ARG A O 1
ATOM 5226 N N . ALA A 1 672 ? -11.779 18.877 27.562 1.00 97.44 672 ALA A N 1
ATOM 5227 C CA . ALA A 1 672 ? -12.674 17.825 27.090 1.00 97.44 672 ALA A CA 1
ATOM 5228 C C . ALA A 1 672 ? -11.933 16.747 26.288 1.00 97.44 672 ALA A C 1
ATOM 5230 O O . ALA A 1 672 ? -12.122 15.568 26.568 1.00 97.44 672 ALA A O 1
ATOM 5231 N N . LEU A 1 673 ? -11.039 17.118 25.368 1.00 97.44 673 LEU A N 1
ATOM 5232 C CA . LEU A 1 673 ? -10.258 16.167 24.565 1.00 97.44 673 LEU A CA 1
ATOM 5233 C C . LEU A 1 673 ? -9.282 15.333 25.408 1.00 97.44 673 LEU A C 1
ATOM 5235 O O . LEU A 1 673 ? -9.064 14.165 25.096 1.00 97.44 673 LEU A O 1
ATOM 5239 N N . ARG A 1 674 ? -8.739 15.899 26.495 1.00 96.94 674 ARG A N 1
ATOM 5240 C CA . ARG A 1 674 ? -7.862 15.184 27.442 1.00 96.94 674 ARG A CA 1
ATOM 5241 C C . ARG A 1 674 ? -8.621 14.282 28.424 1.00 96.94 674 ARG A C 1
ATOM 5243 O O . ARG A 1 674 ? -8.049 13.334 28.949 1.00 96.94 674 ARG A O 1
ATOM 5250 N N . SER A 1 675 ? -9.891 14.571 28.709 1.00 97.56 675 SER A N 1
ATOM 5251 C CA . SER A 1 675 ? -10.680 13.815 29.698 1.00 97.56 675 SER A CA 1
ATOM 5252 C C . SER A 1 675 ? -11.813 12.976 29.114 1.00 97.56 675 SER A C 1
ATOM 5254 O O . SER A 1 675 ? -12.414 12.184 29.835 1.00 97.56 675 SER A O 1
ATOM 5256 N N . THR A 1 676 ? -12.070 13.085 27.814 1.00 98.19 676 THR A N 1
ATOM 5257 C CA . THR A 1 676 ? -12.877 12.125 27.059 1.00 98.19 676 THR A CA 1
ATOM 5258 C C . THR A 1 676 ? -11.954 11.020 26.572 1.00 98.19 676 THR A C 1
ATOM 5260 O O . THR A 1 676 ? -10.945 11.303 25.931 1.00 98.19 676 THR A O 1
ATOM 5263 N N . VAL A 1 677 ? -12.274 9.771 26.889 1.00 98.25 677 VAL A N 1
ATOM 5264 C CA . VAL A 1 677 ? -11.432 8.605 26.606 1.00 98.25 677 VAL A CA 1
ATOM 5265 C C . VAL A 1 677 ? -12.108 7.714 25.576 1.00 98.25 677 VAL A C 1
ATOM 5267 O O . VAL A 1 677 ? -13.283 7.372 25.724 1.00 98.25 677 VAL A O 1
ATOM 5270 N N . LEU A 1 678 ? -11.344 7.314 24.561 1.00 98.25 678 LEU A N 1
ATOM 5271 C CA . LEU A 1 678 ? -11.702 6.267 23.615 1.00 98.25 678 LEU A CA 1
ATOM 5272 C C . LEU A 1 678 ? -11.252 4.909 24.163 1.00 98.25 678 LEU A C 1
ATOM 5274 O O . LEU A 1 678 ? -10.098 4.731 24.560 1.00 98.25 678 LEU A O 1
ATOM 5278 N N . GLN A 1 679 ? -12.169 3.949 24.142 1.00 98.25 679 GLN A N 1
ATOM 5279 C CA . GLN A 1 679 ? -11.920 2.552 24.461 1.00 98.25 679 GLN A CA 1
ATOM 5280 C C . GLN A 1 679 ? -12.363 1.675 23.294 1.00 98.25 679 GLN A C 1
ATOM 5282 O O . GLN A 1 679 ? -13.492 1.806 22.817 1.00 98.25 679 GLN A O 1
ATOM 5287 N N . LEU A 1 680 ? -11.493 0.760 22.866 1.00 98.31 680 LEU A N 1
ATOM 5288 C CA . LEU A 1 680 ? -11.845 -0.303 21.924 1.00 98.31 680 LEU A CA 1
ATOM 5289 C C . LEU A 1 680 ? -11.566 -1.657 22.569 1.00 98.31 680 LEU A C 1
ATOM 5291 O O . LEU A 1 680 ? -10.519 -1.869 23.190 1.00 98.31 680 LEU A O 1
ATOM 5295 N N . THR A 1 681 ? -12.520 -2.567 22.416 1.00 98.25 681 THR A N 1
ATOM 5296 C CA . THR A 1 681 ? -12.409 -3.959 22.852 1.00 98.25 681 THR A CA 1
ATOM 5297 C C . THR A 1 681 ? -12.526 -4.855 21.631 1.00 98.25 681 THR A C 1
ATOM 5299 O O . THR A 1 681 ? -13.528 -4.772 20.922 1.00 98.25 681 THR A O 1
ATOM 5302 N N . PHE A 1 682 ? -11.541 -5.721 21.407 1.00 98.31 682 PHE A N 1
ATOM 5303 C CA . PHE A 1 682 ? -11.553 -6.737 20.356 1.00 98.31 682 PHE A CA 1
ATOM 5304 C C . PHE A 1 682 ? -11.522 -8.119 21.004 1.00 98.31 682 PHE A C 1
ATOM 5306 O O . PHE A 1 682 ? -10.727 -8.372 21.899 1.00 98.31 682 PHE A O 1
ATOM 5313 N N . ASP A 1 683 ? -12.441 -8.992 20.600 1.00 97.75 683 ASP A N 1
ATOM 5314 C CA . ASP A 1 683 ? -12.543 -10.386 21.051 1.00 97.75 683 ASP A CA 1
ATOM 5315 C C . ASP A 1 683 ? -12.550 -10.586 22.579 1.00 97.75 683 ASP A C 1
ATOM 5317 O O . ASP A 1 683 ? -12.139 -11.624 23.093 1.00 97.75 683 ASP A O 1
ATOM 5321 N N . GLY A 1 684 ? -13.096 -9.602 23.301 1.00 96.06 684 GLY A N 1
ATOM 5322 C CA . GLY A 1 684 ? -13.197 -9.596 24.763 1.00 96.06 684 GLY A CA 1
ATOM 5323 C C . GLY A 1 684 ? -12.023 -8.924 25.482 1.00 96.06 684 GLY A C 1
ATOM 5324 O O . GLY A 1 684 ? -12.099 -8.733 26.694 1.00 96.06 684 GLY A O 1
ATOM 5325 N N . GLU A 1 685 ? -10.980 -8.507 24.763 1.00 96.38 685 GLU A N 1
ATOM 5326 C CA . GLU A 1 685 ? -9.800 -7.831 25.308 1.00 96.38 685 GLU A CA 1
ATOM 5327 C C . GLU A 1 685 ? -9.860 -6.323 25.024 1.00 96.38 685 GLU A C 1
ATOM 5329 O O . GLU A 1 685 ? -10.059 -5.898 23.886 1.00 96.38 685 GLU A O 1
ATOM 5334 N N . GLN A 1 686 ? -9.709 -5.478 26.052 1.00 97.50 686 GLN A N 1
ATOM 5335 C CA . GLN A 1 686 ? -9.579 -4.030 25.852 1.00 97.50 686 GLN A CA 1
ATOM 5336 C C . GLN A 1 686 ? -8.170 -3.719 25.342 1.00 97.50 686 GLN A C 1
ATOM 5338 O O . GLN A 1 686 ? -7.213 -3.727 26.115 1.00 97.50 686 GLN A O 1
ATOM 5343 N N . THR A 1 687 ? -8.047 -3.419 24.053 1.00 97.94 687 THR A N 1
ATOM 5344 C CA . THR A 1 687 ? -6.751 -3.168 23.408 1.00 97.94 687 THR A CA 1
ATOM 5345 C C . THR A 1 687 ? -6.434 -1.680 23.277 1.00 97.94 687 THR A C 1
ATOM 5347 O O . THR A 1 687 ? -5.263 -1.307 23.200 1.00 97.94 687 THR A O 1
ATOM 5350 N N . VAL A 1 688 ? -7.457 -0.820 23.291 1.00 98.62 688 VAL A N 1
ATOM 5351 C CA . VAL A 1 688 ? -7.303 0.638 23.251 1.00 98.62 688 VAL A CA 1
ATOM 5352 C C . VAL A 1 688 ? -7.879 1.259 24.512 1.00 98.62 688 VAL A C 1
ATOM 5354 O O . VAL A 1 688 ? -9.038 1.026 24.853 1.00 98.62 688 VAL A O 1
ATOM 5357 N N . TRP A 1 689 ? -7.073 2.090 25.169 1.00 98.56 689 TRP A N 1
ATOM 5358 C CA . TRP A 1 689 ? -7.514 3.051 26.177 1.00 98.56 689 TRP A CA 1
ATOM 5359 C C . TRP A 1 689 ? -6.654 4.306 26.044 1.00 98.56 689 TRP A C 1
ATOM 5361 O O . TRP A 1 689 ? -5.450 4.269 26.307 1.00 98.56 689 TRP A O 1
ATOM 5371 N N . CYS A 1 690 ? -7.247 5.409 25.591 1.00 98.38 690 CYS A N 1
ATOM 5372 C CA . CYS A 1 690 ? -6.503 6.640 25.339 1.00 98.38 690 CYS A CA 1
ATOM 5373 C C . CYS A 1 690 ? -7.427 7.871 25.362 1.00 98.38 690 CYS A C 1
ATOM 5375 O O . CYS A 1 690 ? -8.546 7.791 24.841 1.00 98.38 690 CYS A O 1
ATOM 5377 N N . PRO A 1 691 ? -7.002 9.014 25.936 1.00 98.50 691 PRO A N 1
ATOM 5378 C CA . PRO A 1 691 ? -7.685 10.283 25.721 1.00 98.50 691 PRO A CA 1
ATOM 5379 C C . PRO A 1 691 ? -7.840 10.600 24.234 1.00 98.50 691 PRO A C 1
ATOM 5381 O O . PRO A 1 691 ? -6.949 10.338 23.429 1.00 98.50 691 PRO A O 1
ATOM 5384 N N . VAL A 1 692 ? -8.974 11.187 23.867 1.00 98.12 692 VAL A N 1
ATOM 5385 C CA . VAL A 1 692 ? -9.331 11.441 22.469 1.00 98.12 692 VAL A CA 1
ATOM 5386 C C . VAL A 1 692 ? -8.296 12.332 21.778 1.00 98.12 692 VAL A C 1
ATOM 5388 O O . VAL A 1 692 ? -7.823 11.978 20.704 1.00 98.12 692 VAL A O 1
ATOM 5391 N N . GLY A 1 693 ? -7.892 13.452 22.384 1.00 97.44 693 GLY A N 1
ATOM 5392 C CA . GLY A 1 693 ? -6.889 14.337 21.772 1.00 97.44 693 GLY A CA 1
ATOM 5393 C C . GLY A 1 693 ? -5.560 13.623 21.502 1.00 97.44 693 GLY A C 1
ATOM 5394 O O . GLY A 1 693 ? -4.985 13.739 20.419 1.00 97.44 693 GLY A O 1
ATOM 5395 N N . ASP A 1 694 ? -5.108 12.825 22.467 1.00 98.00 694 ASP A N 1
ATOM 5396 C CA . ASP A 1 694 ? -3.842 12.102 22.410 1.00 98.00 694 ASP A CA 1
ATOM 5397 C C . ASP A 1 694 ? -3.875 10.940 21.382 1.00 98.00 694 ASP A C 1
ATOM 5399 O O . ASP A 1 694 ? -2.952 10.830 20.575 1.00 98.00 694 ASP A O 1
ATOM 5403 N N . PHE A 1 695 ? -4.963 10.155 21.304 1.00 98.38 695 PHE A N 1
ATOM 5404 C CA . PHE A 1 695 ? -5.124 9.034 20.350 1.00 98.38 695 PHE A CA 1
ATOM 5405 C C . PHE A 1 695 ? -5.021 9.470 18.887 1.00 98.38 695 PHE A C 1
ATOM 5407 O O . PHE A 1 695 ? -4.405 8.808 18.048 1.00 98.38 695 PHE A O 1
ATOM 5414 N N . PHE A 1 696 ? -5.645 10.601 18.561 1.00 98.06 696 PHE A N 1
ATOM 5415 C CA . PHE A 1 696 ? -5.637 11.118 17.199 1.00 98.06 696 PHE A CA 1
ATOM 5416 C C . PHE A 1 696 ? -4.358 11.884 16.866 1.00 98.06 696 PHE A C 1
ATOM 5418 O O . PHE A 1 696 ? -4.221 12.296 15.725 1.00 98.06 696 PHE A O 1
ATOM 5425 N N . GLY A 1 697 ? -3.414 12.021 17.806 1.00 96.62 697 GLY A N 1
ATOM 5426 C CA . GLY A 1 697 ? -2.130 12.701 17.617 1.00 96.62 697 GLY A CA 1
ATOM 5427 C C . GLY A 1 697 ? -2.176 14.220 17.789 1.00 96.62 697 GLY A C 1
ATOM 5428 O O . GLY A 1 697 ? -1.173 14.889 17.567 1.00 96.62 697 GLY A O 1
ATOM 5429 N N . SER A 1 698 ? -3.321 14.759 18.213 1.00 96.00 698 SER A N 1
ATOM 5430 C CA . SER A 1 698 ? -3.502 16.183 18.510 1.00 96.00 698 SER A CA 1
ATOM 5431 C C . SER A 1 698 ? -2.810 16.586 19.815 1.00 96.00 698 SER A C 1
ATOM 5433 O O . SER A 1 698 ? -2.430 17.739 19.980 1.00 96.00 698 SER A O 1
ATOM 5435 N N . GLY A 1 699 ? -2.651 15.657 20.762 1.00 94.31 699 GLY A N 1
ATOM 5436 C CA . GLY A 1 699 ? -2.137 15.963 22.096 1.00 94.31 699 GLY A CA 1
ATOM 5437 C C . GLY A 1 699 ? -3.121 16.817 22.900 1.00 94.31 699 GLY A C 1
ATOM 5438 O O . GLY A 1 699 ? -4.329 16.572 22.897 1.00 94.31 699 GLY A O 1
ATOM 5439 N N . VAL A 1 700 ? -2.617 17.830 23.610 1.00 93.25 700 VAL A N 1
ATOM 5440 C CA . VAL A 1 700 ? -3.470 18.777 24.346 1.00 93.25 700 VAL A CA 1
ATOM 5441 C C . VAL A 1 700 ? -4.142 19.734 23.359 1.00 93.25 700 VAL A C 1
ATOM 5443 O O . VAL A 1 700 ? -3.459 20.479 22.661 1.00 93.25 700 VAL A O 1
ATOM 5446 N N . GLY A 1 701 ? -5.475 19.802 23.367 1.00 93.81 701 GLY A N 1
ATOM 5447 C CA . GLY A 1 701 ? -6.229 20.701 22.484 1.00 93.81 701 GLY A CA 1
ATOM 5448 C C . GLY A 1 701 ? -6.462 20.134 21.084 1.00 93.81 701 GLY A C 1
ATOM 5449 O O . GLY A 1 701 ? -6.159 18.974 20.816 1.00 93.81 701 GLY A O 1
ATOM 5450 N N . LEU A 1 702 ? -7.054 20.957 20.216 1.00 96.12 702 LEU A N 1
ATOM 5451 C CA . LEU A 1 702 ? -7.336 20.629 18.819 1.00 96.12 702 LEU A CA 1
ATOM 5452 C C . LEU A 1 702 ? -6.258 21.257 17.928 1.00 96.12 702 LEU A C 1
ATOM 5454 O O . LEU A 1 702 ? -6.290 22.460 17.677 1.00 96.12 702 LEU A O 1
ATOM 5458 N N . ASN A 1 703 ? -5.320 20.441 17.458 1.00 97.19 703 ASN A N 1
ATOM 5459 C CA . ASN A 1 703 ? -4.165 20.860 16.676 1.00 97.19 703 ASN A CA 1
ATOM 5460 C C . ASN A 1 703 ? -4.225 20.154 15.316 1.00 97.19 703 ASN A C 1
ATOM 5462 O O . ASN A 1 703 ? -4.035 18.937 15.259 1.00 97.19 703 ASN A O 1
ATOM 5466 N N . PRO A 1 704 ? -4.568 20.882 14.237 1.00 96.81 704 PRO A N 1
ATOM 5467 C CA . PRO A 1 704 ? -4.752 20.284 12.925 1.00 96.81 704 PRO A CA 1
ATOM 5468 C C . PRO A 1 704 ? -3.498 19.584 12.402 1.00 96.81 704 PRO A C 1
ATOM 5470 O O . PRO A 1 704 ? -2.395 20.103 12.557 1.00 96.81 704 PRO A O 1
ATOM 5473 N N . MET A 1 705 ? -3.687 18.441 11.744 1.00 96.06 705 MET A N 1
ATOM 5474 C CA . MET A 1 705 ? -2.628 17.738 11.014 1.00 96.06 705 MET A CA 1
ATOM 5475 C C . MET A 1 705 ? -3.187 16.717 10.026 1.00 96.06 705 MET A C 1
ATOM 5477 O O . MET A 1 705 ? -4.291 16.201 10.218 1.00 96.06 705 MET A O 1
ATOM 5481 N N . GLN A 1 706 ? -2.377 16.351 9.036 1.00 95.06 706 GLN A N 1
ATOM 5482 C CA . GLN A 1 706 ? -2.627 15.248 8.109 1.00 95.06 706 GLN A CA 1
ATOM 5483 C C . GLN A 1 706 ? -1.432 14.278 8.096 1.00 95.06 706 GLN A C 1
ATOM 5485 O O . GLN A 1 706 ? -0.336 14.621 7.662 1.00 95.06 706 GLN A O 1
ATOM 5490 N N . THR A 1 707 ? -1.658 13.039 8.533 1.00 96.06 707 THR A N 1
ATOM 5491 C CA . THR A 1 707 ? -0.691 11.926 8.463 1.00 96.06 707 THR A CA 1
ATOM 5492 C C . THR A 1 707 ? -1.322 10.730 7.748 1.00 96.06 707 THR A C 1
ATOM 5494 O O . THR A 1 707 ? -2.533 10.709 7.524 1.00 96.06 707 THR A O 1
ATOM 5497 N N . TRP A 1 708 ? -0.533 9.698 7.438 1.00 96.12 708 TRP A N 1
ATOM 5498 C CA . TRP A 1 708 ? -1.016 8.504 6.737 1.00 96.12 708 TRP A CA 1
ATOM 5499 C C . TRP A 1 708 ? -2.180 7.807 7.466 1.00 96.12 708 TRP A C 1
ATOM 5501 O O . TRP A 1 708 ? -3.196 7.480 6.855 1.00 96.12 708 TRP A O 1
ATOM 5511 N N . TYR A 1 709 ? -2.076 7.632 8.788 1.00 96.12 709 TYR A N 1
ATOM 5512 C CA . TYR A 1 709 ? -3.104 6.931 9.567 1.00 96.12 709 TYR A CA 1
ATOM 5513 C C . TYR A 1 709 ? -4.096 7.847 10.278 1.00 96.12 709 TYR A C 1
ATOM 5515 O O . TYR A 1 709 ? -5.127 7.365 10.740 1.00 96.12 709 TYR A O 1
ATOM 5523 N N . ARG A 1 710 ? -3.816 9.144 10.432 1.00 96.38 710 ARG A N 1
ATOM 5524 C CA . ARG A 1 710 ? -4.650 10.043 11.247 1.00 96.38 710 ARG A CA 1
ATOM 5525 C C . ARG A 1 710 ? -4.727 11.438 10.657 1.00 96.38 710 ARG A C 1
ATOM 5527 O O . ARG A 1 710 ? -3.743 11.930 10.113 1.00 96.38 710 ARG A O 1
ATOM 5534 N N . SER A 1 711 ? -5.870 12.089 10.829 1.00 97.00 711 SER A N 1
ATOM 5535 C CA . SER A 1 711 ? -6.028 13.505 10.503 1.00 97.00 711 SER A CA 1
ATOM 5536 C C . SER A 1 711 ? -6.853 14.223 11.567 1.00 97.00 711 SER A C 1
ATOM 5538 O O . SER A 1 711 ? -7.771 13.644 12.149 1.00 97.00 711 SER A O 1
ATOM 5540 N N . VAL A 1 712 ? -6.529 15.487 11.804 1.00 97.75 712 VAL A N 1
ATOM 5541 C CA . VAL A 1 712 ? -7.262 16.397 12.685 1.00 97.75 712 VAL A CA 1
ATOM 5542 C C . VAL A 1 712 ? -7.624 17.618 11.854 1.00 97.75 712 VAL A C 1
ATOM 5544 O O . VAL A 1 712 ? -6.753 18.378 11.435 1.00 97.75 712 VAL A O 1
ATOM 5547 N N . ASP A 1 713 ? -8.911 17.804 11.599 1.00 95.88 713 ASP A N 1
ATOM 5548 C CA . ASP A 1 713 ? -9.398 18.925 10.807 1.00 95.88 713 ASP A CA 1
ATOM 5549 C C . ASP A 1 713 ? -9.583 20.169 11.681 1.00 95.88 713 ASP A C 1
ATOM 5551 O O . ASP A 1 713 ? -9.972 20.098 12.849 1.00 95.88 713 ASP A O 1
ATOM 5555 N N . LYS A 1 714 ? -9.444 21.349 11.068 1.00 93.81 714 LYS A N 1
ATOM 5556 C CA . LYS A 1 714 ? -9.748 22.642 11.712 1.00 93.81 714 LYS A CA 1
ATOM 5557 C C . LYS A 1 714 ? -11.186 22.748 12.232 1.00 93.81 714 LYS A C 1
ATOM 5559 O O . LYS A 1 714 ? -11.449 23.559 13.112 1.00 93.81 714 LYS A O 1
ATOM 5564 N N . ASN A 1 715 ? -12.114 21.968 11.676 1.00 92.88 715 ASN A N 1
ATOM 5565 C CA . ASN A 1 715 ? -13.512 21.944 12.103 1.00 92.88 715 ASN A CA 1
ATOM 5566 C C . ASN A 1 715 ? -13.771 21.048 13.332 1.00 92.88 715 ASN A C 1
ATOM 5568 O O . ASN A 1 715 ? -14.916 20.961 13.759 1.00 92.88 715 ASN A O 1
ATOM 5572 N N . GLY A 1 716 ? -12.749 20.378 13.880 1.00 94.38 716 GLY A N 1
ATOM 5573 C CA . GLY A 1 716 ? -12.890 19.475 15.027 1.00 94.38 716 GLY A CA 1
ATOM 5574 C C . GLY A 1 716 ? -13.072 17.998 14.676 1.00 94.38 716 GLY A C 1
ATOM 5575 O O . GLY A 1 716 ? -13.215 17.186 15.588 1.00 94.38 716 GLY A O 1
ATOM 5576 N N . THR A 1 717 ? -13.068 17.624 13.392 1.00 96.69 717 THR A N 1
ATOM 5577 C CA . THR A 1 717 ? -13.160 16.213 12.982 1.00 96.69 717 THR A CA 1
ATOM 5578 C C . THR A 1 717 ? -11.823 15.510 13.192 1.00 96.69 717 THR A C 1
ATOM 5580 O O . THR A 1 717 ? -10.810 15.891 12.609 1.00 96.69 717 THR A O 1
ATOM 5583 N N . LEU A 1 718 ? -11.831 14.458 14.003 1.00 98.12 718 LEU A N 1
ATOM 5584 C CA . LEU A 1 718 ? -10.682 13.605 14.287 1.00 98.12 718 LEU A CA 1
ATOM 5585 C C . LEU A 1 718 ? -10.861 12.292 13.521 1.00 98.12 718 LEU A C 1
ATOM 5587 O O . LEU A 1 718 ? -11.857 11.609 13.744 1.00 98.12 718 LEU A O 1
ATOM 5591 N N . ARG A 1 719 ? -9.939 11.923 12.624 1.00 97.38 719 ARG A N 1
ATOM 5592 C CA . ARG A 1 719 ? -10.035 10.694 11.812 1.00 97.38 719 ARG A CA 1
ATOM 5593 C C . ARG A 1 719 ? -8.865 9.752 12.035 1.00 97.38 719 ARG A C 1
ATOM 5595 O O . ARG A 1 719 ? -7.721 10.183 12.162 1.00 97.38 719 ARG A O 1
ATOM 5602 N N . CYS A 1 720 ? -9.161 8.459 12.026 1.00 97.12 720 CYS A N 1
ATOM 5603 C CA . CYS A 1 720 ? -8.226 7.357 12.187 1.00 97.12 720 CYS A CA 1
ATOM 5604 C C . CYS A 1 720 ? -8.481 6.302 11.099 1.00 97.12 720 CYS A C 1
ATOM 5606 O O . CYS A 1 720 ? -9.618 5.888 10.881 1.00 97.12 720 CYS A O 1
ATOM 5608 N N . ARG A 1 721 ? -7.403 5.878 10.436 1.00 95.81 721 ARG A N 1
ATOM 5609 C CA . ARG A 1 721 ? -7.342 4.940 9.300 1.00 95.81 721 ARG A CA 1
ATOM 5610 C C . ARG A 1 721 ? -6.511 3.697 9.625 1.00 95.81 721 ARG A C 1
ATOM 5612 O O . ARG A 1 721 ? -6.152 2.932 8.733 1.00 95.81 721 ARG A O 1
ATOM 5619 N N . TRP A 1 722 ? -6.163 3.501 10.898 1.00 96.38 722 TRP A N 1
ATOM 5620 C CA . TRP A 1 722 ? -5.589 2.240 11.356 1.00 96.38 722 TRP A CA 1
ATOM 5621 C C . TRP A 1 722 ? -6.582 1.107 11.080 1.00 96.38 722 TRP A C 1
ATOM 5623 O O . TRP A 1 722 ? -7.758 1.209 11.428 1.00 96.38 722 TRP A O 1
ATOM 5633 N N . VAL A 1 723 ? -6.108 0.027 10.462 1.00 96.19 723 VAL A N 1
ATOM 5634 C CA . VAL A 1 723 ? -6.907 -1.178 10.223 1.00 96.19 723 VAL A CA 1
ATOM 5635 C C . VAL A 1 723 ? -6.893 -2.000 11.501 1.00 96.19 723 VAL A C 1
ATOM 5637 O O . VAL A 1 723 ? -5.842 -2.471 11.887 1.00 96.19 723 VAL A O 1
ATOM 5640 N N . MET A 1 724 ? -8.027 -2.204 12.165 1.00 97.75 724 MET A N 1
ATOM 5641 C CA . MET A 1 724 ? -8.095 -2.894 13.459 1.00 97.75 724 MET A CA 1
ATOM 5642 C C . MET A 1 724 ? -8.914 -4.189 13.326 1.00 97.75 724 MET A C 1
ATOM 5644 O O . MET A 1 724 ? -10.145 -4.150 13.444 1.00 97.75 724 MET A O 1
ATOM 5648 N N . PRO A 1 725 ? -8.267 -5.330 13.017 1.00 97.31 725 PRO A N 1
ATOM 5649 C CA . PRO A 1 725 ? -8.945 -6.608 12.845 1.00 97.31 725 PRO A CA 1
ATOM 5650 C C . PRO A 1 725 ? -9.473 -7.195 14.152 1.00 97.31 725 PRO A C 1
ATOM 5652 O O . PRO A 1 725 ? -8.860 -7.059 15.215 1.00 97.31 725 PRO A O 1
ATOM 5655 N N . TYR A 1 726 ? -10.563 -7.947 14.042 1.00 97.62 726 TYR A N 1
ATOM 5656 C CA . TYR A 1 726 ? -11.105 -8.799 15.095 1.00 97.62 726 TYR A CA 1
ATOM 5657 C C . TYR A 1 726 ? -11.665 -10.097 14.506 1.00 97.62 726 TYR A C 1
ATOM 5659 O O . TYR A 1 726 ? -12.049 -10.136 13.336 1.00 97.62 726 TYR A O 1
ATOM 5667 N N . ALA A 1 727 ? -11.683 -11.177 15.289 1.00 96.75 727 ALA A N 1
ATOM 5668 C CA . ALA A 1 727 ? -12.114 -12.500 14.839 1.00 96.75 727 ALA A CA 1
ATOM 5669 C C . ALA A 1 727 ? -13.589 -12.789 15.152 1.00 96.75 727 ALA A C 1
ATOM 5671 O O . ALA A 1 727 ? -14.248 -13.522 14.413 1.00 96.75 727 ALA A O 1
ATOM 5672 N N . LYS A 1 728 ? -14.097 -12.274 16.275 1.00 97.31 728 LYS A N 1
ATOM 5673 C CA . LYS A 1 728 ? -15.403 -12.635 16.846 1.00 97.31 728 LYS A CA 1
ATOM 5674 C C . LYS A 1 728 ? -16.265 -11.422 17.157 1.00 97.31 728 LYS A C 1
ATOM 5676 O O . LYS A 1 728 ? -17.457 -11.449 16.859 1.00 97.31 728 LYS A O 1
ATOM 5681 N N . SER A 1 729 ? -15.706 -10.394 17.785 1.00 97.44 729 SER A N 1
ATOM 5682 C CA . SER A 1 729 ? -16.468 -9.239 18.261 1.00 97.44 729 SER A CA 1
ATOM 5683 C C . SER A 1 729 ? -15.594 -8.004 18.409 1.00 97.44 729 SER A C 1
ATOM 5685 O O . SER A 1 729 ? -14.453 -8.108 18.853 1.00 97.44 729 SER A O 1
ATOM 5687 N N . ALA A 1 730 ? -16.168 -6.833 18.158 1.00 97.69 730 ALA A N 1
ATOM 5688 C CA . ALA A 1 730 ? -15.558 -5.563 18.511 1.00 97.69 730 ALA A CA 1
ATOM 5689 C C . ALA A 1 730 ? -16.571 -4.652 19.205 1.00 97.69 730 ALA A C 1
ATOM 5691 O O . ALA A 1 730 ? -17.769 -4.711 18.921 1.00 97.69 730 ALA A O 1
ATOM 5692 N N . ARG A 1 731 ? -16.077 -3.766 20.069 1.00 97.44 731 ARG A N 1
ATOM 5693 C CA . ARG A 1 731 ? -16.868 -2.745 20.761 1.00 97.44 731 ARG A CA 1
ATOM 5694 C C . ARG A 1 731 ? -16.115 -1.426 20.802 1.00 97.44 731 ARG A C 1
ATOM 5696 O O . ARG A 1 731 ? -14.935 -1.402 21.144 1.00 97.44 731 ARG A O 1
ATOM 5703 N N . LEU A 1 732 ? -16.828 -0.343 20.513 1.00 97.56 732 LEU A N 1
ATOM 5704 C CA . LEU A 1 732 ? -16.378 1.027 20.722 1.00 97.56 732 LEU A CA 1
ATOM 5705 C C . LEU A 1 732 ? -17.088 1.614 21.936 1.00 97.56 732 LEU A C 1
ATOM 5707 O O . LEU A 1 732 ? -18.311 1.544 22.041 1.00 97.56 732 LEU A O 1
ATOM 5711 N N . THR A 1 733 ? -16.321 2.238 22.822 1.00 97.00 733 THR A N 1
ATOM 5712 C CA . THR A 1 733 ? -16.832 2.937 23.998 1.00 97.00 733 THR A CA 1
ATOM 5713 C C . THR A 1 733 ? -16.164 4.305 24.113 1.00 97.00 733 THR A C 1
ATOM 5715 O O . THR A 1 733 ? -14.949 4.429 23.965 1.00 97.00 733 THR A O 1
ATOM 5718 N N . VAL A 1 734 ? -16.953 5.343 24.393 1.00 97.56 734 VAL A N 1
ATOM 5719 C CA . VAL A 1 734 ? -16.456 6.692 24.692 1.00 97.56 734 VAL A CA 1
ATOM 5720 C C . VAL A 1 734 ? -16.918 7.093 26.085 1.00 97.56 734 VAL A C 1
ATOM 5722 O O . VAL A 1 734 ? -18.117 7.089 26.370 1.00 97.56 734 VAL A O 1
ATOM 5725 N N . VAL A 1 735 ? -15.963 7.448 26.943 1.00 97.31 735 VAL A N 1
ATOM 5726 C CA . VAL A 1 735 ? -16.189 7.780 28.357 1.00 97.31 735 VAL A CA 1
ATOM 5727 C C . VAL A 1 735 ? -15.835 9.239 28.605 1.00 97.31 735 VAL A C 1
ATOM 5729 O O . VAL A 1 735 ? -14.719 9.657 28.305 1.00 97.31 735 VAL A O 1
ATOM 5732 N N . ASN A 1 736 ? -16.735 10.011 29.212 1.00 98.12 736 ASN A N 1
ATOM 5733 C CA . ASN A 1 736 ? -16.411 11.345 29.711 1.00 98.12 736 ASN A CA 1
ATOM 5734 C C . ASN A 1 736 ? -15.917 11.254 31.161 1.00 98.12 736 ASN A C 1
ATOM 5736 O O . ASN A 1 736 ? -16.715 11.143 32.087 1.00 98.12 736 ASN A O 1
ATOM 5740 N N . LEU A 1 737 ? -14.606 11.324 31.391 1.00 98.00 737 LEU A N 1
ATOM 5741 C CA . LEU A 1 737 ? -14.034 11.384 32.742 1.00 98.00 737 LEU A CA 1
ATOM 5742 C C . LEU A 1 737 ? -13.964 12.814 33.296 1.00 98.00 737 LEU A C 1
ATOM 5744 O O . LEU A 1 737 ? -13.599 12.990 34.461 1.00 98.00 737 LEU A O 1
ATOM 5748 N N . GLY A 1 738 ? -14.270 13.822 32.478 1.00 96.38 738 GLY A N 1
ATOM 5749 C CA . GLY A 1 738 ? -14.227 15.235 32.825 1.00 96.38 738 GLY A CA 1
ATOM 5750 C C . GLY A 1 738 ? -15.349 15.674 33.767 1.00 96.38 738 GLY A C 1
ATOM 5751 O O . GLY A 1 738 ? -16.284 14.936 34.073 1.00 96.38 738 GLY A O 1
ATOM 5752 N N . ARG A 1 739 ? -15.240 16.919 34.247 1.00 95.88 739 ARG A N 1
ATOM 5753 C CA . ARG A 1 739 ? -16.247 17.561 35.113 1.00 95.88 739 ARG A CA 1
ATOM 5754 C C . ARG A 1 739 ? -17.311 18.340 34.339 1.00 95.88 739 ARG A C 1
ATOM 5756 O O . ARG A 1 739 ? -18.351 18.649 34.907 1.00 95.88 739 ARG A O 1
ATOM 5763 N N . GLN A 1 740 ? -17.041 18.664 33.076 1.00 96.81 740 GLN A N 1
ATOM 5764 C CA . GLN A 1 740 ? -17.997 19.307 32.178 1.00 96.81 740 GLN A CA 1
ATOM 5765 C C . GLN A 1 740 ? -18.711 18.247 31.328 1.00 96.81 740 GLN A C 1
ATOM 5767 O O . GLN A 1 740 ? -18.114 17.202 31.045 1.00 96.81 740 GLN A O 1
ATOM 5772 N N . PRO A 1 741 ? -19.961 18.485 30.911 1.00 97.94 741 PRO A N 1
ATOM 5773 C CA . PRO A 1 741 ? -20.600 17.656 29.902 1.00 97.94 741 PRO A CA 1
ATOM 5774 C C . PRO A 1 741 ? -19.907 17.809 28.540 1.00 97.94 741 PRO A C 1
ATOM 5776 O O . PRO A 1 741 ? -19.351 18.861 28.231 1.00 97.94 741 PRO A O 1
ATOM 5779 N N . VAL A 1 742 ? -19.972 16.767 27.713 1.00 98.25 742 VAL A N 1
ATOM 5780 C CA . VAL A 1 742 ? -19.451 16.774 26.338 1.00 98.25 742 VAL A CA 1
ATOM 5781 C C . VAL A 1 742 ? -20.497 16.225 25.374 1.00 98.25 742 VAL A C 1
ATOM 5783 O O . VAL A 1 742 ? -21.246 15.309 25.713 1.00 98.25 742 VAL A O 1
ATOM 5786 N N . THR A 1 743 ? -20.543 16.755 24.156 1.00 98.00 743 THR A N 1
ATOM 5787 C CA . THR A 1 743 ? -21.284 16.134 23.051 1.00 98.00 743 THR A CA 1
ATOM 5788 C C . THR A 1 743 ? -20.304 15.360 22.188 1.00 98.00 743 THR A C 1
ATOM 5790 O O . THR A 1 743 ? -19.326 15.928 21.711 1.00 98.00 743 THR A O 1
ATOM 5793 N N . VAL A 1 744 ? -20.571 14.074 21.982 1.00 97.06 744 VAL A N 1
ATOM 5794 C CA . VAL A 1 744 ? -19.749 13.183 21.159 1.00 97.06 744 VAL A CA 1
ATOM 5795 C C . VAL A 1 744 ? -20.534 12.771 19.925 1.00 97.06 744 VAL A C 1
ATOM 5797 O O . VAL A 1 744 ? -21.709 12.416 20.025 1.00 97.06 744 VAL A O 1
ATOM 5800 N N . GLN A 1 745 ? -19.872 12.780 18.773 1.00 96.38 745 GLN A N 1
ATOM 5801 C CA . GLN A 1 745 ? -20.324 12.129 17.548 1.00 96.38 745 GLN A CA 1
ATOM 5802 C C . GLN A 1 745 ? -19.199 11.230 17.048 1.00 96.38 745 GLN A C 1
ATOM 5804 O O . GLN A 1 745 ? -18.093 11.705 16.823 1.00 96.38 745 GLN A O 1
ATOM 5809 N N . ALA A 1 746 ? -19.479 9.943 16.901 1.00 94.69 746 ALA A N 1
ATOM 5810 C CA . ALA A 1 746 ? -18.564 8.940 16.391 1.00 94.69 746 ALA A CA 1
ATOM 5811 C C . ALA A 1 746 ? -19.173 8.278 15.156 1.00 94.69 746 ALA A C 1
ATOM 5813 O O . ALA A 1 746 ? -20.348 7.896 15.160 1.00 94.69 746 ALA A O 1
ATOM 5814 N N . GLU A 1 747 ? -18.358 8.091 14.128 1.00 94.31 747 GLU A N 1
ATOM 5815 C CA . GLU A 1 747 ? -18.682 7.258 12.979 1.00 94.31 747 GLU A CA 1
ATOM 5816 C C . GLU A 1 747 ? -17.551 6.258 12.766 1.00 94.31 747 GLU A C 1
ATOM 5818 O O . GLU A 1 747 ? -16.392 6.636 12.664 1.00 94.31 747 GLU A O 1
ATOM 5823 N N . ALA A 1 748 ? -17.872 4.973 12.704 1.00 94.44 748 ALA A N 1
ATOM 5824 C CA . ALA A 1 748 ? -16.892 3.914 12.522 1.00 94.44 748 ALA A CA 1
ATOM 5825 C C . ALA A 1 748 ? -17.322 3.010 11.367 1.00 94.44 748 ALA A C 1
ATOM 5827 O O . ALA A 1 748 ? -18.485 2.614 11.291 1.00 94.44 748 ALA A O 1
ATOM 5828 N N . ARG A 1 749 ? -16.404 2.669 10.461 1.00 93.00 749 ARG A N 1
ATOM 5829 C CA . ARG A 1 749 ? -16.686 1.810 9.301 1.00 93.00 749 ARG A CA 1
ATOM 5830 C C . ARG A 1 749 ? -15.817 0.567 9.338 1.00 93.00 749 ARG A C 1
ATOM 5832 O O . ARG A 1 749 ? -14.599 0.647 9.490 1.00 93.00 749 ARG A O 1
ATOM 5839 N N . THR A 1 750 ? -16.455 -0.587 9.197 1.00 91.88 750 THR A N 1
ATOM 5840 C CA . THR A 1 750 ? -15.781 -1.887 9.134 1.00 91.88 750 THR A CA 1
ATOM 5841 C C . THR A 1 750 ? -15.791 -2.420 7.713 1.00 91.88 750 THR A C 1
ATOM 5843 O O . THR A 1 750 ? -16.765 -2.209 6.999 1.00 91.88 750 THR A O 1
ATOM 5846 N N . GLY A 1 751 ? -14.746 -3.148 7.329 1.00 88.75 751 GLY A N 1
ATOM 5847 C CA . GLY A 1 751 ? -14.698 -3.912 6.084 1.00 88.75 751 GLY A CA 1
ATOM 5848 C C . GLY A 1 751 ? -14.325 -5.370 6.335 1.00 88.75 751 GLY A C 1
ATOM 5849 O O . GLY A 1 751 ? -13.947 -5.749 7.446 1.00 88.75 751 GLY A O 1
ATOM 5850 N N . GLY A 1 752 ? -14.414 -6.192 5.289 1.00 87.62 752 GLY A N 1
ATOM 5851 C CA . GLY A 1 752 ? -14.091 -7.615 5.378 1.00 87.62 752 GLY A CA 1
ATOM 5852 C C . GLY A 1 752 ? -12.656 -7.870 5.853 1.00 87.62 752 GLY A C 1
ATOM 5853 O O . GLY A 1 752 ? -11.716 -7.164 5.468 1.00 87.62 752 GLY A O 1
ATOM 5854 N N . TRP A 1 753 ? -12.498 -8.905 6.677 1.00 90.56 753 TRP A N 1
ATOM 5855 C CA . TRP A 1 753 ? -11.205 -9.431 7.101 1.00 90.56 753 TRP A CA 1
ATOM 5856 C C . TRP A 1 753 ? -11.273 -10.951 7.194 1.00 90.56 753 TRP A C 1
ATOM 5858 O O . TRP A 1 753 ? -12.186 -11.500 7.802 1.00 90.56 753 TRP A O 1
ATOM 5868 N N . THR A 1 754 ? -10.295 -11.644 6.613 1.00 89.94 754 THR A N 1
ATOM 5869 C CA . THR A 1 754 ? -10.103 -13.074 6.883 1.00 89.94 754 THR A CA 1
ATOM 5870 C C . THR A 1 754 ? -9.106 -13.206 8.018 1.00 89.94 754 THR A C 1
ATOM 5872 O O . THR A 1 754 ? -7.927 -12.883 7.843 1.00 89.94 754 THR A O 1
ATOM 5875 N N . TRP A 1 755 ? -9.601 -13.649 9.173 1.00 92.06 755 TRP A N 1
ATOM 5876 C CA . TRP A 1 755 ? -8.758 -13.952 10.318 1.00 92.06 755 TRP A CA 1
ATOM 5877 C C . TRP A 1 755 ? -7.958 -15.228 10.054 1.00 92.06 755 TRP A C 1
ATOM 5879 O O . TRP A 1 755 ? -8.524 -16.273 9.739 1.00 92.06 755 TRP A O 1
ATOM 5889 N N . ASP A 1 756 ? -6.642 -15.137 10.184 1.00 91.25 756 ASP A N 1
ATOM 5890 C CA . ASP A 1 756 ? -5.699 -16.221 9.926 1.00 91.25 756 ASP A CA 1
ATOM 5891 C C . ASP A 1 756 ? -4.549 -16.220 10.939 1.00 91.25 756 ASP A C 1
ATOM 5893 O O . ASP A 1 756 ? -4.475 -15.397 11.856 1.00 91.25 756 ASP A O 1
ATOM 5897 N N . ASP A 1 757 ? -3.611 -17.138 10.737 1.00 91.38 757 ASP A N 1
ATOM 5898 C CA . ASP A 1 757 ? -2.407 -17.281 11.540 1.00 91.38 757 ASP A CA 1
ATOM 5899 C C . ASP A 1 757 ? -1.426 -16.117 11.392 1.00 91.38 757 ASP A C 1
ATOM 5901 O O . ASP A 1 757 ? -0.363 -16.185 11.986 1.00 91.38 757 ASP A O 1
ATOM 5905 N N . ARG A 1 758 ? -1.746 -15.027 10.682 1.00 94.69 758 ARG A N 1
ATOM 5906 C CA . ARG A 1 758 ? -0.973 -13.771 10.618 1.00 94.69 758 ARG A CA 1
ATOM 5907 C C . ARG A 1 758 ? -1.728 -12.573 11.185 1.00 94.69 758 ARG A C 1
ATOM 5909 O O . ARG A 1 758 ? -1.131 -11.514 11.338 1.00 94.69 758 ARG A O 1
ATOM 5916 N N . SER A 1 759 ? -3.007 -12.727 11.498 1.00 96.00 759 SER A N 1
ATOM 5917 C CA . SER A 1 759 ? -3.846 -11.649 12.012 1.00 96.00 759 SER A CA 1
ATOM 5918 C C . SER A 1 759 ? -3.445 -11.245 13.437 1.00 96.00 759 SER A C 1
ATOM 5920 O O . SER A 1 759 ? -3.002 -12.078 14.237 1.00 96.00 759 SER A O 1
ATOM 5922 N N . MET A 1 760 ? -3.565 -9.949 13.723 1.00 98.25 760 MET A N 1
ATOM 5923 C CA . MET A 1 760 ? -3.215 -9.304 14.990 1.00 98.25 760 MET A CA 1
ATOM 5924 C C . MET A 1 760 ? -4.292 -8.276 15.357 1.00 98.25 760 MET A C 1
ATOM 5926 O O . MET A 1 760 ? -4.963 -7.743 14.473 1.00 98.25 760 MET A O 1
ATOM 5930 N N . HIS A 1 761 ? -4.438 -7.975 16.645 1.00 98.50 761 HIS A N 1
ATOM 5931 C CA . HIS A 1 761 ? -5.256 -6.860 17.114 1.00 98.50 761 HIS A CA 1
ATOM 5932 C C . HIS A 1 761 ? -4.446 -5.574 17.148 1.00 98.50 761 HIS A C 1
ATOM 5934 O O . HIS A 1 761 ? -3.245 -5.600 17.408 1.00 98.50 761 HIS A O 1
ATOM 5940 N N . PHE A 1 762 ? -5.118 -4.453 16.899 1.00 98.75 762 PHE A N 1
ATOM 5941 C CA . PHE A 1 762 ? -4.560 -3.124 17.112 1.00 98.75 762 PHE A CA 1
ATOM 5942 C C . PHE A 1 762 ? -4.671 -2.732 18.585 1.00 98.75 762 PHE A C 1
ATOM 5944 O O . PHE A 1 762 ? -5.721 -2.926 19.203 1.00 98.75 762 PHE A O 1
ATOM 5951 N N . HIS A 1 763 ? -3.619 -2.119 19.113 1.00 98.81 763 HIS A N 1
ATOM 5952 C CA . HIS A 1 763 ? -3.530 -1.606 20.469 1.00 98.81 763 HIS A CA 1
ATOM 5953 C C . HIS A 1 763 ? -3.099 -0.141 20.469 1.00 98.81 763 HIS A C 1
ATOM 5955 O O . HIS A 1 763 ? -2.284 0.294 19.649 1.00 98.81 763 HIS A O 1
ATOM 5961 N N . ALA A 1 764 ? -3.619 0.606 21.441 1.00 98.69 764 ALA A N 1
ATOM 5962 C CA . ALA A 1 764 ? -3.135 1.940 21.746 1.00 98.69 764 ALA A CA 1
ATOM 5963 C C . ALA A 1 764 ? -3.228 2.226 23.244 1.00 98.69 764 ALA A C 1
ATOM 5965 O O . ALA A 1 764 ? -4.280 2.050 23.866 1.00 98.69 764 ALA A O 1
ATOM 5966 N N . ASN A 1 765 ? -2.122 2.692 23.815 1.00 98.31 765 ASN A N 1
ATOM 5967 C CA . ASN A 1 765 ? -1.992 2.927 25.247 1.00 98.31 765 ASN A CA 1
ATOM 5968 C C . ASN A 1 765 ? -1.467 4.331 25.512 1.00 98.31 765 ASN A C 1
ATOM 5970 O O . ASN A 1 765 ? -0.596 4.811 24.788 1.00 98.31 765 ASN A O 1
ATOM 5974 N N . TRP A 1 766 ? -1.961 4.945 26.583 1.00 98.38 766 TRP A N 1
ATOM 5975 C CA . TRP A 1 766 ? -1.550 6.269 27.034 1.00 98.38 766 TRP A CA 1
ATOM 5976 C C . TRP A 1 766 ? -0.837 6.194 28.384 1.00 98.38 766 TRP A C 1
ATOM 5978 O O . TRP A 1 766 ? -1.278 5.468 29.274 1.00 98.38 766 TRP A O 1
ATOM 5988 N N . ARG A 1 767 ? 0.244 6.960 28.528 1.00 97.12 767 ARG A N 1
ATOM 5989 C CA . ARG A 1 767 ? 0.969 7.184 29.783 1.00 97.12 767 ARG A CA 1
ATOM 5990 C C . ARG A 1 767 ? 1.095 8.675 30.013 1.00 97.12 767 ARG A C 1
ATOM 5992 O O . ARG A 1 767 ? 1.577 9.364 29.116 1.00 97.12 767 ARG A O 1
ATOM 5999 N N . TYR A 1 768 ? 0.787 9.156 31.212 1.00 97.81 768 TYR A N 1
ATOM 6000 C CA . TYR A 1 768 ? 1.059 10.538 31.591 1.00 97.81 768 TYR A CA 1
ATOM 6001 C C . TYR A 1 768 ? 1.813 10.645 32.907 1.00 97.81 768 TYR A C 1
ATOM 6003 O O . TYR A 1 768 ? 1.574 9.905 33.857 1.00 97.81 768 TYR A O 1
ATOM 6011 N N . GLN A 1 769 ? 2.718 11.617 32.985 1.00 97.56 769 GLN A N 1
ATOM 6012 C CA . GLN A 1 769 ? 3.385 11.947 34.234 1.00 97.56 769 GLN A CA 1
ATOM 6013 C C . GLN A 1 769 ? 3.700 13.442 34.323 1.00 97.56 769 GLN A C 1
ATOM 6015 O O . GLN A 1 769 ? 4.281 14.031 33.412 1.00 97.56 769 GLN A O 1
ATOM 6020 N N . TYR A 1 770 ? 3.349 14.034 35.466 1.00 96.50 770 TYR A N 1
ATOM 6021 C CA . TYR A 1 770 ? 3.768 15.365 35.896 1.00 96.50 770 TYR A CA 1
ATOM 6022 C C . TYR A 1 770 ? 3.802 15.429 37.434 1.00 96.50 770 TYR A C 1
ATOM 6024 O O . TYR A 1 770 ? 2.843 14.979 38.066 1.00 96.50 770 TYR A O 1
ATOM 6032 N N . PRO A 1 771 ? 4.849 16.006 38.049 1.00 96.75 771 PRO A N 1
ATOM 6033 C CA . PRO A 1 771 ? 6.088 16.467 37.422 1.00 96.75 771 PRO A CA 1
ATOM 6034 C C . PRO A 1 771 ? 7.049 15.317 37.072 1.00 96.75 771 PRO A C 1
ATOM 6036 O O . PRO A 1 771 ? 7.107 14.301 37.766 1.00 96.75 771 PRO A O 1
ATOM 6039 N N . ILE A 1 772 ? 7.845 15.505 36.018 1.00 98.06 772 ILE A N 1
ATOM 6040 C CA . ILE A 1 772 ? 9.064 14.735 35.733 1.00 98.06 772 ILE A CA 1
ATOM 6041 C C . ILE A 1 772 ? 10.255 15.672 35.939 1.00 98.06 772 ILE A C 1
ATOM 6043 O O . ILE A 1 772 ? 10.338 16.712 35.285 1.00 98.06 772 ILE A O 1
ATOM 6047 N N . ARG A 1 773 ? 11.182 15.311 36.834 1.00 97.94 773 ARG A N 1
ATOM 6048 C CA . ARG A 1 773 ? 12.439 16.051 37.014 1.00 97.94 773 ARG A CA 1
ATOM 6049 C C . ARG A 1 773 ? 13.360 15.769 35.831 1.00 97.94 773 ARG A C 1
ATOM 6051 O O . ARG A 1 773 ? 13.571 14.612 35.492 1.00 97.94 773 ARG A O 1
ATOM 6058 N N . THR A 1 774 ? 13.950 16.810 35.251 1.00 98.12 774 THR A N 1
ATOM 6059 C CA . THR A 1 774 ? 14.931 16.666 34.158 1.00 98.12 774 THR A CA 1
ATOM 6060 C C . THR A 1 774 ? 16.347 16.364 34.647 1.00 98.12 774 THR A C 1
ATOM 6062 O O . THR A 1 774 ? 17.262 16.194 33.838 1.00 98.12 774 THR A O 1
ATOM 6065 N N . ARG A 1 775 ? 16.558 16.354 35.970 1.00 97.06 775 ARG A N 1
ATOM 6066 C CA . ARG A 1 775 ? 17.815 15.980 36.623 1.00 97.06 775 ARG A CA 1
ATOM 6067 C C . ARG A 1 775 ? 17.561 15.079 37.844 1.00 97.06 775 ARG A C 1
ATOM 6069 O O . ARG A 1 775 ? 16.650 15.382 38.621 1.00 97.06 775 ARG A O 1
ATOM 6076 N N . PRO A 1 776 ? 18.398 14.044 38.067 1.00 96.06 776 PRO A N 1
ATOM 6077 C CA . PRO A 1 776 ? 19.367 13.505 37.103 1.00 96.06 776 PRO A CA 1
ATOM 6078 C C . PRO A 1 776 ? 18.657 13.010 35.833 1.00 96.06 776 PRO A C 1
ATOM 6080 O O . PRO A 1 776 ? 17.440 12.839 35.832 1.00 96.06 776 PRO A O 1
ATOM 6083 N N . PHE A 1 777 ? 19.408 12.849 34.747 1.00 97.31 777 PHE A N 1
ATOM 6084 C CA . PHE A 1 777 ? 18.864 12.284 33.515 1.00 97.31 777 PHE A CA 1
ATOM 6085 C C . PHE A 1 777 ? 18.323 10.876 33.765 1.00 97.31 777 PHE A C 1
ATOM 6087 O O . PHE A 1 777 ? 18.788 10.174 34.669 1.00 97.31 777 PHE A O 1
ATOM 6094 N N . SER A 1 778 ? 17.288 10.496 33.022 1.00 97.44 778 SER A N 1
ATOM 6095 C CA . SER A 1 778 ? 16.601 9.224 33.237 1.00 97.44 778 SER A CA 1
ATOM 6096 C C . SER A 1 778 ? 15.953 8.718 31.963 1.00 97.44 778 SER A C 1
ATOM 6098 O O . SER A 1 778 ? 15.506 9.512 31.144 1.00 97.44 778 SER A O 1
ATOM 6100 N N . ASP A 1 779 ? 15.835 7.403 31.848 1.00 98.00 779 ASP A N 1
ATOM 6101 C CA . ASP A 1 779 ? 15.021 6.758 30.826 1.00 98.00 779 ASP A CA 1
ATOM 6102 C C . ASP A 1 779 ? 13.551 6.740 31.259 1.00 98.00 779 ASP A C 1
ATOM 6104 O O . ASP A 1 779 ? 13.180 6.153 32.284 1.00 98.00 779 ASP A O 1
ATOM 6108 N N . TRP A 1 780 ? 12.680 7.365 30.472 1.00 98.25 780 TRP A N 1
ATOM 6109 C CA . TRP A 1 780 ? 11.240 7.353 30.686 1.00 98.25 780 TRP A CA 1
ATOM 6110 C C . TRP A 1 780 ? 10.576 6.341 29.755 1.00 98.25 780 TRP A C 1
ATOM 6112 O O . TRP A 1 780 ? 10.373 6.576 28.568 1.00 98.25 780 TRP A O 1
ATOM 6122 N N . ASN A 1 781 ? 10.191 5.199 30.322 1.00 98.38 781 ASN A N 1
ATOM 6123 C CA . ASN A 1 781 ? 9.605 4.090 29.573 1.00 98.38 781 ASN A CA 1
ATOM 6124 C C . ASN A 1 781 ? 8.285 4.465 28.870 1.00 98.38 781 ASN A C 1
ATOM 6126 O O . ASN A 1 781 ? 7.253 4.641 29.515 1.00 98.38 781 ASN A O 1
ATOM 6130 N N . TYR A 1 782 ? 8.247 4.536 27.547 1.00 98.50 782 TYR A N 1
ATOM 6131 C CA . TYR A 1 782 ? 6.993 4.721 26.815 1.00 98.50 782 TYR A CA 1
ATOM 6132 C C . TYR A 1 782 ? 6.095 3.505 27.005 1.00 98.50 782 TYR A C 1
ATOM 6134 O O . TYR A 1 782 ? 4.968 3.636 27.485 1.00 98.50 782 TYR A O 1
ATOM 6142 N N . ILE A 1 783 ? 6.614 2.311 26.722 1.00 98.75 783 ILE A N 1
ATOM 6143 C CA . ILE A 1 783 ? 5.882 1.052 26.870 1.00 98.75 783 ILE A CA 1
ATOM 6144 C C . ILE A 1 783 ? 6.842 -0.135 26.991 1.00 98.75 783 ILE A C 1
ATOM 6146 O O . ILE A 1 783 ? 7.923 -0.144 26.405 1.00 98.75 783 ILE A O 1
ATOM 6150 N N . THR A 1 784 ? 6.415 -1.160 27.725 1.00 98.81 784 THR A N 1
ATOM 6151 C CA . THR A 1 784 ? 6.967 -2.515 27.649 1.00 98.81 784 THR A CA 1
ATOM 6152 C C . THR A 1 784 ? 5.846 -3.472 27.274 1.00 98.81 784 THR A C 1
ATOM 6154 O O . THR A 1 784 ? 4.840 -3.539 27.983 1.00 98.81 784 THR A O 1
ATOM 6157 N N . ILE A 1 785 ? 6.026 -4.205 26.180 1.00 98.81 785 ILE A N 1
ATOM 6158 C CA . ILE A 1 785 ? 5.086 -5.162 25.596 1.00 98.81 785 ILE A CA 1
ATOM 6159 C C . ILE A 1 785 ? 5.675 -6.568 25.739 1.00 98.81 785 ILE A C 1
ATOM 6161 O O . ILE A 1 785 ? 6.861 -6.762 25.485 1.00 98.81 785 ILE A O 1
ATOM 6165 N N . ASN A 1 786 ? 4.851 -7.548 26.109 1.00 98.69 786 ASN A N 1
ATOM 6166 C CA . ASN A 1 786 ? 5.181 -8.973 26.071 1.00 98.69 786 ASN A CA 1
ATOM 6167 C C . ASN A 1 786 ? 4.207 -9.695 25.134 1.00 98.69 786 ASN A C 1
ATOM 6169 O O . ASN A 1 786 ? 2.990 -9.551 25.270 1.00 98.69 786 ASN A O 1
ATOM 6173 N N . GLY A 1 787 ? 4.734 -10.490 24.209 1.00 98.06 787 GLY A N 1
ATOM 6174 C CA . GLY A 1 787 ? 3.980 -11.187 23.170 1.00 98.06 787 GLY A CA 1
ATOM 6175 C C . GLY A 1 787 ? 4.695 -11.134 21.821 1.00 98.06 787 GLY A C 1
ATOM 6176 O O . GLY A 1 787 ? 5.877 -10.816 21.749 1.00 98.06 787 GLY A O 1
ATOM 6177 N N . GLN A 1 788 ? 3.960 -11.422 20.749 1.00 98.44 788 GLN A N 1
ATOM 6178 C CA . GLN A 1 788 ? 4.437 -11.280 19.373 1.00 98.44 788 GLN A CA 1
ATOM 6179 C C . GLN A 1 788 ? 3.620 -10.201 18.666 1.00 98.44 788 GLN A C 1
ATOM 6181 O O . GLN A 1 788 ? 2.387 -10.243 18.708 1.00 98.44 788 GLN A O 1
ATOM 6186 N N . GLY A 1 789 ? 4.287 -9.273 17.988 1.00 98.38 789 GLY A N 1
ATOM 6187 C CA . GLY A 1 789 ? 3.617 -8.139 17.372 1.00 98.38 789 GLY A CA 1
ATOM 6188 C C . GLY A 1 789 ? 4.537 -7.189 16.618 1.00 98.38 789 GLY A C 1
ATOM 6189 O O . GLY A 1 789 ? 5.695 -7.495 16.346 1.00 98.38 789 GLY A O 1
ATOM 6190 N N . LEU A 1 790 ? 3.989 -6.032 16.269 1.00 98.62 790 LEU A N 1
ATOM 6191 C CA . LEU A 1 790 ? 4.660 -4.949 15.562 1.00 98.62 790 LEU A CA 1
ATOM 6192 C C . LEU A 1 790 ? 4.482 -3.651 16.350 1.00 98.62 790 LEU A C 1
ATOM 6194 O O . LEU A 1 790 ? 3.370 -3.354 16.784 1.00 98.62 790 LEU A O 1
ATOM 6198 N N . TYR A 1 791 ? 5.541 -2.861 16.507 1.00 98.69 791 TYR A N 1
ATOM 6199 C CA . TYR A 1 791 ? 5.455 -1.500 17.040 1.00 98.69 791 TYR A CA 1
ATOM 6200 C C . TYR A 1 791 ? 5.364 -0.475 15.907 1.00 98.69 791 TYR A C 1
ATOM 6202 O O . TYR A 1 791 ? 6.160 -0.511 14.965 1.00 98.69 791 TYR A O 1
ATOM 6210 N N . LEU A 1 792 ? 4.364 0.411 15.981 1.00 97.88 792 LEU A N 1
ATOM 6211 C CA . LEU A 1 792 ? 3.905 1.237 14.857 1.00 97.88 792 LEU A CA 1
ATOM 6212 C C . LEU A 1 792 ? 4.185 2.734 15.044 1.00 97.88 792 LEU A C 1
ATOM 6214 O O . LEU A 1 792 ? 3.917 3.518 14.137 1.00 97.88 792 LEU A O 1
ATOM 6218 N N . GLY A 1 793 ? 4.737 3.136 16.187 1.00 97.62 793 GLY A N 1
ATOM 6219 C CA . GLY A 1 793 ? 5.051 4.527 16.506 1.00 97.62 793 GLY A CA 1
ATOM 6220 C C . GLY A 1 793 ? 4.195 5.082 17.640 1.00 97.62 793 GLY A C 1
ATOM 6221 O O . GLY A 1 793 ? 3.585 4.338 18.414 1.00 97.62 793 GLY A O 1
ATOM 6222 N N . ASP A 1 794 ? 4.163 6.407 17.739 1.00 98.56 794 ASP A N 1
ATOM 6223 C CA . ASP A 1 794 ? 3.704 7.109 18.932 1.00 98.56 794 ASP A CA 1
ATOM 6224 C C . ASP A 1 794 ? 3.372 8.596 18.693 1.00 98.56 794 ASP A C 1
ATOM 6226 O O . ASP A 1 794 ? 3.577 9.189 17.626 1.00 98.56 794 ASP A O 1
ATOM 6230 N N . THR A 1 795 ? 2.780 9.196 19.720 1.00 98.50 795 THR A N 1
ATOM 6231 C CA . THR A 1 795 ? 2.593 10.637 19.880 1.00 98.50 795 THR A CA 1
ATOM 6232 C C . THR A 1 795 ? 3.100 11.029 21.260 1.00 98.50 795 THR A C 1
ATOM 6234 O O . THR A 1 795 ? 2.599 10.502 22.254 1.00 98.50 795 THR A O 1
ATOM 6237 N N . LEU A 1 796 ? 4.009 11.998 21.330 1.00 98.56 796 LEU A N 1
ATOM 6238 C CA . LEU A 1 796 ? 4.405 12.660 22.567 1.00 98.56 796 LEU A CA 1
ATOM 6239 C C . LEU A 1 796 ? 3.775 14.050 22.626 1.00 98.56 796 LEU A C 1
ATOM 6241 O O . LEU A 1 796 ? 4.078 14.914 21.810 1.00 98.56 796 LEU A O 1
ATOM 6245 N N . ALA A 1 797 ? 2.928 14.275 23.624 1.00 98.06 797 ALA A N 1
ATOM 6246 C CA . ALA A 1 797 ? 2.451 15.594 24.006 1.00 98.06 797 ALA A CA 1
ATOM 6247 C C . ALA A 1 797 ? 3.103 15.989 25.331 1.00 98.06 797 ALA A C 1
ATOM 6249 O O . ALA A 1 797 ? 2.945 15.292 26.333 1.00 98.06 797 ALA A O 1
ATOM 6250 N N . LEU A 1 798 ? 3.814 17.110 25.365 1.00 96.94 798 LEU A N 1
ATOM 6251 C CA . LEU A 1 798 ? 4.527 17.555 26.558 1.00 96.94 798 LEU A CA 1
ATOM 6252 C C . LEU A 1 798 ? 4.250 19.010 26.904 1.00 96.94 798 LEU A C 1
ATOM 6254 O O . LEU A 1 798 ? 3.894 19.805 26.041 1.00 96.94 798 LEU A O 1
ATOM 6258 N N . PHE A 1 799 ? 4.477 19.347 28.170 1.00 98.31 799 PHE A N 1
ATOM 6259 C CA . PHE A 1 799 ? 4.537 20.716 28.666 1.00 98.31 799 PHE A CA 1
ATOM 6260 C C . PHE A 1 799 ? 5.937 21.020 29.195 1.00 98.31 799 PHE A C 1
ATOM 6262 O O . PHE A 1 799 ? 6.459 20.289 30.045 1.00 98.31 799 PHE A O 1
ATOM 6269 N N . ASN A 1 800 ? 6.500 22.130 28.727 1.00 98.12 800 ASN A N 1
ATOM 6270 C CA . ASN A 1 800 ? 7.795 22.650 29.126 1.00 98.12 800 ASN A CA 1
ATOM 6271 C C . ASN A 1 800 ? 7.635 24.065 29.723 1.00 98.12 800 ASN A C 1
ATOM 6273 O O . ASN A 1 800 ? 7.193 24.978 29.023 1.00 98.12 800 ASN A O 1
ATOM 6277 N N . PRO A 1 801 ? 7.989 24.300 30.999 1.00 97.69 801 PRO A N 1
ATOM 6278 C CA . PRO A 1 801 ? 7.804 25.610 31.628 1.00 97.69 801 PRO A CA 1
ATOM 6279 C C . PRO A 1 801 ? 8.856 26.653 31.206 1.00 97.69 801 PRO A C 1
ATOM 6281 O O . PRO A 1 801 ? 8.734 27.825 31.566 1.00 97.69 801 PRO A O 1
ATOM 6284 N N . VAL A 1 802 ? 9.903 26.264 30.470 1.00 97.31 802 VAL A N 1
ATOM 6285 C CA . VAL A 1 802 ? 11.020 27.140 30.067 1.00 97.31 802 VAL A CA 1
ATOM 6286 C C . VAL A 1 802 ? 11.185 27.191 28.548 1.00 97.31 802 VAL A C 1
ATOM 6288 O O . VAL A 1 802 ? 10.579 26.415 27.825 1.00 97.31 802 VAL A O 1
ATOM 6291 N N . ARG A 1 803 ? 11.995 28.131 28.046 1.00 96.88 803 ARG A N 1
ATOM 6292 C CA . ARG A 1 803 ? 12.205 28.328 26.598 1.00 96.88 803 ARG A CA 1
ATOM 6293 C C . ARG A 1 803 ? 13.239 27.383 25.994 1.00 96.88 803 ARG A C 1
ATOM 6295 O O . ARG A 1 803 ? 13.220 27.174 24.782 1.00 96.88 803 ARG A O 1
ATOM 6302 N N . ASP A 1 804 ? 14.161 26.891 26.819 1.00 96.50 804 ASP A N 1
ATOM 6303 C CA . ASP A 1 804 ? 15.263 26.030 26.400 1.00 96.50 804 ASP A CA 1
ATOM 6304 C C . ASP A 1 804 ? 14.752 24.669 25.898 1.00 96.50 804 ASP A C 1
ATOM 6306 O O . ASP A 1 804 ? 13.681 24.201 26.292 1.00 96.50 804 ASP A O 1
ATOM 6310 N N . TRP A 1 805 ? 15.536 24.043 25.022 1.00 95.69 805 TRP A N 1
ATOM 6311 C CA . TRP A 1 805 ? 15.179 22.812 24.320 1.00 95.69 805 TRP A CA 1
ATOM 6312 C C . TRP A 1 805 ? 15.107 21.596 25.263 1.00 95.69 805 TRP A C 1
ATOM 6314 O O . TRP A 1 805 ? 15.953 21.413 26.149 1.00 95.69 805 TRP A O 1
ATOM 6324 N N . TRP A 1 806 ? 14.042 20.809 25.081 1.00 95.94 806 TRP A N 1
ATOM 6325 C CA . TRP A 1 806 ? 13.659 19.655 25.900 1.00 95.94 806 TRP A CA 1
ATOM 6326 C C . TRP A 1 806 ? 13.995 18.298 25.275 1.00 95.94 806 TRP A C 1
ATOM 6328 O O . TRP A 1 806 ? 13.916 17.305 25.986 1.00 95.94 806 TRP A O 1
ATOM 6338 N N . GLY A 1 807 ? 14.255 18.261 23.966 1.00 95.75 807 GLY A N 1
ATOM 6339 C CA . GLY A 1 807 ? 14.237 17.060 23.123 1.00 95.75 807 GLY A CA 1
ATOM 6340 C C . GLY A 1 807 ? 15.615 16.495 22.802 1.00 95.75 807 GLY A C 1
ATOM 6341 O O . GLY A 1 807 ? 15.735 15.701 21.888 1.00 95.75 807 GLY A O 1
ATOM 6342 N N . GLU A 1 808 ? 16.622 16.880 23.574 1.00 96.38 808 GLU A N 1
ATOM 6343 C CA . GLU A 1 808 ? 17.992 16.352 23.528 1.00 96.38 808 GLU A CA 1
ATOM 6344 C C . GLU A 1 808 ? 17.987 14.807 23.599 1.00 96.38 808 GLU A C 1
ATOM 6346 O O . GLU A 1 808 ? 18.833 14.159 23.013 1.00 96.38 808 GLU A O 1
ATOM 6351 N N . GLY A 1 809 ? 17.038 14.214 24.336 1.00 96.69 809 GLY A N 1
ATOM 6352 C CA . GLY A 1 809 ? 17.097 12.811 24.754 1.00 96.69 809 GLY A CA 1
ATOM 6353 C C . GLY A 1 809 ? 16.871 11.765 23.667 1.00 96.69 809 GLY A C 1
ATOM 6354 O O . GLY A 1 809 ? 15.913 11.862 22.899 1.00 96.69 809 GLY A O 1
ATOM 6355 N N . ASP A 1 810 ? 17.689 10.714 23.703 1.00 98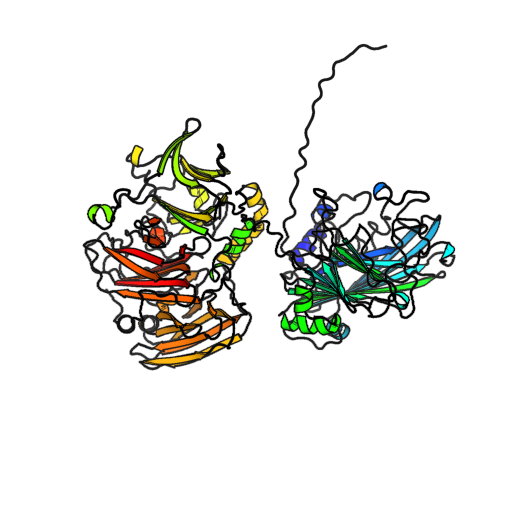.25 810 ASP A N 1
ATOM 6356 C CA . ASP A 1 810 ? 17.690 9.607 22.748 1.00 98.25 810 ASP A CA 1
ATOM 6357 C C . ASP A 1 810 ? 16.569 8.589 22.993 1.00 98.25 810 ASP A C 1
ATOM 6359 O O . ASP A 1 810 ? 16.301 8.179 24.133 1.00 98.25 810 ASP A O 1
ATOM 6363 N N . GLU A 1 811 ? 15.985 8.057 21.915 1.00 98.19 811 GLU A N 1
ATOM 6364 C CA . GLU A 1 811 ? 15.201 6.830 21.995 1.00 98.19 811 GLU A CA 1
ATOM 6365 C C . GLU A 1 811 ? 16.093 5.599 22.183 1.00 98.19 811 GLU A C 1
ATOM 6367 O O . GLU A 1 811 ? 17.148 5.448 21.562 1.00 98.19 811 GLU A O 1
ATOM 6372 N N . LYS A 1 812 ? 15.621 4.668 23.014 1.00 98.44 812 LYS A N 1
ATOM 6373 C CA . LYS A 1 812 ? 16.242 3.367 23.260 1.00 98.44 812 LYS A CA 1
ATOM 6374 C C . LYS A 1 812 ? 15.185 2.278 23.190 1.00 98.44 812 LYS A C 1
ATOM 6376 O O . LYS A 1 812 ? 14.357 2.135 24.096 1.00 98.44 812 LYS A O 1
ATOM 6381 N N . ILE A 1 813 ? 15.211 1.485 22.122 1.00 98.62 813 ILE A N 1
ATOM 6382 C CA . ILE A 1 813 ? 14.248 0.397 21.912 1.00 98.62 813 ILE A CA 1
ATOM 6383 C C . ILE A 1 813 ? 14.966 -0.943 21.999 1.00 98.62 813 ILE A C 1
ATOM 6385 O O . ILE A 1 813 ? 15.910 -1.215 21.261 1.00 98.62 813 ILE A O 1
ATOM 6389 N N . PHE A 1 814 ? 14.488 -1.771 22.925 1.00 98.56 814 PHE A N 1
ATOM 6390 C CA . PHE A 1 814 ? 14.963 -3.120 23.179 1.00 98.56 814 PHE A CA 1
ATOM 6391 C C . PHE A 1 814 ? 13.959 -4.119 22.610 1.00 98.56 814 PHE A C 1
ATOM 6393 O O . PHE A 1 814 ? 12.789 -4.113 23.007 1.00 98.56 814 PHE A O 1
ATOM 6400 N N . VAL A 1 815 ? 14.414 -5.003 21.732 1.00 98.69 815 VAL A N 1
ATOM 6401 C CA . VAL A 1 815 ? 13.605 -6.052 21.107 1.00 98.69 815 VAL A CA 1
ATOM 6402 C C . VAL A 1 815 ? 14.001 -7.423 21.655 1.00 98.69 815 VAL A C 1
ATOM 6404 O O . VAL A 1 815 ? 15.176 -7.759 21.783 1.00 98.69 815 VAL A O 1
ATOM 6407 N N . ASP A 1 816 ? 13.001 -8.227 22.006 1.00 98.19 816 ASP A N 1
ATOM 6408 C CA . ASP A 1 816 ? 13.112 -9.634 22.402 1.00 98.19 816 ASP A CA 1
ATOM 6409 C C . ASP A 1 816 ? 14.110 -9.928 23.539 1.00 98.19 816 ASP A C 1
ATOM 6411 O O . ASP A 1 816 ? 14.696 -11.012 23.617 1.00 98.19 816 ASP A O 1
ATOM 6415 N N . GLY A 1 817 ? 14.237 -8.981 24.475 1.00 95.00 817 GLY A N 1
ATOM 6416 C CA . GLY A 1 817 ? 15.028 -9.128 25.700 1.00 95.00 817 GLY A CA 1
ATOM 6417 C C . GLY A 1 817 ? 16.527 -8.880 25.530 1.00 95.00 817 GLY A C 1
ATOM 6418 O O . GLY A 1 817 ? 17.314 -9.353 26.350 1.00 95.00 817 GLY A O 1
ATOM 6419 N N . GLU A 1 818 ? 16.934 -8.168 24.480 1.00 96.56 818 GLU A N 1
ATOM 6420 C CA . GLU A 1 818 ? 18.330 -7.775 24.290 1.00 96.56 818 GLU A CA 1
ATOM 6421 C C . GLU A 1 818 ? 18.894 -6.936 25.451 1.00 96.56 818 GLU A C 1
ATOM 6423 O O . GLU A 1 818 ? 18.183 -6.185 26.121 1.00 96.56 818 GLU A O 1
ATOM 6428 N N . SER A 1 819 ? 20.200 -7.073 25.703 1.00 94.56 819 SER A N 1
ATOM 6429 C CA . SER A 1 819 ? 20.893 -6.388 26.805 1.00 94.56 819 SER A CA 1
ATOM 6430 C C . SER A 1 819 ? 21.296 -4.948 26.483 1.00 94.56 819 SER A C 1
ATOM 6432 O O . SER A 1 819 ? 21.567 -4.170 27.394 1.00 94.56 819 SER A O 1
ATOM 6434 N N . PHE A 1 820 ? 21.364 -4.606 25.199 1.00 96.81 820 PHE A N 1
ATOM 6435 C CA . PHE A 1 820 ? 21.670 -3.278 24.678 1.00 96.81 820 PHE A CA 1
ATOM 6436 C C . PHE A 1 820 ? 20.650 -2.975 23.579 1.00 96.81 820 PHE A C 1
ATOM 6438 O O . PHE A 1 820 ? 20.351 -3.895 22.816 1.00 96.81 820 PHE A O 1
ATOM 6445 N N . PRO A 1 821 ? 20.087 -1.758 23.506 1.00 97.44 821 PRO A N 1
ATOM 6446 C CA . PRO A 1 821 ? 19.006 -1.488 22.573 1.00 97.44 821 PRO A CA 1
ATOM 6447 C C . PRO A 1 821 ? 19.543 -1.535 21.140 1.00 97.44 821 PRO A C 1
ATOM 6449 O O . PRO A 1 821 ? 20.541 -0.895 20.810 1.00 97.44 821 PRO A O 1
ATOM 6452 N N . SER A 1 822 ? 18.885 -2.307 20.283 1.00 95.56 822 SER A N 1
ATOM 6453 C CA . SER A 1 822 ? 19.204 -2.375 18.854 1.00 95.56 822 SER A CA 1
ATOM 6454 C C . SER A 1 822 ? 18.766 -1.127 18.096 1.00 95.56 822 SER A C 1
ATOM 6456 O O . SER A 1 822 ? 19.220 -0.922 16.972 1.00 95.56 822 SER A O 1
ATOM 6458 N N . HIS A 1 823 ? 17.932 -0.294 18.724 1.00 98.06 823 HIS A N 1
ATOM 6459 C CA . HIS A 1 823 ? 17.630 1.062 18.293 1.00 98.06 823 HIS A CA 1
ATOM 6460 C C . HIS A 1 823 ? 18.101 2.039 19.360 1.00 98.06 823 HIS A C 1
ATOM 6462 O O . HIS A 1 823 ? 17.541 2.073 20.457 1.00 98.06 823 HIS A O 1
ATOM 6468 N N . PHE A 1 824 ? 19.130 2.810 19.034 1.00 98.00 824 PHE A N 1
ATOM 6469 C CA . PHE A 1 824 ? 19.685 3.847 19.891 1.00 98.00 824 PHE A CA 1
ATOM 6470 C C . PHE A 1 824 ? 19.810 5.105 19.036 1.00 98.00 824 PHE A C 1
ATOM 6472 O O . PHE A 1 824 ? 20.561 5.106 18.059 1.00 98.00 824 PHE A O 1
ATOM 6479 N N . GLY A 1 825 ? 19.016 6.122 19.353 1.00 97.56 825 GLY A N 1
ATOM 6480 C CA . GLY A 1 825 ? 18.931 7.357 18.578 1.00 97.56 825 GLY A CA 1
ATOM 6481 C C . GLY A 1 825 ? 20.000 8.394 18.879 1.00 97.56 825 GLY A C 1
ATOM 6482 O O . GLY A 1 825 ? 21.093 8.060 19.333 1.00 97.56 825 GLY A O 1
ATOM 6483 N N . THR A 1 826 ? 19.644 9.631 18.544 1.00 97.62 826 THR A N 1
ATOM 6484 C CA . THR A 1 826 ? 20.483 10.846 18.605 1.00 97.62 826 THR A CA 1
ATOM 6485 C C . THR A 1 826 ? 19.713 12.071 19.134 1.00 97.62 826 THR A C 1
ATOM 6487 O O . THR A 1 826 ? 20.198 13.195 19.136 1.00 97.62 826 THR A O 1
ATOM 6490 N N . GLY A 1 827 ? 18.446 11.880 19.507 1.00 97.12 827 GLY A N 1
ATOM 6491 C CA . GLY A 1 827 ? 17.603 12.945 20.025 1.00 97.12 827 GLY A CA 1
ATOM 6492 C C . GLY A 1 827 ? 16.128 12.727 19.727 1.00 97.12 827 GLY A C 1
ATOM 6493 O O . GLY A 1 827 ? 15.726 12.070 18.760 1.00 97.12 827 GLY A O 1
ATOM 6494 N N . SER A 1 828 ? 15.276 13.327 20.550 1.00 97.56 828 SER A N 1
ATOM 6495 C CA . SER A 1 828 ? 13.830 13.188 20.431 1.00 97.56 828 SER A CA 1
ATOM 6496 C C . SER A 1 828 ? 13.328 13.846 19.149 1.00 97.56 828 SER A C 1
ATOM 6498 O O . SER A 1 828 ? 12.468 13.275 18.479 1.00 97.56 828 SER A O 1
ATOM 6500 N N . GLU A 1 829 ? 13.836 15.016 18.746 1.00 95.94 829 GLU A N 1
ATOM 6501 C CA . GLU A 1 829 ? 13.418 15.581 17.459 1.00 95.94 829 GLU A CA 1
ATOM 6502 C C . GLU A 1 829 ? 13.885 14.766 16.258 1.00 95.94 829 GLU A C 1
ATOM 6504 O O . GLU A 1 829 ? 13.154 14.687 15.267 1.00 95.94 829 GLU A O 1
ATOM 6509 N N . ASP A 1 830 ? 15.048 14.129 16.363 1.00 97.12 830 ASP A N 1
ATOM 6510 C CA . ASP A 1 830 ? 15.644 13.316 15.309 1.00 97.12 830 ASP A CA 1
ATOM 6511 C C . ASP A 1 830 ? 14.786 12.069 15.075 1.00 97.12 830 ASP A C 1
ATOM 6513 O O . ASP A 1 830 ? 14.454 11.703 13.935 1.00 97.12 830 ASP A O 1
ATOM 6517 N N . TYR A 1 831 ? 14.319 11.476 16.179 1.00 97.94 831 TYR A N 1
ATOM 6518 C CA . TYR A 1 831 ? 13.307 10.430 16.186 1.00 97.94 831 TYR A CA 1
ATOM 6519 C C . TYR A 1 831 ? 12.028 10.876 15.472 1.00 97.94 831 TYR A C 1
ATOM 6521 O O . TYR A 1 831 ? 11.537 10.150 14.603 1.00 97.94 831 TYR A O 1
ATOM 6529 N N . TYR A 1 832 ? 11.508 12.073 15.776 1.00 97.81 832 TYR A N 1
ATOM 6530 C CA . TYR A 1 832 ? 10.327 12.655 15.115 1.00 97.81 832 TYR A CA 1
ATOM 6531 C C . TYR A 1 832 ? 10.619 13.259 13.730 1.00 97.81 832 TYR A C 1
ATOM 6533 O O . TYR A 1 832 ? 9.712 13.747 13.047 1.00 97.81 832 TYR A O 1
ATOM 6541 N N . GLY A 1 833 ? 11.863 13.168 13.269 1.00 95.81 833 GLY A N 1
ATOM 6542 C CA . GLY A 1 833 ? 12.277 13.499 11.919 1.00 95.81 833 GLY A CA 1
ATOM 6543 C C . GLY A 1 833 ? 12.485 14.985 11.645 1.00 95.81 833 GLY A C 1
ATOM 6544 O O . GLY A 1 833 ? 12.480 15.339 10.471 1.00 95.81 833 GLY A O 1
ATOM 6545 N N . TYR A 1 834 ? 12.655 15.840 12.657 1.00 95.62 834 TYR A N 1
ATOM 6546 C CA . TYR A 1 834 ? 13.109 17.233 12.499 1.00 95.62 834 TYR A CA 1
ATOM 6547 C C . TYR A 1 834 ? 14.476 17.431 13.179 1.00 95.62 834 TYR A C 1
ATOM 6549 O O . TYR A 1 834 ? 15.191 16.449 13.356 1.00 95.62 834 TYR A O 1
ATOM 6557 N N . SER A 1 835 ? 14.907 18.672 13.435 1.00 94.06 835 SER A N 1
ATOM 6558 C CA . SER A 1 835 ? 16.222 18.979 14.028 1.00 94.06 835 SER A CA 1
ATOM 6559 C C . SER A 1 835 ? 16.210 20.302 14.803 1.00 94.06 835 SER A C 1
ATOM 6561 O O . SER A 1 835 ? 15.316 21.137 14.606 1.00 94.06 835 SER A O 1
ATOM 6563 N N . TRP A 1 836 ? 17.256 20.526 15.605 1.00 91.81 836 TRP A N 1
ATOM 6564 C CA . TRP A 1 836 ? 17.600 21.807 16.244 1.00 91.81 836 TRP A CA 1
ATOM 6565 C C . TRP A 1 836 ? 16.621 22.281 17.321 1.00 91.81 836 TRP A C 1
ATOM 6567 O O . TRP A 1 836 ? 16.511 23.490 17.554 1.00 91.81 836 TRP A O 1
ATOM 6577 N N . GLY A 1 837 ? 15.845 21.375 17.923 1.00 92.25 837 GLY A N 1
ATOM 6578 C CA . GLY A 1 837 ? 14.746 21.755 18.814 1.00 92.25 837 GLY A CA 1
ATOM 6579 C C . GLY A 1 837 ? 13.817 22.823 18.211 1.00 92.25 837 GLY A C 1
ATOM 6580 O O . GLY A 1 837 ? 13.321 23.691 18.936 1.00 92.25 837 GLY A O 1
ATOM 6581 N N . ASN A 1 838 ? 13.651 22.836 16.880 1.00 92.50 838 ASN A N 1
ATOM 6582 C CA . ASN A 1 838 ? 12.977 23.919 16.171 1.00 92.50 838 ASN A CA 1
ATOM 6583 C C . ASN A 1 838 ? 11.456 23.940 16.470 1.00 92.50 838 ASN A C 1
ATOM 6585 O O . ASN A 1 838 ? 10.783 22.924 16.290 1.00 92.50 838 ASN A O 1
ATOM 6589 N N . PRO A 1 839 ? 10.872 25.093 16.859 1.00 93.75 839 PRO A N 1
ATOM 6590 C CA . PRO A 1 839 ? 9.461 25.179 17.253 1.00 93.75 839 PRO A CA 1
ATOM 6591 C C . PRO A 1 839 ? 8.477 25.272 16.071 1.00 93.75 839 PRO A C 1
ATOM 6593 O O . PRO A 1 839 ? 7.278 25.467 16.263 1.00 93.75 839 PRO A O 1
ATOM 6596 N N . THR A 1 840 ? 8.950 25.186 14.829 1.00 94.00 840 THR A N 1
ATOM 6597 C CA . THR A 1 840 ? 8.104 25.348 13.640 1.00 94.00 840 THR A CA 1
ATOM 6598 C C . THR A 1 840 ? 7.239 24.131 13.427 1.00 94.00 840 THR A C 1
ATOM 6600 O O . THR A 1 840 ? 7.704 22.994 13.466 1.00 94.00 840 THR A O 1
ATOM 6603 N N . LEU A 1 841 ? 5.962 24.378 13.165 1.00 95.75 841 LEU A N 1
ATOM 6604 C CA . LEU A 1 841 ? 5.027 23.315 12.846 1.00 95.75 841 LEU A CA 1
ATOM 6605 C C . LEU A 1 841 ? 5.372 22.723 11.480 1.00 95.75 841 LEU A C 1
ATOM 6607 O O . LEU A 1 841 ? 5.617 23.449 10.514 1.00 95.75 841 LEU A O 1
ATOM 6611 N N . PHE A 1 842 ? 5.358 21.402 11.395 1.00 95.88 842 PHE A N 1
ATOM 6612 C CA . PHE A 1 842 ? 5.500 20.675 10.143 1.00 95.88 842 PHE A CA 1
ATOM 6613 C C . PHE A 1 842 ? 4.579 19.464 10.159 1.00 95.88 842 PHE A C 1
ATOM 6615 O O . PHE A 1 842 ? 4.197 18.961 11.217 1.00 95.88 842 PHE A O 1
ATOM 6622 N N . GLU A 1 843 ? 4.263 18.970 8.973 1.00 94.75 843 GLU A N 1
ATOM 6623 C CA . GLU A 1 843 ? 3.545 17.718 8.804 1.00 94.75 843 GLU A CA 1
ATOM 6624 C C . GLU A 1 843 ? 4.074 16.963 7.588 1.00 94.75 843 GLU A C 1
ATOM 6626 O O . GLU A 1 843 ? 4.503 17.547 6.586 1.00 94.75 843 GLU A O 1
ATOM 6631 N N . GLY A 1 844 ? 4.024 15.645 7.692 1.00 95.38 844 GLY A N 1
ATOM 6632 C CA . GLY A 1 844 ? 4.260 14.689 6.633 1.00 95.38 844 GLY A CA 1
ATOM 6633 C C . GLY A 1 844 ? 3.492 13.398 6.931 1.00 95.38 844 GLY A C 1
ATOM 6634 O O . GLY A 1 844 ? 2.918 13.238 8.010 1.00 95.38 844 GLY A O 1
ATOM 6635 N N . PRO A 1 845 ? 3.488 12.436 5.997 1.00 96.69 845 PRO A N 1
ATOM 6636 C CA . PRO A 1 845 ? 2.725 11.201 6.162 1.00 96.69 845 PRO A CA 1
ATOM 6637 C C . PRO A 1 845 ? 3.155 10.380 7.383 1.00 96.69 845 PRO A C 1
ATOM 6639 O O . PRO A 1 845 ? 2.317 9.703 7.975 1.00 96.69 845 PRO A O 1
ATOM 6642 N N . PHE A 1 846 ? 4.442 10.444 7.744 1.00 97.19 846 PHE A N 1
ATOM 6643 C CA . PHE A 1 846 ? 5.055 9.597 8.771 1.00 97.19 846 PHE A CA 1
ATOM 6644 C C . PHE A 1 846 ? 5.436 10.338 10.052 1.00 97.19 846 PHE A C 1
ATOM 6646 O O . PHE A 1 846 ? 5.639 9.689 11.074 1.00 97.19 846 PHE A O 1
ATOM 6653 N N . SER A 1 847 ? 5.525 11.668 10.037 1.00 96.81 847 SER A N 1
ATOM 6654 C CA . SER A 1 847 ? 5.763 12.451 11.249 1.00 96.81 847 SER A CA 1
ATOM 6655 C C . SER A 1 847 ? 5.209 13.869 11.157 1.00 96.81 847 SER A C 1
ATOM 6657 O O . SER A 1 847 ? 5.032 14.413 10.066 1.00 96.81 847 SER A O 1
ATOM 6659 N N . ALA A 1 848 ? 4.904 14.462 12.310 1.00 97.50 848 ALA A N 1
ATOM 6660 C CA . ALA A 1 848 ? 4.405 15.830 12.403 1.00 97.50 848 ALA A CA 1
ATOM 6661 C C . ALA A 1 848 ? 4.717 16.471 13.763 1.00 97.50 848 ALA A C 1
ATOM 6663 O O . ALA A 1 848 ? 4.810 15.782 14.783 1.00 97.50 848 ALA A O 1
ATOM 6664 N N . GLN A 1 849 ? 4.788 17.803 13.767 1.00 97.94 849 GLN A N 1
ATOM 6665 C CA . GLN A 1 849 ? 4.731 18.664 14.949 1.00 97.94 849 GLN A CA 1
ATOM 6666 C C . GLN A 1 849 ? 3.496 19.573 14.833 1.00 97.94 849 GLN A C 1
ATOM 6668 O O . GLN A 1 849 ? 3.615 20.703 14.355 1.00 97.94 849 GLN A O 1
ATOM 6673 N N . PRO A 1 850 ? 2.292 19.101 15.211 1.00 97.38 850 PRO A N 1
ATOM 6674 C CA . PRO A 1 850 ? 1.062 19.891 15.092 1.00 97.38 850 PRO A CA 1
ATOM 6675 C C . PRO A 1 850 ? 0.960 21.056 16.084 1.00 97.38 850 PRO A C 1
ATOM 6677 O O . PRO A 1 850 ? 0.158 21.965 15.874 1.00 97.38 850 PRO A O 1
ATOM 6680 N N . ARG A 1 851 ? 1.740 21.043 17.175 1.00 97.25 851 ARG A N 1
ATOM 6681 C CA . ARG A 1 851 ? 1.702 22.088 18.205 1.00 97.25 851 ARG A CA 1
ATOM 6682 C C . ARG A 1 851 ? 3.086 22.385 18.765 1.00 97.25 851 ARG A C 1
ATOM 6684 O O . ARG A 1 851 ? 3.800 21.462 19.142 1.00 97.25 851 ARG A O 1
ATOM 6691 N N . CYS A 1 852 ? 3.394 23.670 18.900 1.00 96.75 852 CYS A N 1
ATOM 6692 C CA . CYS A 1 852 ? 4.457 24.216 19.736 1.00 96.75 852 CYS A CA 1
ATOM 6693 C C . CYS A 1 852 ? 4.041 25.645 20.125 1.00 96.75 852 CYS A C 1
ATOM 6695 O O . CYS A 1 852 ? 3.870 26.489 19.246 1.00 96.75 852 CYS A O 1
ATOM 6697 N N . ASP A 1 853 ? 3.782 25.896 21.412 1.00 96.31 853 ASP A N 1
ATOM 6698 C CA . ASP A 1 853 ? 3.208 27.175 21.871 1.00 96.31 853 ASP A CA 1
ATOM 6699 C C . ASP A 1 853 ? 4.206 28.345 21.761 1.00 96.31 853 ASP A C 1
ATOM 6701 O O . ASP A 1 853 ? 3.860 29.432 21.291 1.00 96.31 853 ASP A O 1
ATOM 6705 N N . GLY A 1 854 ? 5.451 28.126 22.184 1.00 93.25 854 GLY A N 1
ATOM 6706 C CA . GLY A 1 854 ? 6.495 29.145 22.218 1.00 93.25 854 GLY A CA 1
ATOM 6707 C C . GLY A 1 854 ? 6.277 30.249 23.273 1.00 93.25 854 GLY A C 1
ATOM 6708 O O . GLY A 1 854 ? 5.291 30.251 24.011 1.00 93.25 854 GLY A O 1
ATOM 6709 N N . PRO A 1 855 ? 7.212 31.218 23.384 1.00 94.50 855 PRO A N 1
ATOM 6710 C CA . PRO A 1 855 ? 8.415 31.393 22.564 1.00 94.50 855 PRO A CA 1
ATOM 6711 C C . PRO A 1 855 ? 9.486 30.320 22.817 1.00 94.50 855 PRO A C 1
ATOM 6713 O O . PRO A 1 855 ? 9.660 29.849 23.941 1.00 94.50 855 PRO A O 1
ATOM 6716 N N . GLY A 1 856 ? 10.252 29.973 21.777 1.00 93.44 856 GLY A N 1
ATOM 6717 C CA . GLY A 1 856 ? 11.168 28.830 21.835 1.00 93.44 856 GLY A CA 1
ATOM 6718 C C . GLY A 1 856 ? 10.380 27.542 22.062 1.00 93.44 856 GLY A C 1
ATOM 6719 O O . GLY A 1 856 ? 9.350 27.346 21.430 1.00 93.44 856 GLY A O 1
ATOM 6720 N N . ASN A 1 857 ? 10.826 26.714 23.003 1.00 95.12 857 ASN A N 1
ATOM 6721 C CA . ASN A 1 857 ? 10.166 25.458 23.359 1.00 95.12 857 ASN A CA 1
ATOM 6722 C C . ASN A 1 857 ? 9.229 25.566 24.582 1.00 95.12 857 ASN A C 1
ATOM 6724 O O . ASN A 1 857 ? 8.863 24.542 25.155 1.00 95.12 857 ASN A O 1
ATOM 6728 N N . GLN A 1 858 ? 8.875 26.780 25.021 1.00 97.56 858 GLN A N 1
ATOM 6729 C CA . GLN A 1 858 ? 8.004 26.994 26.184 1.00 97.56 858 GLN A CA 1
ATOM 6730 C C . GLN A 1 858 ? 6.542 26.648 25.877 1.00 97.56 858 GLN A C 1
ATOM 6732 O O . GLN A 1 858 ? 6.060 26.880 24.772 1.00 97.56 858 GLN A O 1
ATOM 6737 N N . GLY A 1 859 ? 5.823 26.145 26.879 1.00 97.81 859 GLY A N 1
ATOM 6738 C CA . GLY A 1 859 ? 4.420 25.755 26.780 1.00 97.81 859 GLY A CA 1
ATOM 6739 C C . GLY A 1 859 ? 4.248 24.314 26.308 1.00 97.81 859 GLY A C 1
ATOM 6740 O O . GLY A 1 859 ? 5.060 23.443 26.626 1.00 97.81 859 GLY A O 1
ATOM 6741 N N . HIS A 1 860 ? 3.153 24.034 25.603 1.00 98.00 860 HIS A N 1
ATOM 6742 C CA . HIS A 1 860 ? 2.873 22.695 25.089 1.00 98.00 860 HIS A CA 1
ATOM 6743 C C . HIS A 1 860 ? 3.511 22.468 23.722 1.00 98.00 860 HIS A C 1
ATOM 6745 O O . HIS A 1 860 ? 3.402 23.304 22.826 1.00 98.00 860 HIS A O 1
ATOM 6751 N N . THR A 1 861 ? 4.106 21.291 23.553 1.00 97.94 861 THR A N 1
ATOM 6752 C CA . THR A 1 861 ? 4.582 20.771 22.266 1.00 97.94 861 THR A CA 1
ATOM 6753 C C . THR A 1 861 ? 3.957 19.402 22.023 1.00 97.94 861 THR A C 1
ATOM 6755 O O . THR A 1 861 ? 3.701 18.646 22.962 1.00 97.94 861 THR A O 1
ATOM 6758 N N . THR A 1 862 ? 3.629 19.083 20.776 1.00 98.25 862 THR A N 1
ATOM 6759 C CA . THR A 1 862 ? 3.174 17.746 20.388 1.00 98.25 862 THR A CA 1
ATOM 6760 C C . THR A 1 862 ? 3.922 17.303 19.150 1.00 98.25 862 THR A C 1
ATOM 6762 O O . THR A 1 862 ? 3.904 18.007 18.144 1.00 98.25 862 THR A O 1
ATOM 6765 N N . ASN A 1 863 ? 4.533 16.125 19.229 1.00 98.25 863 ASN A N 1
ATOM 6766 C CA . ASN A 1 863 ? 5.191 15.452 18.123 1.00 98.25 863 ASN A CA 1
ATOM 6767 C C . ASN A 1 863 ? 4.573 14.076 17.930 1.00 98.25 863 ASN A C 1
ATOM 6769 O O . ASN A 1 863 ? 4.103 13.436 18.873 1.00 98.25 863 ASN A O 1
ATOM 6773 N N . THR A 1 864 ? 4.559 13.601 16.693 1.00 97.94 864 THR A N 1
ATOM 6774 C CA . THR A 1 864 ? 4.084 12.257 16.408 1.00 97.94 864 THR A CA 1
ATOM 6775 C C . THR A 1 864 ? 4.849 11.614 15.273 1.00 97.94 864 THR A C 1
ATOM 6777 O O . THR A 1 864 ? 5.254 12.295 14.332 1.00 97.94 864 THR A O 1
ATOM 6780 N N . ARG A 1 865 ? 5.013 10.293 15.366 1.00 97.75 865 ARG A N 1
ATOM 6781 C CA . ARG A 1 865 ? 5.623 9.442 14.353 1.00 97.75 865 ARG A CA 1
ATOM 6782 C C . ARG A 1 865 ? 4.768 8.201 14.121 1.00 97.75 865 ARG A C 1
ATOM 6784 O O . ARG A 1 865 ? 4.304 7.571 15.068 1.00 97.75 865 ARG A O 1
ATOM 6791 N N . THR A 1 866 ? 4.604 7.813 12.865 1.00 96.00 866 THR A N 1
ATOM 6792 C CA . THR A 1 866 ? 4.024 6.530 12.460 1.00 96.00 866 THR A CA 1
ATOM 6793 C C . THR A 1 866 ? 5.001 5.778 11.571 1.00 96.00 866 THR A C 1
ATOM 6795 O O . THR A 1 866 ? 5.575 6.359 10.653 1.00 96.00 866 THR A O 1
ATOM 6798 N N . ARG A 1 867 ? 5.151 4.484 11.833 1.00 96.25 867 ARG A N 1
ATOM 6799 C CA . ARG A 1 867 ? 6.062 3.574 11.141 1.00 96.25 867 ARG A CA 1
ATOM 6800 C C . ARG A 1 867 ? 5.301 2.770 10.092 1.00 96.25 867 ARG A C 1
ATOM 6802 O O . ARG A 1 867 ? 4.253 2.199 10.398 1.00 96.25 867 ARG A O 1
ATOM 6809 N N . ASN A 1 868 ? 5.834 2.708 8.873 1.00 93.50 868 ASN A N 1
ATOM 6810 C CA . ASN A 1 868 ? 5.261 1.920 7.775 1.00 93.50 868 ASN A CA 1
ATOM 6811 C C . ASN A 1 868 ? 6.232 0.817 7.365 1.00 93.50 868 ASN A C 1
ATOM 6813 O O . ASN A 1 868 ? 6.111 -0.318 7.818 1.00 93.50 868 ASN A O 1
ATOM 6817 N N . LEU A 1 869 ? 7.210 1.131 6.511 1.00 97.31 869 LEU A N 1
ATOM 6818 C CA . LEU A 1 869 ? 8.215 0.130 6.168 1.00 97.31 869 LEU A CA 1
ATOM 6819 C C . LEU A 1 869 ? 9.182 -0.127 7.337 1.00 97.31 869 LEU A C 1
ATOM 6821 O O . LEU A 1 869 ? 9.664 -1.243 7.481 1.00 97.31 869 LEU A O 1
ATOM 6825 N N . ASP A 1 870 ? 9.368 0.852 8.213 1.00 97.38 870 ASP A N 1
ATOM 6826 C CA . ASP A 1 870 ? 10.211 0.858 9.416 1.00 97.38 870 ASP A CA 1
ATOM 6827 C C . ASP A 1 870 ? 9.462 0.431 10.699 1.00 97.38 870 ASP A C 1
ATOM 6829 O O . ASP A 1 870 ? 9.773 0.886 11.805 1.00 97.38 870 ASP A O 1
ATOM 6833 N N . VAL A 1 871 ? 8.423 -0.409 10.577 1.00 97.69 871 VAL A N 1
ATOM 6834 C CA . VAL A 1 871 ? 7.801 -1.063 11.747 1.00 97.69 871 VAL A CA 1
ATOM 6835 C C . VAL A 1 871 ? 8.817 -1.945 12.453 1.00 97.69 871 VAL A C 1
ATOM 6837 O O . VAL A 1 871 ? 9.663 -2.533 11.790 1.00 97.69 871 VAL A O 1
ATOM 6840 N N . ILE A 1 872 ? 8.700 -2.092 13.775 1.00 98.69 872 ILE A N 1
ATOM 6841 C CA . ILE A 1 872 ? 9.615 -2.925 14.570 1.00 98.69 872 ILE A CA 1
ATOM 6842 C C . ILE A 1 872 ? 8.890 -4.216 14.972 1.00 98.69 872 ILE A C 1
ATOM 6844 O O . ILE A 1 872 ? 8.043 -4.177 15.873 1.00 98.69 872 ILE A O 1
ATOM 6848 N N . PRO A 1 873 ? 9.169 -5.360 14.319 1.00 98.50 873 PRO A N 1
ATOM 6849 C CA . PRO A 1 873 ? 8.635 -6.646 14.736 1.00 98.50 873 PRO A CA 1
ATOM 6850 C C . PRO A 1 873 ? 9.311 -7.138 16.013 1.00 98.50 873 PRO A C 1
ATOM 6852 O O . PRO A 1 873 ? 10.527 -7.042 16.156 1.00 98.50 873 PRO A O 1
ATOM 6855 N N . PHE A 1 874 ? 8.526 -7.734 16.904 1.00 98.69 874 PHE A N 1
ATOM 6856 C CA . PHE A 1 874 ? 9.008 -8.417 18.101 1.00 98.69 874 PHE A CA 1
ATOM 6857 C C . PHE A 1 874 ? 8.315 -9.773 18.241 1.00 98.69 874 PHE A C 1
ATOM 6859 O O . PHE A 1 874 ? 7.132 -9.926 17.923 1.00 98.69 874 PHE A O 1
ATOM 6866 N N . THR A 1 875 ? 9.049 -10.785 18.696 1.00 98.12 875 THR A N 1
ATOM 6867 C CA . THR A 1 875 ? 8.540 -12.159 18.841 1.00 98.12 875 THR A CA 1
ATOM 6868 C C . THR A 1 875 ? 8.243 -12.550 20.285 1.00 98.12 875 THR A C 1
ATOM 6870 O O . THR A 1 875 ? 7.475 -13.485 20.516 1.00 98.12 875 THR A O 1
ATOM 6873 N N . LYS A 1 876 ? 8.841 -11.846 21.247 1.00 98.06 876 LYS A N 1
ATOM 6874 C CA . LYS A 1 876 ? 8.731 -12.082 22.688 1.00 98.06 876 LYS A CA 1
ATOM 6875 C C . LYS A 1 876 ? 8.400 -10.809 23.449 1.00 98.06 876 LYS A C 1
ATOM 6877 O O . LYS A 1 876 ? 7.552 -10.852 24.341 1.00 98.06 876 LYS A O 1
ATOM 6882 N N . SER A 1 877 ? 9.085 -9.707 23.154 1.00 98.62 877 SER A N 1
ATOM 6883 C CA . SER A 1 877 ? 8.893 -8.457 23.885 1.00 98.62 877 SER A CA 1
ATOM 6884 C C . SER A 1 877 ? 9.463 -7.245 23.160 1.00 98.62 877 SER A C 1
ATOM 6886 O O . SER A 1 877 ? 10.375 -7.351 22.348 1.00 98.62 877 SER A O 1
ATOM 6888 N N . LEU A 1 878 ? 8.942 -6.070 23.499 1.00 98.81 878 LEU A N 1
ATOM 6889 C CA . LEU A 1 878 ? 9.503 -4.787 23.093 1.00 98.81 878 LEU A CA 1
ATOM 6890 C C . LEU A 1 878 ? 9.478 -3.835 24.284 1.00 98.81 878 LEU A C 1
ATOM 6892 O O . LEU A 1 878 ? 8.449 -3.707 24.945 1.00 98.81 878 LEU A O 1
ATOM 6896 N N . ARG A 1 879 ? 10.588 -3.158 24.564 1.00 98.75 879 ARG A N 1
ATOM 6897 C CA . ARG A 1 879 ? 10.665 -2.065 25.539 1.00 98.75 879 ARG A CA 1
ATOM 6898 C C . ARG A 1 879 ? 11.141 -0.817 24.823 1.00 98.75 879 ARG A C 1
ATOM 6900 O O . ARG A 1 879 ? 12.228 -0.833 24.267 1.00 98.75 879 ARG A O 1
ATOM 6907 N N . PHE A 1 880 ? 10.362 0.250 24.890 1.00 98.75 880 PHE A N 1
ATOM 6908 C CA . PHE A 1 880 ? 10.756 1.560 24.392 1.00 98.75 880 PHE A CA 1
ATOM 6909 C C . PHE A 1 880 ? 10.931 2.501 25.579 1.00 98.75 880 PHE A C 1
ATOM 6911 O O . PHE A 1 880 ? 9.963 2.821 26.271 1.00 98.75 880 PHE A O 1
ATOM 6918 N N . ASP A 1 881 ? 12.166 2.938 25.788 1.00 98.50 881 ASP A N 1
ATOM 6919 C CA . ASP A 1 881 ? 12.546 4.008 26.696 1.00 98.50 881 ASP A CA 1
ATOM 6920 C C . ASP A 1 881 ? 12.936 5.277 25.911 1.00 98.50 881 ASP A C 1
ATOM 6922 O O . ASP A 1 881 ? 13.590 5.192 24.876 1.00 98.50 881 ASP A O 1
ATOM 6926 N N . MET A 1 882 ? 12.509 6.449 26.384 1.00 98.44 882 MET A N 1
ATOM 6927 C CA . MET A 1 882 ? 12.924 7.750 25.847 1.00 98.44 882 MET A CA 1
ATOM 6928 C C . MET A 1 882 ? 13.634 8.523 26.948 1.00 98.44 882 MET A C 1
ATOM 6930 O O . MET A 1 882 ? 13.086 8.652 28.048 1.00 98.44 882 MET A O 1
ATOM 6934 N N . GLU A 1 883 ? 14.824 9.043 26.683 1.00 98.31 883 GLU A N 1
ATOM 6935 C CA . GLU A 1 883 ? 15.537 9.827 27.683 1.00 98.31 883 GLU A CA 1
ATOM 6936 C C . GLU A 1 883 ? 14.817 11.134 28.027 1.00 98.31 883 GLU A C 1
ATOM 6938 O O . GLU A 1 883 ? 14.336 11.878 27.175 1.00 98.31 883 GLU A O 1
ATOM 6943 N N . ILE A 1 884 ? 14.813 11.463 29.314 1.00 97.94 884 ILE A N 1
ATOM 6944 C CA . ILE A 1 884 ? 14.522 12.803 29.812 1.00 97.94 884 ILE A CA 1
ATOM 6945 C C . ILE A 1 884 ? 15.847 13.544 29.893 1.00 97.94 884 ILE A C 1
ATOM 6947 O O . ILE A 1 884 ? 16.485 13.617 30.951 1.00 97.94 884 ILE A O 1
ATOM 6951 N N . TRP A 1 885 ? 16.252 14.091 28.755 1.00 96.75 885 TRP A N 1
ATOM 6952 C CA . TRP A 1 885 ? 17.477 14.855 28.605 1.00 96.75 885 TRP A CA 1
ATOM 6953 C C . TRP A 1 885 ? 17.129 16.256 28.083 1.00 96.75 885 TRP A C 1
ATOM 6955 O O . TRP A 1 885 ? 16.501 16.423 27.048 1.00 96.75 885 TRP A O 1
ATOM 6965 N N . HIS A 1 886 ? 17.429 17.283 28.881 1.00 97.38 886 HIS A N 1
ATOM 6966 C CA . HIS A 1 886 ? 16.965 18.661 28.664 1.00 97.38 886 HIS A CA 1
ATOM 6967 C C . HIS A 1 886 ? 18.062 19.643 29.071 1.00 97.38 886 HIS A C 1
ATOM 6969 O O . HIS A 1 886 ? 18.685 19.465 30.119 1.00 97.38 886 HIS A O 1
ATOM 6975 N N . TRP A 1 887 ? 18.234 20.747 28.344 1.00 96.62 887 TRP A N 1
ATOM 6976 C CA . TRP A 1 887 ? 19.193 21.819 28.661 1.00 96.62 887 TRP A CA 1
ATOM 6977 C C . TRP A 1 887 ? 19.007 22.548 30.009 1.00 96.62 887 TRP A C 1
ATOM 6979 O O . TRP A 1 887 ? 19.885 23.305 30.425 1.00 96.62 887 TRP A O 1
ATOM 6989 N N . ARG A 1 888 ? 17.899 22.334 30.732 1.00 97.44 888 ARG A N 1
ATOM 6990 C CA . ARG A 1 888 ? 17.623 22.964 32.036 1.00 97.44 888 ARG A CA 1
ATOM 6991 C C . ARG A 1 888 ? 17.229 21.945 33.093 1.00 97.44 888 ARG A C 1
ATOM 6993 O O . ARG A 1 888 ? 16.553 20.965 32.790 1.00 97.44 888 ARG A O 1
ATOM 7000 N N . ASP A 1 889 ? 17.602 22.224 34.343 1.00 97.75 889 ASP A N 1
ATOM 7001 C CA . ASP A 1 889 ? 17.007 21.584 35.521 1.00 97.75 889 ASP A CA 1
ATOM 7002 C C . ASP A 1 889 ? 15.629 22.211 35.770 1.00 97.75 889 ASP A C 1
ATOM 7004 O O . ASP A 1 889 ? 15.520 23.380 36.141 1.00 97.75 889 ASP A O 1
ATOM 7008 N N . THR A 1 890 ? 14.575 21.449 35.498 1.00 97.56 890 THR A N 1
ATOM 7009 C CA . THR A 1 890 ? 13.186 21.889 35.613 1.00 97.56 890 THR A CA 1
ATOM 7010 C C . THR A 1 890 ? 12.250 20.689 35.811 1.00 97.56 890 THR A C 1
ATOM 7012 O O . THR A 1 890 ? 12.694 19.549 35.983 1.00 97.56 890 THR A O 1
ATOM 7015 N N . ASN A 1 891 ? 10.944 20.951 35.842 1.00 97.81 891 ASN A N 1
ATOM 7016 C CA . ASN A 1 891 ? 9.889 19.945 35.828 1.00 97.81 891 ASN A CA 1
ATOM 7017 C C . ASN A 1 891 ? 9.114 20.022 34.516 1.00 97.81 891 ASN A C 1
ATOM 7019 O O . ASN A 1 891 ? 8.531 21.060 34.214 1.00 97.81 891 ASN A O 1
ATOM 7023 N N . VAL A 1 892 ? 9.050 18.917 33.784 1.00 98.31 892 VAL A N 1
ATOM 7024 C CA . VAL A 1 892 ? 8.244 18.794 32.560 1.00 98.31 892 VAL A CA 1
ATOM 7025 C C . VAL A 1 892 ? 7.065 17.851 32.785 1.00 98.31 892 VAL A C 1
ATOM 7027 O O . VAL A 1 892 ? 7.057 17.069 33.740 1.00 98.31 892 VAL A O 1
ATOM 7030 N N . ALA A 1 893 ? 6.051 17.933 31.925 1.00 98.12 893 ALA A N 1
ATOM 7031 C CA . ALA A 1 893 ? 4.961 16.957 31.868 1.00 98.12 893 ALA A CA 1
ATOM 7032 C C . ALA A 1 893 ? 5.022 16.214 30.545 1.00 98.12 893 ALA A C 1
ATOM 7034 O O . ALA A 1 893 ? 5.032 16.885 29.519 1.00 98.12 893 ALA A O 1
ATOM 7035 N N . TYR A 1 894 ? 5.019 14.882 30.543 1.00 98.19 894 TYR A N 1
ATOM 7036 C CA . TYR A 1 894 ? 4.966 14.086 29.310 1.00 98.19 894 TYR A CA 1
ATOM 7037 C C . TYR A 1 894 ? 3.687 13.246 29.283 1.00 98.19 894 TYR A C 1
ATOM 7039 O O . TYR A 1 894 ? 3.302 12.651 30.291 1.00 98.19 894 TYR A O 1
ATOM 7047 N N . ALA A 1 895 ? 3.046 13.189 28.118 1.00 98.31 895 ALA A N 1
ATOM 7048 C CA . ALA A 1 895 ? 1.985 12.261 27.747 1.00 98.31 895 ALA A CA 1
ATOM 7049 C C . ALA A 1 895 ? 2.416 11.507 26.482 1.00 98.31 895 ALA A C 1
ATOM 7051 O O . ALA A 1 895 ? 2.498 12.112 25.416 1.00 98.31 895 ALA A O 1
ATOM 7052 N N . ALA A 1 896 ? 2.669 10.204 26.587 1.00 98.44 896 ALA A N 1
ATOM 7053 C CA . ALA A 1 896 ? 2.981 9.357 25.438 1.00 98.44 896 ALA A CA 1
ATOM 7054 C C . ALA A 1 896 ? 1.782 8.474 25.089 1.00 98.44 896 ALA A C 1
ATOM 7056 O O . ALA A 1 896 ? 1.264 7.751 25.942 1.00 98.44 896 ALA A O 1
ATOM 7057 N N . THR A 1 897 ? 1.377 8.506 23.822 1.00 98.75 897 THR A N 1
ATOM 7058 C CA . THR A 1 897 ? 0.464 7.525 23.229 1.00 98.75 897 THR A CA 1
ATOM 7059 C C . THR A 1 897 ? 1.256 6.615 22.319 1.00 98.75 897 THR A C 1
ATOM 7061 O O . THR A 1 897 ? 1.916 7.102 21.413 1.00 98.75 897 THR A O 1
ATOM 7064 N N . THR A 1 898 ? 1.175 5.308 22.528 1.00 98.75 898 THR A N 1
ATOM 7065 C CA . THR A 1 898 ? 1.867 4.309 21.700 1.00 98.75 898 THR A CA 1
ATOM 7066 C C . THR A 1 898 ? 0.867 3.522 20.868 1.00 98.75 898 THR A C 1
ATOM 7068 O O . THR A 1 898 ? -0.227 3.237 21.354 1.00 98.75 898 THR A O 1
ATOM 7071 N N . TYR A 1 899 ? 1.241 3.159 19.640 1.00 98.81 899 TYR A N 1
ATOM 7072 C CA . TYR A 1 899 ? 0.428 2.373 18.708 1.00 98.81 899 TYR A CA 1
ATOM 7073 C C . TYR A 1 899 ? 1.177 1.096 18.327 1.00 98.81 899 TYR A C 1
ATOM 7075 O O . TYR A 1 899 ? 2.364 1.135 17.995 1.00 98.81 899 TYR A O 1
ATOM 7083 N N . TRP A 1 900 ? 0.503 -0.049 18.373 1.00 98.75 900 TRP A N 1
ATOM 7084 C CA . TRP A 1 900 ? 1.121 -1.340 18.066 1.00 98.75 900 TRP A CA 1
ATOM 7085 C C . TRP A 1 900 ? 0.076 -2.378 17.653 1.00 98.75 900 TRP A C 1
ATOM 7087 O O . TRP A 1 900 ? -1.109 -2.234 17.944 1.00 98.75 900 TRP A O 1
ATOM 7097 N N . TYR A 1 901 ? 0.515 -3.431 16.969 1.00 98.69 901 TYR A N 1
ATOM 7098 C CA . TYR A 1 901 ? -0.289 -4.628 16.732 1.00 98.69 901 TYR A CA 1
ATOM 7099 C C . TYR A 1 901 ? 0.299 -5.802 17.490 1.00 98.69 901 TYR A C 1
ATOM 7101 O O . TYR A 1 901 ? 1.519 -5.906 17.599 1.00 98.69 901 TYR A O 1
ATOM 7109 N N . ALA A 1 902 ? -0.535 -6.729 17.946 1.00 98.25 902 ALA A N 1
ATOM 7110 C CA . ALA A 1 902 ? -0.041 -7.992 18.471 1.00 98.25 902 ALA A CA 1
ATOM 7111 C C . ALA A 1 902 ? -1.031 -9.140 18.337 1.00 98.25 902 ALA A C 1
ATOM 7113 O O . ALA A 1 902 ? -2.227 -8.967 18.098 1.00 98.25 902 ALA A O 1
ATOM 7114 N N . ARG A 1 903 ? -0.501 -10.351 18.494 1.00 96.56 903 ARG A N 1
ATOM 7115 C CA . ARG A 1 903 ? -1.310 -11.556 18.651 1.00 96.56 903 ARG A CA 1
ATOM 7116 C C . ARG A 1 903 ? -2.219 -11.445 19.878 1.00 96.56 903 ARG A C 1
ATOM 7118 O O . ARG A 1 903 ? -1.796 -10.853 20.873 1.00 96.56 903 ARG A O 1
ATOM 7125 N N . PRO A 1 904 ? -3.413 -12.068 19.839 1.00 93.94 904 PRO A N 1
ATOM 7126 C CA . PRO A 1 904 ? -4.254 -12.209 21.025 1.00 93.94 904 PRO A CA 1
ATOM 7127 C C . PRO A 1 904 ? -3.462 -12.731 22.231 1.00 93.94 904 PRO A C 1
ATOM 7129 O O . PRO A 1 904 ? -2.613 -13.616 22.078 1.00 93.94 904 PRO A O 1
ATOM 7132 N N . GLY A 1 905 ? -3.737 -12.185 23.417 1.00 92.06 905 GLY A N 1
ATOM 7133 C CA . GLY A 1 905 ? -3.036 -12.527 24.658 1.00 92.06 905 GLY A CA 1
ATOM 7134 C C . GLY A 1 905 ? -1.726 -11.770 24.918 1.00 92.06 905 GLY A C 1
ATOM 7135 O O . GLY A 1 905 ? -1.080 -12.020 25.938 1.00 92.06 905 GLY A O 1
ATOM 7136 N N . ALA A 1 906 ? -1.315 -10.844 24.044 1.00 97.06 906 ALA A N 1
ATOM 7137 C CA . ALA A 1 906 ? -0.213 -9.932 24.344 1.00 97.06 906 ALA A CA 1
ATOM 7138 C C . ALA A 1 906 ? -0.564 -8.987 25.508 1.00 97.06 906 ALA A C 1
ATOM 7140 O O . ALA A 1 906 ? -1.710 -8.583 25.692 1.00 97.06 906 ALA A O 1
ATOM 7141 N N . THR A 1 907 ? 0.439 -8.604 26.296 1.00 97.69 907 THR A N 1
ATOM 7142 C CA . THR A 1 907 ? 0.271 -7.725 27.464 1.00 97.69 907 THR A CA 1
ATOM 7143 C C . THR A 1 907 ? 1.233 -6.551 27.404 1.00 97.69 907 THR A C 1
ATOM 7145 O O . THR A 1 907 ? 2.270 -6.620 26.747 1.00 97.69 907 THR A O 1
ATOM 7148 N N . CYS A 1 908 ? 0.924 -5.471 28.119 1.00 98.00 908 CYS A N 1
ATOM 7149 C CA . CYS A 1 908 ? 1.860 -4.370 28.310 1.00 98.00 908 CYS A CA 1
ATOM 7150 C C . CYS A 1 908 ? 1.804 -3.819 29.738 1.00 98.00 908 CYS A C 1
ATOM 7152 O O . CYS A 1 908 ? 0.852 -4.053 30.485 1.00 98.00 908 CYS A O 1
ATOM 7154 N N . ASN A 1 909 ? 2.823 -3.053 30.124 1.00 98.12 909 ASN A N 1
ATOM 7155 C CA . ASN A 1 909 ? 2.892 -2.383 31.426 1.00 98.12 909 ASN A CA 1
ATOM 7156 C C . ASN A 1 909 ? 2.074 -1.077 31.498 1.00 98.12 909 ASN A C 1
ATOM 7158 O O . ASN A 1 909 ? 2.283 -0.264 32.403 1.00 98.12 909 ASN A O 1
ATOM 7162 N N . ARG A 1 910 ? 1.172 -0.844 30.540 1.00 97.31 910 ARG A N 1
ATOM 7163 C CA . ARG A 1 910 ? 0.328 0.350 30.473 1.00 97.31 910 ARG A CA 1
ATOM 7164 C C . ARG A 1 910 ? -1.105 -0.013 30.800 1.00 97.31 910 ARG A C 1
ATOM 7166 O O . ARG A 1 910 ? -1.790 -0.672 30.025 1.00 97.31 910 ARG A O 1
ATOM 7173 N N . GLN A 1 911 ? -1.531 0.417 31.979 1.00 95.62 911 GLN A N 1
ATOM 7174 C CA . GLN A 1 911 ? -2.906 0.292 32.438 1.00 95.62 911 GLN A CA 1
ATOM 7175 C C . GLN A 1 911 ? -3.655 1.603 32.173 1.00 95.62 911 GLN A C 1
ATOM 7177 O O . GLN A 1 911 ? -3.016 2.646 32.055 1.00 95.62 911 GLN A O 1
ATOM 7182 N N . PRO A 1 912 ? -4.993 1.577 32.090 1.00 97.50 912 PRO A N 1
ATOM 7183 C CA . PRO A 1 912 ? -5.807 2.788 32.112 1.00 97.50 912 PRO A CA 1
ATOM 7184 C C . PRO A 1 912 ? -5.414 3.758 33.239 1.00 97.50 912 PRO A C 1
ATOM 7186 O O . PRO A 1 912 ? -5.363 3.356 34.401 1.00 97.50 912 PRO A O 1
ATOM 7189 N N . GLU A 1 913 ? -5.216 5.041 32.921 1.00 97.19 913 GLU A N 1
ATOM 7190 C CA . GLU A 1 913 ? -4.852 6.091 33.891 1.00 97.19 913 GLU A CA 1
ATOM 7191 C C . GLU A 1 913 ? -5.965 7.160 34.030 1.00 97.19 913 GLU A C 1
ATOM 7193 O O . GLU A 1 913 ? -5.780 8.326 33.658 1.00 97.19 913 GLU A O 1
ATOM 7198 N N . PRO A 1 914 ? -7.168 6.811 34.534 1.00 97.38 914 PRO A N 1
ATOM 7199 C CA . PRO A 1 914 ? -8.310 7.730 34.567 1.00 97.38 914 PRO A CA 1
ATOM 7200 C C . PRO A 1 914 ? -8.062 8.977 35.425 1.00 97.38 914 PRO A C 1
ATOM 7202 O O . PRO A 1 914 ? -8.545 10.058 35.085 1.00 97.38 914 PRO A O 1
ATOM 7205 N N . ASP A 1 915 ? -7.297 8.854 36.510 1.00 97.06 915 ASP A N 1
ATOM 7206 C CA . ASP A 1 915 ? -6.970 9.984 37.383 1.00 97.06 915 ASP A CA 1
ATOM 7207 C C . ASP A 1 915 ? -6.011 10.968 36.706 1.00 97.06 915 ASP A C 1
ATOM 7209 O O . ASP A 1 915 ? -6.190 12.179 36.827 1.00 97.06 915 ASP A O 1
ATOM 7213 N N . ALA A 1 916 ? -5.063 10.473 35.908 1.00 96.44 916 ALA A N 1
ATOM 7214 C CA . ALA A 1 916 ? -4.197 11.311 35.086 1.00 96.44 916 ALA A CA 1
ATOM 7215 C C . ALA A 1 916 ? -4.984 12.019 33.971 1.00 96.44 916 ALA A C 1
ATOM 7217 O O . ALA A 1 916 ? -4.820 13.221 33.769 1.00 96.44 916 ALA A O 1
ATOM 7218 N N . ALA A 1 917 ? -5.918 11.329 33.306 1.00 96.62 917 ALA A N 1
ATOM 7219 C CA . ALA A 1 917 ? -6.825 11.964 32.345 1.00 96.62 917 ALA A CA 1
ATOM 7220 C C . ALA A 1 917 ? -7.712 13.038 33.011 1.00 96.62 917 ALA A C 1
ATOM 7222 O O . ALA A 1 917 ? -8.085 14.031 32.382 1.00 96.62 917 ALA A O 1
ATOM 7223 N N . ARG A 1 918 ? -8.029 12.887 34.307 1.00 95.62 918 ARG A N 1
ATOM 7224 C CA . ARG A 1 918 ? -8.760 13.860 35.144 1.00 95.62 918 ARG A CA 1
ATOM 7225 C C . ARG A 1 918 ? -7.900 15.001 35.689 1.00 95.62 918 ARG A C 1
ATOM 7227 O O . ARG A 1 918 ? -8.457 16.044 36.040 1.00 95.62 918 ARG A O 1
ATOM 7234 N N . ALA A 1 919 ? -6.586 14.820 35.762 1.00 93.81 919 ALA A N 1
ATOM 7235 C CA . ALA A 1 919 ? -5.673 15.802 36.326 1.00 93.81 919 ALA A CA 1
ATOM 7236 C C . ALA A 1 919 ? -5.691 17.101 35.504 1.00 93.81 919 ALA A C 1
ATOM 7238 O O . ALA A 1 919 ? -5.830 17.031 34.279 1.00 93.81 919 ALA A O 1
ATOM 7239 N N . PRO A 1 920 ? -5.568 18.283 36.135 1.00 92.69 920 PRO A N 1
ATOM 7240 C CA . PRO A 1 920 ? -5.462 19.552 35.422 1.00 92.69 920 PRO A CA 1
ATOM 7241 C C . PRO A 1 920 ? -4.366 19.517 34.354 1.00 92.69 920 PRO A C 1
ATOM 7243 O O . PRO A 1 920 ? -3.311 18.921 34.557 1.00 92.69 920 PRO A O 1
ATOM 7246 N N . ILE A 1 921 ? -4.617 20.169 33.218 1.00 94.75 921 ILE A N 1
ATOM 7247 C CA . ILE A 1 921 ? -3.589 20.345 32.191 1.00 94.75 921 ILE A CA 1
ATOM 7248 C C . ILE A 1 921 ? -2.597 21.389 32.725 1.00 94.75 921 ILE A C 1
ATOM 7250 O O . ILE A 1 921 ? -3.046 22.471 33.105 1.00 94.75 921 ILE A O 1
ATOM 7254 N N . PRO A 1 922 ? -1.285 21.096 32.768 1.00 94.75 922 PRO A N 1
ATOM 7255 C CA . PRO A 1 922 ? -0.287 22.079 33.168 1.00 94.75 922 PRO A CA 1
ATOM 7256 C C . PRO A 1 922 ? -0.358 23.338 32.298 1.00 94.75 922 PRO A C 1
ATOM 7258 O O . PRO A 1 922 ? -0.546 23.256 31.082 1.00 94.75 922 PRO A O 1
ATOM 7261 N N . SER A 1 923 ? -0.199 24.496 32.923 1.00 91.25 923 SER A N 1
ATOM 7262 C CA . SER A 1 923 ? -0.131 25.799 32.267 1.00 91.25 923 SER A CA 1
ATOM 7263 C C . SER A 1 923 ? 1.039 26.599 32.833 1.00 91.25 923 SER A C 1
ATOM 7265 O O . SER A 1 923 ? 1.584 26.236 33.878 1.00 91.25 923 SER A O 1
ATOM 7267 N N . MET A 1 924 ? 1.414 27.666 32.124 1.00 84.69 924 MET A N 1
ATOM 7268 C CA . MET A 1 924 ? 2.407 28.646 32.577 1.00 84.69 924 MET A CA 1
ATOM 7269 C C . MET A 1 924 ? 2.006 29.353 33.870 1.00 84.69 924 MET A C 1
ATOM 7271 O O . MET A 1 924 ? 0.780 29.480 34.113 1.00 84.69 924 MET A O 1
#